Protein AF-A0A182WH70-F1 (afdb_monomer)

Structure (mmCIF, N/CA/C/O backbone):
data_AF-A0A182WH70-F1
#
_entry.id   AF-A0A182WH70-F1
#
loop_
_atom_site.group_PDB
_atom_site.id
_atom_site.type_symbol
_atom_site.label_atom_id
_atom_site.label_alt_id
_atom_site.label_comp_id
_atom_site.label_asym_id
_atom_site.label_entity_id
_atom_site.label_seq_id
_atom_site.pdbx_PDB_ins_code
_atom_site.Cartn_x
_atom_site.Cartn_y
_atom_site.Cartn_z
_atom_site.occupancy
_atom_site.B_iso_or_equiv
_atom_site.auth_seq_id
_atom_site.auth_comp_id
_atom_site.auth_asym_id
_atom_site.auth_atom_id
_atom_site.pdbx_PDB_model_num
ATOM 1 N N . MET A 1 1 ? -44.759 21.518 -36.933 1.00 33.22 1 MET A N 1
ATOM 2 C CA . MET A 1 1 ? -45.029 21.413 -38.391 1.00 33.22 1 MET A CA 1
ATOM 3 C C . MET A 1 1 ? -44.234 20.241 -38.964 1.00 33.22 1 MET A C 1
ATOM 5 O O . MET A 1 1 ? -43.308 19.819 -38.294 1.00 33.22 1 MET A O 1
ATOM 9 N N . ASN A 1 2 ? -44.655 19.715 -40.123 1.00 32.91 2 ASN A N 1
ATOM 10 C CA . ASN A 1 2 ? -44.101 18.635 -40.975 1.00 32.91 2 ASN A CA 1
ATOM 11 C C . ASN A 1 2 ? -42.978 17.724 -40.403 1.00 32.91 2 ASN A C 1
ATOM 13 O O . ASN A 1 2 ? -41.895 18.223 -40.134 1.00 32.91 2 ASN A O 1
ATOM 17 N N . ASN A 1 3 ? -43.118 16.406 -40.169 1.00 32.28 3 ASN A N 1
ATOM 18 C CA . ASN A 1 3 ? -43.862 15.283 -40.804 1.00 32.28 3 ASN A CA 1
ATOM 19 C C . ASN A 1 3 ? -43.109 14.562 -41.952 1.00 32.28 3 ASN A C 1
ATOM 21 O O . ASN A 1 3 ? -42.707 15.210 -42.912 1.00 32.28 3 ASN A O 1
ATOM 25 N N . GLN A 1 4 ? -43.140 13.215 -41.880 1.00 33.66 4 GLN A N 1
ATOM 26 C CA . GLN A 1 4 ? -42.779 12.144 -42.844 1.00 33.66 4 GLN A CA 1
ATOM 27 C C . GLN A 1 4 ? -41.410 11.471 -42.615 1.00 33.66 4 GLN A C 1
ATOM 29 O O . GLN A 1 4 ? -40.426 12.164 -42.413 1.00 33.66 4 GLN A O 1
ATOM 34 N N . LYS A 1 5 ? -41.253 10.130 -42.637 1.00 37.94 5 LYS A N 1
ATOM 35 C CA . LYS A 1 5 ? -42.143 8.936 -42.803 1.00 37.94 5 LYS A CA 1
ATOM 36 C C . LYS A 1 5 ? -41.507 7.785 -41.956 1.00 37.94 5 LYS A C 1
ATOM 38 O O . LYS A 1 5 ? -40.303 7.817 -41.754 1.00 37.94 5 LYS A O 1
ATOM 43 N N . ARG A 1 6 ? -42.207 6.852 -41.278 1.00 36.47 6 ARG A N 1
ATOM 44 C CA . ARG A 1 6 ? -43.022 5.697 -41.765 1.00 36.47 6 ARG A CA 1
ATOM 45 C C . ARG A 1 6 ? -42.261 4.769 -42.747 1.00 36.47 6 ARG A C 1
ATOM 47 O O . ARG A 1 6 ? -41.652 5.284 -43.666 1.00 36.47 6 ARG A O 1
ATOM 54 N N . LYS A 1 7 ? -42.344 3.427 -42.716 1.00 32.22 7 LYS A N 1
ATOM 55 C CA . LYS A 1 7 ? -42.903 2.421 -41.770 1.00 32.22 7 LYS A CA 1
ATOM 56 C C . LYS A 1 7 ? -42.602 1.014 -42.352 1.00 32.22 7 LYS A C 1
ATOM 58 O O . LYS A 1 7 ? -42.871 0.851 -43.536 1.00 32.22 7 LYS A O 1
ATOM 63 N N . SER A 1 8 ? -42.243 0.004 -41.553 1.00 29.39 8 SER A N 1
ATOM 64 C CA . SER A 1 8 ? -42.617 -1.418 -41.780 1.00 29.39 8 SER A CA 1
ATOM 65 C C . SER A 1 8 ? -42.122 -2.325 -40.643 1.00 29.39 8 SER A C 1
ATOM 67 O O . SER A 1 8 ? -41.097 -2.045 -40.032 1.00 29.39 8 SER A O 1
ATOM 69 N N . ALA A 1 9 ? -42.866 -3.397 -40.345 1.00 31.05 9 ALA A N 1
ATOM 70 C CA . ALA A 1 9 ? -42.467 -4.458 -39.418 1.00 31.05 9 ALA A CA 1
ATOM 71 C C . ALA A 1 9 ? -43.184 -5.777 -39.768 1.00 31.05 9 ALA A C 1
ATOM 73 O O . ALA A 1 9 ? -44.393 -5.761 -39.990 1.00 31.05 9 ALA A O 1
ATOM 74 N N . ALA A 1 10 ? -42.438 -6.884 -39.785 1.00 28.27 10 ALA A N 1
ATOM 75 C CA . ALA A 1 10 ? -42.859 -8.287 -39.626 1.00 28.27 10 ALA A CA 1
ATOM 76 C C . ALA A 1 10 ? -41.554 -9.116 -39.437 1.00 28.27 10 ALA A C 1
ATOM 78 O O . ALA A 1 10 ? -40.569 -8.749 -40.071 1.00 28.27 10 ALA A O 1
ATOM 79 N N . ASN A 1 11 ? -41.346 -10.119 -38.571 1.00 27.52 11 ASN A N 1
ATOM 80 C CA . ASN A 1 11 ? -42.148 -11.094 -37.799 1.00 27.52 11 ASN A CA 1
ATOM 81 C C . ASN A 1 11 ? -42.050 -12.536 -38.374 1.00 27.52 11 ASN A C 1
ATOM 83 O O . ASN A 1 11 ? -41.972 -12.693 -39.585 1.00 27.52 11 ASN A O 1
ATOM 87 N N . ALA A 1 12 ? -42.103 -13.549 -37.490 1.00 28.28 12 ALA A N 1
ATOM 88 C CA . ALA A 1 12 ? -42.228 -15.006 -37.749 1.00 28.28 12 ALA A CA 1
ATOM 89 C C . ALA A 1 12 ? -41.009 -15.852 -38.247 1.00 28.28 12 ALA A C 1
ATOM 91 O O . ALA A 1 12 ? -40.795 -16.065 -39.432 1.00 28.28 12 ALA A O 1
ATOM 92 N N . SER A 1 13 ? -40.288 -16.437 -37.276 1.00 26.77 13 SER A N 1
ATOM 93 C CA . SER A 1 13 ? -40.087 -17.899 -37.059 1.00 26.77 13 SER A CA 1
ATOM 94 C C . SER A 1 13 ? -39.700 -18.910 -38.181 1.00 26.77 13 SER A C 1
ATOM 96 O O . SER A 1 13 ? -40.557 -19.357 -38.934 1.00 26.77 13 SER A O 1
ATOM 98 N N . ALA A 1 14 ? -38.492 -19.481 -38.016 1.00 28.75 14 ALA A N 1
ATOM 99 C CA . ALA A 1 14 ? -38.216 -20.905 -37.683 1.00 28.75 14 ALA A CA 1
ATOM 100 C C . ALA A 1 14 ? -38.208 -22.071 -38.722 1.00 28.75 14 ALA A C 1
ATOM 102 O O . ALA A 1 14 ? -38.954 -22.118 -39.691 1.00 28.75 14 ALA A O 1
ATOM 103 N N . THR A 1 15 ? -37.419 -23.094 -38.331 1.00 27.38 15 THR A N 1
ATOM 104 C CA . THR A 1 15 ? -37.366 -24.534 -38.714 1.00 27.38 15 THR A CA 1
ATOM 105 C C . THR A 1 15 ? -36.736 -25.013 -40.040 1.00 27.38 15 THR A C 1
ATOM 107 O O . THR A 1 15 ? -37.188 -24.662 -41.119 1.00 27.38 15 THR A O 1
ATOM 110 N N . ASN A 1 16 ? -35.806 -25.976 -39.869 1.00 26.95 16 ASN A N 1
ATOM 111 C CA . ASN A 1 16 ? -35.295 -27.019 -40.786 1.00 26.95 16 ASN A CA 1
ATOM 112 C C . ASN A 1 16 ? -34.461 -26.571 -42.017 1.00 26.95 16 ASN A C 1
ATOM 114 O O . ASN A 1 16 ? -34.778 -25.577 -42.653 1.00 26.95 16 ASN A O 1
ATOM 118 N N . GLY A 1 17 ? -33.404 -27.283 -42.440 1.00 26.36 17 GLY A N 1
ATOM 119 C CA . GLY A 1 17 ? -32.699 -28.432 -41.833 1.00 26.36 17 GLY A CA 1
ATOM 120 C C . GLY A 1 17 ? -31.989 -29.311 -42.884 1.00 26.36 17 GLY A C 1
ATOM 121 O O . GLY A 1 17 ? -32.614 -29.607 -43.896 1.00 26.36 17 GLY A O 1
ATOM 122 N N . ASN A 1 18 ? -30.751 -29.762 -42.599 1.00 27.55 18 ASN A N 1
ATOM 123 C CA . ASN A 1 18 ? -29.910 -30.677 -43.414 1.00 27.55 18 ASN A CA 1
ATOM 124 C C . ASN A 1 18 ? -29.461 -30.134 -44.805 1.00 27.55 18 ASN A C 1
ATOM 126 O O . ASN A 1 18 ? -30.053 -29.187 -45.312 1.00 27.55 18 ASN A O 1
ATOM 130 N N . ASP A 1 19 ? -28.374 -30.588 -45.455 1.00 29.20 19 ASP A N 1
ATOM 131 C CA . ASP A 1 19 ? -27.393 -31.680 -45.220 1.00 29.20 19 ASP A CA 1
ATOM 132 C C . ASP A 1 19 ? -25.930 -31.216 -45.501 1.00 29.20 19 ASP A C 1
ATOM 134 O O . ASP A 1 19 ? -25.741 -30.112 -45.999 1.00 29.20 19 ASP A O 1
ATOM 138 N N . SER A 1 20 ? -24.937 -32.075 -45.182 1.00 30.12 20 SER A N 1
ATOM 139 C CA . SER A 1 20 ? -23.543 -32.217 -45.716 1.00 30.12 20 SER A CA 1
ATOM 140 C C . SER A 1 20 ? -22.815 -31.008 -46.362 1.00 30.12 20 SER A C 1
ATOM 142 O O . SER A 1 20 ? -23.335 -30.358 -47.261 1.00 30.12 20 SER A O 1
ATOM 144 N N . ASP A 1 21 ? -21.530 -30.752 -46.096 1.00 30.05 21 ASP A N 1
ATOM 145 C CA . ASP A 1 21 ? -20.423 -31.730 -46.169 1.00 30.05 21 ASP A CA 1
ATOM 146 C C . ASP A 1 21 ? -19.205 -31.319 -45.300 1.00 30.05 21 ASP A C 1
ATOM 148 O O . ASP A 1 21 ? -19.135 -30.184 -44.822 1.00 30.05 21 ASP A O 1
ATOM 152 N N . GLY A 1 22 ? -18.251 -32.231 -45.072 1.00 26.59 22 GLY A N 1
ATOM 153 C CA . GLY A 1 22 ? -17.131 -32.055 -44.135 1.00 26.59 22 GLY A CA 1
ATOM 154 C C . GLY A 1 22 ? -15.735 -32.010 -44.771 1.00 26.59 22 GLY A C 1
ATOM 155 O O . GLY A 1 22 ? -15.451 -32.687 -45.754 1.00 26.59 22 GLY A O 1
ATOM 156 N N . SER A 1 23 ? -14.822 -31.243 -44.166 1.00 28.58 23 SER A N 1
ATOM 157 C CA . SER A 1 23 ? -13.370 -31.443 -44.314 1.00 28.58 23 SER A CA 1
ATOM 158 C C . SER A 1 23 ? -12.623 -30.948 -43.070 1.00 28.58 23 SER A C 1
ATOM 160 O O . SER A 1 23 ? -12.752 -29.791 -42.671 1.00 28.58 23 SER A O 1
ATOM 162 N N . ASP A 1 24 ? -11.874 -31.850 -42.437 1.00 28.33 24 ASP A N 1
ATOM 163 C CA . ASP A 1 24 ? -11.264 -31.639 -41.122 1.00 28.33 24 ASP A CA 1
ATOM 164 C C . ASP A 1 24 ? -9.898 -30.945 -41.180 1.00 28.33 24 ASP A C 1
ATOM 166 O O . ASP A 1 24 ? -9.083 -31.223 -42.060 1.00 28.33 24 ASP A O 1
ATOM 170 N N . TYR A 1 25 ? -9.605 -30.135 -40.157 1.00 26.94 25 TYR A N 1
ATOM 171 C CA . TYR A 1 25 ? -8.245 -29.711 -39.799 1.00 26.94 25 TYR A CA 1
ATOM 172 C C . TYR A 1 25 ? -8.078 -29.582 -38.273 1.00 26.94 25 TYR A C 1
ATOM 174 O O . TYR A 1 25 ? -7.725 -28.522 -37.753 1.00 26.94 25 TYR A O 1
ATOM 182 N N . GLU A 1 26 ? -8.308 -30.672 -37.535 1.00 24.67 26 GLU A N 1
ATOM 183 C CA . GLU A 1 26 ? -7.751 -30.796 -36.181 1.00 24.67 26 GLU A CA 1
ATOM 184 C C . GLU A 1 26 ? -6.232 -31.036 -36.251 1.00 24.67 26 GLU A C 1
ATOM 186 O O . GLU A 1 26 ? -5.747 -31.813 -37.074 1.00 24.67 26 GLU A O 1
ATOM 191 N N . VAL A 1 27 ? -5.465 -30.378 -35.375 1.00 27.48 27 VAL A N 1
ATOM 192 C CA . VAL A 1 27 ? -4.009 -30.574 -35.247 1.00 27.48 27 VAL A CA 1
ATOM 193 C C . VAL A 1 27 ? -3.701 -31.086 -33.842 1.00 27.48 27 VAL A C 1
ATOM 195 O O . VAL A 1 27 ? -3.475 -30.317 -32.906 1.00 27.48 27 VAL A O 1
ATOM 198 N N . GLU A 1 28 ? -3.716 -32.410 -33.697 1.00 23.47 28 GLU A N 1
ATOM 199 C CA . GLU A 1 28 ? -3.457 -33.104 -32.436 1.00 23.47 28 GLU A CA 1
ATOM 200 C C . GLU A 1 28 ? -1.950 -33.123 -32.100 1.00 23.47 28 GLU A C 1
ATOM 202 O O . GLU A 1 28 ? -1.146 -33.768 -32.774 1.00 23.47 28 GLU A O 1
ATOM 207 N N . TRP A 1 29 ? -1.544 -32.446 -31.020 1.00 24.45 29 TRP A N 1
ATOM 208 C CA . TRP A 1 29 ? -0.151 -32.440 -30.548 1.00 24.45 29 TRP A CA 1
ATOM 209 C C . TRP A 1 29 ? 0.132 -33.578 -29.552 1.00 24.45 29 TRP A C 1
ATOM 211 O O . TRP A 1 29 ? 0.229 -33.360 -28.343 1.00 24.45 29 TRP A O 1
ATOM 221 N N . GLN A 1 30 ? 0.319 -34.805 -30.052 1.00 23.97 30 GLN A N 1
ATOM 222 C CA . GLN A 1 30 ? 0.794 -35.919 -29.218 1.00 23.97 30 GLN A CA 1
ATOM 223 C C . GLN A 1 30 ? 2.302 -35.820 -28.929 1.00 23.97 30 GLN A C 1
ATOM 225 O O . GLN A 1 30 ? 3.137 -36.008 -29.814 1.00 23.97 30 GLN A O 1
ATOM 230 N N . VAL A 1 31 ? 2.671 -35.619 -27.660 1.00 29.28 31 VAL A N 1
ATOM 231 C CA . VAL A 1 31 ? 4.070 -35.667 -27.200 1.00 29.28 31 VAL A CA 1
ATOM 232 C C . VAL A 1 31 ? 4.394 -37.044 -26.612 1.00 29.28 31 VAL A C 1
ATOM 234 O O . VAL A 1 31 ? 3.845 -37.433 -25.582 1.00 29.28 31 VAL A O 1
ATOM 237 N N . LYS A 1 32 ? 5.345 -37.766 -27.221 1.00 25.48 32 LYS A N 1
ATOM 238 C CA . LYS A 1 32 ? 5.976 -38.971 -26.647 1.00 25.48 32 LYS A CA 1
ATOM 239 C C . LYS A 1 32 ? 7.498 -38.782 -26.563 1.00 25.48 32 LYS A C 1
ATOM 241 O O . LYS A 1 32 ? 8.122 -38.569 -27.602 1.00 25.48 32 LYS A O 1
ATOM 246 N N . PRO A 1 33 ? 8.118 -38.870 -25.372 1.00 31.95 33 PRO A N 1
ATOM 247 C CA . PRO A 1 33 ? 9.561 -38.712 -25.228 1.00 31.95 33 PRO A CA 1
ATOM 248 C C . PRO A 1 33 ? 10.307 -40.039 -25.441 1.00 31.95 33 PRO A C 1
ATOM 250 O O . PRO A 1 33 ? 10.156 -40.972 -24.655 1.00 31.95 33 PRO A O 1
ATOM 253 N N . THR A 1 34 ? 11.196 -40.085 -26.437 1.00 25.47 34 THR A N 1
ATOM 254 C CA . THR A 1 34 ? 12.200 -41.155 -26.579 1.00 25.47 34 THR A CA 1
ATOM 255 C C . THR A 1 34 ? 13.554 -40.531 -26.943 1.00 25.47 34 THR A C 1
ATOM 257 O O . THR A 1 34 ? 13.669 -39.959 -28.027 1.00 25.47 34 THR A O 1
ATOM 260 N N . PRO A 1 35 ? 14.586 -40.598 -26.081 1.00 31.22 35 PRO A N 1
ATOM 261 C CA . PRO A 1 35 ? 15.870 -39.958 -26.359 1.00 31.22 35 PRO A CA 1
ATOM 262 C C . PRO A 1 35 ? 16.739 -40.799 -27.318 1.00 31.22 35 PRO A C 1
ATOM 264 O O . PRO A 1 35 ? 16.917 -41.999 -27.081 1.00 31.22 35 PRO A O 1
ATOM 267 N N . PRO A 1 36 ? 17.346 -40.203 -28.363 1.00 31.12 36 PRO A N 1
ATOM 268 C CA . PRO A 1 36 ? 18.370 -40.876 -29.156 1.00 31.12 36 PRO A CA 1
ATOM 269 C C . PRO A 1 36 ? 19.668 -41.032 -28.347 1.00 31.12 36 PRO A C 1
ATOM 271 O O . PRO A 1 36 ? 20.074 -40.138 -27.604 1.00 31.12 36 PRO A O 1
ATOM 274 N N . LYS A 1 37 ? 20.351 -42.172 -28.502 1.00 28.50 37 LYS A N 1
ATOM 275 C CA . LYS A 1 37 ? 21.663 -42.419 -27.882 1.00 28.50 37 LYS A CA 1
ATOM 276 C C . LYS A 1 37 ? 22.774 -41.832 -28.754 1.00 28.50 37 LYS A C 1
ATOM 278 O O . LYS A 1 37 ? 22.937 -42.267 -29.890 1.00 28.50 37 LYS A O 1
ATOM 283 N N . VAL A 1 38 ? 23.581 -40.925 -28.206 1.00 29.25 38 VAL A N 1
ATOM 284 C CA . VAL A 1 38 ? 24.823 -40.450 -28.844 1.00 29.25 38 VAL A CA 1
ATOM 285 C C . VAL A 1 38 ? 25.989 -41.354 -28.431 1.00 29.25 38 VAL A C 1
ATOM 287 O O . VAL A 1 38 ? 26.151 -41.667 -27.251 1.00 29.25 38 VAL A O 1
ATOM 290 N N . THR A 1 39 ? 26.806 -41.790 -29.393 1.00 27.42 39 THR A N 1
ATOM 291 C CA . THR A 1 39 ? 27.887 -42.764 -29.169 1.00 27.42 39 THR A CA 1
ATOM 292 C C . THR A 1 39 ? 29.274 -42.206 -29.481 1.00 27.42 39 THR A C 1
ATOM 294 O O . THR A 1 39 ? 29.739 -42.302 -30.610 1.00 27.42 39 THR A O 1
ATOM 297 N N . LYS A 1 40 ? 29.968 -41.738 -28.435 1.00 28.98 40 LYS A N 1
ATOM 298 C CA . LYS A 1 40 ? 31.420 -41.908 -28.192 1.00 28.98 40 LYS A CA 1
ATOM 299 C C . LYS A 1 40 ? 32.427 -41.587 -29.327 1.00 28.98 40 LYS A C 1
ATOM 301 O O . LYS A 1 40 ? 33.548 -42.089 -29.268 1.00 28.98 40 LYS A O 1
ATOM 306 N N . ALA A 1 41 ? 32.059 -40.773 -30.317 1.00 29.52 41 ALA A N 1
ATOM 307 C CA . ALA A 1 41 ? 32.924 -40.376 -31.434 1.00 29.52 41 ALA A CA 1
ATOM 308 C C . ALA A 1 41 ? 33.600 -39.005 -31.224 1.00 29.52 41 ALA A C 1
ATOM 310 O O . ALA A 1 41 ? 34.706 -38.789 -31.715 1.00 29.52 41 ALA A O 1
ATOM 311 N N . ASP A 1 42 ? 32.976 -38.111 -30.453 1.00 31.36 42 ASP A N 1
ATOM 312 C CA . ASP A 1 42 ? 33.474 -36.755 -30.200 1.00 31.36 42 ASP A CA 1
ATOM 313 C C . ASP A 1 42 ? 34.582 -36.760 -29.131 1.00 31.36 42 ASP A C 1
ATOM 315 O O . ASP A 1 42 ? 34.337 -36.610 -27.932 1.00 31.36 42 ASP A O 1
ATOM 319 N N . LEU A 1 43 ? 35.823 -36.985 -29.571 1.00 26.47 43 LEU A N 1
ATOM 320 C CA . LEU A 1 43 ? 37.025 -37.001 -28.733 1.00 26.47 43 LEU A CA 1
ATOM 321 C C . LEU A 1 43 ? 37.988 -35.856 -29.086 1.00 26.47 43 LEU A C 1
ATOM 323 O O . LEU A 1 43 ? 38.198 -35.522 -30.249 1.00 26.47 43 LEU A O 1
ATOM 327 N N . PHE A 1 44 ? 38.583 -35.271 -28.042 1.00 30.22 44 PHE A N 1
ATOM 328 C CA . PHE A 1 44 ? 39.521 -34.141 -28.089 1.00 30.22 44 PHE A CA 1
ATOM 329 C C . PHE A 1 44 ? 40.751 -34.387 -28.987 1.00 30.22 44 PHE A C 1
ATOM 331 O O . PHE A 1 44 ? 41.203 -35.525 -29.135 1.00 30.22 44 PHE A O 1
ATOM 338 N N . PRO A 1 45 ? 41.407 -33.303 -29.444 1.00 31.75 45 PRO A N 1
ATOM 339 C CA . PRO A 1 45 ? 42.642 -32.939 -28.733 1.00 31.75 45 PRO A CA 1
ATOM 340 C C . PRO A 1 45 ? 42.817 -31.435 -28.437 1.00 31.75 45 PRO A C 1
ATOM 342 O O . PRO A 1 45 ? 42.524 -30.571 -29.258 1.00 31.75 45 PRO A O 1
ATOM 345 N N . LEU A 1 46 ? 43.405 -31.137 -27.272 1.00 27.59 46 LEU A N 1
ATOM 346 C CA . LEU A 1 46 ? 43.975 -29.829 -26.921 1.00 27.59 46 LEU A CA 1
ATOM 347 C C . LEU A 1 46 ? 45.480 -29.784 -27.241 1.00 27.59 46 LEU A C 1
ATOM 349 O O . LEU A 1 46 ? 46.206 -30.696 -26.840 1.00 27.59 46 LEU A O 1
ATOM 353 N N . PRO A 1 47 ? 45.974 -28.685 -27.833 1.00 26.94 47 PRO A N 1
ATOM 354 C CA . PRO A 1 47 ? 47.379 -28.286 -27.747 1.00 26.94 47 PRO A CA 1
ATOM 355 C C . PRO A 1 47 ? 47.550 -26.846 -27.206 1.00 26.94 47 PRO A C 1
ATOM 357 O O . PRO A 1 47 ? 46.674 -26.009 -27.381 1.00 26.94 47 PRO A O 1
ATOM 360 N N . ALA A 1 48 ? 48.674 -26.434 -26.615 1.00 24.22 48 ALA A N 1
ATOM 361 C CA . ALA A 1 48 ? 49.736 -27.145 -25.897 1.00 24.22 48 ALA A CA 1
ATOM 362 C C . ALA A 1 48 ? 50.607 -26.090 -25.170 1.00 24.22 48 ALA A C 1
ATOM 364 O O . ALA A 1 48 ? 50.724 -24.969 -25.656 1.00 24.22 48 ALA A O 1
ATOM 365 N N . GLN A 1 49 ? 51.316 -26.483 -24.099 1.00 23.47 49 GLN A N 1
ATOM 366 C CA . GLN A 1 49 ? 52.232 -25.628 -23.306 1.00 23.47 49 GLN A CA 1
ATOM 367 C C . GLN A 1 49 ? 51.517 -24.521 -22.478 1.00 23.47 49 GLN A C 1
ATOM 369 O O . GLN A 1 49 ? 50.442 -24.066 -22.833 1.00 23.47 49 GLN A O 1
ATOM 374 N N . VAL A 1 50 ? 52.020 -24.058 -21.326 1.00 24.25 50 VAL A N 1
ATOM 375 C CA . VAL A 1 50 ? 53.266 -24.386 -20.607 1.00 24.25 50 VAL A CA 1
ATOM 376 C C . VAL A 1 50 ? 52.944 -24.920 -19.207 1.00 24.25 50 VAL A C 1
ATOM 378 O O . VAL A 1 50 ? 52.324 -24.237 -18.400 1.00 24.25 50 VAL A O 1
ATOM 381 N N . ALA A 1 51 ? 53.489 -26.090 -18.875 1.00 23.02 51 ALA A N 1
ATOM 382 C CA . ALA A 1 51 ? 53.717 -26.500 -17.493 1.00 23.02 51 ALA A CA 1
ATOM 383 C C . ALA A 1 51 ? 55.227 -26.652 -17.271 1.00 23.02 51 ALA A C 1
ATOM 385 O O . ALA A 1 51 ? 55.880 -27.323 -18.074 1.00 23.02 51 ALA A O 1
ATOM 386 N N . LYS A 1 52 ? 55.774 -26.069 -16.191 1.00 24.36 52 LYS A N 1
ATOM 387 C CA . LYS A 1 52 ? 57.020 -26.536 -15.551 1.00 24.36 52 LYS A CA 1
ATOM 388 C C . LYS A 1 52 ? 57.299 -25.885 -14.187 1.00 24.36 52 LYS A C 1
ATOM 390 O O . LYS A 1 52 ? 57.310 -24.670 -14.051 1.00 24.36 52 LYS A O 1
ATOM 395 N N . ASN A 1 53 ? 57.653 -26.756 -13.242 1.00 23.89 53 ASN A N 1
ATOM 396 C CA . ASN A 1 53 ? 58.556 -26.535 -12.107 1.00 23.89 53 ASN A CA 1
ATOM 397 C C . ASN A 1 53 ? 58.096 -25.640 -10.942 1.00 23.89 53 ASN A C 1
ATOM 399 O O . ASN A 1 53 ? 58.630 -24.566 -10.675 1.00 23.89 53 ASN A O 1
ATOM 403 N N . ILE A 1 54 ? 57.232 -26.237 -10.121 1.00 23.95 54 ILE A N 1
ATOM 404 C CA . ILE A 1 54 ? 57.340 -26.159 -8.656 1.00 23.95 54 ILE A CA 1
ATOM 405 C C . ILE A 1 54 ? 58.672 -26.808 -8.183 1.00 23.95 54 ILE A C 1
ATOM 407 O O . ILE A 1 54 ? 59.189 -27.707 -8.844 1.00 23.95 54 ILE A O 1
ATOM 411 N N . GLN A 1 55 ? 59.119 -26.432 -6.973 1.00 23.86 55 GLN A N 1
ATOM 412 C CA . GLN A 1 55 ? 60.048 -27.136 -6.057 1.00 23.86 55 GLN A CA 1
ATOM 413 C C . GLN A 1 55 ? 61.582 -26.939 -6.144 1.00 23.86 55 GLN A C 1
ATOM 415 O O . GLN A 1 55 ? 62.208 -27.095 -7.184 1.00 23.86 55 GLN A O 1
ATOM 420 N N . LYS A 1 56 ? 62.150 -26.835 -4.922 1.00 22.70 56 LYS A N 1
ATOM 421 C CA . LYS A 1 56 ? 63.543 -27.085 -4.473 1.00 22.70 56 LYS A CA 1
ATOM 422 C C . LYS A 1 56 ? 64.615 -26.063 -4.920 1.00 22.70 56 LYS A C 1
ATOM 424 O O . LYS A 1 56 ? 64.549 -25.514 -6.005 1.00 22.70 56 LYS A O 1
ATOM 429 N N . SER A 1 57 ? 65.635 -25.748 -4.109 1.00 22.12 57 SER A N 1
ATOM 430 C CA . SER A 1 57 ? 65.993 -26.241 -2.761 1.00 22.12 57 SER A CA 1
ATOM 431 C C . SER A 1 57 ? 66.452 -25.108 -1.836 1.00 22.12 57 SER A C 1
ATOM 433 O O . SER A 1 57 ? 67.059 -24.138 -2.278 1.00 22.12 57 SER A O 1
ATOM 435 N N . ALA A 1 58 ? 66.246 -25.288 -0.530 1.00 23.83 58 ALA A N 1
ATOM 436 C CA . ALA A 1 58 ? 66.908 -24.498 0.501 1.00 23.83 58 ALA A CA 1
ATOM 437 C C . ALA A 1 58 ? 68.427 -24.762 0.555 1.00 23.83 58 ALA A C 1
ATOM 439 O O . ALA A 1 58 ? 68.881 -25.863 0.228 1.00 23.83 58 ALA A O 1
ATOM 440 N N . ARG A 1 59 ? 69.175 -23.785 1.086 1.00 25.02 59 ARG A N 1
ATOM 441 C CA . ARG A 1 59 ? 70.406 -23.968 1.879 1.00 25.02 59 ARG A CA 1
ATOM 442 C C . ARG A 1 59 ? 70.580 -22.760 2.813 1.00 25.02 59 ARG A C 1
ATOM 444 O O . ARG A 1 59 ? 70.515 -21.626 2.355 1.00 25.02 59 ARG A O 1
ATOM 451 N N . GLY A 1 60 ? 70.734 -23.019 4.114 1.00 22.84 60 GLY A N 1
ATOM 452 C CA . GLY A 1 60 ? 70.989 -22.011 5.158 1.00 22.84 60 GLY A CA 1
ATOM 453 C C . GLY A 1 60 ? 72.439 -22.055 5.661 1.00 22.84 60 GLY A C 1
ATOM 454 O O . GLY A 1 60 ? 73.325 -22.372 4.872 1.00 22.84 60 GLY A O 1
ATOM 455 N N . ALA A 1 61 ? 72.634 -21.847 6.979 1.00 23.77 61 ALA A N 1
ATOM 456 C CA . ALA A 1 61 ? 73.913 -21.634 7.704 1.00 23.77 61 ALA A CA 1
ATOM 457 C C . ALA A 1 61 ? 74.411 -20.167 7.654 1.00 23.77 61 ALA A C 1
ATOM 459 O O . ALA A 1 61 ? 74.157 -19.489 6.666 1.00 23.77 61 ALA A O 1
ATOM 460 N N . ARG A 1 62 ? 75.120 -19.595 8.651 1.00 25.66 62 ARG A N 1
ATOM 461 C CA . ARG A 1 62 ? 75.597 -19.975 10.025 1.00 25.66 62 ARG A CA 1
ATOM 462 C C . ARG A 1 62 ? 76.094 -18.656 10.705 1.00 25.66 62 ARG A C 1
ATOM 464 O O . ARG A 1 62 ? 76.285 -17.699 9.968 1.00 25.66 62 ARG A O 1
ATOM 471 N N . ARG A 1 63 ? 76.402 -18.467 12.006 1.00 25.14 63 ARG A N 1
ATOM 472 C CA . ARG A 1 63 ? 76.334 -19.164 13.329 1.00 25.14 63 ARG A CA 1
ATOM 473 C C . ARG A 1 63 ? 76.584 -18.054 14.414 1.00 25.14 63 ARG A C 1
ATOM 475 O O . ARG A 1 63 ? 76.777 -16.912 14.021 1.00 25.14 63 ARG A O 1
ATOM 482 N N . VAL A 1 64 ? 76.752 -18.423 15.698 1.00 24.09 64 VAL A N 1
ATOM 483 C CA . VAL A 1 64 ? 77.438 -17.675 16.803 1.00 24.09 64 VAL A CA 1
ATOM 484 C C . VAL A 1 64 ? 76.577 -16.631 17.557 1.00 24.09 64 VAL A C 1
ATOM 486 O O . VAL A 1 64 ? 75.975 -15.796 16.896 1.00 24.09 64 VAL A O 1
ATOM 489 N N . SER A 1 65 ? 76.501 -16.587 18.905 1.00 22.45 65 SER A N 1
ATOM 490 C CA . SER A 1 65 ? 76.761 -17.583 19.991 1.00 22.45 65 SER A CA 1
ATOM 491 C C . SER A 1 65 ? 76.217 -17.099 21.366 1.00 22.45 65 SER A C 1
ATOM 493 O O . SER A 1 65 ? 75.825 -15.944 21.454 1.00 22.45 65 SER A O 1
ATOM 495 N N . SER A 1 66 ? 76.292 -17.968 22.402 1.00 21.88 66 SER A N 1
ATOM 496 C CA . SER A 1 66 ? 76.530 -17.681 23.856 1.00 21.88 66 SER A CA 1
ATOM 497 C C . SER A 1 66 ? 75.617 -16.664 24.576 1.00 21.88 66 SER A C 1
ATOM 499 O O . SER A 1 66 ? 75.686 -15.483 24.263 1.00 21.88 66 SER A O 1
ATOM 501 N N . SER A 1 67 ? 74.693 -17.124 25.438 1.00 22.23 67 SER A N 1
ATOM 502 C CA . SER A 1 67 ? 74.799 -17.207 26.929 1.00 22.23 67 SER A CA 1
ATOM 503 C C . SER A 1 67 ? 74.464 -15.869 27.633 1.00 22.23 67 SER A C 1
ATOM 505 O O . SER A 1 67 ? 74.531 -14.829 26.988 1.00 22.23 67 SER A O 1
ATOM 507 N N . GLU A 1 68 ? 73.969 -15.788 28.875 1.00 24.72 68 GLU A N 1
ATOM 508 C CA . GLU A 1 68 ? 73.831 -16.749 29.995 1.00 24.72 68 GLU A CA 1
ATOM 509 C C . GLU A 1 68 ? 72.422 -16.637 30.663 1.00 24.72 68 GLU A C 1
ATOM 511 O O . GLU A 1 68 ? 71.486 -16.167 30.014 1.00 24.72 68 GLU A O 1
ATOM 516 N N . ASP A 1 69 ? 72.254 -17.125 31.899 1.00 22.72 69 ASP A N 1
ATOM 517 C CA . ASP A 1 69 ? 70.987 -17.246 32.653 1.00 22.72 69 ASP A CA 1
ATOM 518 C C . ASP A 1 69 ? 70.333 -15.915 33.108 1.00 22.72 69 ASP A C 1
ATOM 520 O O . ASP A 1 69 ? 71.026 -14.919 33.296 1.00 22.72 69 ASP A O 1
ATOM 524 N N . ASP A 1 70 ? 69.002 -15.911 33.314 1.00 22.72 70 ASP A N 1
ATOM 525 C CA . ASP A 1 70 ? 68.347 -15.681 34.630 1.00 22.72 70 ASP A CA 1
ATOM 526 C C . ASP A 1 70 ? 66.798 -15.721 34.534 1.00 22.72 70 ASP A C 1
ATOM 528 O O . ASP A 1 70 ? 66.228 -15.763 33.437 1.00 22.72 70 ASP A O 1
ATOM 532 N N . SER A 1 71 ? 66.101 -15.752 35.679 1.00 29.70 71 SER A N 1
ATOM 533 C CA . SER A 1 71 ? 64.629 -15.746 35.786 1.00 29.70 71 SER A CA 1
ATOM 534 C C . SER A 1 71 ? 64.046 -14.382 36.187 1.00 29.70 71 SER A C 1
ATOM 536 O O . SER A 1 71 ? 64.725 -13.581 36.819 1.00 29.70 71 SER A O 1
ATOM 538 N N . ASP A 1 72 ? 62.781 -14.118 35.827 1.00 23.06 72 ASP A N 1
ATOM 539 C CA . ASP A 1 72 ? 61.674 -13.900 36.788 1.00 23.06 72 ASP A CA 1
ATOM 540 C C . ASP A 1 72 ? 60.374 -13.413 36.102 1.00 23.06 72 ASP A C 1
ATOM 542 O O . ASP A 1 72 ? 60.363 -13.007 34.938 1.00 23.06 72 ASP A O 1
ATOM 546 N N . ASP A 1 73 ? 59.258 -13.536 36.828 1.00 37.16 73 ASP A N 1
ATOM 547 C CA . ASP A 1 73 ? 57.901 -13.097 36.465 1.00 37.16 73 ASP A CA 1
ATOM 548 C C . ASP A 1 73 ? 57.531 -11.853 37.287 1.00 37.16 73 ASP A C 1
ATOM 550 O O . ASP A 1 73 ? 57.777 -11.831 38.492 1.00 37.16 73 ASP A O 1
ATOM 554 N N . ASP A 1 74 ? 56.945 -10.827 36.661 1.00 27.42 74 ASP A N 1
ATOM 555 C CA . ASP A 1 74 ? 56.560 -9.589 37.353 1.00 27.42 74 ASP A CA 1
ATOM 556 C C . ASP A 1 74 ? 55.390 -8.875 36.639 1.00 27.42 74 ASP A C 1
ATOM 558 O O . ASP A 1 74 ? 55.447 -8.559 35.444 1.00 27.42 74 ASP A O 1
ATOM 562 N N . GLY A 1 75 ? 54.294 -8.629 37.365 1.00 30.20 75 GLY A N 1
ATOM 563 C CA . GLY A 1 75 ? 53.023 -8.138 36.813 1.00 30.20 75 GLY A CA 1
ATOM 564 C C . GLY A 1 75 ? 52.749 -6.645 37.051 1.00 30.20 75 GLY A C 1
ATOM 565 O O . GLY A 1 75 ? 52.971 -6.120 38.139 1.00 30.20 75 GLY A O 1
ATOM 566 N N . GLU A 1 76 ? 52.182 -5.944 36.059 1.00 33.34 76 GLU A N 1
ATOM 567 C CA . GLU A 1 76 ? 51.750 -4.542 36.222 1.00 33.34 76 GLU A CA 1
ATOM 568 C C . GLU A 1 76 ? 50.417 -4.411 36.987 1.00 33.34 76 GLU A C 1
ATOM 570 O O . GLU A 1 76 ? 49.334 -4.579 36.416 1.00 33.34 76 GLU A O 1
ATOM 575 N N . ASP A 1 77 ? 50.494 -4.006 38.254 1.00 33.12 77 ASP A N 1
ATOM 576 C CA . ASP A 1 77 ? 49.330 -3.687 39.091 1.00 33.12 77 ASP A CA 1
ATOM 577 C C . ASP A 1 77 ? 48.700 -2.304 38.766 1.00 33.12 77 ASP A C 1
ATOM 579 O O . ASP A 1 77 ? 49.337 -1.422 38.173 1.00 33.12 77 ASP A O 1
ATOM 583 N N . LEU A 1 78 ? 47.424 -2.081 39.123 1.00 32.34 78 LEU A N 1
ATOM 584 C CA . LEU A 1 78 ? 46.617 -0.947 38.621 1.00 32.34 78 LEU A CA 1
ATOM 585 C C . LEU A 1 78 ? 46.129 0.062 39.691 1.00 32.34 78 LEU A C 1
ATOM 587 O O . LEU A 1 78 ? 45.638 -0.317 40.751 1.00 32.34 78 LEU A O 1
ATOM 591 N N . PRO A 1 79 ? 46.188 1.388 39.414 1.00 37.56 79 PRO A N 1
ATOM 592 C CA . PRO A 1 79 ? 45.915 2.424 40.412 1.00 37.56 79 PRO A CA 1
ATOM 593 C C . PRO A 1 79 ? 44.416 2.626 40.685 1.00 37.56 79 PRO A C 1
ATOM 595 O O . PRO A 1 79 ? 43.658 3.077 39.821 1.00 37.56 79 PRO A O 1
ATOM 598 N N . THR A 1 80 ? 44.010 2.383 41.929 1.00 43.12 80 THR A N 1
ATOM 599 C CA . THR A 1 80 ? 42.615 2.426 42.387 1.00 43.12 80 THR A CA 1
ATOM 600 C C . THR A 1 80 ? 42.126 3.826 42.807 1.00 43.12 80 THR A C 1
ATOM 602 O O . THR A 1 80 ? 42.892 4.758 43.072 1.00 43.12 80 THR A O 1
ATOM 605 N N . LEU A 1 81 ? 40.798 3.996 42.846 1.00 50.56 81 LEU A N 1
ATOM 606 C CA . LEU A 1 81 ? 40.125 5.102 43.545 1.00 50.56 81 LEU A CA 1
ATOM 607 C C . LEU A 1 81 ? 39.927 4.712 45.016 1.00 50.56 81 LEU A C 1
ATOM 609 O O . LEU A 1 81 ? 39.773 3.529 45.313 1.00 50.56 81 LEU A O 1
ATOM 613 N N . THR A 1 82 ? 39.892 5.674 45.945 1.00 48.84 82 THR A N 1
ATOM 614 C CA . THR A 1 82 ? 39.720 5.318 47.365 1.00 48.84 82 THR A CA 1
ATOM 615 C C . THR A 1 82 ? 38.306 4.802 47.638 1.00 48.84 82 THR A C 1
ATOM 617 O O . THR A 1 82 ? 37.330 5.276 47.051 1.00 48.84 82 THR A O 1
ATOM 620 N N . SER A 1 83 ? 38.168 3.857 48.568 1.00 46.91 83 SER A N 1
ATOM 621 C CA . SER A 1 83 ? 36.877 3.260 48.949 1.00 46.91 83 SER A CA 1
ATOM 622 C C . SER A 1 83 ? 35.836 4.305 49.382 1.00 46.91 83 SER A C 1
ATOM 624 O O . SER A 1 83 ? 34.664 4.190 49.030 1.00 46.91 83 SER A O 1
ATOM 626 N N . ALA A 1 84 ? 36.259 5.395 50.033 1.00 46.31 84 ALA A N 1
ATOM 627 C CA . ALA A 1 84 ? 35.392 6.534 50.349 1.00 46.31 84 ALA A CA 1
ATOM 628 C C . ALA A 1 84 ? 34.872 7.276 49.095 1.00 46.31 84 ALA A C 1
ATOM 630 O O . ALA A 1 84 ? 33.694 7.628 49.029 1.00 46.31 84 ALA A O 1
ATOM 631 N N . GLN A 1 85 ? 35.719 7.483 48.076 1.00 51.53 85 GLN A N 1
ATOM 632 C CA . GLN A 1 85 ? 35.309 8.088 46.798 1.00 51.53 85 GLN A CA 1
ATOM 633 C C . GLN A 1 85 ? 34.333 7.180 46.036 1.00 51.53 85 GLN A C 1
ATOM 635 O O . GLN A 1 85 ? 33.371 7.666 45.443 1.00 51.53 85 GLN A O 1
ATOM 640 N N . ILE A 1 86 ? 34.552 5.865 46.088 1.00 52.41 86 ILE A N 1
ATOM 641 C CA . ILE A 1 86 ? 33.686 4.858 45.465 1.00 52.41 86 ILE A CA 1
ATOM 642 C C . ILE A 1 86 ? 32.305 4.838 46.138 1.00 52.41 86 ILE A C 1
ATOM 644 O O . ILE A 1 86 ? 31.293 4.932 45.442 1.00 52.41 86 ILE A O 1
ATOM 648 N N . SER A 1 87 ? 32.242 4.827 47.474 1.00 49.34 87 SER A N 1
ATOM 649 C CA . SER A 1 87 ? 30.973 4.900 48.214 1.00 49.34 87 SER A CA 1
ATOM 650 C C . SER A 1 87 ? 30.182 6.176 47.916 1.00 49.34 87 SER A C 1
ATOM 652 O O . SER A 1 87 ? 28.985 6.089 47.654 1.00 49.34 87 SER A O 1
ATOM 654 N N . ALA A 1 88 ? 30.824 7.350 47.856 1.00 54.44 88 ALA A N 1
ATOM 655 C CA . ALA A 1 88 ? 30.141 8.605 47.514 1.00 54.44 88 ALA A CA 1
ATOM 656 C C . ALA A 1 88 ? 29.560 8.603 46.081 1.00 54.44 88 ALA A C 1
ATOM 658 O O . ALA A 1 88 ? 28.463 9.111 45.833 1.00 54.44 88 ALA A O 1
ATOM 659 N N . ILE A 1 89 ? 30.268 7.985 45.129 1.00 54.28 89 ILE A N 1
ATOM 660 C CA . ILE A 1 89 ? 29.785 7.800 43.753 1.00 54.28 89 ILE A CA 1
ATOM 661 C C . ILE A 1 89 ? 28.577 6.844 43.718 1.00 54.28 89 ILE A C 1
ATOM 663 O O . ILE A 1 89 ? 27.627 7.094 42.971 1.00 54.28 89 ILE A O 1
ATOM 667 N N . LEU A 1 90 ? 28.565 5.802 44.556 1.00 53.00 90 LEU A N 1
ATOM 668 C CA . LEU A 1 90 ? 27.508 4.783 44.599 1.00 53.00 90 LEU A CA 1
ATOM 669 C C . LEU A 1 90 ? 26.280 5.166 45.433 1.00 53.00 90 LEU A C 1
ATOM 671 O O . LEU A 1 90 ? 25.173 4.747 45.099 1.00 53.00 90 LEU A O 1
ATOM 675 N N . GLU A 1 91 ? 26.423 6.026 46.441 1.00 53.06 91 GLU A N 1
ATOM 676 C CA . GLU A 1 91 ? 25.292 6.662 47.129 1.00 53.06 91 GLU A CA 1
ATOM 677 C C . GLU A 1 91 ? 24.381 7.386 46.125 1.00 53.06 91 GLU A C 1
ATOM 679 O O . GLU A 1 91 ? 23.166 7.184 46.135 1.00 53.06 91 GLU A O 1
ATOM 684 N N . THR A 1 92 ? 24.956 8.112 45.153 1.00 48.91 92 THR A N 1
ATOM 685 C CA . THR A 1 92 ? 24.171 8.729 44.059 1.00 48.91 92 THR A CA 1
ATOM 686 C C . THR A 1 92 ? 23.608 7.742 43.023 1.00 48.91 92 THR A C 1
ATOM 688 O O . THR A 1 92 ? 22.999 8.176 42.044 1.00 48.91 92 THR A O 1
ATOM 691 N N . ILE A 1 93 ? 23.778 6.429 43.222 1.00 54.31 93 ILE A N 1
ATOM 692 C CA . ILE A 1 93 ? 23.287 5.346 42.351 1.00 54.31 93 ILE A CA 1
ATOM 693 C C . ILE A 1 93 ? 22.266 4.437 43.074 1.00 54.31 93 ILE A C 1
ATOM 695 O O . ILE A 1 93 ? 21.588 3.659 42.402 1.00 54.31 93 ILE A O 1
ATOM 699 N N . LYS A 1 94 ? 22.027 4.605 44.390 1.00 45.75 94 LYS A N 1
ATOM 700 C CA . LYS A 1 94 ? 21.067 3.816 45.208 1.00 45.75 94 LYS A CA 1
ATOM 701 C C . LYS A 1 94 ? 19.642 3.668 44.632 1.00 45.75 94 LYS A C 1
ATOM 703 O O . LYS A 1 94 ? 18.941 2.734 45.003 1.00 45.75 94 LYS A O 1
ATOM 708 N N . ASN A 1 95 ? 19.222 4.535 43.706 1.00 50.09 95 ASN A N 1
ATOM 709 C CA . ASN A 1 95 ? 17.904 4.487 43.054 1.00 50.09 95 ASN A CA 1
ATOM 710 C C . ASN A 1 95 ? 17.858 3.699 41.719 1.00 50.09 95 ASN A C 1
ATOM 712 O O . ASN A 1 95 ? 16.788 3.598 41.116 1.00 50.09 95 ASN A O 1
ATOM 716 N N . ASN A 1 96 ? 18.973 3.145 41.223 1.00 53.47 96 ASN A N 1
ATOM 717 C CA . ASN A 1 96 ? 19.008 2.384 39.964 1.00 53.47 96 ASN A CA 1
ATOM 718 C C . ASN A 1 96 ? 18.853 0.869 40.188 1.00 53.47 96 ASN A C 1
ATOM 720 O O . ASN A 1 96 ? 19.673 0.232 40.839 1.00 53.47 96 ASN A O 1
ATOM 724 N N . LYS A 1 97 ? 17.835 0.260 39.561 1.00 58.81 97 LYS A N 1
ATOM 725 C CA . LYS A 1 97 ? 17.490 -1.172 39.715 1.00 58.81 97 LYS A CA 1
ATOM 726 C C . LYS A 1 97 ? 18.440 -2.172 39.020 1.00 58.81 97 LYS A C 1
ATOM 728 O O . LYS A 1 97 ? 18.171 -3.370 39.066 1.00 58.81 97 LYS A O 1
ATOM 733 N N . ARG A 1 98 ? 19.498 -1.724 38.327 1.00 67.50 98 ARG A N 1
ATOM 734 C CA . ARG A 1 98 ? 20.485 -2.588 37.639 1.00 67.50 98 ARG A CA 1
ATOM 735 C C . ARG A 1 98 ? 21.876 -1.956 37.684 1.00 67.50 98 ARG A C 1
ATOM 737 O O . ARG A 1 98 ? 22.017 -0.755 37.459 1.00 67.50 98 ARG A O 1
ATOM 744 N N . LEU A 1 99 ? 22.890 -2.781 37.928 1.00 81.88 99 LEU A N 1
ATOM 745 C CA . LEU A 1 99 ? 24.276 -2.379 38.167 1.00 81.88 99 LEU A CA 1
ATOM 746 C C . LEU A 1 99 ? 25.108 -2.562 36.888 1.00 81.88 99 LEU A C 1
ATOM 748 O O . LEU A 1 99 ? 25.756 -3.590 36.710 1.00 81.88 99 LEU A O 1
ATOM 752 N N . VAL A 1 100 ? 25.035 -1.594 35.965 1.00 86.06 100 VAL A N 1
ATOM 753 C CA . VAL A 1 100 ? 25.602 -1.713 34.604 1.00 86.06 100 VAL A CA 1
ATOM 754 C C . VAL A 1 100 ? 26.804 -0.789 34.381 1.00 86.06 100 VAL A C 1
ATOM 756 O O . VAL A 1 100 ? 26.694 0.432 34.482 1.00 86.06 100 VAL A O 1
ATOM 759 N N . LEU A 1 101 ? 27.940 -1.374 34.013 1.00 86.81 101 LEU A N 1
ATOM 760 C CA . LEU A 1 101 ? 29.149 -0.695 33.546 1.00 86.81 101 LEU A CA 1
ATOM 761 C C . LEU A 1 101 ? 29.162 -0.598 32.015 1.00 86.81 101 LEU A C 1
ATOM 763 O O . LEU A 1 101 ? 28.498 -1.376 31.326 1.00 86.81 101 LEU A O 1
ATOM 767 N N . ILE A 1 102 ? 29.939 0.343 31.473 1.00 90.44 102 ILE A N 1
ATOM 768 C CA . ILE A 1 102 ? 30.314 0.356 30.053 1.00 90.44 102 ILE A CA 1
ATOM 769 C C . ILE A 1 102 ? 31.839 0.275 29.932 1.00 90.44 102 ILE A C 1
ATOM 771 O O . ILE A 1 102 ? 32.566 1.132 30.433 1.00 90.44 102 ILE A O 1
ATOM 775 N N . VAL A 1 103 ? 32.299 -0.779 29.263 1.00 89.25 103 VAL A N 1
ATOM 776 C CA . VAL A 1 103 ? 33.704 -1.143 29.064 1.00 89.25 103 VAL A CA 1
ATOM 777 C C . VAL A 1 103 ? 34.086 -0.787 27.632 1.00 89.25 103 VAL A C 1
ATOM 779 O O . VAL A 1 103 ? 33.393 -1.190 26.707 1.00 89.25 103 VAL A O 1
ATOM 782 N N . LYS A 1 104 ? 35.150 -0.014 27.427 1.00 86.69 104 LYS A N 1
ATOM 783 C CA . LYS A 1 104 ? 35.569 0.570 26.141 1.00 86.69 104 LYS A CA 1
ATOM 784 C C . LYS A 1 104 ? 37.015 0.203 25.814 1.00 86.69 104 LYS A C 1
ATOM 786 O O . LYS A 1 104 ? 37.747 -0.236 26.694 1.00 86.69 104 LYS A O 1
ATOM 791 N N . ASN A 1 105 ? 37.423 0.431 24.565 1.00 83.94 105 ASN A N 1
ATOM 792 C CA . ASN A 1 105 ? 38.720 0.008 24.018 1.00 83.94 105 ASN A CA 1
ATOM 793 C C . ASN A 1 105 ? 38.923 -1.523 24.034 1.00 83.94 105 ASN A C 1
ATOM 795 O O . ASN A 1 105 ? 40.050 -2.014 24.016 1.00 83.94 105 ASN A O 1
ATOM 799 N N . VAL A 1 106 ? 37.817 -2.272 24.041 1.00 82.25 106 VAL A N 1
ATOM 800 C CA . VAL A 1 106 ? 37.809 -3.726 23.838 1.00 82.25 106 VAL A CA 1
ATOM 801 C C . VAL A 1 106 ? 38.178 -4.004 22.376 1.00 82.25 106 VAL A C 1
ATOM 803 O O . VAL A 1 106 ? 37.894 -3.180 21.497 1.00 82.25 106 VAL A O 1
ATOM 806 N N . ASN A 1 107 ? 38.839 -5.125 22.089 1.00 77.44 107 ASN A N 1
ATOM 807 C CA . ASN A 1 107 ? 39.129 -5.495 20.709 1.00 77.44 107 ASN A CA 1
ATOM 808 C C . ASN A 1 107 ? 37.843 -5.934 19.979 1.00 77.44 107 ASN A C 1
ATOM 810 O O . ASN A 1 107 ? 36.847 -6.318 20.586 1.00 77.44 107 ASN A O 1
ATOM 814 N N . PHE A 1 108 ? 37.852 -5.846 18.652 1.00 72.62 108 PHE A N 1
ATOM 815 C CA . PHE A 1 108 ? 36.694 -6.158 17.807 1.00 72.62 108 PHE A CA 1
ATOM 816 C C . PHE A 1 108 ? 36.438 -7.669 17.668 1.00 72.62 108 PHE A C 1
ATOM 818 O O . PHE A 1 108 ? 35.340 -8.080 17.290 1.00 72.62 108 PHE A O 1
ATOM 825 N N . SER A 1 109 ? 37.458 -8.475 17.974 1.00 72.19 109 SER A N 1
ATOM 826 C CA . SER A 1 109 ? 37.436 -9.937 18.045 1.00 72.19 109 SER A CA 1
ATOM 827 C C . SER A 1 109 ? 36.989 -10.487 19.397 1.00 72.19 109 SER A C 1
ATOM 829 O O . SER A 1 109 ? 36.479 -11.603 19.415 1.00 72.19 109 SER A O 1
ATOM 831 N N . THR A 1 110 ? 37.168 -9.739 20.496 1.00 76.81 110 THR A N 1
ATOM 832 C CA . THR A 1 110 ? 36.970 -10.253 21.862 1.00 76.81 110 THR A CA 1
ATOM 833 C C . THR A 1 110 ? 35.552 -10.788 22.043 1.00 76.81 110 THR A C 1
ATOM 835 O O . THR A 1 110 ? 34.567 -10.065 21.843 1.00 76.81 110 THR A O 1
ATOM 838 N N . ALA A 1 111 ? 35.441 -12.055 22.428 1.00 82.00 111 ALA A N 1
ATOM 839 C CA . ALA A 1 111 ? 34.167 -12.715 22.639 1.00 82.00 111 ALA A CA 1
ATOM 840 C C . ALA A 1 111 ? 33.430 -12.118 23.848 1.00 82.00 111 ALA A C 1
ATOM 842 O O . ALA A 1 111 ? 34.020 -11.606 24.803 1.00 82.00 111 ALA A O 1
ATOM 843 N N . LYS A 1 112 ? 32.100 -12.227 23.847 1.00 83.88 112 LYS A N 1
ATOM 844 C CA . LYS A 1 112 ? 31.269 -11.806 24.986 1.00 83.88 112 LYS A CA 1
ATOM 845 C C . LYS A 1 112 ? 31.629 -12.608 26.248 1.00 83.88 112 LYS A C 1
ATOM 847 O O . LYS A 1 112 ? 31.543 -12.090 27.359 1.00 83.88 112 LYS A O 1
ATOM 852 N N . GLU A 1 113 ? 32.035 -13.852 26.049 1.00 82.88 113 GLU A N 1
ATOM 853 C CA . GLU A 1 113 ? 32.395 -14.843 27.052 1.00 82.88 113 GLU A CA 1
ATOM 854 C C . GLU A 1 113 ? 33.760 -14.514 27.687 1.00 82.88 113 GLU A C 1
ATOM 856 O O . GLU A 1 113 ? 33.882 -14.543 28.907 1.00 82.88 113 GLU A O 1
ATOM 861 N N . GLU A 1 114 ? 34.736 -14.057 26.895 1.00 83.19 114 GLU A N 1
ATOM 862 C CA . GLU A 1 114 ? 36.026 -13.532 27.380 1.00 83.19 114 GLU A CA 1
ATOM 863 C C . GLU A 1 114 ? 35.834 -12.265 28.229 1.00 83.19 114 GLU A C 1
ATOM 865 O O . GLU A 1 114 ? 36.407 -12.143 29.311 1.00 83.19 114 GLU A O 1
ATOM 870 N N . ILE A 1 115 ? 34.963 -11.345 27.791 1.00 87.31 115 ILE A N 1
ATOM 871 C CA . ILE A 1 115 ? 34.586 -10.160 28.581 1.00 87.31 115 ILE A CA 1
ATOM 872 C C . ILE A 1 115 ? 33.878 -10.574 29.881 1.00 87.31 115 ILE A C 1
ATOM 874 O O . ILE A 1 115 ? 34.066 -9.922 30.903 1.00 87.31 115 ILE A O 1
ATOM 878 N N . ALA A 1 116 ? 33.073 -11.641 29.877 1.00 87.38 116 ALA A N 1
ATOM 879 C CA . ALA A 1 116 ? 32.455 -12.144 31.102 1.00 87.38 116 ALA A CA 1
ATOM 880 C C . ALA A 1 116 ? 33.518 -12.693 32.068 1.00 87.38 116 ALA A C 1
ATOM 882 O O . ALA A 1 116 ? 33.569 -12.250 33.211 1.00 87.38 116 ALA A O 1
ATOM 883 N N . MET A 1 117 ? 34.417 -13.565 31.598 1.00 85.31 117 MET A N 1
ATOM 884 C CA . MET A 1 117 ? 35.510 -14.131 32.403 1.00 85.31 117 MET A CA 1
ATOM 885 C C . MET A 1 117 ? 36.424 -13.048 32.997 1.00 85.31 117 MET A C 1
ATOM 887 O O . MET A 1 117 ? 36.729 -13.089 34.187 1.00 85.31 117 MET A O 1
ATOM 891 N N . HIS A 1 118 ? 36.795 -12.031 32.209 1.00 87.19 118 HIS A N 1
ATOM 892 C CA . HIS A 1 118 ? 37.642 -10.918 32.667 1.00 87.19 118 HIS A CA 1
ATOM 893 C C . HIS A 1 118 ? 37.002 -10.062 33.768 1.00 87.19 118 HIS A C 1
ATOM 895 O O . HIS A 1 118 ? 37.707 -9.375 34.504 1.00 87.19 118 HIS A O 1
ATOM 901 N N . PHE A 1 119 ? 35.674 -10.082 33.895 1.00 89.50 119 PHE A N 1
ATOM 902 C CA . PHE A 1 119 ? 34.952 -9.350 34.936 1.00 89.50 119 PHE A CA 1
ATOM 903 C C . PHE A 1 119 ? 34.461 -10.246 36.083 1.00 89.50 119 PHE A C 1
ATOM 905 O O . PHE A 1 119 ? 34.209 -9.725 37.167 1.00 89.50 119 PHE A O 1
ATOM 912 N N . ASP A 1 120 ? 34.407 -11.571 35.913 1.00 83.56 120 ASP A N 1
ATOM 913 C CA . ASP A 1 120 ? 33.972 -12.505 36.964 1.00 83.56 120 ASP A CA 1
ATOM 914 C C . ASP A 1 120 ? 34.962 -12.571 38.143 1.00 83.56 120 ASP A C 1
ATOM 916 O O . ASP A 1 120 ? 34.548 -12.726 39.290 1.00 83.56 120 ASP A O 1
ATOM 920 N N . GLN A 1 121 ? 36.255 -12.298 37.899 1.00 79.12 121 GLN A N 1
ATOM 921 C CA . GLN A 1 121 ? 37.275 -12.103 38.949 1.00 79.12 121 GLN A CA 1
ATOM 922 C C . GLN A 1 121 ? 36.940 -10.974 39.943 1.00 79.12 121 GLN A C 1
ATOM 924 O O . GLN A 1 121 ? 37.419 -10.975 41.075 1.00 79.12 121 GLN A O 1
ATOM 929 N N . ALA A 1 122 ? 36.107 -10.007 39.541 1.00 75.06 122 ALA A N 1
ATOM 930 C CA . ALA A 1 122 ? 35.610 -8.962 40.429 1.00 75.06 122 ALA A CA 1
ATOM 931 C C . ALA A 1 122 ? 34.348 -9.385 41.203 1.00 75.06 122 ALA A C 1
ATOM 933 O O . ALA A 1 122 ? 34.012 -8.764 42.210 1.00 75.06 122 ALA A O 1
ATOM 934 N N . GLY A 1 123 ? 33.641 -10.416 40.742 1.00 80.12 123 GLY A N 1
ATOM 935 C CA . GLY A 1 123 ? 32.360 -10.883 41.259 1.00 80.12 123 GLY A CA 1
ATOM 936 C C . GLY A 1 123 ? 31.410 -11.275 40.125 1.00 80.12 123 GLY A C 1
ATOM 937 O O . GLY A 1 123 ? 31.575 -10.850 38.986 1.00 80.12 123 GLY A O 1
ATOM 938 N N . ARG A 1 124 ? 30.382 -12.066 40.447 1.00 84.62 124 ARG A N 1
ATOM 939 C CA . ARG A 1 124 ? 29.552 -12.761 39.453 1.00 84.62 124 ARG A CA 1
ATOM 940 C C . ARG A 1 124 ? 28.905 -11.831 38.415 1.00 84.62 124 ARG A C 1
ATOM 942 O O . ARG A 1 124 ? 28.131 -10.923 38.754 1.00 84.62 124 ARG A O 1
ATOM 949 N N . VAL A 1 125 ? 29.191 -12.087 37.138 1.00 89.12 125 VAL A N 1
ATOM 950 C CA . VAL A 1 125 ? 28.640 -11.326 36.005 1.00 89.12 125 VAL A CA 1
ATOM 951 C C . VAL A 1 125 ? 27.240 -11.831 35.642 1.00 89.12 125 VAL A C 1
ATOM 953 O O . VAL A 1 125 ? 27.032 -12.993 35.304 1.00 89.12 125 VAL A O 1
ATOM 956 N N . LYS A 1 126 ? 26.253 -10.929 35.665 1.00 85.31 126 LYS A N 1
ATOM 957 C CA . LYS A 1 126 ? 24.836 -11.232 35.409 1.00 85.31 126 LYS A CA 1
ATOM 958 C C . LYS A 1 126 ? 24.461 -11.142 33.929 1.00 85.31 126 LYS A C 1
ATOM 960 O O . LYS A 1 126 ? 23.615 -11.902 33.465 1.00 85.31 126 LYS A O 1
ATOM 965 N N . SER A 1 127 ? 25.048 -10.209 33.174 1.00 85.19 127 SER A N 1
ATOM 966 C CA . SER A 1 127 ? 24.997 -10.239 31.704 1.00 85.19 127 SER A CA 1
ATOM 967 C C . SER A 1 127 ? 26.082 -9.377 31.058 1.00 85.19 127 SER A C 1
ATOM 969 O O . SER A 1 127 ? 26.404 -8.301 31.555 1.00 85.19 127 SER A O 1
ATOM 971 N N . VAL A 1 128 ? 26.587 -9.813 29.902 1.00 87.75 128 VAL A N 1
ATOM 972 C CA . VAL A 1 128 ? 27.407 -8.989 29.000 1.00 87.75 128 VAL A CA 1
ATOM 973 C C . VAL A 1 128 ? 26.631 -8.733 27.710 1.00 87.75 128 VAL A C 1
ATOM 975 O O . VAL A 1 128 ? 26.023 -9.647 27.147 1.00 87.75 128 VAL A O 1
ATOM 978 N N . ARG A 1 129 ? 26.654 -7.486 27.229 1.00 86.06 129 ARG A N 1
ATOM 979 C CA . ARG A 1 129 ? 26.011 -7.050 25.982 1.00 86.06 129 ARG A CA 1
ATOM 980 C C . ARG A 1 129 ? 26.964 -6.189 25.157 1.00 86.06 129 ARG A C 1
ATOM 982 O O . ARG A 1 129 ? 27.141 -5.005 25.450 1.00 86.06 129 ARG A O 1
ATOM 989 N N . ILE A 1 130 ? 27.497 -6.759 24.083 1.00 82.44 130 ILE A N 1
ATOM 990 C CA . ILE A 1 130 ? 28.171 -6.018 23.010 1.00 82.44 130 ILE A CA 1
ATOM 991 C C . ILE A 1 130 ? 27.085 -5.491 22.042 1.00 82.44 130 ILE A C 1
ATOM 993 O O . ILE A 1 130 ? 26.158 -6.242 21.725 1.00 82.44 130 ILE A O 1
ATOM 997 N N . PRO A 1 131 ? 27.111 -4.221 21.593 1.00 75.75 131 PRO A N 1
ATOM 998 C CA . PRO A 1 131 ? 26.242 -3.747 20.511 1.00 75.75 131 PRO A CA 1
ATOM 999 C C . PRO A 1 131 ? 26.516 -4.512 19.206 1.00 75.75 131 PRO A C 1
ATOM 1001 O O . PRO A 1 131 ? 27.665 -4.827 18.916 1.00 75.75 131 PRO A O 1
ATOM 1004 N N . LYS A 1 132 ? 25.489 -4.766 18.381 1.00 51.00 132 LYS A N 1
ATOM 1005 C CA . LYS A 1 132 ? 25.569 -5.633 17.181 1.00 51.00 132 LYS A CA 1
ATOM 1006 C C . LYS A 1 132 ? 26.452 -5.121 16.013 1.00 51.00 132 LYS A C 1
ATOM 1008 O O . LYS A 1 132 ? 26.379 -5.663 14.919 1.00 51.00 132 LYS A O 1
ATOM 1013 N N . HIS A 1 133 ? 27.326 -4.137 16.228 1.00 49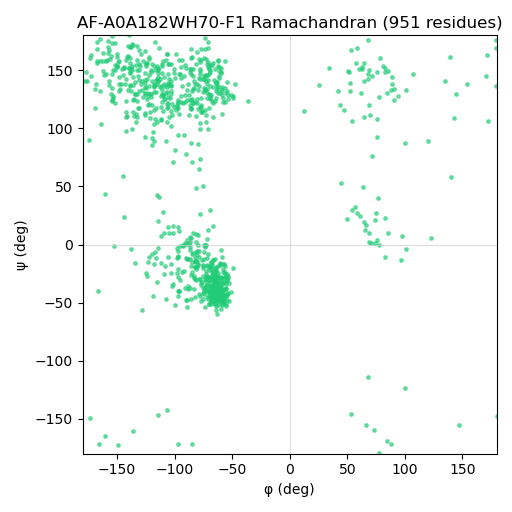.84 133 HIS A N 1
ATOM 1014 C CA . HIS A 1 133 ? 28.363 -3.758 15.264 1.00 49.84 133 HIS A CA 1
ATOM 1015 C C . HIS A 1 133 ? 29.754 -4.108 15.806 1.00 49.84 133 HIS A C 1
ATOM 1017 O O . HIS A 1 133 ? 30.211 -3.525 16.797 1.00 49.84 133 HIS A O 1
ATOM 1023 N N . ARG A 1 134 ? 30.460 -5.000 15.091 1.00 46.81 134 ARG A N 1
ATOM 1024 C CA . ARG A 1 134 ? 31.864 -5.390 15.344 1.00 46.81 134 ARG A CA 1
ATOM 1025 C C . ARG A 1 134 ? 32.867 -4.225 15.260 1.00 46.81 134 ARG A C 1
ATOM 1027 O O . ARG A 1 134 ? 34.026 -4.420 15.577 1.00 46.81 134 ARG A O 1
ATOM 1034 N N . SER A 1 135 ? 32.445 -3.016 14.892 1.00 46.00 135 SER A N 1
ATOM 1035 C CA . SER A 1 135 ? 33.263 -1.792 14.867 1.00 46.00 135 SER A CA 1
ATOM 1036 C C . SER A 1 135 ? 33.153 -0.918 16.128 1.00 46.00 135 SER A C 1
ATOM 1038 O O . SER A 1 135 ? 33.802 0.123 16.206 1.00 46.00 135 SER A O 1
ATOM 1040 N N . SER A 1 136 ? 32.336 -1.295 17.120 1.00 52.91 136 SER A N 1
ATOM 1041 C CA . SER A 1 136 ? 32.040 -0.429 18.276 1.00 52.91 136 SER A CA 1
ATOM 1042 C C . SER A 1 136 ? 33.151 -0.362 19.335 1.00 52.91 136 SER A C 1
ATOM 1044 O O . SER A 1 136 ? 33.353 0.695 19.928 1.00 52.91 136 SER A O 1
ATOM 1046 N N . GLY A 1 137 ? 33.883 -1.455 19.585 1.00 73.25 137 GLY A N 1
ATOM 1047 C CA . GLY A 1 137 ? 35.004 -1.480 20.544 1.00 73.25 137 GLY A CA 1
ATOM 1048 C C . GLY A 1 137 ? 34.598 -1.232 22.005 1.00 73.25 137 GLY A C 1
ATOM 1049 O O . GLY A 1 137 ? 35.429 -0.833 22.830 1.00 73.25 137 GLY A O 1
ATOM 1050 N N . PHE A 1 138 ? 33.315 -1.419 22.334 1.00 86.25 138 PHE A N 1
ATOM 1051 C CA . PHE A 1 138 ? 32.801 -1.310 23.694 1.00 86.25 138 PHE A CA 1
ATOM 1052 C C . PHE A 1 138 ? 31.668 -2.302 23.979 1.00 86.25 138 PHE A C 1
ATOM 1054 O O . PHE A 1 138 ? 30.882 -2.655 23.103 1.00 86.25 138 PHE A O 1
ATOM 1061 N N . ALA A 1 139 ? 31.557 -2.706 25.239 1.00 88.69 139 ALA A N 1
ATOM 1062 C CA . ALA A 1 139 ? 30.546 -3.612 25.763 1.00 88.69 139 ALA A CA 1
ATOM 1063 C C . ALA A 1 139 ? 29.876 -3.018 27.008 1.00 88.69 139 ALA A C 1
ATOM 1065 O O . ALA A 1 139 ? 30.384 -2.087 27.634 1.00 88.69 139 ALA A O 1
ATOM 1066 N N . PHE A 1 140 ? 28.730 -3.571 27.391 1.00 91.12 140 PHE A N 1
ATOM 1067 C CA . PHE A 1 140 ? 28.094 -3.307 28.679 1.00 91.12 140 PHE A CA 1
ATOM 1068 C C . PHE A 1 140 ? 28.153 -4.564 29.540 1.00 91.12 140 PHE A C 1
ATOM 1070 O O . PHE A 1 140 ? 27.852 -5.647 29.039 1.00 91.12 140 PHE A O 1
ATOM 1077 N N . VAL A 1 141 ? 28.487 -4.409 30.820 1.00 90.38 141 VAL A N 1
ATOM 1078 C CA . VAL A 1 141 ? 28.583 -5.507 31.792 1.00 90.38 141 VAL A CA 1
ATOM 1079 C C . VAL A 1 141 ? 27.649 -5.193 32.958 1.00 90.38 141 VAL A C 1
ATOM 1081 O O . VAL A 1 141 ? 27.776 -4.145 33.585 1.00 90.38 141 VAL A O 1
ATOM 1084 N N . GLU A 1 142 ? 26.674 -6.059 33.222 1.00 90.81 142 GLU A N 1
ATOM 1085 C CA . GLU A 1 142 ? 25.810 -5.994 34.403 1.00 90.81 142 GLU A CA 1
ATOM 1086 C C . GLU A 1 142 ? 26.339 -6.958 35.465 1.00 90.81 142 GLU A C 1
ATOM 1088 O O . GLU A 1 142 ? 26.399 -8.163 35.219 1.00 90.81 142 GLU A O 1
ATOM 1093 N N . MET A 1 143 ? 26.686 -6.435 36.641 1.00 86.81 143 MET A N 1
ATOM 1094 C CA . MET A 1 143 ? 27.120 -7.242 37.787 1.00 86.81 143 MET A CA 1
ATOM 1095 C C . MET A 1 143 ? 25.908 -7.699 38.604 1.00 86.81 143 MET A C 1
ATOM 1097 O O . MET A 1 143 ? 24.877 -7.020 38.632 1.00 86.81 143 MET A O 1
ATOM 1101 N N . GLU A 1 144 ? 26.010 -8.845 39.279 1.00 81.62 144 GLU A N 1
ATOM 1102 C CA . GLU A 1 144 ? 24.903 -9.372 40.085 1.00 81.62 144 GLU A CA 1
ATOM 1103 C C . GLU A 1 144 ? 24.671 -8.580 41.385 1.00 81.62 144 GLU A C 1
ATOM 1105 O O . GLU A 1 144 ? 23.522 -8.386 41.786 1.00 81.62 144 GLU A O 1
ATOM 1110 N N . ASN A 1 145 ? 25.735 -8.071 42.017 1.00 78.12 145 ASN A N 1
ATOM 1111 C CA . ASN A 1 145 ? 25.672 -7.361 43.297 1.00 78.12 145 ASN A CA 1
ATOM 1112 C C . ASN A 1 145 ? 26.579 -6.108 43.345 1.00 78.12 145 ASN A C 1
ATOM 1114 O O . ASN A 1 145 ? 27.378 -5.848 42.443 1.00 78.12 145 ASN A O 1
ATOM 1118 N N . ALA A 1 146 ? 26.418 -5.295 44.397 1.00 72.75 146 ALA A N 1
ATOM 1119 C CA . ALA A 1 146 ? 27.086 -3.995 44.526 1.00 72.75 146 ALA A CA 1
ATOM 1120 C C . ALA A 1 146 ? 28.594 -4.087 44.826 1.00 72.75 146 ALA A C 1
ATOM 1122 O O . ALA A 1 146 ? 29.342 -3.212 44.402 1.00 72.75 146 ALA A O 1
ATOM 1123 N N . ASP A 1 147 ? 29.039 -5.139 45.515 1.00 70.12 147 ASP A N 1
ATOM 1124 C CA . ASP A 1 147 ? 30.457 -5.415 45.788 1.00 70.12 147 ASP A CA 1
ATOM 1125 C C . ASP A 1 147 ? 31.203 -5.790 44.494 1.00 70.12 147 ASP A C 1
ATOM 1127 O O . ASP A 1 147 ? 32.214 -5.177 44.149 1.00 70.12 147 ASP A O 1
ATOM 1131 N N . GLY A 1 148 ? 30.620 -6.685 43.691 1.00 76.38 148 GLY A N 1
ATOM 1132 C CA . GLY A 1 148 ? 31.112 -7.008 42.354 1.00 76.38 148 GLY A CA 1
ATOM 1133 C C . GLY A 1 148 ? 31.129 -5.796 41.423 1.00 76.38 148 GLY A C 1
ATOM 1134 O O . GLY A 1 148 ? 32.076 -5.616 40.666 1.00 76.38 148 GLY A O 1
ATOM 1135 N N . PHE A 1 149 ? 30.140 -4.899 41.521 1.00 80.75 149 PHE A N 1
ATOM 1136 C CA . PHE A 1 149 ? 30.145 -3.627 40.787 1.00 80.75 149 PHE A CA 1
ATOM 1137 C C . PHE A 1 149 ? 31.273 -2.677 41.226 1.00 80.75 149 PHE A C 1
ATOM 1139 O O . PHE A 1 149 ? 31.876 -2.026 40.373 1.00 80.75 149 PHE A O 1
ATOM 1146 N N . GLN A 1 150 ? 31.594 -2.613 42.524 1.00 71.56 150 GLN A N 1
ATOM 1147 C CA . GLN A 1 150 ? 32.731 -1.833 43.032 1.00 71.56 150 GLN A CA 1
ATOM 1148 C C . GLN A 1 150 ? 34.057 -2.354 42.478 1.00 71.56 150 GLN A C 1
ATOM 1150 O O . GLN A 1 150 ? 34.823 -1.589 41.893 1.00 71.56 150 GLN A O 1
ATOM 1155 N N . LYS A 1 151 ? 34.295 -3.662 42.607 1.00 76.31 151 LYS A N 1
ATOM 1156 C CA . LYS A 1 151 ? 35.516 -4.328 42.138 1.00 76.31 151 LYS A CA 1
ATOM 1157 C C . LYS A 1 151 ? 35.652 -4.244 40.613 1.00 76.31 151 LYS A C 1
ATOM 1159 O O . LYS A 1 151 ? 36.707 -3.872 40.111 1.00 76.31 151 LYS A O 1
ATOM 1164 N N . ALA A 1 152 ? 34.566 -4.450 39.868 1.00 82.75 152 ALA A N 1
ATOM 1165 C CA . ALA A 1 152 ? 34.558 -4.355 38.408 1.00 82.75 152 ALA A CA 1
ATOM 1166 C C . ALA A 1 152 ? 34.863 -2.934 37.901 1.00 82.75 152 ALA A C 1
ATOM 1168 O O . ALA A 1 152 ? 35.497 -2.764 36.860 1.00 82.75 152 ALA A O 1
ATOM 1169 N N . PHE A 1 153 ? 34.461 -1.897 38.642 1.00 82.44 153 PHE A N 1
ATOM 1170 C CA . PHE A 1 153 ? 34.778 -0.503 38.315 1.00 82.44 153 PHE A CA 1
ATOM 1171 C C . PHE A 1 153 ? 36.258 -0.134 38.546 1.00 82.44 153 PHE A C 1
ATOM 1173 O O . PHE A 1 153 ? 36.731 0.868 37.996 1.00 82.44 153 PHE A O 1
ATOM 1180 N N . LEU A 1 154 ? 36.994 -0.937 39.325 1.00 76.69 154 LEU A N 1
ATOM 1181 C CA . LEU A 1 154 ? 38.436 -0.789 39.539 1.00 76.69 154 LEU A CA 1
ATOM 1182 C C . LEU A 1 154 ? 39.288 -1.412 38.421 1.00 76.69 154 LEU A C 1
ATOM 1184 O O . LEU A 1 154 ? 40.444 -1.028 38.281 1.00 76.69 154 LEU A O 1
ATOM 1188 N N . LEU A 1 155 ? 38.719 -2.258 37.552 1.00 80.88 155 LEU A N 1
ATOM 1189 C CA . LEU A 1 155 ? 39.412 -2.849 36.393 1.00 80.88 155 LEU A CA 1
ATOM 1190 C C . LEU A 1 155 ? 39.705 -1.842 35.245 1.00 80.88 155 LEU A C 1
ATOM 1192 O O . LEU A 1 155 ? 40.066 -2.247 34.136 1.00 80.88 155 LEU A O 1
ATOM 1196 N N . ASP A 1 156 ? 39.567 -0.527 35.472 1.00 81.69 156 ASP A N 1
ATOM 1197 C CA . ASP A 1 156 ? 39.864 0.528 34.488 1.00 81.69 156 ASP A CA 1
ATOM 1198 C C . ASP A 1 156 ? 41.363 0.608 34.161 1.00 81.69 156 ASP A C 1
ATOM 1200 O O . ASP A 1 156 ? 42.177 1.081 34.953 1.00 81.69 156 ASP A O 1
ATOM 1204 N N . GLY A 1 157 ? 41.720 0.202 32.945 1.00 72.50 157 GLY A N 1
ATOM 1205 C CA . GLY A 1 157 ? 43.096 0.117 32.462 1.00 72.50 157 GLY A CA 1
ATOM 1206 C C . GLY A 1 157 ? 43.683 -1.294 32.461 1.00 72.50 157 GLY A C 1
ATOM 1207 O O . GLY A 1 157 ? 44.804 -1.442 31.975 1.00 72.50 157 GLY A O 1
ATOM 1208 N N . SER A 1 158 ? 42.960 -2.304 32.962 1.00 79.56 158 SER A N 1
ATOM 1209 C CA . SER A 1 158 ? 43.373 -3.715 32.878 1.00 79.56 158 SER A CA 1
ATOM 1210 C C . SER A 1 158 ? 43.495 -4.189 31.424 1.00 79.56 158 SER A C 1
ATOM 1212 O O . SER A 1 158 ? 42.854 -3.635 30.527 1.00 79.56 158 SER A O 1
ATOM 1214 N N . VAL A 1 159 ? 44.352 -5.182 31.170 1.00 78.25 159 VAL A N 1
ATOM 1215 C CA . VAL A 1 159 ? 44.588 -5.715 29.819 1.00 78.25 159 VAL A CA 1
ATOM 1216 C C . VAL A 1 159 ? 43.570 -6.811 29.502 1.00 78.25 159 VAL A C 1
ATOM 1218 O O . VAL A 1 159 ? 43.494 -7.795 30.227 1.00 78.25 159 VAL A O 1
ATOM 1221 N N . LEU A 1 160 ? 42.838 -6.664 28.398 1.00 83.00 160 LEU A N 1
ATOM 1222 C CA . LEU A 1 160 ? 41.967 -7.687 27.813 1.00 83.00 160 LEU A CA 1
ATOM 1223 C C . LEU A 1 160 ? 42.224 -7.736 26.301 1.00 83.00 160 LEU A C 1
ATOM 1225 O O . LEU A 1 160 ? 42.243 -6.688 25.655 1.00 83.00 160 LEU A O 1
ATOM 1229 N N . ASP A 1 161 ? 42.466 -8.932 25.753 1.00 79.81 161 ASP A N 1
ATOM 1230 C CA . ASP A 1 161 ? 42.846 -9.156 24.342 1.00 79.81 161 ASP A CA 1
ATOM 1231 C C . ASP A 1 161 ? 43.932 -8.164 23.857 1.00 79.81 161 ASP A C 1
ATOM 1233 O O . ASP A 1 161 ? 43.760 -7.379 22.920 1.00 79.81 161 ASP A O 1
ATOM 1237 N N . GLY A 1 162 ? 45.035 -8.103 24.617 1.00 72.06 162 GLY A N 1
ATOM 1238 C CA . GLY A 1 162 ? 46.190 -7.236 24.351 1.00 72.06 162 GLY A CA 1
ATOM 1239 C C . GLY A 1 162 ? 45.960 -5.725 24.521 1.00 72.06 162 GLY A C 1
ATOM 1240 O O . GLY A 1 162 ? 46.884 -4.946 24.283 1.00 72.06 162 GLY A O 1
ATOM 1241 N N . ARG A 1 163 ? 44.767 -5.268 24.932 1.00 75.25 163 ARG A N 1
ATOM 1242 C CA . ARG A 1 163 ? 44.424 -3.838 25.048 1.00 75.25 163 ARG A CA 1
ATOM 1243 C C . ARG A 1 163 ? 44.092 -3.437 26.479 1.00 75.25 163 ARG A C 1
ATOM 1245 O O . ARG A 1 163 ? 43.308 -4.097 27.149 1.00 75.25 163 ARG A O 1
ATOM 1252 N N . LYS A 1 164 ? 44.621 -2.293 26.929 1.00 79.19 164 LYS A N 1
ATOM 1253 C CA . LYS A 1 164 ? 44.199 -1.669 28.195 1.00 79.19 164 LYS A CA 1
ATOM 1254 C C . LYS A 1 164 ? 42.800 -1.059 28.026 1.00 79.19 164 LYS A C 1
ATOM 1256 O O . LYS A 1 164 ? 42.635 -0.098 27.269 1.00 79.19 164 LYS A O 1
ATOM 1261 N N . ILE A 1 165 ? 41.801 -1.645 28.685 1.00 88.06 165 ILE A N 1
ATOM 1262 C CA . ILE A 1 165 ? 40.378 -1.277 28.560 1.00 88.06 165 ILE A CA 1
ATOM 1263 C C . ILE A 1 165 ? 40.024 -0.049 29.405 1.00 88.06 165 ILE A C 1
ATOM 1265 O O . ILE A 1 165 ? 40.769 0.332 30.305 1.00 88.06 165 ILE A O 1
ATOM 1269 N N . ASN A 1 166 ? 38.862 0.560 29.159 1.00 84.88 166 ASN A N 1
ATOM 1270 C CA . ASN A 1 166 ? 38.340 1.654 29.977 1.00 84.88 166 ASN A CA 1
ATOM 1271 C C . ASN A 1 166 ? 36.952 1.366 30.547 1.00 84.88 166 ASN A C 1
ATOM 1273 O O . ASN A 1 166 ? 36.030 1.079 29.792 1.00 84.88 166 ASN A O 1
ATOM 1277 N N . VAL A 1 167 ? 36.781 1.515 31.860 1.00 86.19 167 VAL A N 1
ATOM 1278 C CA . VAL A 1 167 ? 35.532 1.214 32.576 1.00 86.19 167 VAL A CA 1
ATOM 1279 C C . VAL A 1 167 ? 34.895 2.508 33.093 1.00 86.19 167 VAL A C 1
ATOM 1281 O O . VAL A 1 167 ? 35.393 3.138 34.031 1.00 86.19 167 VAL A O 1
ATOM 1284 N N . ASP A 1 168 ? 33.784 2.912 32.471 1.00 84.06 168 ASP A N 1
ATOM 1285 C CA . ASP A 1 168 ? 32.933 4.040 32.881 1.00 84.06 168 ASP A CA 1
ATOM 1286 C C . ASP A 1 168 ? 31.608 3.537 33.502 1.00 84.06 168 ASP A C 1
ATOM 1288 O O . ASP A 1 168 ? 31.174 2.401 33.283 1.00 84.06 168 ASP A O 1
ATOM 1292 N N . LEU A 1 169 ? 30.900 4.422 34.214 1.00 81.06 169 LEU A N 1
ATOM 1293 C CA . LEU A 1 169 ? 29.553 4.150 34.729 1.00 81.06 169 LEU A CA 1
ATOM 1294 C C . LEU A 1 169 ? 28.499 4.183 33.610 1.00 81.06 169 LEU A C 1
ATOM 1296 O O . LEU A 1 169 ? 28.571 5.021 32.703 1.00 81.06 169 LEU A O 1
ATOM 1300 N N . SER A 1 170 ? 27.472 3.334 33.716 1.00 78.38 170 SER A N 1
ATOM 1301 C CA . SER A 1 170 ? 26.319 3.317 32.809 1.00 78.38 170 SER A CA 1
ATOM 1302 C C . SER A 1 170 ? 24.976 3.302 33.549 1.00 78.38 170 SER A C 1
ATOM 1304 O O . SER A 1 170 ? 24.898 3.052 34.747 1.00 78.38 170 SER A O 1
ATOM 1306 N N . GLU A 1 171 ? 23.894 3.556 32.809 1.00 66.25 171 GLU A N 1
ATOM 1307 C CA . GLU A 1 171 ? 22.515 3.414 33.295 1.00 66.25 171 GLU A CA 1
ATOM 1308 C C . GLU A 1 171 ? 21.675 2.572 32.333 1.00 66.25 171 GLU A C 1
ATOM 1310 O O . GLU A 1 171 ? 21.726 2.762 31.107 1.00 66.25 171 GLU A O 1
ATOM 1315 N N . SER A 1 172 ? 20.854 1.685 32.899 1.00 54.72 172 SER A N 1
ATOM 1316 C CA . SER A 1 172 ? 19.922 0.821 32.174 1.00 54.72 172 SER A CA 1
ATOM 1317 C C . SER A 1 172 ? 18.589 1.516 31.874 1.00 54.72 172 SER A C 1
ATOM 1319 O O . SER A 1 172 ? 17.892 1.938 32.793 1.00 54.72 172 SER A O 1
ATOM 1321 N N . GLY A 1 173 ? 18.185 1.552 30.605 1.00 51.47 173 GLY A N 1
ATOM 1322 C CA . GLY A 1 173 ? 16.860 2.016 30.183 1.00 51.47 173 GLY A CA 1
ATOM 1323 C C . GLY A 1 173 ? 16.773 2.163 28.663 1.00 51.47 173 GLY A C 1
ATOM 1324 O O . GLY A 1 173 ? 17.769 2.513 28.032 1.00 51.47 173 GLY A O 1
ATOM 1325 N N . SER A 1 174 ? 15.603 1.876 28.082 1.00 42.94 174 SER A N 1
ATOM 1326 C CA . SER A 1 174 ? 15.350 1.922 26.629 1.00 42.94 174 SER A CA 1
ATOM 1327 C C . SER A 1 174 ? 14.883 3.288 26.110 1.00 42.94 174 SER A C 1
ATOM 1329 O O . SER A 1 174 ? 14.914 3.521 24.907 1.00 42.94 174 SER A O 1
ATOM 1331 N N . LYS A 1 175 ? 14.498 4.212 26.998 1.00 45.84 175 LYS A N 1
ATOM 1332 C CA . LYS A 1 175 ? 14.302 5.636 26.693 1.00 45.84 175 LYS A CA 1
ATOM 1333 C C . LYS A 1 175 ? 15.139 6.465 27.668 1.00 45.84 175 LYS A C 1
ATOM 1335 O O . LYS A 1 175 ? 15.072 6.243 28.876 1.00 45.84 175 LYS A O 1
ATOM 1340 N N . LYS A 1 176 ? 15.933 7.405 27.150 1.00 51.41 176 LYS A N 1
ATOM 1341 C CA . LYS A 1 176 ? 16.739 8.358 27.931 1.00 51.41 176 LYS A CA 1
ATOM 1342 C C . LYS A 1 176 ? 16.387 9.772 27.478 1.00 51.41 176 LYS A C 1
ATOM 1344 O O . LYS A 1 176 ? 16.389 10.033 26.281 1.00 51.41 176 LYS A O 1
ATOM 1349 N N . SER A 1 177 ? 16.092 10.677 28.410 1.00 52.06 177 SER A N 1
ATOM 1350 C CA . SER A 1 177 ? 15.960 12.100 28.082 1.00 52.06 177 SER A CA 1
ATOM 1351 C C . SER A 1 177 ? 17.341 12.702 27.807 1.00 52.06 177 SER A C 1
ATOM 1353 O O . SER A 1 177 ? 18.321 12.330 28.459 1.00 52.06 177 SER A O 1
ATOM 1355 N N . ALA A 1 178 ? 17.425 13.650 26.868 1.00 56.31 178 ALA A N 1
ATOM 1356 C CA . ALA A 1 178 ? 18.689 14.288 26.483 1.00 56.31 178 ALA A CA 1
ATOM 1357 C C . ALA A 1 178 ? 19.437 14.881 27.696 1.00 56.31 178 ALA A C 1
ATOM 1359 O O . ALA A 1 178 ? 20.635 14.658 27.865 1.00 56.31 178 ALA A O 1
ATOM 1360 N N . THR A 1 179 ? 18.703 15.519 28.612 1.00 54.38 179 THR A N 1
ATOM 1361 C CA . THR A 1 179 ? 19.207 16.070 29.881 1.00 54.38 179 THR A CA 1
ATOM 1362 C C . THR A 1 179 ? 19.928 15.027 30.746 1.00 54.38 179 THR A C 1
ATOM 1364 O O . THR A 1 179 ? 20.935 15.331 31.384 1.00 54.38 179 THR A O 1
ATOM 1367 N N . ARG A 1 180 ? 19.437 13.778 30.772 1.00 60.44 180 ARG A N 1
ATOM 1368 C CA . ARG A 1 180 ? 20.018 12.696 31.586 1.00 60.44 180 ARG A CA 1
ATOM 1369 C C . ARG A 1 180 ? 21.263 12.089 30.936 1.00 60.44 180 ARG A C 1
ATOM 1371 O O . ARG A 1 180 ? 22.171 11.680 31.654 1.00 60.44 180 ARG A O 1
ATOM 1378 N N . ILE A 1 181 ? 21.347 12.095 29.602 1.00 63.59 181 ILE A N 1
ATOM 1379 C CA . ILE A 1 181 ? 22.568 11.727 28.864 1.00 63.59 181 ILE A CA 1
ATOM 1380 C C . ILE A 1 181 ? 23.684 12.731 29.188 1.00 63.59 181 ILE A C 1
ATOM 1382 O O . ILE A 1 181 ? 24.732 12.332 29.695 1.00 63.59 181 ILE A O 1
ATOM 1386 N N . GLN A 1 182 ? 23.413 14.031 29.029 1.00 65.69 182 GLN A N 1
ATOM 1387 C CA . GLN A 1 182 ? 24.368 15.109 29.322 1.00 65.69 182 GLN A CA 1
ATOM 1388 C C . GLN A 1 182 ? 24.886 15.069 30.773 1.00 65.69 182 GLN A C 1
ATOM 1390 O O . GLN A 1 182 ? 26.073 15.292 31.024 1.00 65.69 182 GLN A O 1
ATOM 1395 N N . LEU A 1 183 ? 24.023 14.737 31.744 1.00 68.06 183 LEU A N 1
ATOM 1396 C CA . LEU A 1 183 ? 24.417 14.593 33.150 1.00 68.06 183 LEU A CA 1
ATOM 1397 C C . LEU A 1 183 ? 25.408 13.433 33.372 1.00 68.06 183 LEU A C 1
ATOM 1399 O O . LEU A 1 183 ? 26.388 13.592 34.104 1.00 68.06 183 LEU A O 1
ATOM 1403 N N . LEU A 1 184 ? 25.178 12.279 32.736 1.00 68.81 184 LEU A N 1
ATOM 1404 C CA . LEU A 1 184 ? 26.065 11.111 32.824 1.00 68.81 184 LEU A CA 1
ATOM 1405 C C . LEU A 1 184 ? 27.408 11.350 32.126 1.00 68.81 184 LEU A C 1
ATOM 1407 O O . LEU A 1 184 ? 28.451 10.936 32.633 1.00 68.81 184 LEU A O 1
ATOM 1411 N N . GLU A 1 185 ? 27.402 12.039 30.987 1.00 72.94 185 GLU A N 1
ATOM 1412 C CA . GLU A 1 185 ? 28.621 12.417 30.270 1.00 72.94 185 GLU A CA 1
ATOM 1413 C C . GLU A 1 185 ? 29.469 13.393 31.090 1.00 72.94 185 GLU A C 1
ATOM 1415 O O . GLU A 1 185 ? 30.678 13.185 31.226 1.00 72.94 185 GLU A O 1
ATOM 1420 N N . LYS A 1 186 ? 28.834 14.387 31.730 1.00 70.88 186 LYS A N 1
ATOM 1421 C CA . LYS A 1 186 ? 29.492 15.317 32.658 1.00 70.88 186 LYS A CA 1
ATOM 1422 C C . LYS A 1 186 ? 30.131 14.582 33.846 1.00 70.88 186 LYS A C 1
ATOM 1424 O O . LYS A 1 186 ? 31.313 14.802 34.111 1.00 70.88 186 LYS A O 1
ATOM 1429 N N . LYS A 1 187 ? 29.404 13.659 34.500 1.00 68.81 187 LYS A N 1
ATOM 1430 C CA . LYS A 1 187 ? 29.938 12.825 35.600 1.00 68.81 187 LYS A CA 1
ATOM 1431 C C . LYS A 1 187 ? 31.118 11.950 35.153 1.00 68.81 187 LYS A C 1
ATOM 1433 O O . LYS A 1 187 ? 32.167 11.960 35.791 1.00 68.81 187 LYS A O 1
ATOM 1438 N N . ASN A 1 188 ? 30.996 11.226 34.039 1.00 76.31 188 ASN A N 1
ATOM 1439 C CA . ASN A 1 188 ? 32.085 10.376 33.543 1.00 76.31 188 ASN A CA 1
ATOM 1440 C C . ASN A 1 188 ? 33.314 11.201 33.090 1.00 76.31 188 ASN A C 1
ATOM 1442 O O . ASN A 1 188 ? 34.452 10.764 33.264 1.00 76.31 188 ASN A O 1
ATOM 1446 N N . ALA A 1 189 ? 33.131 12.421 32.571 1.00 71.31 189 ALA A N 1
ATOM 1447 C CA . ALA A 1 189 ? 34.243 13.331 32.280 1.00 71.31 189 ALA A CA 1
ATOM 1448 C C . ALA A 1 189 ? 34.977 13.804 33.552 1.00 71.31 189 ALA A C 1
ATOM 1450 O O . ALA A 1 189 ? 36.198 13.966 33.535 1.00 71.31 189 ALA A O 1
ATOM 1451 N N . GLU A 1 190 ? 34.259 13.997 34.659 1.00 69.25 190 GLU A N 1
ATOM 1452 C CA . GLU A 1 190 ? 34.826 14.349 35.965 1.00 69.25 190 GLU A CA 1
ATOM 1453 C C . GLU A 1 190 ? 35.606 13.183 36.593 1.00 69.25 190 GLU A C 1
ATOM 1455 O O . GLU A 1 190 ? 36.757 13.365 36.994 1.00 69.25 190 GLU A O 1
ATOM 1460 N N . ILE A 1 191 ? 35.064 11.961 36.542 1.00 70.69 191 ILE A N 1
ATOM 1461 C CA . ILE A 1 191 ? 35.765 10.730 36.951 1.00 70.69 191 ILE A CA 1
ATOM 1462 C C . ILE A 1 191 ? 37.095 10.578 36.198 1.00 70.69 191 ILE A C 1
ATOM 1464 O O . ILE A 1 191 ? 38.132 10.323 36.812 1.00 70.69 191 ILE A O 1
ATOM 1468 N N . ARG A 1 192 ? 37.119 10.813 34.878 1.00 73.50 192 ARG A N 1
ATOM 1469 C CA . ARG A 1 192 ? 38.363 10.746 34.088 1.00 73.50 192 ARG A CA 1
ATOM 1470 C C . ARG A 1 192 ? 39.358 11.859 34.437 1.00 73.50 192 ARG A C 1
ATOM 1472 O O . ARG A 1 192 ? 40.564 11.617 34.384 1.00 73.50 192 ARG A O 1
ATOM 1479 N N . LYS A 1 193 ? 38.901 13.051 34.850 1.00 73.31 193 LYS A N 1
ATOM 1480 C CA . LYS A 1 193 ? 39.784 14.097 35.407 1.00 73.31 193 LYS A CA 1
ATOM 1481 C C . LYS A 1 193 ? 40.401 13.652 36.736 1.00 73.31 193 LYS A C 1
ATOM 1483 O O . LYS A 1 193 ? 41.604 13.830 36.912 1.00 73.31 193 LYS A O 1
ATOM 1488 N N . LEU A 1 194 ? 39.621 13.031 37.626 1.00 65.62 194 LEU A N 1
ATOM 1489 C CA . LEU A 1 194 ? 40.111 12.482 38.897 1.00 65.62 194 LEU A CA 1
ATOM 1490 C C . LEU A 1 194 ? 41.120 11.347 38.671 1.00 65.62 194 LEU A C 1
ATOM 1492 O O . LEU A 1 194 ? 42.244 11.445 39.154 1.00 65.62 194 LEU A O 1
ATOM 1496 N N . ARG A 1 195 ? 40.803 10.341 37.844 1.00 66.31 195 ARG A N 1
ATOM 1497 C CA . ARG A 1 195 ? 41.747 9.261 37.489 1.00 66.31 195 ARG A CA 1
ATOM 1498 C C . ARG A 1 195 ? 43.042 9.800 36.853 1.00 66.31 195 ARG A C 1
ATOM 1500 O O . ARG A 1 195 ? 44.133 9.355 37.206 1.00 66.31 195 ARG A O 1
ATOM 1507 N N . LYS A 1 196 ? 42.961 10.816 35.978 1.00 66.56 196 LYS A N 1
ATOM 1508 C CA . LYS A 1 196 ? 44.142 11.473 35.374 1.00 66.56 196 LYS A CA 1
ATOM 1509 C C . LYS A 1 196 ? 44.940 12.331 36.370 1.00 66.56 196 LYS A C 1
ATOM 1511 O O . LYS A 1 196 ? 46.149 12.474 36.193 1.00 66.56 196 LYS A O 1
ATOM 1516 N N . LYS A 1 197 ? 44.300 12.875 37.413 1.00 60.41 197 LYS A N 1
ATOM 1517 C CA . LYS A 1 197 ? 44.975 13.527 38.548 1.00 60.41 197 LYS A CA 1
ATOM 1518 C C . LYS A 1 197 ? 45.703 12.479 39.394 1.00 60.41 197 LYS A C 1
ATOM 1520 O O . LYS A 1 197 ? 46.910 12.596 39.564 1.00 60.41 197 LYS A O 1
ATOM 1525 N N . ASN A 1 198 ? 45.017 11.409 39.797 1.00 53.62 198 ASN A N 1
ATOM 1526 C CA . ASN A 1 198 ? 45.588 10.334 40.611 1.00 53.62 198 ASN A CA 1
ATOM 1527 C C . ASN A 1 198 ? 46.766 9.634 39.910 1.00 53.62 198 ASN A C 1
ATOM 1529 O O . ASN A 1 198 ? 47.790 9.441 40.552 1.00 53.62 198 ASN A O 1
ATOM 1533 N N . ARG A 1 199 ? 46.718 9.367 38.590 1.00 53.19 199 ARG A N 1
ATOM 1534 C CA . ARG A 1 199 ? 47.894 8.851 37.845 1.00 53.19 199 ARG A CA 1
ATOM 1535 C C . ARG A 1 199 ? 49.116 9.782 37.891 1.00 53.19 199 ARG A C 1
ATOM 1537 O O . ARG A 1 199 ? 50.236 9.291 37.832 1.00 53.19 199 ARG A O 1
ATOM 1544 N N . LYS A 1 200 ? 48.933 11.103 38.020 1.00 45.84 200 LYS A N 1
ATOM 1545 C CA . LYS A 1 200 ? 50.044 12.055 38.231 1.00 45.84 200 LYS A CA 1
ATOM 1546 C C . LYS A 1 200 ? 50.525 12.122 39.685 1.00 45.84 200 LYS A C 1
ATOM 1548 O O . LYS A 1 200 ? 51.632 12.592 39.917 1.00 45.84 200 LYS A O 1
ATOM 1553 N N . THR A 1 201 ? 49.714 11.680 40.644 1.00 44.69 201 THR A N 1
ATOM 1554 C CA . THR A 1 201 ? 50.077 11.605 42.070 1.00 44.69 201 THR A CA 1
ATOM 1555 C C . THR A 1 201 ? 50.750 10.272 42.414 1.00 44.69 201 THR A C 1
ATOM 1557 O O . THR A 1 201 ? 51.724 10.268 43.157 1.00 44.69 201 THR A O 1
ATOM 1560 N N . ALA A 1 202 ? 50.286 9.163 41.827 1.00 42.75 202 ALA A N 1
ATOM 1561 C CA . ALA A 1 202 ? 50.832 7.819 42.028 1.00 42.75 202 ALA A CA 1
ATOM 1562 C C . ALA A 1 202 ? 52.279 7.680 41.523 1.00 42.75 202 ALA A C 1
ATOM 1564 O O . ALA A 1 202 ? 53.089 7.023 42.163 1.00 42.75 202 ALA A O 1
ATOM 1565 N N . GLY A 1 203 ? 52.653 8.385 40.448 1.00 36.78 203 GLY A N 1
ATOM 1566 C CA . GLY A 1 203 ? 54.039 8.463 39.961 1.00 36.78 203 GLY A CA 1
ATOM 1567 C C . GLY A 1 203 ? 55.008 9.241 40.869 1.00 36.78 203 GLY A C 1
ATOM 1568 O O . GLY A 1 203 ? 55.917 9.889 40.353 1.00 36.78 203 GLY A O 1
ATOM 1569 N N . LYS A 1 204 ? 54.780 9.265 42.192 1.00 34.94 204 LYS A N 1
ATOM 1570 C CA . LYS A 1 204 ? 55.632 9.954 43.175 1.00 34.94 204 LYS A CA 1
ATOM 1571 C C . LYS A 1 204 ? 55.636 9.392 44.606 1.00 34.94 204 LYS A C 1
ATOM 1573 O O . LYS A 1 204 ? 56.369 9.934 45.426 1.00 34.94 204 LYS A O 1
ATOM 1578 N N . PHE A 1 205 ? 54.864 8.348 44.912 1.00 27.02 205 PHE A N 1
ATOM 1579 C CA . PHE A 1 205 ? 54.900 7.626 46.193 1.00 27.02 205 PHE A CA 1
ATOM 1580 C C . PHE A 1 205 ? 54.558 6.154 45.939 1.00 27.02 205 PHE A C 1
ATOM 1582 O O . PHE A 1 205 ? 53.587 5.876 45.238 1.00 27.02 205 PHE A O 1
ATOM 1589 N N . GLY A 1 206 ? 55.350 5.231 46.485 1.00 29.20 206 GLY A N 1
ATOM 1590 C CA . GLY A 1 206 ? 55.179 3.790 46.281 1.00 29.20 206 GLY A CA 1
ATOM 1591 C C . GLY A 1 206 ? 54.869 3.019 47.565 1.00 29.20 206 GLY A C 1
ATOM 1592 O O . GLY A 1 206 ? 54.951 3.571 48.658 1.00 29.20 206 GLY A O 1
ATOM 1593 N N . GLN A 1 207 ? 54.598 1.723 47.378 1.00 26.25 207 GLN A N 1
ATOM 1594 C CA . GLN A 1 207 ? 54.606 0.652 48.384 1.00 26.25 207 GLN A CA 1
ATOM 1595 C C . GLN A 1 207 ? 53.569 0.741 49.528 1.00 26.25 207 GLN A C 1
ATOM 1597 O O . GLN A 1 207 ? 53.739 1.492 50.488 1.00 26.25 207 GLN A O 1
ATOM 1602 N N . ARG A 1 208 ? 52.575 -0.162 49.510 1.00 29.69 208 ARG A N 1
ATOM 1603 C CA . ARG A 1 208 ? 52.548 -1.311 50.442 1.00 29.69 208 ARG A CA 1
ATOM 1604 C C . ARG A 1 208 ? 51.431 -2.318 50.143 1.00 29.69 208 ARG A C 1
ATOM 1606 O O . ARG A 1 208 ? 50.503 -2.036 49.393 1.00 29.69 208 ARG A O 1
ATOM 1613 N N . ASP A 1 209 ? 51.611 -3.495 50.723 1.00 29.45 209 ASP A N 1
ATOM 1614 C CA . ASP A 1 209 ? 50.941 -4.767 50.452 1.00 29.45 209 ASP A CA 1
ATOM 1615 C C . ASP A 1 209 ? 49.480 -4.817 50.925 1.00 29.45 209 ASP A C 1
ATOM 1617 O O . ASP A 1 209 ? 49.135 -4.161 51.909 1.00 29.45 209 ASP A O 1
ATOM 1621 N N . LEU A 1 210 ? 48.663 -5.684 50.300 1.00 25.17 210 LEU A N 1
ATOM 1622 C CA . LEU A 1 210 ? 47.718 -6.575 51.005 1.00 25.17 210 LEU A CA 1
ATOM 1623 C C . LEU A 1 210 ? 47.008 -7.568 50.055 1.00 25.17 210 LEU A C 1
ATOM 1625 O O . LEU A 1 210 ? 45.895 -7.329 49.590 1.00 25.17 210 LEU A O 1
ATOM 1629 N N . LEU A 1 211 ? 47.608 -8.746 49.856 1.00 28.09 211 LEU A N 1
ATOM 1630 C CA . LEU A 1 211 ? 46.880 -9.971 49.506 1.00 28.09 211 LEU A CA 1
ATOM 1631 C C . LEU A 1 211 ? 47.335 -11.102 50.431 1.00 28.09 211 LEU A C 1
ATOM 1633 O O . LEU A 1 211 ? 48.501 -11.481 50.444 1.00 28.09 211 LEU A O 1
ATOM 1637 N N . GLY A 1 212 ? 46.403 -11.634 51.221 1.00 24.17 212 GLY A N 1
ATOM 1638 C CA . GLY A 1 212 ? 46.675 -12.702 52.177 1.00 24.17 212 GLY A CA 1
ATOM 1639 C C . GLY A 1 212 ? 45.385 -13.285 52.742 1.00 24.17 212 GLY A C 1
ATOM 1640 O O . GLY A 1 212 ? 44.651 -12.593 53.443 1.00 24.17 212 GLY A O 1
ATOM 1641 N N . ASN A 1 213 ? 45.164 -14.576 52.473 1.00 25.30 213 ASN A N 1
ATOM 1642 C CA . ASN A 1 213 ? 43.991 -15.377 52.854 1.00 25.30 213 ASN A CA 1
ATOM 1643 C C . ASN A 1 213 ? 42.680 -14.962 52.129 1.00 25.30 213 ASN A C 1
ATOM 1645 O O . ASN A 1 213 ? 42.477 -13.804 51.790 1.00 25.30 213 ASN A O 1
ATOM 1649 N N . PHE A 1 214 ? 41.741 -15.863 51.820 1.00 24.30 214 PHE A N 1
ATOM 1650 C CA . PHE A 1 214 ? 41.578 -17.255 52.260 1.00 24.30 214 PHE A CA 1
ATOM 1651 C C . PHE A 1 214 ? 41.495 -18.263 51.103 1.00 24.30 214 PHE A C 1
ATOM 1653 O O . PHE A 1 214 ? 41.064 -17.948 49.997 1.00 24.30 214 PHE A O 1
ATOM 1660 N N . ARG A 1 215 ? 41.846 -19.516 51.412 1.00 26.23 215 ARG A N 1
ATOM 1661 C CA . ARG A 1 215 ? 41.607 -20.710 50.587 1.00 26.23 215 ARG A CA 1
ATOM 1662 C C . ARG A 1 215 ? 40.561 -21.594 51.285 1.00 26.23 215 ARG A C 1
ATOM 1664 O O . ARG A 1 215 ? 40.493 -21.580 52.509 1.00 26.23 215 ARG A O 1
ATOM 1671 N N . ASN A 1 216 ? 39.859 -22.415 50.503 1.00 25.61 216 ASN A N 1
ATOM 1672 C CA . ASN A 1 216 ? 39.003 -23.542 50.918 1.00 25.61 216 ASN A CA 1
ATOM 1673 C C . ASN A 1 216 ? 37.692 -23.207 51.668 1.00 25.61 216 ASN A C 1
ATOM 1675 O O . ASN A 1 216 ? 37.708 -22.794 52.821 1.00 25.61 216 ASN A O 1
ATOM 1679 N N . LEU A 1 217 ? 36.556 -23.612 51.088 1.00 24.83 217 LEU A N 1
ATOM 1680 C CA . LEU A 1 217 ? 35.854 -24.821 51.554 1.00 24.83 217 LEU A CA 1
ATOM 1681 C C . LEU A 1 217 ? 34.979 -25.405 50.427 1.00 24.83 217 LEU A C 1
ATOM 1683 O O . LEU A 1 217 ? 34.665 -24.709 49.463 1.00 24.83 217 LEU A O 1
ATOM 1687 N N . SER A 1 218 ? 34.613 -26.684 50.537 1.00 24.25 218 SER A N 1
ATOM 1688 C CA . SER A 1 218 ? 33.962 -27.456 49.466 1.00 24.25 218 SER A CA 1
ATOM 1689 C C . SER A 1 218 ? 32.536 -27.890 49.820 1.00 24.25 218 SER A C 1
ATOM 1691 O O . SER A 1 218 ? 32.236 -28.130 50.983 1.00 24.25 218 SER A O 1
ATOM 1693 N N . THR A 1 219 ? 31.713 -28.079 48.780 1.00 26.78 219 THR A N 1
ATOM 1694 C CA . THR A 1 219 ? 30.617 -29.073 48.662 1.00 26.78 219 THR A CA 1
ATOM 1695 C C . THR A 1 219 ? 29.652 -29.311 49.835 1.00 26.78 219 THR A C 1
ATOM 1697 O O . THR A 1 219 ? 30.005 -29.936 50.831 1.00 26.78 219 THR A O 1
ATOM 1700 N N . ALA A 1 220 ? 28.361 -29.069 49.584 1.00 23.75 220 ALA A N 1
ATOM 1701 C CA . ALA A 1 220 ? 27.271 -29.864 50.155 1.00 23.75 220 ALA A CA 1
ATOM 1702 C C . ALA A 1 220 ? 26.175 -30.080 49.094 1.00 23.75 220 ALA A C 1
ATOM 1704 O O . ALA A 1 220 ? 25.779 -29.135 48.411 1.00 23.75 220 ALA A O 1
ATOM 1705 N N . THR A 1 221 ? 25.700 -31.318 48.946 1.00 25.28 221 THR A N 1
ATOM 1706 C CA . THR A 1 221 ? 24.686 -31.718 47.953 1.00 25.28 221 THR A CA 1
ATOM 1707 C C . THR A 1 221 ? 23.345 -31.959 48.637 1.00 25.28 221 THR A C 1
ATOM 1709 O O . THR A 1 221 ? 23.307 -32.623 49.669 1.00 25.28 221 THR A O 1
ATOM 1712 N N . VAL A 1 222 ? 22.240 -31.516 48.030 1.00 24.00 222 VAL A N 1
ATOM 1713 C CA . VAL A 1 222 ? 20.890 -32.006 48.358 1.00 24.00 222 VAL A CA 1
ATOM 1714 C C . VAL A 1 222 ? 20.155 -32.341 47.063 1.00 24.00 222 VAL A C 1
ATOM 1716 O O . VAL A 1 222 ? 20.023 -31.498 46.178 1.00 24.00 222 VAL A O 1
ATOM 1719 N N . THR A 1 223 ? 19.689 -33.582 46.955 1.00 24.84 223 THR A N 1
ATOM 1720 C CA . THR A 1 223 ? 18.928 -34.119 45.821 1.00 24.84 223 THR A CA 1
ATOM 1721 C C . THR A 1 223 ? 17.447 -34.259 46.161 1.00 24.84 223 THR A C 1
ATOM 1723 O O . THR A 1 223 ? 17.086 -34.785 47.210 1.00 24.84 223 THR A O 1
ATOM 1726 N N . SER A 1 224 ? 16.578 -33.890 45.221 1.00 24.53 224 SER A N 1
ATOM 1727 C CA . SER A 1 224 ? 15.206 -34.402 45.124 1.00 24.53 224 SER A CA 1
ATOM 1728 C C . SER A 1 224 ? 14.753 -34.400 43.656 1.00 24.53 224 SER A C 1
ATOM 1730 O O . SER A 1 224 ? 15.315 -33.690 42.821 1.00 24.53 224 SER A O 1
ATOM 1732 N N . ALA A 1 225 ? 13.828 -35.298 43.309 1.00 24.66 225 ALA A N 1
ATOM 1733 C CA . ALA A 1 225 ? 13.568 -35.702 41.924 1.00 24.66 225 ALA A CA 1
ATOM 1734 C C . ALA A 1 225 ? 12.485 -34.855 41.216 1.00 24.66 225 ALA A C 1
ATOM 1736 O O . ALA A 1 225 ? 11.585 -34.335 41.878 1.00 24.66 225 ALA A O 1
ATOM 1737 N N . PRO A 1 226 ? 12.513 -34.752 39.871 1.00 29.23 226 PRO A N 1
ATOM 1738 C CA . PRO A 1 226 ? 11.457 -34.088 39.110 1.00 29.23 226 PRO A CA 1
ATOM 1739 C C . PRO A 1 226 ? 10.179 -34.940 39.057 1.00 29.23 226 PRO A C 1
ATOM 1741 O O . PRO A 1 226 ? 10.230 -36.126 38.733 1.00 29.23 226 PRO A O 1
ATOM 1744 N N . GLN A 1 227 ? 9.020 -34.320 39.300 1.00 26.69 227 GLN A N 1
ATOM 1745 C CA . GLN A 1 227 ? 7.708 -34.906 38.998 1.00 26.69 227 GLN A CA 1
ATOM 1746 C C . GLN A 1 227 ? 7.061 -34.259 37.763 1.00 26.69 227 GLN A C 1
ATOM 1748 O O . GLN A 1 227 ? 7.374 -33.137 37.370 1.00 26.69 227 GLN A O 1
ATOM 1753 N N . SER A 1 228 ? 6.177 -35.025 37.128 1.00 34.38 228 SER A N 1
ATOM 1754 C CA . SER A 1 228 ? 5.590 -34.786 35.807 1.00 34.38 228 SER A CA 1
ATOM 1755 C C . SER A 1 228 ? 4.662 -33.568 35.710 1.00 34.38 228 SER A C 1
ATOM 1757 O O . SER A 1 228 ? 3.727 -33.437 36.497 1.00 34.38 228 SER A O 1
ATOM 1759 N N . SER A 1 229 ? 4.818 -32.769 34.649 1.00 30.42 229 SER A N 1
ATOM 1760 C CA . SER A 1 229 ? 3.875 -31.700 34.260 1.00 30.42 229 SER A CA 1
ATOM 1761 C C . SER A 1 229 ? 3.722 -31.522 32.733 1.00 30.42 229 SER A C 1
ATOM 1763 O O . SER A 1 229 ? 3.313 -30.462 32.254 1.00 30.42 229 SER A O 1
ATOM 1765 N N . SER A 1 230 ? 4.008 -32.574 31.953 1.00 37.91 230 SER A N 1
ATOM 1766 C CA . SER A 1 230 ? 4.018 -32.573 30.476 1.00 37.91 230 SER A CA 1
ATOM 1767 C C . SER A 1 230 ? 2.731 -32.045 29.821 1.00 37.91 230 SER A C 1
ATOM 1769 O O . SER A 1 230 ? 2.798 -31.381 28.785 1.00 37.91 230 SER A O 1
ATOM 1771 N N . THR A 1 231 ? 1.569 -32.264 30.441 1.00 33.12 231 THR A N 1
ATOM 1772 C CA . THR A 1 231 ? 0.263 -31.774 29.970 1.00 33.12 231 THR A CA 1
ATOM 1773 C C . THR A 1 231 ? 0.135 -30.250 29.999 1.00 33.12 231 THR A C 1
ATOM 1775 O O . THR A 1 231 ? -0.389 -29.671 29.046 1.00 33.12 231 THR A O 1
ATOM 1778 N N . GLN A 1 232 ? 0.638 -29.569 31.039 1.00 33.81 232 GLN A N 1
ATOM 1779 C CA . GLN A 1 232 ? 0.526 -28.105 31.121 1.00 33.81 232 GLN A CA 1
ATOM 1780 C C . GLN A 1 232 ? 1.406 -27.399 30.087 1.00 33.81 232 GLN A C 1
ATOM 1782 O O . GLN A 1 232 ? 1.022 -26.346 29.575 1.00 33.81 232 GLN A O 1
ATOM 1787 N N . GLU A 1 233 ? 2.570 -27.959 29.746 1.00 34.94 233 GLU A N 1
ATOM 1788 C CA . GLU A 1 233 ? 3.440 -27.327 28.755 1.00 34.94 233 GLU A CA 1
ATOM 1789 C C . GLU A 1 233 ? 2.950 -27.550 27.316 1.00 34.94 233 GLU A C 1
ATOM 1791 O O . GLU A 1 233 ? 3.032 -26.629 26.503 1.00 34.94 233 GLU A O 1
ATOM 1796 N N . GLN A 1 234 ? 2.335 -28.699 27.009 1.00 33.25 234 GLN A N 1
ATOM 1797 C CA . GLN A 1 234 ? 1.636 -28.888 25.730 1.00 33.25 234 GLN A CA 1
ATOM 1798 C C . GLN A 1 234 ? 0.446 -27.923 25.577 1.00 33.25 234 GLN A C 1
ATOM 1800 O O . GLN A 1 234 ? 0.336 -27.257 24.546 1.00 33.25 234 GLN A O 1
ATOM 1805 N N . GLN A 1 235 ? -0.382 -27.753 26.615 1.00 31.69 235 GLN A N 1
ATOM 1806 C CA . GLN A 1 235 ? -1.497 -26.795 26.588 1.00 31.69 235 GLN A CA 1
ATOM 1807 C C . GLN A 1 235 ? -1.018 -25.335 26.476 1.00 31.69 235 GLN A C 1
ATOM 1809 O O . GLN A 1 235 ? -1.569 -24.564 25.688 1.00 31.69 235 GLN A O 1
ATOM 1814 N N . ARG A 1 236 ? 0.058 -24.946 27.180 1.00 33.47 236 ARG A N 1
ATOM 1815 C CA . ARG A 1 236 ? 0.673 -23.613 27.018 1.00 33.47 236 ARG A CA 1
ATOM 1816 C C . ARG A 1 236 ? 1.230 -23.385 25.611 1.00 33.47 236 ARG A C 1
ATOM 1818 O O . ARG A 1 236 ? 1.099 -22.277 25.096 1.00 33.47 236 ARG A O 1
ATOM 1825 N N . ARG A 1 237 ? 1.816 -24.407 24.974 1.00 32.09 237 ARG A N 1
ATOM 1826 C CA . ARG A 1 237 ? 2.313 -24.317 23.589 1.00 32.09 237 ARG A CA 1
ATOM 1827 C C . ARG A 1 237 ? 1.168 -24.166 22.577 1.00 32.09 237 ARG A C 1
ATOM 1829 O O . ARG A 1 237 ? 1.301 -23.358 21.665 1.00 32.09 237 ARG A O 1
ATOM 1836 N N . GLN A 1 238 ? 0.027 -24.836 22.772 1.00 29.84 238 GLN A N 1
ATOM 1837 C CA . GLN A 1 238 ? -1.162 -24.644 21.924 1.00 29.84 238 GLN A CA 1
ATOM 1838 C C . GLN A 1 238 ? -1.777 -23.240 22.073 1.00 29.84 238 GLN A C 1
ATOM 1840 O O . GLN A 1 238 ? -2.014 -22.565 21.072 1.00 29.84 238 GLN A O 1
ATOM 1845 N N . HIS A 1 239 ? -1.961 -22.740 23.301 1.00 29.92 239 HIS A N 1
ATOM 1846 C CA . HIS A 1 239 ? -2.521 -21.396 23.518 1.00 29.92 239 HIS A CA 1
ATOM 1847 C C . HIS A 1 239 ? -1.609 -20.242 23.053 1.00 29.92 239 HIS A C 1
ATOM 1849 O O . HIS A 1 239 ? -2.100 -19.139 22.824 1.00 29.92 239 HIS A O 1
ATOM 1855 N N . ALA A 1 240 ? -0.304 -20.471 22.868 1.00 31.20 240 ALA A N 1
ATOM 1856 C CA . ALA A 1 240 ? 0.644 -19.454 22.404 1.00 31.20 240 ALA A CA 1
ATOM 1857 C C . ALA A 1 240 ? 0.616 -19.182 20.881 1.00 31.20 240 ALA A C 1
ATOM 1859 O O . ALA A 1 240 ? 1.316 -18.277 20.420 1.00 31.20 240 ALA A O 1
ATOM 1860 N N . SER A 1 241 ? -0.154 -19.954 20.102 1.00 35.25 241 SER A N 1
ATOM 1861 C CA . SER A 1 241 ? -0.163 -19.893 18.629 1.00 35.25 241 SER A CA 1
ATOM 1862 C C . SER A 1 241 ? -1.031 -18.762 18.047 1.00 35.25 241 SER A C 1
ATOM 1864 O O . SER A 1 241 ? -0.696 -18.205 17.001 1.00 35.25 241 SER A O 1
ATOM 1866 N N . TYR A 1 242 ? -2.113 -18.364 18.725 1.00 38.97 242 TYR A N 1
ATOM 1867 C CA . TYR A 1 242 ? -3.043 -17.349 18.215 1.00 38.97 242 TYR A CA 1
ATOM 1868 C C . TYR A 1 242 ? -2.422 -15.941 18.221 1.00 38.97 242 TYR A C 1
ATOM 1870 O O . TYR A 1 242 ? -2.401 -15.255 19.242 1.00 38.97 242 TYR A O 1
ATOM 1878 N N . GLY A 1 243 ? -1.942 -15.500 17.053 1.00 62.28 243 GLY A N 1
ATOM 1879 C CA . GLY A 1 243 ? -1.393 -14.156 16.830 1.00 62.28 243 GLY A CA 1
ATOM 1880 C C . GLY A 1 243 ? 0.046 -14.107 16.308 1.00 62.28 243 GLY A C 1
ATOM 1881 O O . GLY A 1 243 ? 0.593 -13.006 16.184 1.00 62.28 243 GLY A O 1
ATOM 1882 N N . LYS A 1 244 ? 0.656 -15.254 15.978 1.00 82.69 244 LYS A N 1
ATOM 1883 C CA . LYS A 1 244 ? 1.974 -15.327 15.325 1.00 82.69 244 LYS A CA 1
ATOM 1884 C C . LYS A 1 244 ? 1.937 -16.083 13.993 1.00 82.69 244 LYS A C 1
ATOM 1886 O O . LYS A 1 244 ? 1.001 -16.836 13.742 1.00 82.69 244 LYS A O 1
ATOM 1891 N N . MET A 1 245 ? 2.964 -15.877 13.174 1.00 92.38 245 MET A N 1
ATOM 1892 C CA . MET A 1 245 ? 3.211 -16.573 11.913 1.00 92.38 245 MET A CA 1
ATOM 1893 C C . MET A 1 245 ? 4.698 -16.863 11.708 1.00 92.38 245 MET A C 1
ATOM 1895 O O . MET A 1 245 ? 5.553 -16.193 12.294 1.00 92.38 245 MET A O 1
ATOM 1899 N N . SER A 1 246 ? 4.987 -17.803 10.812 1.00 94.25 246 SER A N 1
ATOM 1900 C CA . SER A 1 246 ? 6.336 -18.080 10.330 1.00 94.25 246 SER A CA 1
ATOM 1901 C C . SER A 1 246 ? 6.715 -17.141 9.188 1.00 94.25 246 SER A C 1
ATOM 1903 O O . SER A 1 246 ? 5.866 -16.715 8.401 1.00 94.25 246 SER A O 1
ATOM 1905 N N . GLY A 1 247 ? 8.006 -16.860 9.046 1.00 96.06 247 GLY A N 1
ATOM 1906 C CA . GLY A 1 247 ? 8.536 -16.171 7.877 1.00 96.06 247 GLY A CA 1
ATOM 1907 C C . GLY A 1 247 ? 10.034 -15.937 7.930 1.00 96.06 247 GLY A C 1
ATOM 1908 O O . GLY A 1 247 ? 10.697 -16.234 8.923 1.00 96.06 247 GLY A O 1
ATOM 1909 N N . TRP A 1 248 ? 10.554 -15.389 6.841 1.00 96.12 248 TRP A N 1
ATOM 1910 C CA . TRP A 1 248 ? 11.966 -15.081 6.671 1.00 96.12 248 TRP A CA 1
ATOM 1911 C C . TRP A 1 248 ? 12.184 -13.574 6.731 1.00 96.12 248 TRP A C 1
ATOM 1913 O O . TRP A 1 248 ? 11.534 -12.806 6.017 1.00 96.12 248 TRP A O 1
ATOM 1923 N N . GLN A 1 249 ? 13.080 -13.152 7.621 1.00 94.12 249 GLN A N 1
ATOM 1924 C CA . GLN A 1 249 ? 13.315 -11.753 7.952 1.00 94.12 249 GLN A CA 1
ATOM 1925 C C . GLN A 1 249 ? 14.797 -11.400 7.915 1.00 94.12 249 GLN A C 1
ATOM 1927 O O . GLN A 1 249 ? 15.620 -12.169 8.408 1.00 94.12 249 GLN A O 1
ATOM 1932 N N . ILE A 1 250 ? 15.115 -10.201 7.421 1.00 92.12 250 ILE A N 1
ATOM 1933 C CA . ILE A 1 250 ? 16.430 -9.579 7.624 1.00 92.12 250 ILE A CA 1
ATOM 1934 C C . ILE A 1 250 ? 16.419 -8.619 8.815 1.00 92.12 250 ILE A C 1
ATOM 1936 O O . ILE A 1 250 ? 15.400 -7.979 9.107 1.00 92.12 250 ILE A O 1
ATOM 1940 N N . HIS A 1 251 ? 17.556 -8.533 9.510 1.00 89.75 251 HIS A N 1
ATOM 1941 C CA . HIS A 1 251 ? 17.718 -7.760 10.747 1.00 89.75 251 HIS A CA 1
ATOM 1942 C C . HIS A 1 251 ? 18.755 -6.628 10.636 1.00 89.75 251 HIS A C 1
ATOM 1944 O O . HIS A 1 251 ? 18.733 -5.706 11.456 1.00 89.75 251 HIS A O 1
ATOM 1950 N N . ALA A 1 252 ? 19.616 -6.672 9.622 1.00 88.44 252 ALA A N 1
ATOM 1951 C CA . ALA A 1 252 ? 20.374 -5.561 9.069 1.00 88.44 252 ALA A CA 1
ATOM 1952 C C . ALA A 1 252 ? 20.408 -5.656 7.524 1.00 88.44 252 ALA A C 1
ATOM 1954 O O . ALA A 1 252 ? 19.831 -6.565 6.927 1.00 88.44 252 ALA A O 1
ATOM 1955 N N . TYR A 1 253 ? 21.073 -4.697 6.872 1.00 87.88 253 TYR A N 1
ATOM 1956 C CA . TYR A 1 253 ? 21.476 -4.823 5.467 1.00 87.88 253 TYR A CA 1
ATOM 1957 C C . TYR A 1 253 ? 22.854 -5.495 5.402 1.00 87.88 253 TYR A C 1
ATOM 1959 O O . TYR A 1 253 ? 23.735 -5.156 6.196 1.00 87.88 253 TYR A O 1
ATOM 1967 N N . GLY A 1 254 ? 23.054 -6.419 4.463 1.00 84.19 254 GLY A N 1
ATOM 1968 C CA . GLY A 1 254 ? 24.242 -7.275 4.415 1.00 84.19 254 GLY A CA 1
ATOM 1969 C C . GLY A 1 254 ? 24.225 -8.258 3.245 1.00 84.19 254 GLY A C 1
ATOM 1970 O O . GLY A 1 254 ? 23.696 -7.951 2.176 1.00 84.19 254 GLY A O 1
ATOM 1971 N N . VAL A 1 255 ? 24.806 -9.446 3.437 1.00 76.44 255 VAL A N 1
ATOM 1972 C CA . VAL A 1 255 ? 24.736 -10.546 2.460 1.00 76.44 255 VAL A CA 1
ATOM 1973 C C . VAL A 1 255 ? 23.571 -11.496 2.787 1.00 76.44 255 VAL A C 1
ATOM 1975 O O . VAL A 1 255 ? 23.322 -11.751 3.968 1.00 76.44 255 VAL A O 1
ATOM 1978 N N . PRO A 1 256 ? 22.861 -12.053 1.782 1.00 71.81 256 PRO A N 1
ATOM 1979 C CA . PRO A 1 256 ? 21.706 -12.930 2.006 1.00 71.81 256 PRO A CA 1
ATOM 1980 C C . PRO A 1 256 ? 21.957 -14.085 2.984 1.00 71.81 256 PRO A C 1
ATOM 1982 O O . PRO A 1 256 ? 21.112 -14.352 3.830 1.00 71.81 256 PRO A O 1
ATOM 1985 N N . GLN A 1 257 ? 23.131 -14.718 2.909 1.00 70.75 257 GLN A N 1
ATOM 1986 C CA . GLN A 1 257 ? 23.515 -15.874 3.723 1.00 70.75 257 GLN A CA 1
ATOM 1987 C C . GLN A 1 257 ? 23.665 -15.567 5.227 1.00 70.75 257 GLN A C 1
ATOM 1989 O O . GLN A 1 257 ? 23.582 -16.483 6.040 1.00 70.75 257 GLN A O 1
ATOM 1994 N N . GLU A 1 258 ? 23.896 -14.306 5.607 1.00 78.62 258 GLU A N 1
ATOM 1995 C CA . GLU A 1 258 ? 24.070 -13.891 7.011 1.00 78.62 258 GLU A CA 1
ATOM 1996 C C . GLU A 1 258 ? 22.795 -13.244 7.581 1.00 78.62 258 GLU A C 1
ATOM 1998 O O . GLU A 1 258 ? 22.469 -13.413 8.760 1.00 78.62 258 GLU A O 1
ATOM 2003 N N . GLU A 1 259 ? 22.050 -12.519 6.741 1.00 86.50 259 GLU A N 1
ATOM 2004 C CA . GLU A 1 259 ? 20.905 -11.714 7.174 1.00 86.50 259 GLU A CA 1
ATOM 2005 C C . GLU A 1 259 ? 19.545 -12.411 7.046 1.00 86.50 259 GLU A C 1
ATOM 2007 O O . GLU A 1 259 ? 18.668 -12.133 7.862 1.00 86.50 259 GLU A O 1
ATOM 2012 N N . ILE A 1 260 ? 19.334 -13.315 6.077 1.00 90.06 260 ILE A N 1
ATOM 2013 C CA . ILE A 1 260 ? 18.043 -14.007 5.907 1.00 90.06 260 ILE A CA 1
ATOM 2014 C C . ILE A 1 260 ? 17.860 -15.040 7.026 1.00 90.06 260 ILE A C 1
ATOM 2016 O O . ILE A 1 260 ? 18.465 -16.110 7.014 1.00 90.06 260 ILE A O 1
ATOM 2020 N N . GLN A 1 261 ? 16.996 -14.729 7.994 1.00 92.69 261 GLN A N 1
ATOM 2021 C CA . GLN A 1 261 ? 16.791 -15.540 9.196 1.00 92.69 261 GLN A CA 1
ATOM 2022 C C . GLN A 1 261 ? 15.322 -15.958 9.334 1.00 92.69 261 GLN A C 1
ATOM 2024 O O . GLN A 1 261 ? 14.412 -15.132 9.229 1.00 92.69 261 GLN A O 1
ATOM 2029 N N . PHE A 1 262 ? 15.085 -17.250 9.569 1.00 94.69 262 PHE A N 1
ATOM 2030 C CA . PHE A 1 262 ? 13.750 -17.787 9.828 1.00 94.69 262 PHE A CA 1
ATOM 2031 C C . PHE A 1 262 ? 13.263 -17.388 11.225 1.00 94.69 262 PHE A C 1
ATOM 2033 O O . PHE A 1 262 ? 14.026 -17.397 12.193 1.00 94.69 262 PHE A O 1
ATOM 2040 N N . ASN A 1 263 ? 11.979 -17.063 11.332 1.00 92.69 263 ASN A N 1
ATOM 2041 C CA . ASN A 1 263 ? 11.325 -16.658 12.566 1.00 92.69 263 ASN A CA 1
ATOM 2042 C C . ASN A 1 263 ? 9.902 -17.244 12.591 1.00 92.69 263 ASN A C 1
ATOM 2044 O O . ASN A 1 263 ? 9.065 -16.858 11.781 1.00 92.69 263 ASN A O 1
ATOM 2048 N N . ASP A 1 264 ? 9.623 -18.158 13.524 1.00 89.88 264 ASP A N 1
ATOM 2049 C CA . ASP A 1 264 ? 8.285 -18.714 13.811 1.00 89.88 264 ASP A CA 1
ATOM 2050 C C . ASP A 1 264 ? 7.435 -17.785 14.707 1.00 89.88 264 ASP A C 1
ATOM 2052 O O . ASP A 1 264 ? 6.258 -18.029 14.986 1.00 89.88 264 ASP A O 1
ATOM 2056 N N . GLY A 1 265 ? 8.056 -16.709 15.195 1.00 86.62 265 GLY A N 1
ATOM 2057 C CA . GLY A 1 265 ? 7.521 -15.790 16.182 1.00 86.62 265 GLY A CA 1
ATOM 2058 C C . GLY A 1 265 ? 7.048 -14.444 15.631 1.00 86.62 265 GLY A C 1
ATOM 2059 O O . GLY A 1 265 ? 6.786 -13.545 16.437 1.00 86.62 265 GLY A O 1
ATOM 2060 N N . ILE A 1 266 ? 6.953 -14.266 14.307 1.00 88.81 266 ILE A N 1
ATOM 2061 C CA . ILE A 1 266 ? 6.551 -12.991 13.692 1.00 88.81 266 ILE A CA 1
ATOM 2062 C C . ILE A 1 266 ? 5.116 -12.665 14.111 1.00 88.81 266 ILE A C 1
ATOM 2064 O O . ILE A 1 266 ? 4.235 -13.518 14.049 1.00 88.81 266 ILE A O 1
ATOM 2068 N N . LYS A 1 267 ? 4.844 -11.425 14.533 1.00 84.75 267 LYS A N 1
ATOM 2069 C CA . LYS A 1 267 ? 3.474 -10.992 14.846 1.00 84.75 267 LYS A CA 1
ATOM 2070 C C . LYS A 1 267 ? 2.607 -11.065 13.582 1.00 84.75 267 LYS A C 1
ATOM 2072 O O . LYS A 1 267 ? 2.986 -10.483 12.568 1.00 84.75 267 LYS A O 1
ATOM 2077 N N . MET A 1 268 ? 1.429 -11.688 13.677 1.00 82.75 268 MET A N 1
ATOM 2078 C CA . MET A 1 268 ? 0.435 -11.681 12.596 1.00 82.75 268 MET A CA 1
ATOM 2079 C C . MET A 1 268 ? 0.166 -10.244 12.110 1.00 82.75 268 MET A C 1
ATOM 2081 O O . MET A 1 268 ? -0.117 -9.367 12.941 1.00 82.75 268 MET A O 1
ATOM 2085 N N . PRO A 1 269 ? 0.247 -9.977 10.794 1.00 84.25 269 PRO A N 1
ATOM 2086 C CA . PRO A 1 269 ? -0.120 -8.686 10.244 1.00 84.25 269 PRO A CA 1
ATOM 2087 C C . PRO A 1 269 ? -1.642 -8.502 10.336 1.00 84.25 269 PRO A C 1
ATOM 2089 O O . PRO A 1 269 ? -2.410 -9.461 10.355 1.00 84.25 269 PRO A O 1
ATOM 2092 N N . ILE A 1 270 ? -2.066 -7.247 10.456 1.00 79.69 270 ILE A N 1
ATOM 2093 C CA . ILE A 1 270 ? -3.442 -6.851 10.779 1.00 79.69 270 ILE A CA 1
ATOM 2094 C C . ILE A 1 270 ? -3.880 -5.718 9.851 1.00 79.69 270 ILE A C 1
ATOM 2096 O O . ILE A 1 270 ? -3.081 -4.829 9.550 1.00 79.69 270 ILE A O 1
ATOM 2100 N N . LEU A 1 271 ? -5.136 -5.770 9.402 1.00 78.12 271 LEU A N 1
ATOM 2101 C CA . LEU A 1 271 ? -5.699 -4.856 8.404 1.00 78.12 271 LEU A CA 1
ATOM 2102 C C . LEU A 1 271 ? -5.798 -3.426 8.951 1.00 78.12 271 LEU A C 1
ATOM 2104 O O . LEU A 1 271 ? -6.452 -3.195 9.967 1.00 78.12 271 LEU A O 1
ATOM 2108 N N . ARG A 1 272 ? -5.148 -2.479 8.265 1.00 76.50 272 ARG A N 1
ATOM 2109 C CA . ARG A 1 272 ? -5.079 -1.040 8.597 1.00 76.50 272 ARG A CA 1
ATOM 2110 C C . ARG A 1 272 ? -6.067 -0.171 7.823 1.00 76.50 272 ARG A C 1
ATOM 2112 O O . ARG A 1 272 ? -6.228 0.990 8.171 1.00 76.50 272 ARG A O 1
ATOM 2119 N N . SER A 1 273 ? -6.700 -0.717 6.790 1.00 75.25 273 SER A N 1
ATOM 2120 C CA . SER A 1 273 ? -7.667 -0.020 5.940 1.00 75.25 273 SER A CA 1
ATOM 2121 C C . SER A 1 273 ? -8.850 -0.942 5.616 1.00 75.25 273 SER A C 1
ATOM 2123 O O . SER A 1 273 ? -8.633 -2.151 5.464 1.00 75.25 273 SER A O 1
ATOM 2125 N N . PRO A 1 274 ? -10.081 -0.418 5.441 1.00 75.81 274 PRO A N 1
ATOM 2126 C CA . PRO A 1 274 ? -11.202 -1.183 4.890 1.00 75.81 274 PRO A CA 1
ATOM 2127 C C . PRO A 1 274 ? -10.923 -1.766 3.491 1.00 75.81 274 PRO A C 1
ATOM 2129 O O . PRO A 1 274 ? -11.617 -2.698 3.096 1.00 75.81 274 PRO A O 1
ATOM 2132 N N . THR A 1 275 ? -9.905 -1.279 2.771 1.00 87.06 275 THR A N 1
ATOM 2133 C CA . THR A 1 275 ? -9.477 -1.763 1.443 1.00 87.06 275 THR A CA 1
ATOM 2134 C C . THR A 1 275 ? -8.412 -2.868 1.464 1.00 87.06 275 THR A C 1
ATOM 2136 O O . THR A 1 275 ? -7.983 -3.307 0.396 1.00 87.06 275 THR A O 1
ATOM 2139 N N . GLN A 1 276 ? -7.972 -3.339 2.638 1.00 90.31 276 GLN A N 1
ATOM 2140 C CA . GLN A 1 276 ? -6.913 -4.353 2.752 1.00 90.31 276 GLN A CA 1
ATOM 2141 C C . GLN A 1 276 ? -7.433 -5.789 2.875 1.00 90.31 276 GLN A C 1
ATOM 2143 O O . GLN A 1 276 ? -8.505 -6.046 3.423 1.00 90.31 276 GLN A O 1
ATOM 2148 N N . LEU A 1 277 ? -6.613 -6.740 2.424 1.00 94.00 277 LEU A N 1
ATOM 2149 C CA . LEU A 1 277 ? -6.817 -8.180 2.562 1.00 94.00 277 LEU A CA 1
ATOM 2150 C C . LEU A 1 277 ? -5.623 -8.828 3.256 1.00 94.00 277 LEU A C 1
ATOM 2152 O O . LEU A 1 277 ? -4.477 -8.463 2.996 1.00 94.00 277 LEU A O 1
ATOM 2156 N N . LEU A 1 278 ? -5.904 -9.816 4.103 1.00 96.06 278 LEU A N 1
ATOM 2157 C CA . LEU A 1 278 ? -4.934 -10.735 4.687 1.00 96.06 278 LEU A CA 1
ATOM 2158 C C . LEU A 1 278 ? -4.984 -12.019 3.864 1.00 96.06 278 LEU A C 1
ATOM 2160 O O . LEU A 1 278 ? -6.004 -12.714 3.839 1.00 96.06 278 LEU A O 1
ATOM 2164 N N . VAL A 1 279 ? -3.880 -12.328 3.198 1.00 97.94 279 VAL A N 1
ATOM 2165 C CA . VAL A 1 279 ? -3.756 -13.498 2.331 1.00 97.94 279 VAL A CA 1
ATOM 2166 C C . VAL A 1 279 ? -2.817 -14.500 2.982 1.00 97.94 279 VAL A C 1
ATOM 2168 O O . VAL A 1 279 ? -1.695 -14.151 3.347 1.00 97.94 279 VAL A O 1
ATOM 2171 N N . LYS A 1 280 ? -3.256 -15.756 3.092 1.00 97.44 280 LYS A N 1
ATOM 2172 C CA . LYS A 1 280 ? -2.399 -16.892 3.432 1.00 97.44 280 LYS A CA 1
ATOM 2173 C C . LYS A 1 280 ? -1.589 -17.289 2.206 1.00 97.44 280 LYS A C 1
ATOM 2175 O O . LYS A 1 280 ? -2.161 -17.736 1.209 1.00 97.44 280 LYS A O 1
ATOM 2180 N N . VAL A 1 281 ? -0.274 -17.120 2.267 1.00 98.12 281 VAL A N 1
ATOM 2181 C CA . VAL A 1 281 ? 0.630 -17.388 1.145 1.00 98.12 281 VAL A CA 1
ATOM 2182 C C . VAL A 1 281 ? 0.747 -18.900 0.930 1.00 98.12 281 VAL A C 1
ATOM 2184 O O . VAL A 1 281 ? 0.893 -19.675 1.875 1.00 98.12 281 VAL A O 1
ATOM 2187 N N . LYS A 1 282 ? 0.651 -19.330 -0.331 1.00 97.31 282 LYS A N 1
ATOM 2188 C CA . LYS A 1 282 ? 0.784 -20.737 -0.759 1.00 97.31 282 LYS A CA 1
ATOM 2189 C C . LYS A 1 282 ? 2.013 -20.931 -1.653 1.00 97.31 282 LYS A C 1
ATOM 2191 O O . LYS A 1 282 ? 2.623 -21.998 -1.613 1.00 97.31 282 LYS A O 1
ATOM 2196 N N . ALA A 1 283 ? 2.353 -19.899 -2.428 1.00 96.38 283 ALA A N 1
ATOM 2197 C CA . ALA A 1 283 ? 3.587 -19.755 -3.194 1.00 96.38 283 ALA A CA 1
ATOM 2198 C C . ALA A 1 283 ? 3.942 -18.262 -3.359 1.00 96.38 283 ALA A C 1
ATOM 2200 O O . ALA A 1 283 ? 3.058 -17.404 -3.318 1.00 96.38 283 ALA A O 1
ATOM 2201 N N . SER A 1 284 ? 5.222 -17.952 -3.542 1.00 96.75 284 SER A N 1
ATOM 2202 C CA . SER A 1 284 ? 5.772 -16.606 -3.785 1.00 96.75 284 SER A CA 1
ATOM 2203 C C . SER A 1 284 ? 7.101 -16.712 -4.535 1.00 96.75 284 SER A C 1
ATOM 2205 O O . SER A 1 284 ? 7.680 -17.805 -4.556 1.00 96.75 284 SER A O 1
ATOM 2207 N N . SER A 1 285 ? 7.568 -15.616 -5.155 1.00 94.00 285 SER A N 1
ATOM 2208 C CA . SER A 1 285 ? 8.836 -15.596 -5.901 1.00 94.00 285 SER A CA 1
ATOM 2209 C C . SER A 1 285 ? 9.926 -14.692 -5.313 1.00 94.00 285 SER A C 1
ATOM 2211 O O . SER A 1 285 ? 9.676 -13.589 -4.814 1.00 94.00 285 SER A O 1
ATOM 2213 N N . VAL A 1 286 ? 11.174 -15.156 -5.432 1.00 92.31 286 VAL A N 1
ATOM 2214 C CA . VAL A 1 286 ? 12.381 -14.343 -5.241 1.00 92.31 286 VAL A CA 1
ATOM 2215 C C . VAL A 1 286 ? 12.646 -13.542 -6.511 1.00 92.31 286 VAL A C 1
ATOM 2217 O O . VAL A 1 286 ? 12.856 -14.124 -7.575 1.00 92.31 286 VAL A O 1
ATOM 2220 N N . ASN A 1 287 ? 12.695 -12.213 -6.395 1.00 90.81 287 ASN A N 1
ATOM 2221 C CA . ASN A 1 287 ? 13.046 -11.319 -7.496 1.00 90.81 287 ASN A CA 1
ATOM 2222 C C . ASN A 1 287 ? 14.431 -10.673 -7.272 1.00 90.81 287 ASN A C 1
ATOM 2224 O O . ASN A 1 287 ? 14.854 -10.500 -6.125 1.00 90.81 287 ASN A O 1
ATOM 2228 N N . PRO A 1 288 ? 15.126 -10.196 -8.328 1.00 88.81 288 PRO A N 1
ATOM 2229 C CA . PRO A 1 288 ? 16.397 -9.475 -8.181 1.00 88.81 288 PRO A CA 1
ATOM 2230 C C . PRO A 1 288 ? 16.316 -8.236 -7.271 1.00 88.81 288 PRO A C 1
ATOM 2232 O O . PRO A 1 288 ? 17.301 -7.873 -6.628 1.00 88.81 288 PRO A O 1
ATOM 2235 N N . ILE A 1 289 ? 15.136 -7.607 -7.171 1.00 89.94 289 ILE A N 1
ATOM 2236 C CA . ILE A 1 289 ? 14.894 -6.491 -6.245 1.00 89.94 289 ILE A CA 1
ATOM 2237 C C . ILE A 1 289 ? 14.985 -6.924 -4.777 1.00 89.94 289 ILE A C 1
ATOM 2239 O O . ILE A 1 289 ? 15.489 -6.157 -3.965 1.00 89.94 289 ILE A O 1
ATOM 2243 N N . ASP A 1 290 ? 14.574 -8.147 -4.428 1.00 91.94 290 ASP A N 1
ATOM 2244 C CA . ASP A 1 290 ? 14.670 -8.636 -3.053 1.00 91.94 290 ASP A CA 1
ATOM 2245 C C . ASP A 1 290 ? 16.138 -8.822 -2.649 1.00 91.94 290 ASP A C 1
ATOM 2247 O O . ASP A 1 290 ? 16.538 -8.409 -1.562 1.00 91.94 290 ASP A O 1
ATOM 2251 N N . VAL A 1 291 ? 16.966 -9.367 -3.549 1.00 89.62 291 VAL A N 1
ATOM 2252 C CA . VAL A 1 291 ? 18.422 -9.468 -3.351 1.00 89.62 291 VAL A CA 1
ATOM 2253 C C . VAL A 1 291 ? 19.048 -8.073 -3.230 1.00 89.62 291 VAL A C 1
ATOM 2255 O O . VAL A 1 291 ? 19.866 -7.839 -2.338 1.00 89.62 291 VAL A O 1
ATOM 2258 N N . ALA A 1 292 ? 18.645 -7.116 -4.072 1.00 88.56 292 ALA A N 1
ATOM 2259 C CA . ALA A 1 292 ? 19.128 -5.736 -4.000 1.00 88.56 292 ALA A CA 1
ATOM 2260 C C . ALA A 1 292 ? 18.742 -5.044 -2.676 1.00 88.56 292 ALA A C 1
ATOM 2262 O O . ALA A 1 292 ? 19.583 -4.385 -2.063 1.00 88.56 292 ALA A O 1
ATOM 2263 N N . MET A 1 293 ? 17.509 -5.237 -2.195 1.00 90.75 293 MET A N 1
ATOM 2264 C CA . MET A 1 293 ? 17.017 -4.671 -0.933 1.00 90.75 293 MET A CA 1
ATOM 2265 C C . MET A 1 293 ? 17.783 -5.199 0.291 1.00 90.75 293 MET A C 1
ATOM 2267 O O . MET A 1 293 ? 18.047 -4.419 1.201 1.00 90.75 293 MET A O 1
ATOM 2271 N N . ILE A 1 294 ? 18.226 -6.466 0.307 1.00 89.38 294 ILE A N 1
ATOM 2272 C CA . ILE A 1 294 ? 19.106 -6.987 1.381 1.00 89.38 294 ILE A CA 1
ATOM 2273 C C . ILE A 1 294 ? 20.437 -6.229 1.426 1.00 89.38 294 ILE A C 1
ATOM 2275 O O . ILE A 1 294 ? 20.945 -5.932 2.505 1.00 89.38 294 ILE A O 1
ATOM 2279 N N . ASN A 1 295 ? 20.975 -5.856 0.264 1.00 86.38 295 ASN A N 1
ATOM 2280 C CA . ASN A 1 295 ? 22.205 -5.069 0.151 1.00 86.38 295 ASN A CA 1
ATOM 2281 C C . ASN A 1 295 ? 21.969 -3.555 0.392 1.00 86.38 295 ASN A C 1
ATOM 2283 O O . ASN A 1 295 ? 22.874 -2.753 0.175 1.00 86.38 295 ASN A O 1
ATOM 2287 N N . GLY A 1 296 ? 20.770 -3.147 0.835 1.00 87.19 296 GLY A N 1
ATOM 2288 C CA . GLY A 1 296 ? 20.428 -1.761 1.173 1.00 87.19 296 GLY A CA 1
ATOM 2289 C C . GLY A 1 296 ? 19.976 -0.880 0.002 1.00 87.19 296 GLY A C 1
ATOM 2290 O O . GLY A 1 296 ? 19.839 0.328 0.182 1.00 87.19 296 GLY A O 1
ATOM 2291 N N . TYR A 1 297 ? 19.726 -1.439 -1.187 1.00 89.06 297 TYR A N 1
ATOM 2292 C CA . TYR A 1 297 ? 19.271 -0.658 -2.345 1.00 89.06 297 TYR A CA 1
ATOM 2293 C C . TYR A 1 297 ? 17.894 -0.018 -2.110 1.00 89.06 297 TYR A C 1
ATOM 2295 O O . TYR A 1 297 ? 16.919 -0.699 -1.787 1.00 89.06 297 TYR A O 1
ATOM 2303 N N . GLY A 1 298 ? 17.811 1.298 -2.306 1.00 88.19 298 GLY A N 1
ATOM 2304 C CA . GLY A 1 298 ? 16.623 2.113 -2.069 1.00 88.19 298 GLY A CA 1
ATOM 2305 C C . GLY A 1 298 ? 16.341 2.410 -0.599 1.00 88.19 298 GLY A C 1
ATOM 2306 O O . GLY A 1 298 ? 15.312 3.026 -0.308 1.00 88.19 298 GLY A O 1
ATOM 2307 N N . ALA A 1 299 ? 17.208 1.993 0.331 1.00 88.50 299 ALA A N 1
ATOM 2308 C CA . ALA A 1 299 ? 16.964 2.096 1.766 1.00 88.50 299 ALA A CA 1
ATOM 2309 C C . ALA A 1 299 ? 16.651 3.529 2.220 1.00 88.50 299 ALA A C 1
ATOM 2311 O O . ALA A 1 299 ? 15.771 3.707 3.062 1.00 88.50 299 ALA A O 1
ATOM 2312 N N . SER A 1 300 ? 17.302 4.557 1.665 1.00 86.00 300 SER A N 1
ATOM 2313 C CA . SER A 1 300 ? 17.063 5.952 2.057 1.00 86.00 300 SER A CA 1
ATOM 2314 C C . SER A 1 300 ? 15.652 6.433 1.707 1.00 86.00 300 SER A C 1
ATOM 2316 O O . SER A 1 300 ? 15.002 7.080 2.527 1.00 86.00 300 SER A O 1
ATOM 2318 N N . VAL A 1 301 ? 15.153 6.093 0.514 1.00 85.50 301 VAL A N 1
ATOM 2319 C CA . VAL A 1 301 ? 13.796 6.464 0.071 1.00 85.50 301 VAL A CA 1
ATOM 2320 C C . VAL A 1 301 ? 12.748 5.600 0.764 1.00 85.50 301 VAL A C 1
ATOM 2322 O O . VAL A 1 301 ? 11.757 6.110 1.285 1.00 85.50 301 VAL A O 1
ATOM 2325 N N . LEU A 1 302 ? 12.968 4.286 0.791 1.00 86.50 302 LEU A N 1
ATOM 2326 C CA . LEU A 1 302 ? 11.983 3.342 1.294 1.00 86.50 302 LEU A CA 1
ATOM 2327 C C . LEU A 1 302 ? 11.822 3.467 2.818 1.00 86.50 302 LEU A C 1
ATOM 2329 O O . LEU A 1 302 ? 10.687 3.514 3.289 1.00 86.50 302 LEU A O 1
ATOM 2333 N N . ASN A 1 303 ? 12.902 3.636 3.598 1.00 84.38 303 ASN A N 1
ATOM 2334 C CA . ASN A 1 303 ? 12.794 3.915 5.041 1.00 84.38 303 ASN A CA 1
ATOM 2335 C C . ASN A 1 303 ? 11.984 5.191 5.320 1.00 84.38 303 ASN A C 1
ATOM 2337 O O . ASN A 1 303 ? 11.163 5.188 6.233 1.00 84.38 303 ASN A O 1
ATOM 2341 N N . ALA A 1 304 ? 12.139 6.250 4.517 1.00 81.81 304 ALA A N 1
ATOM 2342 C CA . ALA A 1 304 ? 11.353 7.477 4.672 1.00 81.81 304 ALA A CA 1
ATOM 2343 C C . ALA A 1 304 ? 9.848 7.267 4.396 1.00 81.81 304 ALA A C 1
ATOM 2345 O O . ALA A 1 304 ? 9.014 7.893 5.047 1.00 81.81 304 ALA A O 1
ATOM 2346 N N . MET A 1 305 ? 9.485 6.349 3.490 1.00 81.31 305 MET A N 1
ATOM 2347 C CA . MET A 1 305 ? 8.086 5.950 3.254 1.00 81.31 305 MET A CA 1
ATOM 2348 C C . MET A 1 305 ? 7.501 5.086 4.388 1.00 81.31 305 MET A C 1
ATOM 2350 O O . MET A 1 305 ? 6.287 5.062 4.579 1.00 81.31 305 MET A O 1
ATOM 2354 N N . ARG A 1 306 ? 8.350 4.375 5.140 1.00 77.06 306 ARG A N 1
ATOM 2355 C CA . ARG A 1 306 ? 7.955 3.401 6.178 1.00 77.06 306 ARG A CA 1
ATOM 2356 C C . ARG A 1 306 ? 7.935 3.982 7.590 1.00 77.06 306 ARG A C 1
ATOM 2358 O O . ARG A 1 306 ? 7.066 3.648 8.394 1.00 77.06 306 ARG A O 1
ATOM 2365 N N . CYS A 1 307 ? 8.913 4.824 7.911 1.00 67.88 307 CYS A N 1
ATOM 2366 C CA . CYS A 1 307 ? 9.240 5.238 9.269 1.00 67.88 307 CYS A CA 1
ATOM 2367 C C . CYS A 1 307 ? 9.086 6.756 9.422 1.00 67.88 307 CYS A C 1
ATOM 2369 O O . CYS A 1 307 ? 10.044 7.504 9.231 1.00 67.88 307 CYS A O 1
ATOM 2371 N N . LYS A 1 308 ? 7.892 7.205 9.842 1.00 52.97 308 LYS A N 1
ATOM 2372 C CA . LYS A 1 308 ? 7.573 8.633 10.071 1.00 52.97 308 LYS A CA 1
ATOM 2373 C C . LYS A 1 308 ? 8.560 9.349 11.014 1.00 52.97 308 LYS A C 1
ATOM 2375 O O . LYS A 1 308 ? 8.773 10.545 10.862 1.00 52.97 308 LYS A O 1
ATOM 2380 N N . ASP A 1 309 ? 9.200 8.606 11.921 1.00 47.00 309 ASP A N 1
ATOM 2381 C CA . ASP A 1 309 ? 10.151 9.120 12.919 1.00 47.00 309 ASP A CA 1
ATOM 2382 C C . ASP A 1 309 ? 11.638 8.996 12.501 1.00 47.00 309 ASP A C 1
ATOM 2384 O O . ASP A 1 309 ? 12.528 9.133 13.339 1.00 47.00 309 ASP A O 1
ATOM 2388 N N . GLY A 1 310 ? 11.940 8.683 11.232 1.00 50.19 310 GLY A N 1
ATOM 2389 C CA . GLY A 1 310 ? 13.324 8.534 10.742 1.00 50.19 310 GLY A CA 1
ATOM 2390 C C . GLY A 1 310 ? 14.041 7.252 11.195 1.00 50.19 310 GLY A C 1
ATOM 2391 O O . GLY A 1 310 ? 15.270 7.199 11.221 1.00 50.19 310 GLY A O 1
ATOM 2392 N N . GLY A 1 311 ? 13.278 6.227 11.585 1.00 55.22 311 GLY A N 1
ATOM 2393 C CA . GLY A 1 311 ? 13.790 4.904 11.956 1.00 55.22 311 GLY A CA 1
ATOM 2394 C C . GLY A 1 311 ? 14.277 4.050 10.775 1.00 55.22 311 GLY A C 1
ATOM 2395 O O . GLY A 1 311 ? 14.169 4.428 9.610 1.00 55.22 311 GLY A O 1
ATOM 2396 N N . ILE A 1 312 ? 14.795 2.864 11.104 1.00 61.25 312 ILE A N 1
ATOM 2397 C CA . ILE A 1 312 ? 15.223 1.826 10.153 1.00 61.25 312 ILE A CA 1
ATOM 2398 C C . ILE A 1 312 ? 14.216 0.667 10.233 1.00 61.25 312 ILE A C 1
ATOM 2400 O O . ILE A 1 312 ? 13.708 0.379 11.314 1.00 61.25 312 ILE A O 1
ATOM 2404 N N . GLU A 1 313 ? 13.923 0.013 9.109 1.00 70.50 313 GLU A N 1
ATOM 2405 C CA . GLU A 1 313 ? 12.780 -0.904 8.946 1.00 70.50 313 GLU A CA 1
ATOM 2406 C C . GLU A 1 313 ? 12.788 -2.191 9.802 1.00 70.50 313 GLU A C 1
ATOM 2408 O O . GLU A 1 313 ? 11.742 -2.816 9.970 1.00 70.50 313 GLU A O 1
ATOM 2413 N N . PHE A 1 314 ? 13.935 -2.621 10.331 1.00 85.06 314 PHE A N 1
ATOM 2414 C CA . PHE A 1 314 ? 14.103 -4.001 10.798 1.00 85.06 314 PHE A CA 1
ATOM 2415 C C . PHE A 1 314 ? 13.195 -4.411 11.982 1.00 85.06 314 PHE A C 1
ATOM 2417 O O . PHE A 1 314 ? 13.070 -3.659 12.954 1.00 85.06 314 PHE A O 1
ATOM 2424 N N . PRO A 1 315 ? 12.632 -5.640 11.969 1.00 90.69 315 PRO A N 1
ATOM 2425 C CA . PRO A 1 315 ? 12.852 -6.704 10.980 1.00 90.69 315 PRO A CA 1
ATOM 2426 C C . PRO A 1 315 ? 11.989 -6.574 9.708 1.00 90.69 315 PRO A C 1
ATOM 2428 O O . PRO A 1 315 ? 10.798 -6.263 9.776 1.00 90.69 315 PRO A O 1
ATOM 2431 N N . LEU A 1 316 ? 12.586 -6.880 8.550 1.00 92.00 316 LEU A N 1
ATOM 2432 C CA . LEU A 1 316 ? 11.947 -6.813 7.226 1.00 92.00 316 LEU A CA 1
ATOM 2433 C C . LEU A 1 316 ? 11.695 -8.212 6.647 1.00 92.00 316 LEU A C 1
ATOM 2435 O O . LEU A 1 316 ? 12.640 -8.974 6.471 1.00 92.00 316 LEU A O 1
ATOM 2439 N N . VAL A 1 317 ? 10.448 -8.502 6.270 1.00 94.88 317 VAL A N 1
ATOM 2440 C CA . VAL A 1 317 ? 10.029 -9.624 5.413 1.00 94.88 317 VAL A CA 1
ATOM 2441 C C . VAL A 1 317 ? 10.105 -9.206 3.940 1.00 94.88 317 VAL A C 1
ATOM 2443 O O . VAL A 1 317 ? 9.534 -8.192 3.535 1.00 94.88 317 VAL A O 1
ATOM 2446 N N . LEU A 1 318 ? 10.776 -9.999 3.111 1.00 95.25 318 LEU A N 1
ATOM 2447 C CA . LEU A 1 318 ? 10.922 -9.746 1.670 1.00 95.25 318 LEU A CA 1
ATOM 2448 C C . LEU A 1 318 ? 9.889 -10.538 0.840 1.00 95.25 318 LEU A C 1
ATOM 2450 O O . LEU A 1 318 ? 8.962 -11.116 1.400 1.00 95.25 318 LEU A O 1
ATOM 2454 N N . GLY A 1 319 ? 10.015 -10.533 -0.487 1.00 95.50 319 GLY A N 1
ATOM 2455 C CA . GLY A 1 319 ? 9.084 -11.163 -1.428 1.00 95.50 319 GLY A CA 1
ATOM 2456 C C . GLY A 1 319 ? 8.043 -10.167 -1.923 1.00 95.50 319 GLY A C 1
ATOM 2457 O O . GLY A 1 319 ? 7.422 -9.467 -1.115 1.00 95.50 319 GLY A O 1
ATOM 2458 N N . ARG A 1 320 ? 7.901 -10.066 -3.250 1.00 96.50 320 ARG A N 1
ATOM 2459 C CA . ARG A 1 320 ? 7.149 -8.993 -3.926 1.00 96.50 320 ARG A CA 1
ATOM 2460 C C . ARG A 1 320 ? 5.925 -9.462 -4.714 1.00 96.50 320 ARG A C 1
ATOM 2462 O O . ARG A 1 320 ? 5.115 -8.613 -5.082 1.00 96.50 320 ARG A O 1
ATOM 2469 N N . ASP A 1 321 ? 5.755 -10.759 -4.937 1.00 96.06 321 ASP A N 1
ATOM 2470 C CA . ASP A 1 321 ? 4.548 -11.363 -5.503 1.00 96.06 321 ASP A CA 1
ATOM 2471 C C . ASP A 1 321 ? 4.233 -12.738 -4.898 1.00 96.06 321 ASP A C 1
ATOM 2473 O O . ASP A 1 321 ? 5.094 -13.438 -4.358 1.00 96.06 321 ASP A O 1
ATOM 2477 N N . PHE A 1 322 ? 2.946 -13.085 -4.917 1.00 98.06 322 PHE A N 1
ATOM 2478 C CA . PHE A 1 322 ? 2.411 -14.271 -4.260 1.00 98.06 322 PHE A CA 1
ATOM 2479 C C . PHE A 1 322 ? 1.204 -14.855 -4.995 1.00 98.06 322 PHE A C 1
ATOM 2481 O O . PHE A 1 322 ? 0.445 -14.161 -5.673 1.00 98.06 322 PHE A O 1
ATOM 2488 N N . CYS A 1 323 ? 0.970 -16.139 -4.738 1.00 98.25 323 CYS A N 1
ATOM 2489 C CA . CYS A 1 323 ? -0.323 -16.787 -4.874 1.00 98.25 323 CYS A CA 1
ATOM 2490 C C . CYS A 1 323 ? -0.767 -17.293 -3.495 1.00 98.25 323 CYS A C 1
ATOM 2492 O O . CYS A 1 323 ? 0.023 -17.874 -2.743 1.00 98.25 323 CYS A O 1
ATOM 2494 N N . GLY A 1 324 ? -2.034 -17.081 -3.152 1.00 97.69 324 GLY A N 1
ATOM 2495 C CA . GLY A 1 324 ? -2.554 -17.378 -1.826 1.00 97.69 324 GLY A CA 1
ATOM 2496 C C . GLY A 1 324 ? -4.069 -17.525 -1.757 1.00 97.69 324 GLY A C 1
ATOM 2497 O O . GLY A 1 324 ? -4.740 -17.703 -2.768 1.00 97.69 324 GLY A O 1
ATOM 2498 N N . GLU A 1 325 ? -4.585 -17.473 -0.536 1.00 97.75 325 GLU A N 1
ATOM 2499 C CA . GLU A 1 325 ? -5.996 -17.644 -0.174 1.00 97.75 325 GLU A CA 1
ATOM 2500 C C . GLU A 1 325 ? -6.399 -16.510 0.779 1.00 97.75 325 GLU A C 1
ATOM 2502 O O . GLU A 1 325 ? -5.677 -16.250 1.747 1.00 97.75 325 GLU A O 1
ATOM 2507 N N . ILE A 1 326 ? -7.504 -15.803 0.520 1.00 97.06 326 ILE A N 1
ATOM 2508 C CA . ILE A 1 326 ? -7.973 -14.736 1.423 1.00 97.06 326 ILE A CA 1
ATOM 2509 C C . ILE A 1 326 ? -8.442 -15.368 2.739 1.00 97.06 326 ILE A C 1
ATOM 2511 O O . ILE A 1 326 ? -9.356 -16.184 2.739 1.00 97.06 326 ILE A O 1
ATOM 2515 N N . VAL A 1 327 ? -7.867 -14.948 3.869 1.00 87.75 327 VAL A N 1
ATOM 2516 C CA . VAL A 1 327 ? -8.285 -15.393 5.217 1.00 87.75 327 VAL A CA 1
ATOM 2517 C C . VAL A 1 327 ? -8.939 -14.285 6.049 1.00 87.75 327 VAL A C 1
ATOM 2519 O O . VAL A 1 327 ? -9.605 -14.571 7.040 1.00 87.75 327 VAL A O 1
ATOM 2522 N N . GLN A 1 328 ? -8.779 -13.020 5.652 1.00 84.00 328 GLN A N 1
ATOM 2523 C CA . GLN A 1 328 ? -9.516 -11.878 6.199 1.00 84.00 328 GLN A CA 1
ATOM 2524 C C . GLN A 1 328 ? -9.575 -10.766 5.142 1.00 84.00 328 GLN A C 1
ATOM 2526 O O . GLN A 1 328 ? -8.611 -10.567 4.402 1.00 84.00 328 GLN A O 1
ATOM 2531 N N . LYS A 1 329 ? -10.664 -9.998 5.103 1.00 88.00 329 LYS A N 1
ATOM 2532 C CA . LYS A 1 329 ? -10.796 -8.786 4.280 1.00 88.00 329 LYS A CA 1
ATOM 2533 C C . LYS A 1 329 ? -11.324 -7.613 5.106 1.00 88.00 329 LYS A C 1
ATOM 2535 O O . LYS A 1 329 ? -11.966 -7.819 6.137 1.00 88.00 329 LYS A O 1
ATOM 2540 N N . GLY A 1 330 ? -11.025 -6.395 4.670 1.00 72.69 330 GLY A N 1
ATOM 2541 C CA . GLY A 1 330 ? -11.592 -5.169 5.218 1.00 72.69 330 GLY A CA 1
ATOM 2542 C C . GLY A 1 330 ? -13.048 -4.964 4.785 1.00 72.69 330 GLY A C 1
ATOM 2543 O O . GLY A 1 330 ? -13.515 -5.557 3.812 1.00 72.69 330 GLY A O 1
ATOM 2544 N N . LEU A 1 331 ? -13.775 -4.123 5.524 1.00 68.00 331 LEU A N 1
ATOM 2545 C CA . LEU A 1 331 ? -15.222 -3.927 5.344 1.00 68.00 331 LEU A CA 1
ATOM 2546 C C . LEU A 1 331 ? -15.599 -3.212 4.031 1.00 68.00 331 LEU A C 1
ATOM 2548 O O . LEU A 1 331 ? -16.729 -3.349 3.572 1.00 68.00 331 LEU A O 1
ATOM 2552 N N . GLY A 1 332 ? -14.654 -2.514 3.394 1.00 70.88 332 GLY A N 1
ATOM 2553 C CA . GLY A 1 332 ? -14.842 -1.849 2.099 1.00 70.88 332 GLY A CA 1
ATOM 2554 C C . GLY A 1 332 ? -14.708 -2.785 0.891 1.00 70.88 332 GLY A C 1
ATOM 2555 O O . GLY A 1 332 ? -14.634 -2.315 -0.242 1.00 70.88 332 GLY A O 1
ATOM 2556 N N . ILE A 1 333 ? -14.628 -4.106 1.102 1.00 76.75 333 ILE A N 1
ATOM 2557 C CA . ILE A 1 333 ? -14.438 -5.100 0.038 1.00 76.75 333 ILE A CA 1
ATOM 2558 C C . ILE A 1 333 ? -15.700 -5.950 -0.119 1.00 76.75 333 ILE A C 1
ATOM 2560 O O . ILE A 1 333 ? -16.010 -6.829 0.692 1.00 76.75 333 ILE A O 1
ATOM 2564 N N . SER A 1 334 ? -16.414 -5.700 -1.215 1.00 76.12 334 SER A N 1
ATOM 2565 C CA . SER A 1 334 ? -17.659 -6.389 -1.550 1.00 76.12 334 SER A CA 1
ATOM 2566 C C . SER A 1 334 ? -17.464 -7.898 -1.705 1.00 76.12 334 SER A C 1
ATOM 2568 O O . SER A 1 334 ? -16.629 -8.356 -2.486 1.00 76.12 334 SER A O 1
ATOM 2570 N N . SER A 1 335 ? -18.319 -8.677 -1.037 1.00 75.44 335 SER A N 1
ATOM 2571 C CA . SER A 1 335 ? -18.454 -10.134 -1.211 1.00 75.44 335 SER A CA 1
ATOM 2572 C C . SER A 1 335 ? -18.760 -10.573 -2.644 1.00 75.44 335 SER A C 1
ATOM 2574 O O . SER A 1 335 ? -18.543 -11.730 -2.985 1.00 75.44 335 SER A O 1
ATOM 2576 N N . ARG A 1 336 ? -19.241 -9.661 -3.501 1.00 72.88 336 ARG A N 1
ATOM 2577 C CA . ARG A 1 336 ? -19.462 -9.937 -4.931 1.00 72.88 336 ARG A CA 1
ATOM 2578 C C . ARG A 1 336 ? -18.172 -9.856 -5.761 1.00 72.88 336 ARG A C 1
ATOM 2580 O O . ARG A 1 336 ? -18.149 -10.366 -6.874 1.00 72.88 336 ARG A O 1
ATOM 2587 N N . GLU A 1 337 ? -17.116 -9.230 -5.236 1.00 80.81 337 GLU A N 1
ATOM 2588 C CA . GLU A 1 337 ? -15.798 -9.149 -5.881 1.00 80.81 337 GLU A CA 1
ATOM 2589 C C . GLU A 1 337 ? -14.813 -10.174 -5.305 1.00 80.81 337 GLU A C 1
ATOM 2591 O O . GLU A 1 337 ? -14.182 -10.912 -6.061 1.00 80.81 337 GLU A O 1
ATOM 2596 N N . LEU A 1 338 ? -14.658 -10.196 -3.975 1.00 88.31 338 LEU A N 1
ATOM 2597 C CA . LEU A 1 338 ? -13.657 -10.985 -3.252 1.00 88.31 338 LEU A CA 1
ATOM 2598 C C . LEU A 1 338 ? -14.211 -11.432 -1.893 1.00 88.31 338 LEU A C 1
ATOM 2600 O O . LEU A 1 338 ? -14.750 -10.622 -1.130 1.00 88.31 338 LEU A O 1
ATOM 2604 N N . GLU A 1 339 ? -14.026 -12.704 -1.558 1.00 88.75 339 GLU A N 1
ATOM 2605 C CA . GLU A 1 339 ? -14.488 -13.302 -0.306 1.00 88.75 339 GLU A CA 1
ATOM 2606 C C . GLU A 1 339 ? -13.403 -14.135 0.392 1.00 88.75 339 GLU A C 1
ATOM 2608 O O . GLU A 1 339 ? -12.418 -14.558 -0.213 1.00 88.75 339 GLU A O 1
ATOM 2613 N N . VAL A 1 340 ? -13.560 -14.354 1.697 1.00 86.69 340 VAL A N 1
ATOM 2614 C CA . VAL A 1 340 ? -12.720 -15.282 2.463 1.00 86.69 340 VAL A CA 1
ATOM 2615 C C . VAL A 1 340 ? -12.826 -16.688 1.858 1.00 86.69 340 VAL A C 1
ATOM 2617 O O . VAL A 1 340 ? -13.921 -17.197 1.635 1.00 86.69 340 VAL A O 1
ATOM 2620 N N . GLY A 1 341 ? -11.677 -17.307 1.585 1.00 90.56 341 GLY A N 1
ATOM 2621 C CA . GLY A 1 341 ? -11.552 -18.578 0.868 1.00 90.56 341 GLY A CA 1
ATOM 2622 C C . GLY A 1 341 ? -11.253 -18.454 -0.632 1.00 90.56 341 GLY A C 1
ATOM 2623 O O . GLY A 1 341 ? -10.846 -19.448 -1.229 1.00 90.56 341 GLY A O 1
ATOM 2624 N N . ASP A 1 342 ? -11.381 -17.271 -1.251 1.00 96.25 342 ASP A N 1
ATOM 2625 C CA . ASP A 1 342 ? -10.982 -17.081 -2.655 1.00 96.25 342 ASP A CA 1
ATOM 2626 C C . ASP A 1 342 ? -9.475 -17.309 -2.852 1.00 96.25 342 ASP A C 1
ATOM 2628 O O . ASP A 1 342 ? -8.638 -16.762 -2.121 1.00 96.25 342 ASP A O 1
ATOM 2632 N N . GLU A 1 343 ? -9.122 -18.048 -3.908 1.00 98.06 343 GLU A N 1
ATOM 2633 C CA . GLU A 1 343 ? -7.742 -18.132 -4.384 1.00 98.06 343 GLU A CA 1
ATOM 2634 C C . GLU A 1 343 ? -7.364 -16.869 -5.158 1.00 98.06 343 GLU A C 1
ATOM 2636 O O . GLU A 1 343 ? -8.017 -16.479 -6.130 1.00 98.06 343 GLU A O 1
ATOM 2641 N N . VAL A 1 344 ? -6.267 -16.241 -4.746 1.00 98.38 344 VAL A N 1
ATOM 2642 C CA . VAL A 1 344 ? -5.818 -14.941 -5.249 1.00 98.38 344 VAL A CA 1
ATOM 2643 C C . VAL A 1 344 ? -4.354 -14.962 -5.661 1.00 98.38 344 VAL A C 1
ATOM 2645 O O . VAL A 1 344 ? -3.540 -15.717 -5.126 1.00 98.38 344 VAL A O 1
ATOM 2648 N N . TRP A 1 345 ? -4.017 -14.076 -6.589 1.00 98.12 345 TRP A N 1
ATOM 2649 C CA . TRP A 1 345 ? -2.646 -13.731 -6.954 1.00 98.12 345 TRP A CA 1
ATOM 2650 C C . TRP A 1 345 ? -2.460 -12.217 -6.831 1.00 98.12 345 TRP A C 1
ATOM 2652 O O . TRP A 1 345 ? -3.387 -11.451 -7.111 1.00 98.12 345 TRP A O 1
ATOM 2662 N N . GLY A 1 346 ? -1.298 -11.772 -6.356 1.00 97.81 346 GLY A N 1
ATOM 2663 C CA . GLY A 1 346 ? -1.058 -10.351 -6.114 1.00 97.81 346 GLY A CA 1
ATOM 2664 C C . GLY A 1 346 ? 0.403 -9.970 -5.920 1.00 97.81 346 GLY A C 1
ATOM 2665 O O . GLY A 1 346 ? 1.297 -10.817 -5.909 1.00 97.81 346 GLY A O 1
ATOM 2666 N N . VAL A 1 347 ? 0.626 -8.664 -5.765 1.00 97.88 347 VAL A N 1
ATOM 2667 C CA . VAL A 1 347 ? 1.943 -8.038 -5.578 1.00 97.88 347 VAL A CA 1
ATOM 2668 C C . VAL A 1 347 ? 2.025 -7.230 -4.287 1.00 97.88 347 VAL A C 1
ATOM 2670 O O . VAL A 1 347 ? 1.013 -6.800 -3.739 1.00 97.88 347 VAL A O 1
ATOM 2673 N N . VAL A 1 348 ? 3.246 -6.983 -3.811 1.00 96.94 348 VAL A N 1
ATOM 2674 C CA . VAL A 1 348 ? 3.521 -6.231 -2.583 1.00 96.94 348 VAL A CA 1
ATOM 2675 C C . VAL A 1 348 ? 4.391 -5.003 -2.895 1.00 96.94 348 VAL A C 1
ATOM 2677 O O . VAL A 1 348 ? 5.588 -5.157 -3.168 1.00 96.94 348 VAL A O 1
ATOM 2680 N N . PRO A 1 349 ? 3.844 -3.770 -2.827 1.00 93.19 349 PRO A N 1
ATOM 2681 C CA . PRO A 1 349 ? 4.608 -2.531 -2.989 1.00 93.19 349 PRO A CA 1
ATOM 2682 C C . PRO A 1 349 ? 5.900 -2.508 -2.156 1.00 93.19 349 PRO A C 1
ATOM 2684 O O . PRO A 1 349 ? 5.893 -2.905 -0.993 1.00 93.19 349 PRO A O 1
ATOM 2687 N N . LEU A 1 350 ? 7.012 -2.023 -2.729 1.00 90.00 350 LEU A N 1
ATOM 2688 C CA . LEU A 1 350 ? 8.364 -2.134 -2.137 1.00 90.00 350 LEU A CA 1
ATOM 2689 C C . LEU A 1 350 ? 8.485 -1.563 -0.710 1.00 90.00 350 LEU A C 1
ATOM 2691 O O . LEU A 1 350 ? 9.317 -2.013 0.076 1.00 90.00 350 LEU A O 1
ATOM 2695 N N . HIS A 1 351 ? 7.655 -0.577 -0.363 1.00 87.31 351 HIS A N 1
ATOM 2696 C CA . HIS A 1 351 ? 7.638 0.045 0.961 1.00 87.31 351 HIS A CA 1
ATOM 2697 C C . HIS A 1 351 ? 6.850 -0.759 2.021 1.00 87.31 351 HIS A C 1
ATOM 2699 O O . HIS A 1 351 ? 6.744 -0.299 3.153 1.00 87.31 351 HIS A O 1
ATOM 2705 N N . LEU A 1 352 ? 6.303 -1.934 1.687 1.00 90.81 352 LEU A N 1
ATOM 2706 C CA . LEU A 1 352 ? 5.541 -2.798 2.598 1.00 90.81 352 LEU A CA 1
ATOM 2707 C C . LEU A 1 352 ? 6.247 -4.136 2.877 1.00 90.81 352 LEU A C 1
ATOM 2709 O O . LEU A 1 352 ? 6.949 -4.689 2.021 1.00 90.81 352 LEU A O 1
ATOM 2713 N N . GLN A 1 353 ? 5.987 -4.667 4.078 1.00 93.19 353 GLN A N 1
ATOM 2714 C CA . GLN A 1 353 ? 6.372 -6.014 4.517 1.00 93.19 353 GLN A CA 1
ATOM 2715 C C . GLN A 1 353 ? 5.875 -7.065 3.512 1.00 93.19 353 GLN A C 1
ATOM 2717 O O . GLN A 1 353 ? 4.709 -7.045 3.124 1.00 93.19 353 GLN A O 1
ATOM 2722 N N . GLY A 1 354 ? 6.781 -7.935 3.068 1.00 95.50 354 GLY A N 1
ATOM 2723 C CA . GLY A 1 354 ? 6.599 -8.850 1.941 1.00 95.50 354 GLY A CA 1
ATOM 2724 C C . GLY A 1 354 ? 5.901 -10.175 2.246 1.00 95.50 354 GLY A C 1
ATOM 2725 O O . GLY A 1 354 ? 5.385 -10.407 3.338 1.00 95.50 354 GLY A O 1
ATOM 2726 N N . CYS A 1 355 ? 5.906 -11.051 1.241 1.00 96.88 355 CYS A N 1
ATOM 2727 C CA . CYS A 1 355 ? 5.208 -12.339 1.216 1.00 96.88 355 CYS A CA 1
ATOM 2728 C C . CYS A 1 355 ? 6.107 -13.584 1.382 1.00 96.88 355 CYS A C 1
ATOM 2730 O O . CYS A 1 355 ? 5.650 -14.702 1.148 1.00 96.88 355 CYS A O 1
ATOM 2732 N N . HIS A 1 356 ? 7.357 -13.446 1.835 1.00 97.50 356 HIS A N 1
ATOM 2733 C CA . HIS A 1 356 ? 8.170 -14.567 2.344 1.00 97.50 356 HIS A CA 1
ATOM 2734 C C . HIS A 1 356 ? 7.824 -14.912 3.811 1.00 97.50 356 HIS A C 1
ATOM 2736 O O . HIS A 1 356 ? 8.691 -15.056 4.673 1.00 97.50 356 HIS A O 1
ATOM 2742 N N . ALA A 1 357 ? 6.524 -15.038 4.087 1.00 97.12 357 ALA A N 1
ATOM 2743 C CA . ALA A 1 357 ? 5.913 -15.391 5.368 1.00 97.12 357 ALA A CA 1
ATOM 2744 C C . ALA A 1 357 ? 4.589 -16.142 5.129 1.00 97.12 357 ALA A C 1
ATOM 2746 O O . ALA A 1 357 ? 4.042 -16.066 4.030 1.00 97.12 357 ALA A O 1
ATOM 2747 N N . ASP A 1 358 ? 4.047 -16.830 6.141 1.00 95.81 358 ASP A N 1
ATOM 2748 C CA . ASP A 1 358 ? 2.780 -17.578 6.004 1.00 95.81 358 ASP A CA 1
ATOM 2749 C C . ASP A 1 358 ? 1.592 -16.679 5.606 1.00 95.81 358 ASP A C 1
ATOM 2751 O O . ASP A 1 358 ? 0.641 -17.154 4.981 1.00 95.81 358 ASP A O 1
ATOM 2755 N N . TYR A 1 359 ? 1.632 -15.388 5.963 1.00 97.38 359 TYR A N 1
ATOM 2756 C CA . TYR A 1 359 ? 0.594 -14.410 5.636 1.00 97.38 359 TYR A CA 1
ATOM 2757 C C . TYR A 1 359 ? 1.180 -13.059 5.214 1.00 97.38 359 TYR A C 1
ATOM 2759 O O . TYR A 1 359 ? 2.192 -12.607 5.749 1.00 97.38 359 TYR A O 1
ATOM 2767 N N . VAL A 1 360 ? 0.483 -12.375 4.306 1.00 97.75 360 VAL A N 1
ATOM 2768 C CA . VAL A 1 360 ? 0.791 -11.008 3.860 1.00 97.75 360 VAL A CA 1
ATOM 2769 C C . VAL A 1 360 ? -0.471 -10.142 3.893 1.00 97.75 360 VAL A C 1
ATOM 2771 O O . VAL A 1 360 ? -1.578 -10.651 3.710 1.00 97.75 360 VAL A O 1
ATOM 2774 N N . VAL A 1 361 ? -0.317 -8.835 4.130 1.00 96.12 361 VAL A N 1
ATOM 2775 C CA . VAL A 1 361 ? -1.405 -7.849 4.008 1.00 96.12 361 VAL A CA 1
ATOM 2776 C C . VAL A 1 361 ? -1.133 -6.925 2.830 1.00 96.12 361 VAL A C 1
ATOM 2778 O O . VAL A 1 361 ? -0.057 -6.335 2.747 1.00 96.12 361 VAL A O 1
ATOM 2781 N N . VAL A 1 362 ? -2.117 -6.784 1.941 1.00 95.12 362 VAL A N 1
ATOM 2782 C CA . VAL A 1 362 ? -2.051 -5.926 0.747 1.00 95.12 362 VAL A CA 1
ATOM 2783 C C . VAL A 1 362 ? -3.377 -5.213 0.487 1.00 95.12 362 VAL A C 1
ATOM 2785 O O . VAL A 1 362 ? -4.424 -5.612 0.991 1.00 95.12 362 VAL A O 1
ATOM 2788 N N . GLU A 1 363 ? -3.332 -4.153 -0.315 1.00 94.81 363 GLU A N 1
ATOM 2789 C CA . GLU A 1 363 ? -4.509 -3.401 -0.765 1.00 94.81 363 GLU A CA 1
ATOM 2790 C C . GLU A 1 363 ? -5.260 -4.120 -1.896 1.00 94.81 363 GLU A C 1
ATOM 2792 O O . GLU A 1 363 ? -4.644 -4.776 -2.738 1.00 94.81 363 GLU A O 1
ATOM 2797 N N . LYS A 1 364 ? -6.581 -3.917 -1.998 1.00 94.44 364 LYS A N 1
ATOM 2798 C CA . LYS A 1 364 ? -7.444 -4.505 -3.044 1.00 94.44 364 LYS A CA 1
ATOM 2799 C C . LYS A 1 364 ? -7.005 -4.187 -4.481 1.00 94.44 364 LYS A C 1
ATOM 2801 O O . LYS A 1 364 ? -7.310 -4.954 -5.384 1.00 94.44 364 LYS A O 1
ATOM 2806 N N . TYR A 1 365 ? -6.267 -3.099 -4.723 1.00 94.38 365 TYR A N 1
ATOM 2807 C CA . TYR A 1 365 ? -5.729 -2.795 -6.061 1.00 94.38 365 TYR A CA 1
ATOM 2808 C C . TYR A 1 365 ? -4.473 -3.612 -6.434 1.00 94.38 365 TYR A C 1
ATOM 2810 O O . TYR A 1 365 ? -4.052 -3.581 -7.588 1.00 94.38 365 TYR A O 1
ATOM 2818 N N . CYS A 1 366 ? -3.870 -4.326 -5.474 1.00 96.69 366 CYS A N 1
ATOM 2819 C CA . CYS A 1 366 ? -2.649 -5.117 -5.651 1.00 96.69 366 CYS A CA 1
ATOM 2820 C C . CYS A 1 366 ? -2.898 -6.615 -5.908 1.00 96.69 366 CYS A C 1
ATOM 2822 O O . CYS A 1 366 ? -1.929 -7.335 -6.148 1.00 96.69 366 CYS A O 1
ATOM 2824 N N . LEU A 1 367 ? -4.144 -7.105 -5.835 1.00 97.44 367 LEU A N 1
ATOM 2825 C CA . LEU A 1 367 ? -4.476 -8.516 -6.071 1.00 97.44 367 LEU A CA 1
ATOM 2826 C C . LEU A 1 367 ? -5.761 -8.696 -6.883 1.00 97.44 367 LEU A C 1
ATOM 2828 O O . LEU A 1 367 ? -6.629 -7.827 -6.894 1.00 97.44 367 LEU A O 1
ATOM 2832 N N . PHE A 1 368 ? -5.867 -9.842 -7.548 1.00 97.56 368 PHE A N 1
ATOM 2833 C CA . PHE A 1 368 ? -7.047 -10.311 -8.283 1.00 97.56 368 PHE A CA 1
ATOM 2834 C C . PHE A 1 368 ? -7.326 -11.782 -7.908 1.00 97.56 368 PHE A C 1
ATOM 2836 O O . PHE A 1 368 ? -6.498 -12.429 -7.256 1.00 97.56 368 PHE A O 1
ATOM 2843 N N . LYS A 1 369 ? -8.466 -12.348 -8.333 1.00 97.62 369 LYS A N 1
ATOM 2844 C CA . LYS A 1 369 ? -8.673 -13.808 -8.268 1.00 97.62 369 LYS A CA 1
ATOM 2845 C C . LYS A 1 369 ? -7.673 -14.519 -9.185 1.00 97.62 369 LYS A C 1
ATOM 2847 O O . LYS A 1 369 ? -7.392 -14.037 -10.281 1.00 97.62 369 LYS A O 1
ATOM 2852 N N . LYS A 1 370 ? -7.131 -15.650 -8.732 1.00 97.00 370 LYS A N 1
ATOM 2853 C CA . LYS A 1 370 ? -6.125 -16.439 -9.457 1.00 97.00 370 LYS A CA 1
ATOM 2854 C C . LYS A 1 370 ? -6.715 -16.992 -10.772 1.00 97.00 370 LYS A C 1
ATOM 2856 O O . LYS A 1 370 ? -7.774 -17.618 -10.704 1.00 97.00 370 LYS A O 1
ATOM 2861 N N . PRO A 1 371 ? -6.036 -16.875 -11.934 1.00 95.69 371 PRO A N 1
ATOM 2862 C CA . PRO A 1 371 ? -6.454 -17.532 -13.176 1.00 95.69 371 PRO A CA 1
ATOM 2863 C C . PRO A 1 371 ? -6.644 -19.034 -12.951 1.00 95.69 371 PRO A C 1
ATOM 2865 O O . PRO A 1 371 ? -5.747 -19.704 -12.430 1.00 95.69 371 PRO A O 1
ATOM 2868 N N . SER A 1 372 ? -7.815 -19.579 -13.283 1.00 93.19 372 SER A N 1
ATOM 2869 C CA . SER A 1 372 ? -8.179 -20.964 -12.938 1.00 93.19 372 SER A CA 1
ATOM 2870 C C . SER A 1 372 ? -7.303 -22.009 -13.639 1.00 93.19 372 SER A C 1
ATOM 2872 O O . SER A 1 372 ? -7.050 -23.066 -13.068 1.00 93.19 372 SER A O 1
ATOM 2874 N N . ASN A 1 373 ? -6.786 -21.680 -14.824 1.00 95.06 373 ASN A N 1
ATOM 2875 C CA . ASN A 1 373 ? -5.961 -22.535 -15.676 1.00 95.06 373 ASN A CA 1
ATOM 2876 C C . ASN A 1 373 ? -4.469 -22.616 -15.285 1.00 95.06 373 ASN A C 1
ATOM 2878 O O . ASN A 1 373 ? -3.754 -23.441 -15.846 1.00 95.06 373 ASN A O 1
ATOM 2882 N N . LEU A 1 374 ? -3.989 -21.788 -14.351 1.00 94.94 374 LEU A N 1
ATOM 2883 C CA . LEU A 1 374 ? -2.603 -21.817 -13.859 1.00 94.94 374 LEU A CA 1
ATOM 2884 C C . LEU A 1 374 ? -2.486 -22.542 -12.512 1.00 94.94 374 LEU A C 1
ATOM 2886 O O . LEU A 1 374 ? -3.389 -22.452 -11.673 1.00 94.94 374 LEU A O 1
ATOM 2890 N N . SER A 1 375 ? -1.341 -23.169 -12.220 1.00 95.50 375 SER A N 1
ATOM 2891 C CA . SER A 1 375 ? -1.067 -23.610 -10.847 1.00 95.50 375 SER A CA 1
ATOM 2892 C C . SER A 1 375 ? -0.778 -22.415 -9.921 1.00 95.50 375 SER A C 1
ATOM 2894 O O . SER A 1 375 ? -0.586 -21.275 -10.355 1.00 95.50 375 SER A O 1
ATOM 2896 N N . LYS A 1 376 ? -0.741 -22.665 -8.608 1.00 94.44 376 LYS A N 1
ATOM 2897 C CA . LYS A 1 376 ? -0.373 -21.649 -7.602 1.00 94.44 376 LYS A CA 1
ATOM 2898 C C . LYS A 1 376 ? 1.081 -21.198 -7.749 1.00 94.44 376 LYS A C 1
ATOM 2900 O O . LYS A 1 376 ? 1.380 -20.025 -7.557 1.00 94.44 376 LYS A O 1
ATOM 2905 N N . ILE A 1 377 ? 1.950 -22.134 -8.127 1.00 94.50 377 ILE A N 1
ATOM 2906 C CA . ILE A 1 377 ? 3.370 -21.911 -8.404 1.00 94.50 377 ILE A CA 1
ATOM 2907 C C . ILE A 1 377 ? 3.482 -20.970 -9.612 1.00 94.50 377 ILE A C 1
ATOM 2909 O O . ILE A 1 377 ? 3.974 -19.854 -9.465 1.00 94.50 377 ILE A O 1
ATOM 2913 N N . ASP A 1 378 ? 2.883 -21.342 -10.744 1.00 93.12 378 ASP A N 1
ATOM 2914 C CA . ASP A 1 378 ? 2.866 -20.541 -11.980 1.00 93.12 378 ASP A CA 1
ATOM 2915 C C . ASP A 1 378 ? 2.326 -19.123 -11.751 1.00 93.12 378 ASP A C 1
ATOM 2917 O O . ASP A 1 378 ? 2.951 -18.134 -12.133 1.00 93.12 378 ASP A O 1
ATOM 2921 N N . SER A 1 379 ? 1.193 -19.013 -11.051 1.00 95.06 379 SER A N 1
ATOM 2922 C CA . SER A 1 379 ? 0.568 -17.724 -10.727 1.00 95.06 379 SER A CA 1
ATOM 2923 C C . SER A 1 379 ? 1.508 -16.817 -9.920 1.00 95.06 379 SER A C 1
ATOM 2925 O O . SER A 1 379 ? 1.569 -15.613 -10.160 1.00 95.06 379 SER A O 1
ATOM 2927 N N . SER A 1 380 ? 2.283 -17.386 -8.991 1.00 93.50 380 SER A N 1
ATOM 2928 C CA . SER A 1 380 ? 3.238 -16.629 -8.171 1.00 93.50 380 SER A CA 1
ATOM 2929 C C . SER A 1 380 ? 4.515 -16.186 -8.899 1.00 93.50 380 SER A C 1
ATOM 2931 O O . SER A 1 380 ? 5.287 -15.438 -8.313 1.00 93.50 380 SER A O 1
ATOM 2933 N N . ALA A 1 381 ? 4.736 -16.606 -10.152 1.00 92.75 381 ALA A N 1
ATOM 2934 C CA . ALA A 1 381 ? 5.914 -16.248 -10.955 1.00 92.75 381 ALA A CA 1
ATOM 2935 C C . ALA A 1 381 ? 5.693 -15.070 -11.928 1.00 92.75 381 ALA A C 1
ATOM 2937 O O . ALA A 1 381 ? 6.642 -14.616 -12.569 1.00 92.75 381 ALA A O 1
ATOM 2938 N N . ILE A 1 382 ? 4.446 -14.619 -12.109 1.00 95.81 382 ILE A N 1
ATOM 2939 C CA . ILE A 1 382 ? 4.073 -13.724 -13.218 1.00 95.81 382 ILE A CA 1
ATOM 2940 C C . ILE A 1 382 ? 4.045 -12.252 -12.809 1.00 95.81 382 ILE A C 1
ATOM 2942 O O . ILE A 1 382 ? 4.469 -11.400 -13.587 1.00 95.81 382 ILE A O 1
ATOM 2946 N N . LEU A 1 383 ? 3.480 -11.906 -11.650 1.00 96.75 383 LEU A N 1
ATOM 2947 C CA . LEU A 1 383 ? 2.958 -10.549 -11.472 1.00 96.75 383 LEU A CA 1
ATOM 2948 C C . LEU A 1 383 ? 4.024 -9.470 -11.257 1.00 96.75 383 LEU A C 1
ATOM 2950 O O . LEU A 1 383 ? 3.890 -8.403 -11.854 1.00 96.75 383 LEU A O 1
ATOM 2954 N N . TYR A 1 384 ? 5.078 -9.690 -10.465 1.00 96.81 384 TYR A N 1
ATOM 2955 C CA . TYR A 1 384 ? 6.084 -8.643 -10.252 1.00 96.81 384 TYR A CA 1
ATOM 2956 C C . TYR A 1 384 ? 6.886 -8.373 -11.534 1.00 96.81 384 TYR A C 1
ATOM 2958 O O . TYR A 1 384 ? 7.021 -7.227 -11.980 1.00 96.81 384 TYR A O 1
ATOM 2966 N N . ALA A 1 385 ? 7.367 -9.440 -12.173 1.00 95.44 385 ALA A N 1
ATOM 2967 C CA . ALA A 1 385 ? 8.116 -9.357 -13.421 1.00 95.44 385 ALA A CA 1
ATOM 2968 C C . ALA A 1 385 ? 7.239 -8.883 -14.599 1.00 95.44 385 ALA A C 1
ATOM 2970 O O . ALA A 1 385 ? 7.657 -8.024 -15.377 1.00 95.44 385 ALA A O 1
ATOM 2971 N N . GLY A 1 386 ? 5.996 -9.363 -14.686 1.00 96.50 386 GLY A N 1
ATOM 2972 C CA . GLY A 1 386 ? 5.027 -9.000 -15.720 1.00 96.50 386 GLY A CA 1
ATOM 2973 C C . GLY A 1 386 ? 4.542 -7.557 -15.610 1.00 96.50 386 GLY A C 1
ATOM 2974 O O . GLY A 1 386 ? 4.473 -6.868 -16.624 1.00 96.50 386 GLY A O 1
ATOM 2975 N N . LEU A 1 387 ? 4.282 -7.043 -14.401 1.00 96.62 387 LEU A N 1
ATOM 2976 C CA . LEU A 1 387 ? 3.966 -5.620 -14.201 1.00 96.62 387 LEU A CA 1
ATOM 2977 C C . LEU A 1 387 ? 5.172 -4.716 -14.478 1.00 96.62 387 LEU A C 1
ATOM 2979 O O . LEU A 1 387 ? 4.998 -3.586 -14.933 1.00 96.62 387 LEU A O 1
ATOM 2983 N N . THR A 1 388 ? 6.391 -5.212 -14.252 1.00 95.88 388 THR A N 1
ATOM 2984 C CA . THR A 1 388 ? 7.622 -4.513 -14.646 1.00 95.88 388 THR A CA 1
ATOM 2985 C C . THR A 1 388 ? 7.713 -4.409 -16.174 1.00 95.88 388 THR A C 1
ATOM 2987 O O . THR A 1 388 ? 7.828 -3.300 -16.696 1.00 95.88 388 THR A O 1
ATOM 2990 N N . ALA A 1 389 ? 7.545 -5.520 -16.902 1.00 96.44 389 ALA A N 1
ATOM 2991 C CA . ALA A 1 389 ? 7.492 -5.533 -18.368 1.00 96.44 389 ALA A CA 1
ATOM 2992 C C . ALA A 1 389 ? 6.368 -4.633 -18.921 1.00 96.44 389 ALA A C 1
ATOM 2994 O O . ALA A 1 389 ? 6.617 -3.774 -19.767 1.00 96.44 389 ALA A O 1
ATOM 2995 N N . TRP A 1 390 ? 5.149 -4.772 -18.392 1.00 95.56 390 TRP A N 1
ATOM 2996 C CA . TRP A 1 390 ? 3.969 -3.989 -18.769 1.00 95.56 390 TRP A CA 1
ATOM 2997 C C . TRP A 1 390 ? 4.166 -2.483 -18.554 1.00 95.56 390 TRP A C 1
ATOM 2999 O O . TRP A 1 390 ? 3.891 -1.693 -19.452 1.00 95.56 390 TRP A O 1
ATOM 3009 N N . SER A 1 391 ? 4.714 -2.070 -17.410 1.00 94.38 391 SER A N 1
ATOM 3010 C CA . SER A 1 391 ? 5.035 -0.663 -17.139 1.00 94.38 391 SER A CA 1
ATOM 3011 C C . SER A 1 391 ? 6.122 -0.119 -18.078 1.00 94.38 391 SER A C 1
ATOM 3013 O O . SER A 1 391 ? 6.019 1.009 -18.570 1.00 94.38 391 SER A O 1
ATOM 3015 N N . GLY A 1 392 ? 7.142 -0.925 -18.392 1.00 94.38 392 GLY A N 1
ATOM 3016 C CA . GLY A 1 392 ? 8.168 -0.566 -19.374 1.00 94.38 392 GLY A CA 1
ATOM 3017 C C . GLY A 1 392 ? 7.586 -0.337 -20.772 1.00 94.38 392 GLY A C 1
ATOM 3018 O O . GLY A 1 392 ? 7.842 0.701 -21.377 1.00 94.38 392 GLY A O 1
ATOM 3019 N N . LEU A 1 393 ? 6.758 -1.259 -21.262 1.00 94.19 393 LEU A N 1
ATOM 3020 C CA . LEU A 1 393 ? 6.166 -1.192 -22.601 1.00 94.19 393 LEU A CA 1
ATOM 3021 C C . LEU A 1 393 ? 5.061 -0.132 -22.721 1.00 94.19 393 LEU A C 1
ATOM 3023 O O . LEU A 1 393 ? 5.128 0.737 -23.590 1.00 94.19 393 LEU A O 1
ATOM 3027 N N . TYR A 1 394 ? 4.061 -0.176 -21.841 1.00 90.81 394 TYR A N 1
ATOM 3028 C CA . TYR A 1 394 ? 2.832 0.607 -21.982 1.00 90.81 394 TYR A CA 1
ATOM 3029 C C . TYR A 1 394 ? 2.911 1.981 -21.312 1.00 90.81 394 TYR A C 1
ATOM 3031 O O . TYR A 1 394 ? 2.596 2.980 -21.949 1.00 90.81 394 TYR A O 1
ATOM 3039 N N . ILE A 1 395 ? 3.378 2.069 -20.060 1.00 89.00 395 ILE A N 1
ATOM 3040 C CA . ILE A 1 395 ? 3.457 3.358 -19.340 1.00 89.00 395 ILE A CA 1
ATOM 3041 C C . ILE A 1 395 ? 4.673 4.171 -19.804 1.00 89.00 395 ILE A C 1
ATOM 3043 O O . ILE A 1 395 ? 4.580 5.374 -20.037 1.00 89.00 395 ILE A O 1
ATOM 3047 N N . THR A 1 396 ? 5.832 3.526 -19.941 1.00 91.12 396 THR A N 1
ATOM 3048 C CA . THR A 1 396 ? 7.087 4.217 -20.271 1.00 91.12 396 THR A CA 1
ATOM 3049 C C . THR A 1 396 ? 7.282 4.322 -21.784 1.00 91.12 396 THR A C 1
ATOM 3051 O O . THR A 1 396 ? 7.548 5.414 -22.299 1.00 91.12 396 THR A O 1
ATOM 3054 N N . GLY A 1 397 ? 7.090 3.216 -22.508 1.00 91.00 397 GLY A N 1
ATOM 3055 C CA . GLY A 1 397 ? 7.251 3.113 -23.961 1.00 91.00 397 GLY A CA 1
ATOM 3056 C C . GLY A 1 397 ? 6.064 3.586 -24.798 1.00 91.00 397 GLY A C 1
ATOM 3057 O O . GLY A 1 397 ? 6.246 3.818 -25.989 1.00 91.00 397 GLY A O 1
ATOM 3058 N N . HIS A 1 398 ? 4.888 3.787 -24.191 1.00 88.19 398 HIS A N 1
ATOM 3059 C CA . HIS A 1 398 ? 3.666 4.232 -24.880 1.00 88.19 398 HIS A CA 1
ATOM 3060 C C . HIS A 1 398 ? 3.255 3.298 -26.040 1.00 88.19 398 HIS A C 1
ATOM 3062 O O . HIS A 1 398 ? 2.704 3.742 -27.046 1.00 88.19 398 HIS A O 1
ATOM 3068 N N . LEU A 1 399 ? 3.532 1.993 -25.914 1.00 86.31 399 LEU A N 1
ATOM 3069 C CA . LEU A 1 399 ? 3.136 0.983 -26.898 1.00 86.31 399 LEU A CA 1
ATOM 3070 C C . LEU A 1 399 ? 1.603 0.988 -27.054 1.00 86.31 399 LEU A C 1
ATOM 3072 O O . LEU A 1 399 ? 0.890 0.634 -26.121 1.00 86.31 399 LEU A O 1
ATOM 3076 N N . GLY A 1 400 ? 1.093 1.402 -28.216 1.00 71.44 400 GLY A N 1
ATOM 3077 C CA . GLY A 1 400 ? -0.347 1.556 -28.464 1.00 71.44 400 GLY A CA 1
ATOM 3078 C C . GLY A 1 400 ? -0.984 2.867 -27.993 1.00 71.44 400 GLY A C 1
ATOM 3079 O O . GLY A 1 400 ? -2.199 2.911 -27.790 1.00 71.44 400 GLY A O 1
ATOM 3080 N N . ASP A 1 401 ? -0.192 3.928 -27.829 1.00 66.44 401 ASP A N 1
ATOM 3081 C CA . ASP A 1 401 ? -0.666 5.287 -27.545 1.00 66.44 401 ASP A CA 1
ATOM 3082 C C . ASP A 1 401 ? -1.609 5.359 -26.319 1.00 66.44 401 ASP A C 1
ATOM 3084 O O . ASP A 1 401 ? -1.442 4.636 -25.335 1.00 66.44 401 ASP A O 1
ATOM 3088 N N . LEU A 1 402 ? -2.603 6.256 -26.347 1.00 54.81 402 LEU A N 1
ATOM 3089 C CA . LEU A 1 402 ? -3.471 6.595 -25.211 1.00 54.81 402 LEU A CA 1
ATOM 3090 C C . LEU A 1 402 ? -4.297 5.411 -24.664 1.00 54.81 402 LEU A C 1
ATOM 3092 O O . LEU A 1 402 ? -4.830 5.501 -23.558 1.00 54.81 402 LEU A O 1
ATOM 3096 N N . LEU A 1 403 ? -4.441 4.328 -25.436 1.00 60.22 403 LEU A N 1
ATOM 3097 C CA . LEU A 1 403 ? -5.295 3.181 -25.109 1.00 60.22 403 LEU A CA 1
ATOM 3098 C C . LEU A 1 403 ? -4.537 1.851 -24.990 1.00 60.22 403 LEU A C 1
ATOM 3100 O O . LEU A 1 403 ? -5.138 0.880 -24.539 1.00 60.22 403 LEU A O 1
ATOM 3104 N N . GLY A 1 404 ? -3.248 1.770 -25.334 1.00 60.62 404 GLY A N 1
ATOM 3105 C CA . GLY A 1 404 ? -2.517 0.495 -25.420 1.00 60.62 404 GLY A CA 1
ATOM 3106 C C . GLY A 1 404 ? -2.505 -0.324 -24.123 1.00 60.62 404 GLY A C 1
ATOM 3107 O O . GLY A 1 404 ? -2.598 -1.545 -24.149 1.00 60.62 404 GLY A O 1
ATOM 3108 N N . ALA A 1 405 ? -2.512 0.346 -22.968 1.00 59.31 405 ALA A N 1
ATOM 3109 C CA . ALA A 1 405 ? -2.597 -0.297 -21.654 1.00 59.31 405 ALA A CA 1
ATOM 3110 C C . ALA A 1 405 ? -3.959 -0.969 -21.347 1.00 59.31 405 ALA A C 1
ATOM 3112 O O . ALA A 1 405 ? -4.058 -1.734 -20.383 1.00 59.31 405 ALA A O 1
ATOM 3113 N N . ILE A 1 406 ? -5.018 -0.646 -22.104 1.00 55.25 406 ILE A N 1
ATOM 3114 C CA . ILE A 1 406 ? -6.419 -0.997 -21.800 1.00 55.25 406 ILE A CA 1
ATOM 3115 C C . ILE A 1 406 ? -7.226 -1.546 -22.991 1.00 55.25 406 ILE A C 1
ATOM 3117 O O . ILE A 1 406 ? -8.270 -2.160 -22.767 1.00 55.25 406 ILE A O 1
ATOM 3121 N N . SER A 1 407 ? -6.767 -1.371 -24.233 1.00 52.16 407 SER A N 1
ATOM 3122 C CA . SER A 1 407 ? -7.434 -1.900 -25.428 1.00 52.16 407 SER A CA 1
ATOM 3123 C C . SER A 1 407 ? -7.230 -3.417 -25.571 1.00 52.16 407 SER A C 1
ATOM 3125 O O . SER A 1 407 ? -6.138 -3.912 -25.301 1.00 52.16 407 SER A O 1
ATOM 3127 N N . PRO A 1 408 ? -8.240 -4.182 -26.026 1.00 41.53 408 PRO A N 1
ATOM 3128 C CA . PRO A 1 408 ? -8.067 -5.558 -26.490 1.00 41.53 408 PRO A CA 1
ATOM 3129 C C . PRO A 1 408 ? -7.694 -5.657 -27.984 1.00 41.53 408 PRO A C 1
ATOM 3131 O O . PRO A 1 408 ? -7.603 -6.770 -28.501 1.00 41.53 408 PRO A O 1
ATOM 3134 N N . VAL A 1 409 ? -7.555 -4.526 -28.691 1.00 43.53 409 VAL A N 1
ATOM 3135 C CA . VAL A 1 409 ? -7.253 -4.456 -30.130 1.00 43.53 409 VAL A CA 1
ATOM 3136 C C . VAL A 1 409 ? -6.301 -3.295 -30.424 1.00 43.53 409 VAL A C 1
ATOM 3138 O O . VAL A 1 409 ? -6.648 -2.142 -30.172 1.00 43.53 409 VAL A O 1
ATOM 3141 N N . GLY A 1 410 ? -5.163 -3.601 -31.053 1.00 54.00 410 GLY A N 1
ATOM 3142 C CA . GLY A 1 410 ? -4.343 -2.647 -31.804 1.00 54.00 410 GLY A CA 1
ATOM 3143 C C . GLY A 1 410 ? -3.506 -1.688 -30.955 1.00 54.00 410 GLY A C 1
ATOM 3144 O O . GLY A 1 410 ? -4.014 -0.713 -30.411 1.00 54.00 410 GLY A O 1
ATOM 3145 N N . GLY A 1 411 ? -2.190 -1.911 -30.936 1.00 64.06 411 GLY A N 1
ATOM 3146 C CA . GLY A 1 411 ? -1.245 -0.946 -30.369 1.00 64.06 411 GLY A CA 1
ATOM 3147 C C . GLY A 1 411 ? 0.225 -1.203 -30.706 1.00 64.06 411 GLY A C 1
ATOM 3148 O O . GLY A 1 411 ? 0.961 -0.266 -31.006 1.00 64.06 411 GLY A O 1
ATOM 3149 N N . GLY A 1 412 ? 0.648 -2.471 -30.705 1.00 70.62 412 GLY A N 1
ATOM 3150 C CA . GLY A 1 412 ? 2.010 -2.872 -31.081 1.00 70.62 412 GLY A CA 1
ATOM 3151 C C . GLY A 1 412 ? 2.187 -3.348 -32.530 1.00 70.62 412 GLY A C 1
ATOM 3152 O O . GLY A 1 412 ? 3.318 -3.509 -32.983 1.00 70.62 412 GLY A O 1
ATOM 3153 N N . ALA A 1 413 ? 1.100 -3.582 -33.267 1.00 79.44 413 ALA A N 1
ATOM 3154 C CA . ALA A 1 413 ? 1.156 -4.207 -34.588 1.00 79.44 413 ALA A CA 1
ATOM 3155 C C . ALA A 1 413 ? 2.040 -3.419 -35.578 1.00 79.44 413 ALA A C 1
ATOM 3157 O O . ALA A 1 413 ? 1.850 -2.221 -35.783 1.00 79.44 413 ALA A O 1
ATOM 3158 N N . GLY A 1 414 ? 3.011 -4.102 -36.193 1.00 80.31 414 GLY A N 1
ATOM 3159 C CA . GLY A 1 414 ? 3.961 -3.498 -37.138 1.00 80.31 414 GLY A CA 1
ATOM 3160 C C . GLY A 1 414 ? 5.106 -2.690 -36.506 1.00 80.31 414 GLY A C 1
ATOM 3161 O O . GLY A 1 414 ? 5.952 -2.186 -37.241 1.00 80.31 414 GLY A O 1
ATOM 3162 N N . LYS A 1 415 ? 5.170 -2.582 -35.172 1.00 90.12 415 LYS A N 1
ATOM 3163 C CA . LYS A 1 415 ? 6.324 -2.025 -34.448 1.00 90.12 415 LYS A CA 1
ATOM 3164 C C . LYS A 1 415 ? 7.461 -3.045 -34.372 1.00 90.12 415 LYS A C 1
ATOM 3166 O O . LYS A 1 415 ? 7.200 -4.245 -34.278 1.00 90.12 415 LYS A O 1
ATOM 3171 N N . LYS A 1 416 ? 8.710 -2.573 -34.346 1.00 93.94 416 LYS A N 1
ATOM 3172 C CA . LYS A 1 416 ? 9.904 -3.393 -34.083 1.00 93.94 416 LYS A CA 1
ATOM 3173 C C . LYS A 1 416 ? 10.384 -3.180 -32.655 1.00 93.94 416 LYS A C 1
ATOM 3175 O O . LYS A 1 416 ? 10.736 -2.058 -32.284 1.00 93.94 416 LYS A O 1
ATOM 3180 N N . VAL A 1 417 ? 10.448 -4.250 -31.862 1.00 96.12 417 VAL A N 1
ATOM 3181 C CA . VAL A 1 417 ? 10.888 -4.175 -30.458 1.00 96.12 417 VAL A CA 1
ATOM 3182 C C . VAL A 1 417 ? 12.000 -5.177 -30.177 1.00 96.12 417 VAL A C 1
ATOM 3184 O O . VAL A 1 417 ? 11.852 -6.370 -30.433 1.00 96.12 417 VAL A O 1
ATOM 3187 N N . LEU A 1 418 ? 13.105 -4.680 -29.619 1.00 96.31 418 LEU A N 1
ATOM 3188 C CA . LEU A 1 418 ? 14.260 -5.478 -29.211 1.00 96.31 418 LEU A CA 1
ATOM 3189 C C . LEU A 1 418 ? 14.265 -5.664 -27.689 1.00 96.31 418 LEU A C 1
ATOM 3191 O O . LEU A 1 418 ? 14.446 -4.699 -26.948 1.00 96.31 418 LEU A O 1
ATOM 3195 N N . VAL A 1 419 ? 14.106 -6.900 -27.218 1.00 97.56 419 VAL A N 1
ATOM 3196 C CA . VAL A 1 419 ? 14.181 -7.257 -25.793 1.00 97.56 419 VAL A CA 1
ATOM 3197 C C . VAL A 1 419 ? 15.583 -7.771 -25.468 1.00 97.56 419 VAL A C 1
ATOM 3199 O O . VAL A 1 419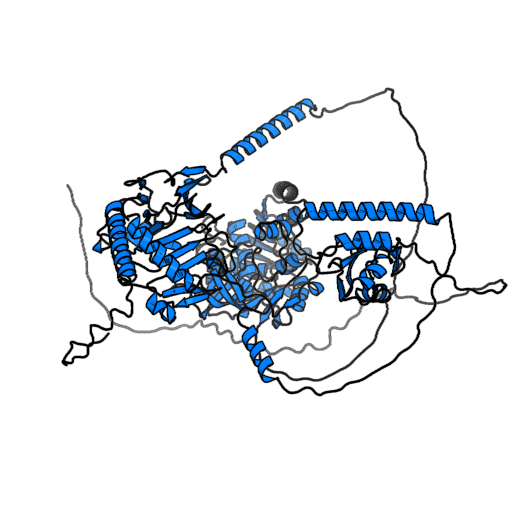 ? 15.986 -8.846 -25.914 1.00 97.56 419 VAL A O 1
ATOM 3202 N N . LEU A 1 420 ? 16.335 -7.010 -24.672 1.00 95.19 420 LEU A N 1
ATOM 3203 C CA . LEU A 1 420 ? 17.661 -7.409 -24.204 1.00 95.19 420 LEU A CA 1
ATOM 3204 C C . LEU A 1 420 ? 17.525 -8.267 -22.946 1.00 95.19 420 LEU A C 1
ATOM 3206 O O . LEU A 1 420 ? 16.938 -7.817 -21.964 1.00 95.19 420 LEU A O 1
ATOM 3210 N N . GLY A 1 421 ? 18.086 -9.478 -22.945 1.00 93.31 421 GLY A N 1
ATOM 3211 C CA . GLY A 1 421 ? 17.932 -10.416 -21.824 1.00 93.31 421 GLY A CA 1
ATOM 3212 C C . GLY A 1 421 ? 16.564 -11.102 -21.802 1.00 93.31 421 GLY A C 1
ATOM 3213 O O . GLY A 1 421 ? 15.976 -11.289 -20.738 1.00 93.31 421 GLY A O 1
ATOM 3214 N N . ALA A 1 422 ? 1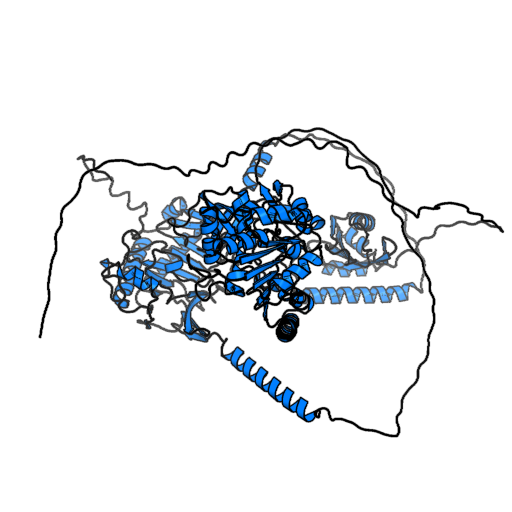6.055 -11.485 -22.975 1.00 94.75 422 ALA A N 1
ATOM 3215 C CA . ALA A 1 422 ? 14.734 -12.088 -23.166 1.00 94.75 422 ALA A CA 1
ATOM 3216 C C . ALA A 1 422 ? 14.515 -13.417 -22.417 1.00 94.75 422 ALA A C 1
ATOM 3218 O O . ALA A 1 422 ? 13.375 -13.823 -22.230 1.00 94.75 422 ALA A O 1
ATOM 3219 N N . ALA A 1 423 ? 15.585 -14.076 -21.964 1.00 92.12 423 ALA A N 1
ATOM 3220 C CA . ALA A 1 423 ? 15.511 -15.279 -21.134 1.00 92.12 423 ALA A CA 1
ATOM 3221 C C . ALA A 1 423 ? 15.227 -14.999 -19.642 1.00 92.12 423 ALA A C 1
ATOM 3223 O O . ALA A 1 423 ? 14.849 -15.912 -18.913 1.00 92.12 423 ALA A O 1
ATOM 3224 N N . GLY A 1 424 ? 15.408 -13.758 -19.170 1.00 89.38 424 GLY A N 1
ATOM 3225 C CA . GLY A 1 424 ? 15.134 -13.369 -17.781 1.00 89.38 424 GLY A CA 1
ATOM 3226 C C . GLY A 1 424 ? 13.636 -13.296 -17.473 1.00 89.38 424 GLY A C 1
ATOM 3227 O O . GLY A 1 424 ? 12.836 -13.092 -18.377 1.00 89.38 424 GLY A O 1
ATOM 3228 N N . GLY A 1 425 ? 13.243 -13.372 -16.195 1.00 89.75 425 GLY A N 1
ATOM 3229 C CA . GLY A 1 425 ? 11.822 -13.393 -15.794 1.00 89.75 425 GLY A CA 1
ATOM 3230 C C . GLY A 1 425 ? 10.984 -12.198 -16.281 1.00 89.75 425 GLY A C 1
ATOM 3231 O O . GLY A 1 425 ? 9.812 -12.358 -16.604 1.00 89.75 425 GLY A O 1
ATOM 3232 N N . VAL A 1 426 ? 11.577 -11.003 -16.408 1.00 95.31 426 VAL A N 1
ATOM 3233 C CA . VAL A 1 426 ? 10.910 -9.848 -17.049 1.00 95.31 426 VAL A CA 1
ATOM 3234 C C . VAL A 1 426 ? 10.860 -10.023 -18.571 1.00 95.31 426 VAL A C 1
ATOM 3236 O O . VAL A 1 426 ? 9.845 -9.719 -19.188 1.00 95.31 426 VAL A O 1
ATOM 3239 N N . GLY A 1 427 ? 11.938 -10.533 -19.174 1.00 95.81 427 GLY A N 1
ATOM 3240 C CA . GLY A 1 427 ? 12.094 -10.698 -20.619 1.00 95.81 427 GLY A CA 1
ATOM 3241 C C . GLY A 1 427 ? 11.165 -11.752 -21.225 1.00 95.81 427 GLY A C 1
ATOM 3242 O O . GLY A 1 427 ? 10.539 -11.475 -22.246 1.00 95.81 427 GLY A O 1
ATOM 3243 N N . THR A 1 428 ? 11.010 -12.912 -20.579 1.00 96.06 428 THR A N 1
ATOM 3244 C CA . THR A 1 428 ? 10.158 -14.017 -21.060 1.00 96.06 428 THR A CA 1
ATOM 3245 C C . THR A 1 428 ? 8.682 -13.633 -21.068 1.00 96.06 428 THR A C 1
ATOM 3247 O O . THR A 1 428 ? 7.941 -14.029 -21.968 1.00 96.06 428 THR A O 1
ATOM 3250 N N . LEU A 1 429 ? 8.252 -12.812 -20.106 1.00 97.06 429 LEU A N 1
ATOM 3251 C CA . LEU A 1 429 ? 6.913 -12.227 -20.081 1.00 97.06 429 LEU A CA 1
ATOM 3252 C C . LEU A 1 429 ? 6.790 -11.101 -21.122 1.00 97.06 429 LEU A C 1
ATOM 3254 O O . LEU A 1 429 ? 5.813 -11.081 -21.869 1.00 97.06 429 LEU A O 1
ATOM 3258 N N . ALA A 1 430 ? 7.794 -10.221 -21.256 1.00 97.19 430 ALA A N 1
ATOM 3259 C CA . ALA A 1 430 ? 7.782 -9.151 -22.260 1.00 97.19 430 ALA A CA 1
ATOM 3260 C C . ALA A 1 430 ? 7.643 -9.686 -23.695 1.00 97.19 430 ALA A C 1
ATOM 3262 O O . ALA A 1 430 ? 6.799 -9.189 -24.437 1.00 97.19 430 ALA A O 1
ATOM 3263 N N . VAL A 1 431 ? 8.417 -10.706 -24.096 1.00 97.25 431 VAL A N 1
ATOM 3264 C CA . VAL A 1 431 ? 8.329 -11.245 -25.467 1.00 97.25 431 VAL A CA 1
ATOM 3265 C C . VAL A 1 431 ? 6.958 -11.856 -25.757 1.00 97.25 431 VAL A C 1
ATOM 3267 O O . VAL A 1 431 ? 6.397 -11.583 -26.814 1.00 97.25 431 VAL A O 1
ATOM 3270 N N . GLN A 1 432 ? 6.363 -12.588 -24.809 1.00 96.19 432 GLN A N 1
ATOM 3271 C CA . GLN A 1 432 ? 5.013 -13.145 -24.962 1.00 96.19 432 GLN A CA 1
ATOM 3272 C C . GLN A 1 432 ? 3.948 -12.048 -25.086 1.00 96.19 432 GLN A C 1
ATOM 3274 O O . GLN A 1 432 ? 3.075 -12.126 -25.949 1.00 96.19 432 GLN A O 1
ATOM 3279 N N . MET A 1 433 ? 4.046 -10.984 -24.282 1.00 94.00 433 MET A N 1
ATOM 3280 C CA . MET A 1 433 ? 3.144 -9.832 -24.372 1.00 94.00 433 MET A CA 1
ATOM 3281 C C . MET A 1 433 ? 3.257 -9.113 -25.723 1.00 94.00 433 MET A C 1
ATOM 3283 O O . MET A 1 433 ? 2.238 -8.764 -26.308 1.00 94.00 433 MET A O 1
ATOM 3287 N N . LEU A 1 434 ? 4.473 -8.920 -26.238 1.00 94.38 434 LEU A N 1
ATOM 3288 C CA . LEU A 1 434 ? 4.714 -8.280 -27.535 1.00 94.38 434 LEU A CA 1
ATOM 3289 C C . LEU A 1 434 ? 4.202 -9.141 -28.706 1.00 94.38 434 LEU A C 1
ATOM 3291 O O . LEU A 1 434 ? 3.538 -8.631 -29.609 1.00 94.38 434 LEU A O 1
ATOM 3295 N N . LEU A 1 435 ? 4.447 -10.455 -28.667 1.00 93.12 435 LEU A N 1
ATOM 3296 C CA . LEU A 1 435 ? 3.924 -11.406 -29.654 1.00 93.12 435 LEU A CA 1
ATOM 3297 C C . LEU A 1 435 ? 2.388 -11.478 -29.620 1.00 93.12 435 LEU A C 1
ATOM 3299 O O . LEU A 1 435 ? 1.755 -11.583 -30.671 1.00 93.12 435 LEU A O 1
ATOM 3303 N N . ALA A 1 436 ? 1.770 -11.362 -28.439 1.00 89.94 436 ALA A N 1
ATOM 3304 C CA . ALA A 1 436 ? 0.315 -11.346 -28.290 1.00 89.94 436 ALA A CA 1
ATOM 3305 C C . ALA A 1 436 ? -0.365 -10.157 -29.000 1.00 89.94 436 ALA A C 1
ATOM 3307 O O . ALA A 1 436 ? -1.505 -10.330 -29.446 1.00 89.94 436 ALA A O 1
ATOM 3308 N N . GLU A 1 437 ? 0.342 -9.025 -29.134 1.00 85.88 437 GLU A N 1
ATOM 3309 C CA . GLU A 1 437 ? -0.066 -7.783 -29.819 1.00 85.88 437 GLU A CA 1
ATOM 3310 C C . GLU A 1 437 ? 0.370 -7.698 -31.301 1.00 85.88 437 GLU A C 1
ATOM 3312 O O . GLU A 1 437 ? 0.092 -6.703 -31.974 1.00 85.88 437 GLU A O 1
ATOM 3317 N N . GLY A 1 438 ? 1.065 -8.712 -31.831 1.00 87.56 438 GLY A N 1
ATOM 3318 C CA . GLY A 1 438 ? 1.533 -8.725 -33.226 1.00 87.56 438 GLY A CA 1
ATOM 3319 C C . GLY A 1 438 ? 2.736 -7.813 -33.518 1.00 87.56 438 GLY A C 1
ATOM 3320 O O . GLY A 1 438 ? 2.890 -7.340 -34.646 1.00 87.56 438 GLY A O 1
ATOM 3321 N N . VAL A 1 439 ? 3.577 -7.550 -32.516 1.00 91.81 439 VAL A N 1
ATOM 3322 C CA . VAL A 1 439 ? 4.854 -6.825 -32.657 1.00 91.81 439 VAL A CA 1
ATOM 3323 C C . VAL A 1 439 ? 5.891 -7.693 -33.388 1.00 91.81 439 VAL A C 1
ATOM 3325 O O . VAL A 1 439 ? 5.945 -8.906 -33.179 1.00 91.81 439 VAL A O 1
ATOM 3328 N N . GLU A 1 440 ? 6.777 -7.092 -34.193 1.00 93.50 440 GLU A N 1
ATOM 3329 C CA . GLU A 1 440 ? 7.978 -7.781 -34.683 1.00 93.50 440 GLU A CA 1
ATOM 3330 C C . GLU A 1 440 ? 9.039 -7.814 -33.565 1.00 93.50 440 GLU A C 1
ATOM 3332 O O . GLU A 1 440 ? 9.717 -6.820 -33.284 1.00 93.50 440 GLU A O 1
ATOM 3337 N N . VAL A 1 441 ? 9.132 -8.957 -32.876 1.00 95.88 441 VAL A N 1
ATOM 3338 C CA . VAL A 1 441 ? 10.002 -9.141 -31.704 1.00 95.88 441 VAL A CA 1
ATOM 3339 C C . VAL A 1 441 ? 11.379 -9.664 -32.098 1.00 95.88 441 VAL A C 1
ATOM 3341 O O . VAL A 1 441 ? 11.508 -10.706 -32.744 1.00 95.88 441 VAL A O 1
ATOM 3344 N N . PHE A 1 442 ? 12.400 -8.969 -31.609 1.00 95.56 442 PHE A N 1
ATOM 3345 C CA . PHE A 1 442 ? 13.802 -9.367 -31.630 1.00 95.56 442 PHE A CA 1
ATOM 3346 C C . PHE A 1 442 ? 14.265 -9.572 -30.183 1.00 95.56 442 PHE A C 1
ATOM 3348 O O . PHE A 1 442 ? 13.854 -8.832 -29.287 1.00 95.56 442 PHE A O 1
ATOM 3355 N N . ALA A 1 443 ? 15.106 -10.569 -29.926 1.00 95.12 443 ALA A N 1
ATOM 3356 C CA . ALA A 1 443 ? 15.485 -10.958 -28.570 1.00 95.12 443 ALA A CA 1
ATOM 3357 C C . ALA A 1 443 ? 16.973 -11.286 -28.451 1.00 95.12 443 ALA A C 1
ATOM 3359 O O . ALA A 1 443 ? 17.497 -12.037 -29.269 1.00 95.12 443 ALA A O 1
ATOM 3360 N N . THR A 1 444 ? 17.630 -10.804 -27.391 1.00 93.00 444 THR A N 1
ATOM 3361 C CA . THR A 1 444 ? 18.983 -11.261 -27.029 1.00 93.00 444 THR A CA 1
ATOM 3362 C C . THR A 1 444 ? 18.973 -12.115 -25.764 1.00 93.00 444 THR A C 1
ATOM 3364 O O . THR A 1 444 ? 18.284 -11.809 -24.786 1.00 93.00 444 THR A O 1
ATOM 3367 N N . CYS A 1 445 ? 19.749 -13.194 -25.773 1.00 91.50 445 CYS A N 1
ATOM 3368 C CA . CYS A 1 445 ? 19.938 -14.114 -24.650 1.00 91.50 445 CYS A CA 1
ATOM 3369 C C . CYS A 1 445 ? 21.301 -14.818 -24.763 1.00 91.50 445 CYS A C 1
ATOM 3371 O O . CYS A 1 445 ? 22.055 -14.547 -25.692 1.00 91.50 445 CYS A O 1
ATOM 3373 N N . SER A 1 446 ? 21.636 -15.683 -23.807 1.00 90.12 446 SER A N 1
ATOM 3374 C CA . SER A 1 446 ? 22.805 -16.564 -23.887 1.00 90.12 446 SER A CA 1
ATOM 3375 C C . SER A 1 446 ? 22.524 -17.782 -24.793 1.00 90.12 446 SER A C 1
ATOM 3377 O O . SER A 1 446 ? 21.348 -18.106 -25.007 1.00 90.12 446 SER A O 1
ATOM 3379 N N . PRO A 1 447 ? 23.554 -18.479 -25.319 1.00 90.38 447 PRO A N 1
ATOM 3380 C CA . PRO A 1 447 ? 23.378 -19.570 -26.288 1.00 90.38 447 PRO A CA 1
ATOM 3381 C C . PRO A 1 447 ? 22.491 -20.720 -25.790 1.00 90.38 447 PRO A C 1
ATOM 3383 O O . PRO A 1 447 ? 21.664 -21.246 -26.530 1.00 90.38 447 PRO A O 1
ATOM 3386 N N . ASP A 1 448 ? 22.627 -21.078 -24.513 1.00 89.38 448 ASP A N 1
ATOM 3387 C CA . ASP A 1 448 ? 21.858 -22.123 -23.830 1.00 89.38 448 ASP A CA 1
ATOM 3388 C C . ASP A 1 448 ? 20.362 -21.791 -23.702 1.00 89.38 448 ASP A C 1
ATOM 3390 O O . ASP A 1 448 ? 19.519 -22.689 -23.707 1.00 89.38 448 ASP A O 1
ATOM 3394 N N . ALA A 1 449 ? 20.016 -20.504 -23.652 1.00 89.81 449 ALA A N 1
ATOM 3395 C CA . ALA A 1 449 ? 18.640 -20.034 -23.568 1.00 89.81 449 ALA A CA 1
ATOM 3396 C C . ALA A 1 449 ? 17.976 -19.791 -24.938 1.00 89.81 449 ALA A C 1
ATOM 3398 O O . ALA A 1 449 ? 16.753 -19.628 -24.989 1.00 89.81 449 ALA A O 1
ATOM 3399 N N . MET A 1 450 ? 18.730 -19.791 -26.049 1.00 91.12 450 MET A N 1
ATOM 3400 C CA . MET A 1 450 ? 18.200 -19.439 -27.378 1.00 91.12 450 MET A CA 1
ATOM 3401 C C . MET A 1 450 ? 17.013 -20.312 -27.796 1.00 91.12 450 MET A C 1
ATOM 3403 O O . MET A 1 450 ? 15.997 -19.788 -28.253 1.00 91.12 450 MET A O 1
ATOM 3407 N N . GLN A 1 451 ? 17.096 -21.630 -27.586 1.00 92.44 451 GLN A N 1
ATOM 3408 C CA . GLN A 1 451 ? 16.008 -22.547 -27.941 1.00 92.44 451 GLN A CA 1
ATOM 3409 C C . GLN A 1 451 ? 14.740 -22.289 -27.113 1.00 92.44 451 GLN A C 1
ATOM 3411 O O . GLN A 1 451 ? 13.635 -22.405 -27.638 1.00 92.44 451 GLN A O 1
ATOM 3416 N N . MET A 1 452 ? 14.877 -21.903 -25.839 1.00 93.56 452 MET A N 1
ATOM 3417 C CA . MET A 1 452 ? 13.736 -21.565 -24.983 1.00 93.56 452 MET A CA 1
ATOM 3418 C C . MET A 1 452 ? 13.051 -20.283 -25.468 1.00 93.56 452 MET A C 1
ATOM 3420 O O . MET A 1 452 ? 11.840 -20.285 -25.672 1.00 93.56 452 MET A O 1
ATOM 3424 N N . VAL A 1 453 ? 13.818 -19.225 -25.750 1.00 93.69 453 VAL A N 1
ATOM 3425 C CA . VAL A 1 453 ? 13.273 -17.950 -26.249 1.00 93.69 453 VAL A CA 1
ATOM 3426 C C . VAL A 1 453 ? 12.652 -18.107 -27.645 1.00 93.69 453 VAL A C 1
ATOM 3428 O O . VAL A 1 453 ? 11.605 -17.520 -27.917 1.00 93.69 453 VAL A O 1
ATOM 3431 N N . HIS A 1 454 ? 13.224 -18.951 -28.508 1.00 94.56 454 HIS A N 1
ATOM 3432 C CA . HIS A 1 454 ? 12.632 -19.298 -29.804 1.00 94.56 454 HIS A CA 1
ATOM 3433 C C . HIS A 1 454 ? 11.299 -20.046 -29.632 1.00 94.56 454 HIS A C 1
ATOM 3435 O O . HIS A 1 454 ? 10.315 -19.731 -30.300 1.00 94.56 454 HIS A O 1
ATOM 3441 N N . ASN A 1 455 ? 11.225 -20.985 -28.683 1.00 93.75 455 ASN A N 1
ATOM 3442 C CA . ASN A 1 455 ? 10.003 -21.738 -28.385 1.00 93.75 455 ASN A CA 1
ATOM 3443 C C . ASN A 1 455 ? 8.878 -20.874 -27.775 1.00 93.75 455 ASN A C 1
ATOM 3445 O O . ASN A 1 455 ? 7.721 -21.281 -27.837 1.00 93.75 455 ASN A O 1
ATOM 3449 N N . LEU A 1 456 ? 9.174 -19.672 -27.259 1.00 92.69 456 LEU A N 1
ATOM 3450 C CA . LEU A 1 456 ? 8.156 -18.664 -26.910 1.00 92.69 456 LEU A CA 1
ATOM 3451 C C . LEU A 1 456 ? 7.529 -17.977 -28.145 1.00 92.69 456 LEU A C 1
ATOM 3453 O O . LEU A 1 456 ? 6.643 -17.141 -27.988 1.00 92.69 456 LEU A O 1
ATOM 3457 N N . GLY A 1 457 ? 7.976 -18.306 -29.364 1.00 92.25 457 GLY A N 1
ATOM 3458 C CA . GLY A 1 457 ? 7.473 -17.764 -30.632 1.00 92.25 457 GLY A CA 1
ATOM 3459 C C . GLY A 1 457 ? 8.298 -16.609 -31.214 1.00 92.25 457 GLY A C 1
ATOM 3460 O O . GLY A 1 457 ? 7.883 -15.998 -32.201 1.00 92.25 457 GLY A O 1
ATOM 3461 N N . VAL A 1 458 ? 9.459 -16.287 -30.632 1.00 94.12 458 VAL A N 1
ATOM 3462 C CA . VAL A 1 458 ? 10.329 -15.217 -31.140 1.00 94.12 458 VAL A CA 1
ATOM 3463 C C . VAL A 1 458 ? 11.105 -15.703 -32.366 1.00 94.12 458 VAL A C 1
ATOM 3465 O O . VAL A 1 458 ? 11.924 -16.613 -32.274 1.00 94.12 458 VAL A O 1
ATOM 3468 N N . LYS A 1 459 ? 10.883 -15.055 -33.516 1.00 89.62 459 LYS A N 1
ATOM 3469 C CA . LYS A 1 459 ? 11.530 -15.409 -34.795 1.00 89.62 459 LYS A CA 1
ATOM 3470 C C . LYS A 1 459 ? 13.013 -15.037 -34.861 1.00 89.62 459 LYS A C 1
ATOM 3472 O O . LYS A 1 459 ? 13.776 -15.709 -35.544 1.00 89.62 459 LYS A O 1
ATOM 3477 N N . TYR A 1 460 ? 13.413 -13.966 -34.176 1.00 91.44 460 TYR A N 1
ATOM 3478 C CA . TYR A 1 460 ? 14.769 -13.419 -34.235 1.00 91.44 460 TYR A CA 1
ATOM 3479 C C . TYR A 1 460 ? 15.416 -13.454 -32.849 1.00 91.44 460 TYR A C 1
ATOM 3481 O O . TYR A 1 460 ? 15.355 -12.488 -32.084 1.00 91.44 460 TYR A O 1
ATOM 3489 N N . VAL A 1 461 ? 16.007 -14.603 -32.523 1.00 93.06 461 VAL A N 1
ATOM 3490 C CA . VAL A 1 461 ? 16.731 -14.837 -31.269 1.00 93.06 461 VAL A CA 1
ATOM 3491 C C . VAL A 1 461 ? 18.227 -14.789 -31.537 1.00 93.06 461 VAL A C 1
ATOM 3493 O O . VAL A 1 461 ? 18.708 -15.390 -32.495 1.00 93.06 461 VAL A O 1
ATOM 3496 N N . LEU A 1 462 ? 18.952 -14.047 -30.707 1.00 90.06 462 LEU A N 1
ATOM 3497 C CA . LEU A 1 462 ? 20.336 -13.656 -30.943 1.00 90.06 462 LEU A CA 1
ATOM 3498 C C . LEU A 1 462 ? 21.176 -13.953 -29.701 1.00 90.06 462 LEU A C 1
ATOM 3500 O O . LEU A 1 462 ? 20.807 -13.560 -28.590 1.00 90.06 462 LEU A O 1
ATOM 3504 N N . ASP A 1 463 ? 22.326 -14.593 -29.891 1.00 90.94 463 ASP A N 1
ATOM 3505 C CA . ASP A 1 463 ? 23.338 -14.646 -28.842 1.00 90.94 463 ASP A CA 1
ATOM 3506 C C . ASP A 1 463 ? 23.992 -13.264 -28.676 1.00 90.94 463 ASP A C 1
ATOM 3508 O O . ASP A 1 463 ? 24.417 -12.651 -29.654 1.00 90.94 463 ASP A O 1
ATOM 3512 N N . TYR A 1 464 ? 24.084 -12.767 -27.440 1.00 86.44 464 TYR A N 1
ATOM 3513 C CA . TYR A 1 464 ? 24.810 -11.525 -27.153 1.00 86.44 464 TYR A CA 1
ATOM 3514 C C . TYR A 1 464 ? 26.330 -11.720 -27.014 1.00 86.44 464 TYR A C 1
ATOM 3516 O O . TYR A 1 464 ? 27.042 -10.718 -26.911 1.00 86.44 464 TYR A O 1
ATOM 3524 N N . THR A 1 465 ? 26.834 -12.960 -26.942 1.00 87.19 465 THR A N 1
ATOM 3525 C CA . THR A 1 465 ? 28.279 -13.238 -26.836 1.00 87.19 465 THR A CA 1
ATOM 3526 C C . THR A 1 465 ? 28.991 -13.267 -28.190 1.00 87.19 465 THR A C 1
ATOM 3528 O O . THR A 1 465 ? 30.182 -12.963 -28.242 1.00 87.19 465 THR A O 1
ATOM 3531 N N . ASP A 1 466 ? 28.266 -13.531 -29.279 1.00 88.00 466 ASP A N 1
ATOM 3532 C CA . ASP A 1 466 ? 28.757 -13.466 -30.656 1.00 88.00 466 ASP A CA 1
ATOM 3533 C C . ASP A 1 466 ? 28.662 -12.040 -31.259 1.00 88.00 466 ASP A C 1
ATOM 3535 O O . ASP A 1 466 ? 27.559 -11.521 -31.485 1.00 88.00 466 ASP A O 1
ATOM 3539 N N . PRO A 1 467 ? 29.799 -11.399 -31.607 1.00 82.50 467 PRO A N 1
ATOM 3540 C CA . PRO A 1 467 ? 29.812 -10.111 -32.296 1.00 82.50 467 PRO A CA 1
ATOM 3541 C C . PRO A 1 467 ? 29.091 -10.113 -33.653 1.00 82.50 467 PRO A C 1
ATOM 3543 O O . PRO A 1 467 ? 28.567 -9.072 -34.051 1.00 82.50 467 PRO A O 1
ATOM 3546 N N . ALA A 1 468 ? 29.034 -11.247 -34.362 1.00 81.50 468 ALA A N 1
ATOM 3547 C CA . ALA A 1 468 ? 28.355 -11.342 -35.653 1.00 81.50 468 ALA A CA 1
ATOM 3548 C C . ALA A 1 468 ? 26.832 -11.221 -35.495 1.00 81.50 468 ALA A C 1
ATOM 3550 O O . ALA A 1 468 ? 26.204 -10.453 -36.224 1.00 81.50 468 ALA A O 1
ATOM 3551 N N . HIS A 1 469 ? 26.236 -11.881 -34.495 1.00 80.75 469 HIS A N 1
ATOM 3552 C CA . HIS A 1 469 ? 24.830 -11.665 -34.139 1.00 80.75 469 HIS A CA 1
ATOM 3553 C C . HIS A 1 469 ? 24.562 -10.206 -33.748 1.00 80.75 469 HIS A C 1
ATOM 3555 O O . HIS A 1 469 ? 23.634 -9.597 -34.278 1.00 80.75 469 HIS A O 1
ATOM 3561 N N . VAL A 1 470 ? 25.407 -9.608 -32.900 1.00 76.06 470 VAL A N 1
ATOM 3562 C CA . VAL A 1 470 ? 25.298 -8.191 -32.497 1.00 76.06 470 VAL A CA 1
ATOM 3563 C C . VAL A 1 470 ? 25.350 -7.239 -33.703 1.00 76.06 470 VAL A C 1
ATOM 3565 O O . VAL A 1 470 ? 24.601 -6.260 -33.746 1.00 76.06 470 VAL A O 1
ATOM 3568 N N . GLN A 1 471 ? 26.177 -7.532 -34.711 1.00 76.94 471 GLN A N 1
ATOM 3569 C CA . GLN A 1 471 ? 26.258 -6.745 -35.943 1.00 76.94 471 GLN A CA 1
ATOM 3570 C C . GLN A 1 471 ? 25.079 -7.009 -36.900 1.00 76.94 471 GLN A C 1
ATOM 3572 O O . GLN A 1 471 ? 24.604 -6.073 -37.544 1.00 76.94 471 GLN A O 1
ATOM 3577 N N . ASN A 1 472 ? 24.535 -8.229 -36.931 1.00 76.06 472 ASN A N 1
ATOM 3578 C CA . ASN A 1 472 ? 23.312 -8.554 -37.671 1.00 76.06 472 ASN A CA 1
ATOM 3579 C C . ASN A 1 472 ? 22.079 -7.816 -37.114 1.00 76.06 472 ASN A C 1
ATOM 3581 O O . ASN A 1 472 ? 21.219 -7.415 -37.891 1.00 76.06 472 ASN A O 1
ATOM 3585 N N . VAL A 1 473 ? 22.000 -7.533 -35.804 1.00 77.31 473 VAL A N 1
ATOM 3586 C CA . VAL A 1 473 ? 20.932 -6.662 -35.257 1.00 77.31 473 VAL A CA 1
ATOM 3587 C C . VAL A 1 473 ? 20.988 -5.256 -35.860 1.00 77.31 473 VAL A C 1
ATOM 3589 O O . VAL A 1 473 ? 19.949 -4.663 -36.140 1.00 77.31 473 VAL A O 1
ATOM 3592 N N . ALA A 1 474 ? 22.184 -4.718 -36.112 1.00 73.50 474 ALA A N 1
ATOM 3593 C CA . ALA A 1 474 ? 22.332 -3.378 -36.677 1.00 73.50 474 ALA A CA 1
ATOM 3594 C C . ALA A 1 474 ? 21.845 -3.271 -38.139 1.00 73.50 474 ALA A C 1
ATOM 3596 O O . ALA A 1 474 ? 21.495 -2.174 -38.571 1.00 73.50 474 ALA A O 1
ATOM 3597 N N . SER A 1 475 ? 21.755 -4.380 -38.891 1.00 76.75 475 SER A N 1
ATOM 3598 C CA . SER A 1 475 ? 21.202 -4.376 -40.258 1.00 76.75 475 SER A CA 1
ATOM 3599 C C . SER A 1 475 ? 19.666 -4.434 -40.310 1.00 76.75 475 SER A C 1
ATOM 3601 O O . SER A 1 475 ? 19.083 -4.080 -41.333 1.00 76.75 475 SER A O 1
ATOM 3603 N N . VAL A 1 476 ? 18.993 -4.777 -39.200 1.00 80.31 476 VAL A N 1
ATOM 3604 C CA . VAL A 1 476 ? 17.518 -4.725 -39.054 1.00 80.31 476 VAL A CA 1
ATOM 3605 C C . VAL A 1 476 ? 16.979 -3.286 -39.148 1.00 80.31 476 VAL A C 1
ATOM 3607 O O . VAL A 1 476 ? 15.806 -3.075 -39.486 1.00 80.31 476 VAL A O 1
ATOM 3610 N N . GLY A 1 477 ? 17.841 -2.302 -38.868 1.00 80.50 477 GLY A N 1
ATOM 3611 C CA . GLY A 1 477 ? 17.560 -0.874 -38.946 1.00 80.50 477 GLY A CA 1
ATOM 3612 C C . GLY A 1 477 ? 17.253 -0.251 -37.584 1.00 80.50 477 GLY A C 1
ATOM 3613 O O . GLY A 1 477 ? 18.080 -0.270 -36.672 1.00 80.50 477 GLY A O 1
ATOM 3614 N N . ARG A 1 478 ? 16.077 0.372 -37.481 1.00 91.56 478 ARG A N 1
ATOM 3615 C CA . ARG A 1 478 ? 15.626 1.149 -36.322 1.00 91.56 478 ARG A CA 1
ATOM 3616 C C . ARG A 1 478 ? 14.573 0.374 -35.531 1.00 91.56 478 ARG A C 1
ATOM 3618 O O . ARG A 1 478 ? 13.665 -0.195 -36.133 1.00 91.56 478 ARG A O 1
ATOM 3625 N N . PHE A 1 479 ? 14.673 0.402 -34.204 1.00 94.62 479 PHE A N 1
ATOM 3626 C CA . PHE A 1 479 ? 13.668 -0.155 -33.292 1.00 94.62 479 PHE A CA 1
ATOM 3627 C C . PHE A 1 479 ? 12.804 0.951 -32.675 1.00 94.62 479 PHE A C 1
ATOM 3629 O O . PHE A 1 479 ? 13.327 1.966 -32.217 1.00 94.62 479 PHE A O 1
ATOM 3636 N N . ASP A 1 480 ? 11.492 0.748 -32.590 1.00 94.12 480 ASP A N 1
ATOM 3637 C CA . ASP A 1 480 ? 10.596 1.681 -31.895 1.00 94.12 480 ASP A CA 1
ATOM 3638 C C . ASP A 1 480 ? 10.860 1.679 -30.379 1.00 94.12 480 ASP A C 1
ATOM 3640 O O . ASP A 1 480 ? 10.811 2.723 -29.722 1.00 94.12 480 ASP A O 1
ATOM 3644 N N . ILE A 1 481 ? 11.160 0.495 -29.826 1.00 95.94 481 ILE A N 1
ATOM 3645 C CA . ILE A 1 481 ? 11.541 0.289 -28.423 1.00 95.94 481 ILE A CA 1
ATOM 3646 C C . ILE A 1 481 ? 12.703 -0.714 -28.335 1.00 95.94 481 ILE A C 1
ATOM 3648 O O . ILE A 1 481 ? 12.636 -1.817 -28.875 1.00 95.94 481 ILE A O 1
ATOM 3652 N N . VAL A 1 482 ? 13.736 -0.364 -27.570 1.00 96.75 482 VAL A N 1
ATOM 3653 C CA . VAL A 1 482 ? 14.718 -1.300 -27.006 1.00 96.75 482 VAL A CA 1
ATOM 3654 C C . VAL A 1 482 ? 14.424 -1.429 -25.511 1.00 96.75 482 VAL A C 1
ATOM 3656 O O . VAL A 1 482 ? 14.499 -0.442 -24.780 1.00 96.75 482 VAL A O 1
ATOM 3659 N N . LEU A 1 483 ? 14.067 -2.630 -25.055 1.00 97.81 483 LEU A N 1
ATOM 3660 C CA . LEU A 1 483 ? 13.717 -2.921 -23.665 1.00 97.81 483 LEU A CA 1
ATOM 3661 C C . LEU A 1 483 ? 14.869 -3.666 -22.975 1.00 97.81 483 LEU A C 1
ATOM 3663 O O . LEU A 1 483 ? 15.134 -4.831 -23.267 1.00 97.81 483 LEU A O 1
ATOM 3667 N N . ASP A 1 484 ? 15.550 -2.999 -22.047 1.00 96.00 484 ASP A N 1
ATOM 3668 C CA . ASP A 1 484 ? 16.657 -3.559 -21.269 1.00 96.00 484 ASP A CA 1
ATOM 3669 C C . ASP A 1 484 ? 16.153 -4.307 -20.023 1.00 96.00 484 ASP A C 1
ATOM 3671 O O . ASP A 1 484 ? 16.071 -3.759 -18.919 1.00 96.00 484 ASP A O 1
ATOM 3675 N N . CYS A 1 485 ? 15.841 -5.593 -20.216 1.00 93.94 485 CYS A N 1
ATOM 3676 C CA . CYS A 1 485 ? 15.629 -6.573 -19.146 1.00 93.94 485 CYS A CA 1
ATOM 3677 C C . CYS A 1 485 ? 16.949 -7.207 -18.653 1.00 93.94 485 CYS A C 1
ATOM 3679 O O . CYS A 1 485 ? 16.947 -7.898 -17.637 1.00 93.94 485 CYS A O 1
ATOM 3681 N N . ALA A 1 486 ? 18.072 -6.951 -19.334 1.00 88.75 486 ALA A N 1
ATOM 3682 C CA . ALA A 1 486 ? 19.412 -7.444 -19.004 1.00 88.75 486 ALA A CA 1
ATOM 3683 C C . ALA A 1 486 ? 20.162 -6.565 -17.979 1.00 88.75 486 ALA A C 1
ATOM 3685 O O . ALA A 1 486 ? 21.340 -6.804 -17.709 1.00 88.75 486 ALA A O 1
ATOM 3686 N N . ALA A 1 487 ? 19.492 -5.546 -17.427 1.00 86.25 487 ALA A N 1
ATOM 3687 C CA . ALA A 1 487 ? 20.023 -4.584 -16.464 1.00 86.25 487 ALA A CA 1
ATOM 3688 C C . ALA A 1 487 ? 21.314 -3.870 -16.922 1.00 86.25 487 ALA A C 1
ATOM 3690 O O . ALA A 1 487 ? 22.127 -3.457 -16.091 1.00 86.25 487 ALA A O 1
ATOM 3691 N N . LYS A 1 488 ? 21.498 -3.675 -18.233 1.00 89.12 488 LYS A N 1
ATOM 3692 C CA . LYS A 1 488 ? 22.648 -2.961 -18.816 1.00 89.12 488 LYS A CA 1
ATOM 3693 C C . LYS A 1 488 ? 22.700 -1.485 -18.405 1.00 89.12 488 LYS A C 1
ATOM 3695 O O . LYS A 1 488 ? 23.777 -0.901 -18.338 1.00 89.12 488 LYS A O 1
ATOM 3700 N N . GLY A 1 489 ? 21.552 -0.897 -18.076 1.00 89.00 489 GLY A N 1
ATOM 3701 C CA . GLY A 1 489 ? 21.453 0.450 -17.522 1.00 89.00 489 GLY A CA 1
ATOM 3702 C C . GLY A 1 489 ? 21.438 1.554 -18.574 1.00 89.00 489 GLY A C 1
ATOM 3703 O O . GLY A 1 489 ? 21.232 1.321 -19.765 1.00 89.00 489 GLY A O 1
ATOM 3704 N N . THR A 1 490 ? 21.587 2.793 -18.100 1.00 89.56 490 THR A N 1
ATOM 3705 C CA . THR A 1 490 ? 21.320 4.014 -18.889 1.00 89.56 490 THR A CA 1
ATOM 3706 C C . THR A 1 490 ? 22.484 4.404 -19.809 1.00 89.56 490 THR A C 1
ATOM 3708 O O . THR A 1 490 ? 22.281 5.150 -20.764 1.00 89.56 490 THR A O 1
ATOM 3711 N N . ASP A 1 491 ? 23.703 3.941 -19.527 1.00 88.88 491 ASP A N 1
ATOM 3712 C CA . ASP A 1 491 ? 24.903 4.319 -20.287 1.00 88.88 491 ASP A CA 1
ATOM 3713 C C . ASP A 1 491 ? 25.064 3.465 -21.557 1.00 88.88 491 ASP A C 1
ATOM 3715 O O . ASP A 1 491 ? 25.336 4.017 -22.625 1.00 88.88 491 ASP A O 1
ATOM 3719 N N . TYR A 1 492 ? 24.745 2.164 -21.474 1.00 89.44 492 TYR A N 1
ATOM 3720 C CA . TYR A 1 492 ? 24.779 1.188 -22.579 1.00 89.44 492 TYR A CA 1
ATOM 3721 C C . TYR A 1 492 ? 23.921 1.587 -23.793 1.00 89.44 492 TYR A C 1
ATOM 3723 O O . TYR A 1 492 ? 24.239 1.228 -24.926 1.00 89.44 492 TYR A O 1
ATOM 3731 N N . ALA A 1 493 ? 22.887 2.412 -23.586 1.00 90.19 493 ALA A N 1
ATOM 3732 C CA . ALA A 1 493 ? 22.102 3.033 -24.656 1.00 90.19 493 ALA A CA 1
ATOM 3733 C C . ALA A 1 493 ? 22.969 3.801 -25.676 1.00 90.19 493 ALA A C 1
ATOM 3735 O O . ALA A 1 493 ? 22.610 3.900 -26.844 1.00 90.19 493 ALA A O 1
ATOM 3736 N N . ASN A 1 494 ? 24.125 4.322 -25.253 1.00 86.25 494 ASN A N 1
ATOM 3737 C CA . ASN A 1 494 ? 25.065 5.039 -26.116 1.00 86.25 494 ASN A CA 1
ATOM 3738 C C . ASN A 1 494 ? 26.084 4.104 -26.794 1.00 86.25 494 ASN A C 1
ATOM 3740 O O . ASN A 1 494 ? 26.757 4.525 -27.731 1.00 86.25 494 ASN A O 1
ATOM 3744 N N . GLU A 1 495 ? 26.192 2.846 -26.362 1.00 86.25 495 GLU A N 1
ATOM 3745 C CA . GLU A 1 495 ? 27.202 1.876 -26.812 1.00 86.25 495 GLU A CA 1
ATOM 3746 C C . GLU A 1 495 ? 26.668 0.941 -27.913 1.00 86.25 495 GLU A C 1
ATOM 3748 O O . GLU A 1 495 ? 27.369 0.677 -28.891 1.00 86.25 495 GLU A O 1
ATOM 3753 N N . ILE A 1 496 ? 25.415 0.489 -27.791 1.00 85.75 496 ILE A N 1
ATOM 3754 C CA . ILE A 1 496 ? 24.751 -0.457 -28.710 1.00 85.75 496 ILE A CA 1
ATOM 3755 C C . ILE A 1 496 ? 24.741 0.003 -30.180 1.00 85.75 496 ILE A C 1
ATOM 3757 O O . ILE A 1 496 ? 24.413 1.154 -30.442 1.00 85.75 496 ILE A O 1
ATOM 3761 N N . PRO A 1 497 ? 25.057 -0.857 -31.171 1.00 82.19 497 PRO A N 1
ATOM 3762 C CA . PRO A 1 497 ? 25.299 -0.413 -32.549 1.00 82.19 497 PRO A CA 1
ATOM 3763 C C . PRO A 1 497 ? 24.045 -0.032 -33.359 1.00 82.19 497 PRO A C 1
ATOM 3765 O O . PRO A 1 497 ? 24.181 0.654 -34.369 1.00 82.19 497 PRO A O 1
ATOM 3768 N N . TRP A 1 498 ? 22.845 -0.446 -32.946 1.00 85.50 498 TRP A N 1
ATOM 3769 C CA . TRP A 1 498 ? 21.582 -0.172 -33.648 1.00 85.50 498 TRP A CA 1
ATOM 3770 C C . TRP A 1 498 ? 20.960 1.190 -33.289 1.00 85.50 498 TRP A C 1
ATOM 3772 O O . TRP A 1 498 ? 21.271 1.794 -32.260 1.00 85.50 498 TRP A O 1
ATOM 3782 N N . LEU A 1 499 ? 20.050 1.670 -34.144 1.00 90.69 499 LEU A N 1
ATOM 3783 C CA . LEU A 1 499 ? 19.251 2.876 -33.899 1.00 90.69 499 LEU A CA 1
ATOM 3784 C C . LEU A 1 499 ? 17.945 2.530 -33.178 1.00 90.69 499 LEU A C 1
ATOM 3786 O O . LEU A 1 499 ? 17.384 1.447 -33.358 1.00 90.69 499 LEU A O 1
ATOM 3790 N N . PHE A 1 500 ? 17.424 3.475 -32.402 1.00 93.88 500 PHE A N 1
ATOM 3791 C CA . PHE A 1 500 ? 16.149 3.327 -31.708 1.00 93.88 500 PHE A CA 1
ATOM 3792 C C . PHE A 1 500 ? 15.441 4.671 -31.552 1.00 93.88 500 PHE A C 1
ATOM 3794 O O . PHE A 1 500 ? 16.097 5.707 -31.522 1.00 93.88 500 PHE A O 1
ATOM 3801 N N . ASP A 1 501 ? 14.120 4.653 -31.389 1.00 93.88 501 ASP A N 1
ATOM 3802 C CA . ASP A 1 501 ? 13.369 5.835 -30.947 1.00 93.88 501 ASP A CA 1
ATOM 3803 C C . ASP A 1 501 ? 13.321 5.923 -29.417 1.00 93.88 501 ASP A C 1
ATOM 3805 O O . ASP A 1 501 ? 13.459 7.009 -28.848 1.00 93.88 501 ASP A O 1
ATOM 3809 N N . GLN A 1 502 ? 13.191 4.781 -28.732 1.00 94.88 502 GLN A N 1
ATOM 3810 C CA . GLN A 1 502 ? 13.154 4.700 -27.271 1.00 94.88 502 GLN A CA 1
ATOM 3811 C C . GLN A 1 502 ? 14.030 3.558 -26.744 1.00 94.88 502 GLN A C 1
ATOM 3813 O O . GLN A 1 502 ? 13.811 2.401 -27.090 1.00 94.88 502 GLN A O 1
ATOM 3818 N N . TYR A 1 503 ? 14.962 3.855 -25.840 1.00 96.50 503 TYR A N 1
ATOM 3819 C CA . TYR A 1 503 ? 15.637 2.851 -25.013 1.00 96.50 503 TYR A CA 1
ATOM 3820 C C . TYR A 1 503 ? 15.090 2.928 -23.587 1.00 96.50 503 TYR A C 1
ATOM 3822 O O . TYR A 1 503 ? 15.072 4.002 -22.983 1.00 96.50 503 TYR A O 1
ATOM 3830 N N . ILE A 1 504 ? 14.636 1.800 -23.042 1.00 97.00 504 ILE A N 1
ATOM 3831 C CA . ILE A 1 504 ? 13.934 1.720 -21.757 1.00 97.00 504 ILE A CA 1
ATOM 3832 C C . ILE A 1 504 ? 14.651 0.711 -20.866 1.00 97.00 504 ILE A C 1
ATOM 3834 O O . ILE A 1 504 ? 14.630 -0.483 -21.149 1.00 97.00 504 ILE A O 1
ATOM 3838 N N . THR A 1 505 ? 15.258 1.178 -19.774 1.00 95.38 505 THR A N 1
ATOM 3839 C CA . THR A 1 505 ? 15.954 0.311 -18.805 1.00 95.38 505 THR A CA 1
ATOM 3840 C C . THR A 1 505 ? 15.280 0.304 -17.444 1.00 95.38 505 THR A C 1
ATOM 3842 O O . THR A 1 505 ? 14.842 1.344 -16.948 1.00 95.38 505 THR A O 1
ATOM 3845 N N . PHE A 1 506 ? 15.240 -0.876 -16.823 1.00 91.94 506 PHE A N 1
ATOM 3846 C CA . PHE A 1 506 ? 14.830 -1.055 -15.430 1.00 91.94 506 PHE A CA 1
ATOM 3847 C C . PHE A 1 506 ? 15.986 -0.836 -14.435 1.00 91.94 506 PHE A C 1
ATOM 3849 O O . PHE A 1 506 ? 15.744 -0.630 -13.246 1.00 91.94 506 PHE A O 1
ATOM 3856 N N . ASN A 1 507 ? 17.243 -0.816 -14.902 1.00 90.06 507 ASN A N 1
ATOM 3857 C CA . ASN A 1 507 ? 18.407 -0.453 -14.088 1.00 90.06 507 ASN A CA 1
ATOM 3858 C C . ASN A 1 507 ? 18.582 1.078 -14.072 1.00 90.06 507 ASN A C 1
ATOM 3860 O O . ASN A 1 507 ? 19.469 1.656 -14.709 1.00 90.06 507 ASN A O 1
ATOM 3864 N N . SER A 1 508 ? 17.657 1.736 -13.369 1.00 88.75 508 SER A N 1
ATOM 3865 C CA . SER A 1 508 ? 17.655 3.181 -13.145 1.00 88.75 508 SER A CA 1
ATOM 3866 C C . SER A 1 508 ? 18.646 3.577 -12.038 1.00 88.75 508 SER A C 1
ATOM 3868 O O . SER A 1 508 ? 18.643 2.965 -10.968 1.00 88.75 508 SER A O 1
ATOM 3870 N N . PRO A 1 509 ? 19.442 4.651 -12.212 1.00 89.81 509 PRO A N 1
ATOM 3871 C CA . PRO A 1 509 ? 20.339 5.145 -11.170 1.00 89.81 509 PRO A CA 1
ATOM 3872 C C . PRO A 1 509 ? 19.602 5.815 -9.996 1.00 89.81 509 PRO A C 1
ATOM 3874 O O . PRO A 1 509 ? 20.247 6.144 -9.003 1.00 89.81 509 PRO A O 1
ATOM 3877 N N . VAL A 1 510 ? 18.279 6.032 -10.087 1.00 89.94 510 VAL A N 1
ATOM 3878 C CA . VAL A 1 510 ? 17.542 6.955 -9.204 1.00 89.94 510 VAL A CA 1
ATOM 3879 C C . VAL A 1 510 ? 17.711 6.664 -7.717 1.00 89.94 510 VAL A C 1
ATOM 3881 O O . VAL A 1 510 ? 18.063 7.575 -6.966 1.00 89.94 510 VAL A O 1
ATOM 3884 N N . LEU A 1 511 ? 17.487 5.417 -7.297 1.00 90.38 511 LEU A N 1
ATOM 3885 C CA . LEU A 1 511 ? 17.606 5.021 -5.892 1.00 90.38 511 LEU A CA 1
ATOM 3886 C C . LEU A 1 511 ? 19.073 4.999 -5.447 1.00 90.38 511 LEU A C 1
ATOM 3888 O O . LEU A 1 511 ? 19.413 5.636 -4.456 1.00 90.38 511 LEU A O 1
ATOM 3892 N N . LYS A 1 512 ? 19.957 4.394 -6.253 1.00 90.44 512 LYS A N 1
ATOM 3893 C CA . LYS A 1 512 ? 21.406 4.314 -5.997 1.00 90.44 512 LYS A CA 1
ATOM 3894 C C . LYS A 1 512 ? 22.046 5.688 -5.757 1.00 90.44 512 LYS A C 1
ATOM 3896 O O . LYS A 1 512 ? 22.859 5.837 -4.850 1.00 90.44 512 LYS A O 1
ATOM 3901 N N . ASN A 1 513 ? 21.672 6.692 -6.550 1.00 92.12 513 ASN A N 1
ATOM 3902 C CA . ASN A 1 513 ? 22.150 8.064 -6.387 1.00 92.12 513 ASN A CA 1
ATOM 3903 C C . ASN A 1 513 ? 21.617 8.713 -5.096 1.00 92.12 513 ASN A C 1
ATOM 3905 O O . ASN A 1 513 ? 22.339 9.477 -4.464 1.00 92.12 513 ASN A O 1
ATOM 3909 N N . ILE A 1 514 ? 20.379 8.415 -4.687 1.00 91.44 514 ILE A N 1
ATOM 3910 C CA . ILE A 1 514 ? 19.790 8.934 -3.440 1.00 91.44 514 ILE A CA 1
ATOM 3911 C C . ILE A 1 514 ? 20.395 8.258 -2.201 1.00 91.44 514 ILE A C 1
ATOM 3913 O O . ILE A 1 514 ? 20.614 8.939 -1.201 1.00 91.44 514 ILE A O 1
ATOM 3917 N N . ASP A 1 515 ? 20.714 6.964 -2.266 1.00 90.19 515 ASP A N 1
ATOM 3918 C CA . ASP A 1 515 ? 21.399 6.258 -1.176 1.00 90.19 515 ASP A CA 1
ATOM 3919 C C . ASP A 1 515 ? 22.864 6.727 -1.016 1.00 90.19 515 ASP A C 1
ATOM 3921 O O . ASP A 1 515 ? 23.389 6.746 0.096 1.00 90.19 515 ASP A O 1
ATOM 3925 N N . ALA A 1 516 ? 23.523 7.143 -2.109 1.00 91.69 516 ALA A N 1
ATOM 3926 C CA . ALA A 1 516 ? 24.906 7.633 -2.096 1.00 91.69 516 ALA A CA 1
ATOM 3927 C C . ALA A 1 516 ? 25.046 9.116 -1.688 1.00 91.69 516 ALA A C 1
ATOM 3929 O O . ALA A 1 516 ? 25.913 9.455 -0.886 1.00 91.69 516 ALA A O 1
ATOM 3930 N N . GLU A 1 517 ? 24.203 9.999 -2.233 1.00 90.75 517 GLU A N 1
ATOM 3931 C CA . GLU A 1 517 ? 24.334 11.468 -2.129 1.00 90.75 517 GLU A CA 1
ATOM 3932 C C . GLU A 1 517 ? 23.215 12.114 -1.278 1.00 90.75 517 GLU A C 1
ATOM 3934 O O . GLU A 1 517 ? 23.059 13.339 -1.230 1.00 90.75 517 GLU A O 1
ATOM 3939 N N . GLY A 1 518 ? 22.377 11.294 -0.635 1.00 89.12 518 GLY A N 1
ATOM 3940 C CA . GLY A 1 518 ? 21.148 11.729 0.028 1.00 89.12 518 GLY A CA 1
ATOM 3941 C C . GLY A 1 518 ? 20.073 12.208 -0.959 1.00 89.12 518 GLY A C 1
ATOM 3942 O O . GLY A 1 518 ? 20.288 12.307 -2.165 1.00 89.12 518 GLY A O 1
ATOM 3943 N N . PHE A 1 519 ? 18.883 12.549 -0.455 1.00 85.19 519 PHE A N 1
ATOM 3944 C CA . PHE A 1 519 ? 17.736 12.887 -1.314 1.00 85.19 519 PHE A CA 1
ATOM 3945 C C . PHE A 1 519 ? 18.008 14.061 -2.272 1.00 85.19 519 PHE A C 1
ATOM 3947 O O . PHE A 1 519 ? 17.770 13.947 -3.472 1.00 85.19 519 PHE A O 1
ATOM 3954 N N . ALA A 1 520 ? 18.536 15.181 -1.767 1.00 88.19 520 ALA A N 1
ATOM 3955 C CA . ALA A 1 520 ? 18.770 16.372 -2.586 1.00 88.19 520 ALA A CA 1
ATOM 3956 C C . ALA A 1 520 ? 19.938 16.197 -3.576 1.00 88.19 520 ALA A C 1
ATOM 3958 O O . ALA A 1 520 ? 19.797 16.540 -4.751 1.00 88.19 520 ALA A O 1
ATOM 3959 N N . GLY A 1 521 ? 21.067 15.635 -3.124 1.00 89.88 521 GLY A N 1
ATOM 3960 C CA . GLY A 1 521 ? 22.227 15.370 -3.981 1.00 89.88 521 GLY A CA 1
ATOM 3961 C C . GLY A 1 521 ? 21.917 14.312 -5.038 1.00 89.88 521 GLY A C 1
ATOM 3962 O O . GLY A 1 521 ? 22.164 14.527 -6.224 1.00 89.88 521 GLY A O 1
ATOM 3963 N N . GLY A 1 522 ? 21.264 13.221 -4.637 1.00 91.62 522 GLY A N 1
ATOM 3964 C CA . GLY A 1 522 ? 20.856 12.146 -5.533 1.00 91.62 522 GLY A CA 1
ATOM 3965 C C . GLY A 1 522 ? 19.874 12.611 -6.601 1.00 91.62 522 GLY A C 1
ATOM 3966 O O . GLY A 1 522 ? 20.075 12.323 -7.778 1.00 91.62 522 GLY A O 1
ATOM 3967 N N . MET A 1 523 ? 18.861 13.408 -6.238 1.00 90.69 523 MET A N 1
ATOM 3968 C CA . MET A 1 523 ? 17.930 13.988 -7.215 1.00 90.69 523 MET A CA 1
ATOM 3969 C C . MET A 1 523 ? 18.610 14.956 -8.195 1.00 90.69 523 MET A C 1
ATOM 3971 O O . MET A 1 523 ? 18.249 14.967 -9.373 1.00 90.69 523 MET A O 1
ATOM 3975 N N . TYR A 1 524 ? 19.630 15.705 -7.762 1.00 91.12 524 TYR A N 1
ATOM 3976 C CA . TYR A 1 524 ? 20.458 16.502 -8.671 1.00 91.12 524 TYR A CA 1
ATOM 3977 C C . TYR A 1 524 ? 21.260 15.615 -9.640 1.00 91.12 524 TYR A C 1
ATOM 3979 O O . TYR A 1 524 ? 21.187 15.822 -10.852 1.00 91.12 524 TYR A O 1
ATOM 3987 N N . GLN A 1 525 ? 21.949 14.578 -9.146 1.00 92.31 525 GLN A N 1
ATOM 3988 C CA . GLN A 1 525 ? 22.677 13.631 -10.006 1.00 92.31 525 GLN A CA 1
ATOM 3989 C C . GLN A 1 525 ? 21.741 12.886 -10.971 1.00 92.31 525 GLN A C 1
ATOM 3991 O O . GLN A 1 525 ? 22.111 12.627 -12.114 1.00 92.31 525 GLN A O 1
ATOM 3996 N N . ASN A 1 526 ? 20.503 12.597 -10.562 1.00 91.88 526 ASN A N 1
ATOM 3997 C CA . ASN A 1 526 ? 19.480 12.008 -11.426 1.00 91.88 526 ASN A CA 1
ATOM 3998 C C . ASN A 1 526 ? 19.110 12.945 -12.582 1.00 91.88 526 ASN A C 1
ATOM 4000 O O . ASN A 1 526 ? 19.117 12.514 -13.734 1.00 91.88 526 ASN A O 1
ATOM 4004 N N . ALA A 1 527 ? 18.861 14.229 -12.311 1.00 90.75 527 ALA A N 1
ATOM 4005 C CA . ALA A 1 527 ? 18.603 15.211 -13.364 1.00 90.75 527 ALA A CA 1
ATOM 4006 C C . ALA A 1 527 ? 19.798 15.343 -14.331 1.00 90.75 527 ALA A C 1
ATOM 4008 O O . ALA A 1 527 ? 19.614 15.332 -15.548 1.00 90.75 527 ALA A O 1
ATOM 4009 N N . VAL A 1 528 ? 21.027 15.389 -13.802 1.00 91.19 528 VAL A N 1
ATOM 4010 C CA . VAL A 1 528 ? 22.260 15.451 -14.606 1.00 91.19 528 VAL A CA 1
ATOM 4011 C C . VAL A 1 528 ? 22.438 14.199 -15.473 1.00 91.19 528 VAL A C 1
ATOM 4013 O O . VAL A 1 528 ? 22.735 14.326 -16.661 1.00 91.19 528 VAL A O 1
ATOM 4016 N N . ASN A 1 529 ? 22.226 12.999 -14.925 1.00 89.50 529 ASN A N 1
ATOM 4017 C CA . ASN A 1 529 ? 22.339 11.740 -15.667 1.00 89.50 529 ASN A CA 1
ATOM 4018 C C . ASN A 1 529 ? 21.270 11.626 -16.763 1.00 89.50 529 ASN A C 1
ATOM 4020 O O . ASN A 1 529 ? 21.592 11.253 -17.889 1.00 89.50 529 ASN A O 1
ATOM 4024 N N . LEU A 1 530 ? 20.018 12.001 -16.474 1.00 90.31 530 LEU A N 1
ATOM 4025 C CA . LEU A 1 530 ? 18.935 11.971 -17.458 1.00 90.31 530 LEU A CA 1
ATOM 4026 C C . LEU A 1 530 ? 19.223 12.907 -18.644 1.00 90.31 530 LEU A C 1
ATOM 4028 O O . LEU A 1 530 ? 19.062 12.500 -19.795 1.00 90.31 530 LEU A O 1
ATOM 4032 N N . VAL A 1 531 ? 19.688 14.132 -18.368 1.00 90.44 531 VAL A N 1
ATOM 4033 C CA . VAL A 1 531 ? 20.050 15.119 -19.400 1.00 90.44 531 VAL A CA 1
ATOM 4034 C C . VAL A 1 531 ? 21.276 14.672 -20.195 1.00 90.44 531 VAL A C 1
ATOM 4036 O O . VAL A 1 531 ? 21.229 14.698 -21.424 1.00 90.44 531 VAL A O 1
ATOM 4039 N N . ARG A 1 532 ? 22.353 14.221 -19.530 1.00 90.81 532 ARG A N 1
ATOM 4040 C CA . ARG A 1 532 ? 23.579 13.752 -20.203 1.00 90.81 532 ARG A CA 1
ATOM 4041 C C . ARG A 1 532 ? 23.266 12.623 -21.181 1.00 90.81 532 ARG A C 1
ATOM 4043 O O . ARG A 1 532 ? 23.662 12.692 -22.343 1.00 90.81 532 ARG A O 1
ATOM 4050 N N . ASN A 1 533 ? 22.539 11.609 -20.722 1.00 87.94 533 ASN A N 1
ATOM 4051 C CA . ASN A 1 533 ? 22.351 10.386 -21.490 1.00 87.94 533 ASN A CA 1
ATOM 4052 C C . ASN A 1 533 ? 21.315 10.570 -22.609 1.00 87.94 533 ASN A C 1
ATOM 4054 O O . ASN A 1 533 ? 21.475 9.980 -23.672 1.00 87.94 533 ASN A O 1
ATOM 4058 N N . ASN A 1 534 ? 20.320 11.453 -22.444 1.00 91.19 534 ASN A N 1
ATOM 4059 C CA . ASN A 1 534 ? 19.456 11.849 -23.560 1.00 91.19 534 ASN A CA 1
ATOM 4060 C C . ASN A 1 534 ? 20.180 12.744 -24.578 1.00 91.19 534 ASN A C 1
ATOM 4062 O O . ASN A 1 534 ? 19.974 12.565 -25.771 1.00 91.19 534 ASN A O 1
ATOM 4066 N N . ALA A 1 535 ? 21.067 13.655 -24.161 1.00 88.88 535 ALA A N 1
ATOM 4067 C CA . ALA A 1 535 ? 21.852 14.464 -25.100 1.00 88.88 535 ALA A CA 1
ATOM 4068 C C . ALA A 1 535 ? 22.826 13.609 -25.936 1.00 88.88 535 ALA A C 1
ATOM 4070 O O . ALA A 1 535 ? 22.940 13.800 -27.149 1.00 88.88 535 ALA A O 1
ATOM 4071 N N . ALA A 1 536 ? 23.484 12.629 -25.308 1.00 87.69 536 ALA A N 1
ATOM 4072 C CA . ALA A 1 536 ? 24.332 11.658 -25.997 1.00 87.69 536 ALA A CA 1
ATOM 4073 C C . ALA A 1 536 ? 23.514 10.739 -26.930 1.00 87.69 536 ALA A C 1
ATOM 4075 O O . ALA A 1 536 ? 23.859 10.585 -28.102 1.00 87.69 536 ALA A O 1
ATOM 4076 N N . SER A 1 537 ? 22.378 10.211 -26.468 1.00 88.25 537 SER A N 1
ATOM 4077 C CA . SER A 1 537 ? 21.507 9.343 -27.273 1.00 88.25 537 SER A CA 1
ATOM 4078 C C . SER A 1 537 ? 20.850 10.071 -28.452 1.00 88.25 537 SER A C 1
ATOM 4080 O O . SER A 1 537 ? 20.837 9.551 -29.564 1.00 88.25 537 SER A O 1
ATOM 4082 N N . LEU A 1 538 ? 20.370 11.305 -28.279 1.00 88.69 538 LEU A N 1
ATOM 4083 C CA . LEU A 1 538 ? 19.783 12.079 -29.381 1.00 88.69 538 LEU A CA 1
ATOM 4084 C C . LEU A 1 538 ? 20.817 12.414 -30.467 1.00 88.69 538 LEU A C 1
ATOM 4086 O O . LEU A 1 538 ? 20.473 12.423 -31.646 1.00 88.69 538 LEU A O 1
ATOM 4090 N N . SER A 1 539 ? 22.080 12.639 -30.090 1.00 82.56 539 SER A N 1
ATOM 4091 C CA . SER A 1 539 ? 23.158 12.951 -31.039 1.00 82.56 539 SER A CA 1
ATOM 4092 C C . SER A 1 539 ? 23.796 11.722 -31.701 1.00 82.56 539 SER A C 1
ATOM 4094 O O . SER A 1 539 ? 24.253 11.834 -32.835 1.00 82.56 539 SER A O 1
ATOM 4096 N N . THR A 1 540 ? 23.810 10.554 -31.044 1.00 80.62 540 THR A N 1
ATOM 4097 C CA . THR A 1 540 ? 24.476 9.332 -31.559 1.00 80.62 540 THR A CA 1
ATOM 4098 C C . THR A 1 540 ? 23.525 8.219 -32.009 1.00 80.62 540 THR A C 1
ATOM 4100 O O . THR A 1 540 ? 23.893 7.416 -32.863 1.00 80.62 540 THR A O 1
ATOM 4103 N N . ARG A 1 541 ? 22.301 8.167 -31.468 1.00 83.31 541 ARG A N 1
ATOM 4104 C CA . ARG A 1 541 ? 21.287 7.117 -31.709 1.00 83.31 541 ARG A CA 1
ATOM 4105 C C . ARG A 1 541 ? 19.964 7.642 -32.264 1.00 83.31 541 ARG A C 1
ATOM 4107 O O . ARG A 1 541 ? 19.149 6.842 -32.710 1.00 83.31 541 ARG A O 1
ATOM 4114 N N . GLN A 1 542 ? 19.772 8.965 -32.274 1.00 82.06 542 GLN A N 1
ATOM 4115 C CA . GLN A 1 542 ? 18.542 9.646 -32.703 1.00 82.06 542 GLN A CA 1
ATOM 4116 C C . GLN A 1 542 ? 17.285 9.236 -31.907 1.00 82.06 542 GLN A C 1
ATOM 4118 O O . GLN A 1 542 ? 16.176 9.327 -32.430 1.00 82.06 542 GLN A O 1
ATOM 4123 N N . GLY A 1 543 ? 17.455 8.815 -30.650 1.00 90.56 543 GLY A N 1
ATOM 4124 C CA . GLY A 1 543 ? 16.375 8.349 -29.775 1.00 90.56 543 GLY A CA 1
ATOM 4125 C C . GLY A 1 543 ? 16.512 8.840 -28.338 1.00 90.56 543 GLY A C 1
ATOM 4126 O O . GLY A 1 543 ? 17.551 9.385 -27.950 1.00 90.56 543 GLY A O 1
ATOM 4127 N N . VAL A 1 544 ? 15.470 8.631 -27.533 1.00 93.75 544 VAL A N 1
ATOM 4128 C CA . VAL A 1 544 ? 15.427 9.020 -26.112 1.00 93.75 544 VAL A CA 1
ATOM 4129 C C . VAL A 1 544 ? 15.692 7.842 -25.177 1.00 93.75 544 VAL A C 1
ATOM 4131 O O . VAL A 1 544 ? 15.308 6.705 -25.451 1.00 93.75 544 VAL A O 1
ATOM 4134 N N . VAL A 1 545 ? 16.313 8.126 -24.033 1.00 94.88 545 VAL A N 1
ATOM 4135 C CA . VAL A 1 545 ? 16.606 7.148 -22.977 1.00 94.88 545 VAL A CA 1
ATOM 4136 C C . VAL A 1 545 ? 15.668 7.387 -21.799 1.00 94.88 545 VAL A C 1
ATOM 4138 O O . VAL A 1 545 ? 15.655 8.470 -21.206 1.00 94.88 545 VAL A O 1
ATOM 4141 N N . LYS A 1 546 ? 14.885 6.363 -21.457 1.00 94.88 546 LYS A N 1
ATOM 4142 C CA . LYS A 1 546 ? 13.869 6.376 -20.402 1.00 94.88 546 LYS A CA 1
ATOM 4143 C C . LYS A 1 546 ? 14.180 5.338 -19.320 1.00 94.88 546 LYS A C 1
ATOM 4145 O O . LYS A 1 546 ? 14.821 4.315 -19.562 1.00 94.88 546 LYS A O 1
ATOM 4150 N N . TRP A 1 547 ? 13.663 5.591 -18.121 1.00 94.25 547 TRP A N 1
ATOM 4151 C CA . TRP A 1 547 ? 13.734 4.675 -16.984 1.00 94.25 547 TRP A CA 1
ATOM 4152 C C . TRP A 1 547 ? 12.370 4.029 -16.752 1.00 94.25 547 TRP A C 1
ATOM 4154 O O . TRP A 1 547 ? 11.398 4.734 -16.485 1.00 94.25 547 TRP A O 1
ATOM 4164 N N . GLY A 1 548 ? 12.306 2.704 -16.869 1.00 90.94 548 GLY A N 1
ATOM 4165 C CA . GLY A 1 548 ? 11.132 1.910 -16.519 1.00 90.94 548 GLY A CA 1
ATOM 4166 C C . GLY A 1 548 ? 11.147 1.533 -15.037 1.00 90.94 548 GLY A C 1
ATOM 4167 O O . GLY A 1 548 ? 12.208 1.323 -14.451 1.00 90.94 548 GLY A O 1
ATOM 4168 N N . TYR A 1 549 ? 9.966 1.407 -14.434 1.00 92.62 549 TYR A N 1
ATOM 4169 C CA . TYR A 1 549 ? 9.800 1.039 -13.024 1.00 92.62 549 TYR A CA 1
ATOM 4170 C C . TYR A 1 549 ? 8.671 0.024 -12.859 1.00 92.62 549 TYR A C 1
ATOM 4172 O O . TYR A 1 549 ? 7.693 0.065 -13.603 1.00 92.62 549 TYR A O 1
ATOM 4180 N N . PHE A 1 550 ? 8.764 -0.842 -11.850 1.00 93.44 550 PHE A N 1
ATOM 4181 C CA . PHE A 1 550 ? 7.619 -1.624 -11.380 1.00 93.44 550 PHE A CA 1
ATOM 4182 C C . PHE A 1 550 ? 6.486 -0.688 -10.923 1.00 93.44 550 PHE A C 1
ATOM 4184 O O . PHE A 1 550 ? 6.726 0.242 -10.150 1.00 93.44 550 PHE A O 1
ATOM 4191 N N . VAL A 1 551 ? 5.253 -0.954 -11.368 1.00 91.31 551 VAL A N 1
ATOM 4192 C CA . VAL A 1 551 ? 4.050 -0.213 -10.958 1.00 91.31 551 VAL A CA 1
ATOM 4193 C C . VAL A 1 551 ? 2.953 -1.213 -10.561 1.00 91.31 551 VAL A C 1
ATOM 4195 O O . VAL A 1 551 ? 2.503 -1.974 -11.419 1.00 91.31 551 VAL A O 1
ATOM 4198 N N . PRO A 1 552 ? 2.480 -1.217 -9.298 1.00 90.81 552 PRO A N 1
ATOM 4199 C CA . PRO A 1 552 ? 1.387 -2.079 -8.843 1.00 90.81 552 PRO A CA 1
ATOM 4200 C C . PRO A 1 552 ? 0.027 -1.521 -9.304 1.00 90.81 552 PRO A C 1
ATOM 4202 O O . PRO A 1 552 ? -0.716 -0.937 -8.518 1.00 90.81 552 PRO A O 1
ATOM 4205 N N . ALA A 1 553 ? -0.278 -1.648 -10.599 1.00 87.56 553 ALA A N 1
ATOM 4206 C CA . ALA A 1 553 ? -1.503 -1.129 -11.210 1.00 87.56 553 ALA A CA 1
ATOM 4207 C C . ALA A 1 553 ? -2.535 -2.244 -11.479 1.00 87.56 553 ALA A C 1
ATOM 4209 O O . ALA A 1 553 ? -2.204 -3.216 -12.167 1.00 87.56 553 ALA A O 1
ATOM 4210 N N . PRO A 1 554 ? -3.807 -2.097 -11.054 1.00 90.88 554 PRO A N 1
ATOM 4211 C CA . PRO A 1 554 ? -4.839 -3.108 -11.291 1.00 90.88 554 PRO A CA 1
ATOM 4212 C C . PRO A 1 554 ? -5.153 -3.302 -12.782 1.00 90.88 554 PRO A C 1
ATOM 4214 O O . PRO A 1 554 ? -5.521 -4.399 -13.191 1.00 90.88 554 PRO A O 1
ATOM 4217 N N . GLN A 1 555 ? -4.948 -2.280 -13.622 1.00 89.25 555 GLN A N 1
ATOM 4218 C CA . GLN A 1 555 ? -5.077 -2.388 -15.081 1.00 89.25 555 GLN A CA 1
ATOM 4219 C C . GLN A 1 555 ? -4.047 -3.364 -15.669 1.00 89.25 555 GLN A C 1
ATOM 4221 O O . GLN A 1 555 ? -4.382 -4.150 -16.555 1.00 89.25 555 GLN A O 1
ATOM 4226 N N . GLY A 1 556 ? -2.817 -3.348 -15.145 1.00 92.06 556 GLY A N 1
ATOM 4227 C CA . GLY A 1 556 ? -1.752 -4.262 -15.548 1.00 92.06 556 GLY A CA 1
ATOM 4228 C C . GLY A 1 556 ? -2.005 -5.691 -15.076 1.00 92.06 556 GLY A C 1
ATOM 4229 O O . GLY A 1 556 ? -1.838 -6.620 -15.861 1.00 92.06 556 GLY A O 1
ATOM 4230 N N . ILE A 1 557 ? -2.503 -5.876 -13.846 1.00 95.12 557 ILE A N 1
ATOM 4231 C CA . ILE A 1 557 ? -2.904 -7.205 -13.352 1.00 95.12 557 ILE A CA 1
ATOM 4232 C C . ILE A 1 557 ? -4.029 -7.762 -14.235 1.00 95.12 557 ILE A C 1
ATOM 4234 O O . ILE A 1 557 ? -3.916 -8.877 -14.733 1.00 95.12 557 ILE A O 1
ATOM 4238 N N . ALA A 1 558 ? -5.056 -6.959 -14.536 1.00 93.38 558 ALA A N 1
ATOM 4239 C CA . ALA A 1 558 ? -6.142 -7.350 -15.432 1.00 93.38 558 ALA A CA 1
ATOM 4240 C C . ALA A 1 558 ? -5.677 -7.635 -16.876 1.00 93.38 558 ALA A C 1
ATOM 4242 O O . ALA A 1 558 ? -6.272 -8.473 -17.550 1.00 93.38 558 ALA A O 1
ATOM 4243 N N . TYR A 1 559 ? -4.640 -6.956 -17.380 1.00 92.19 559 TYR A N 1
ATOM 4244 C CA . TYR A 1 559 ? -4.042 -7.256 -18.687 1.00 92.19 559 TYR A CA 1
ATOM 4245 C C . TYR A 1 559 ? -3.324 -8.614 -18.671 1.00 92.19 559 TYR A C 1
ATOM 4247 O O . TYR A 1 559 ? -3.608 -9.468 -19.512 1.00 92.19 559 TYR A O 1
ATOM 4255 N N . LEU A 1 560 ? -2.446 -8.842 -17.686 1.00 94.75 560 LEU A N 1
ATOM 4256 C CA . LEU A 1 560 ? -1.706 -10.100 -17.522 1.00 94.75 560 LEU A CA 1
ATOM 4257 C C . LEU A 1 560 ? -2.663 -11.281 -17.298 1.00 94.75 560 LEU A C 1
ATOM 4259 O O . LEU A 1 560 ? -2.476 -12.336 -17.900 1.00 94.75 560 LEU A O 1
ATOM 4263 N N . GLN A 1 561 ? -3.731 -11.075 -16.519 1.00 94.81 561 GLN A N 1
ATOM 4264 C CA . GLN A 1 561 ? -4.810 -12.041 -16.308 1.00 94.81 561 GLN A CA 1
ATOM 4265 C C . GLN A 1 561 ? -5.444 -12.485 -17.630 1.00 94.81 561 GLN A C 1
ATOM 4267 O O . GLN A 1 561 ? -5.454 -13.676 -17.927 1.00 94.81 561 GLN A O 1
ATOM 4272 N N . ARG A 1 562 ? -5.882 -11.537 -18.472 1.00 92.94 562 ARG A N 1
ATOM 4273 C CA . ARG A 1 562 ? -6.509 -11.851 -19.768 1.00 92.94 562 ARG A CA 1
ATOM 4274 C C . ARG A 1 562 ? -5.585 -12.593 -20.734 1.00 92.94 562 ARG A C 1
ATOM 4276 O O . ARG A 1 562 ? -6.091 -13.295 -21.606 1.00 92.94 562 ARG A O 1
ATOM 4283 N N . LEU A 1 563 ? -4.263 -12.419 -20.643 1.00 93.44 563 LEU A N 1
ATOM 4284 C CA . LEU A 1 563 ? -3.322 -13.206 -21.448 1.00 93.44 563 LEU A CA 1
ATOM 4285 C C . LEU A 1 563 ? -3.106 -14.606 -20.860 1.00 93.44 563 LEU A C 1
ATOM 4287 O O . LEU A 1 563 ? -3.122 -15.575 -21.618 1.00 93.44 563 LEU A O 1
ATOM 4291 N N . ALA A 1 564 ? -2.965 -14.722 -19.537 1.00 95.00 564 ALA A N 1
ATOM 4292 C CA . ALA A 1 564 ? -2.824 -15.998 -18.839 1.00 95.00 564 ALA A CA 1
ATOM 4293 C C . ALA A 1 564 ? -4.050 -16.905 -19.046 1.00 95.00 564 ALA A C 1
ATOM 4295 O O . ALA A 1 564 ? -3.907 -18.051 -19.464 1.00 95.00 564 ALA A O 1
ATOM 4296 N N . GLU A 1 565 ? -5.261 -16.374 -18.857 1.00 94.38 565 GLU A N 1
ATOM 4297 C CA . GLU A 1 565 ? -6.535 -17.084 -19.065 1.00 94.38 565 GLU A CA 1
ATOM 4298 C C . GLU A 1 565 ? -6.729 -17.539 -20.523 1.00 94.38 565 GLU A C 1
ATOM 4300 O O . GLU A 1 565 ? -7.364 -18.558 -20.777 1.00 94.38 565 GLU A O 1
ATOM 4305 N N . LYS A 1 566 ? -6.140 -16.818 -21.488 1.00 92.94 566 LYS A N 1
ATOM 4306 C CA . LYS A 1 566 ? -6.137 -17.171 -22.920 1.00 92.94 566 LYS A CA 1
ATOM 4307 C C . LYS A 1 566 ? -4.963 -18.065 -23.342 1.00 92.94 566 LYS A C 1
ATOM 4309 O O . LYS A 1 566 ? -4.791 -18.288 -24.537 1.00 92.94 566 LYS A O 1
ATOM 4314 N N . GLY A 1 567 ? -4.115 -18.512 -22.412 1.00 92.75 567 GLY A N 1
ATOM 4315 C CA . GLY A 1 567 ? -2.907 -19.290 -22.721 1.00 92.75 567 GLY A CA 1
ATOM 4316 C C . GLY A 1 567 ? -1.839 -18.528 -23.523 1.00 92.75 567 GLY A C 1
ATOM 4317 O O . GLY A 1 567 ? -0.903 -19.140 -24.023 1.00 92.75 567 GLY A O 1
ATOM 4318 N N . LYS A 1 568 ? -1.960 -17.197 -23.649 1.00 92.44 568 LYS A N 1
ATOM 4319 C CA . LYS A 1 568 ? -1.008 -16.314 -24.351 1.00 92.44 568 LYS A CA 1
ATOM 4320 C C . LYS A 1 568 ? 0.151 -15.827 -23.469 1.00 92.44 568 LYS A C 1
ATOM 4322 O O . LYS A 1 568 ? 1.020 -15.110 -23.956 1.00 92.44 568 LYS A O 1
ATOM 4327 N N . LEU A 1 569 ? 0.134 -16.150 -22.177 1.00 93.44 569 LEU A N 1
ATOM 4328 C CA . LEU A 1 569 ? 1.182 -15.796 -21.223 1.00 93.44 569 LEU A CA 1
ATOM 4329 C C . LEU A 1 569 ? 1.383 -16.952 -20.240 1.00 93.44 569 LEU A C 1
ATOM 4331 O O . LEU A 1 569 ? 0.526 -17.205 -19.394 1.00 93.44 569 LEU A O 1
ATOM 4335 N N . LEU A 1 570 ? 2.521 -17.629 -20.356 1.00 89.50 570 LEU A N 1
ATOM 4336 C CA . LEU A 1 570 ? 2.958 -18.708 -19.477 1.00 89.50 570 LEU A CA 1
ATOM 4337 C C . LEU A 1 570 ? 4.242 -18.288 -18.736 1.00 89.50 570 LEU A C 1
ATOM 4339 O O . LEU A 1 570 ? 5.104 -17.628 -19.326 1.00 89.50 570 LEU A O 1
ATOM 4343 N N . PRO A 1 571 ? 4.406 -18.644 -17.451 1.00 88.19 571 PRO A N 1
ATOM 4344 C CA . PRO A 1 571 ? 5.629 -18.355 -16.718 1.00 88.19 571 PRO A CA 1
ATOM 4345 C C . PRO A 1 571 ? 6.740 -19.340 -17.084 1.00 88.19 571 PRO A C 1
ATOM 4347 O O . PRO A 1 571 ? 6.511 -20.539 -17.228 1.00 88.19 571 PRO A O 1
ATOM 4350 N N . VAL A 1 572 ? 7.974 -18.840 -17.154 1.00 86.62 572 VAL A N 1
ATOM 4351 C CA . VAL A 1 572 ? 9.174 -19.676 -17.287 1.00 86.62 572 VAL A CA 1
ATOM 4352 C C . VAL A 1 572 ? 9.780 -19.866 -15.897 1.00 86.62 572 VAL A C 1
ATOM 4354 O O . VAL A 1 572 ? 10.520 -19.015 -15.405 1.00 86.62 572 VAL A O 1
ATOM 4357 N N . VAL A 1 573 ? 9.418 -20.970 -15.243 1.00 88.94 573 VAL A N 1
ATOM 4358 C CA . VAL A 1 573 ? 9.896 -21.328 -13.900 1.00 88.94 573 VAL A CA 1
ATOM 4359 C C . VAL A 1 573 ? 11.202 -22.114 -14.016 1.00 88.94 573 VAL A C 1
ATOM 4361 O O . VAL A 1 573 ? 11.186 -23.258 -14.459 1.00 88.94 573 VAL A O 1
ATOM 4364 N N . GLU A 1 574 ? 12.333 -21.538 -13.588 1.00 85.38 574 GLU A N 1
ATOM 4365 C CA . GLU A 1 574 ? 13.608 -22.280 -13.552 1.00 85.38 574 GLU A CA 1
ATOM 4366 C C . GLU A 1 574 ? 13.569 -23.382 -12.484 1.00 85.38 574 GLU A C 1
ATOM 4368 O O . GLU A 1 574 ? 13.958 -24.523 -12.739 1.00 85.38 574 GLU A O 1
ATOM 4373 N N . LYS A 1 575 ? 13.130 -23.042 -11.262 1.00 88.56 575 LYS A N 1
ATOM 4374 C CA . LYS A 1 575 ? 13.190 -23.955 -10.116 1.00 88.56 575 LYS A CA 1
ATOM 4375 C C . LYS A 1 575 ? 12.222 -23.579 -8.992 1.00 88.56 575 LYS A C 1
ATOM 4377 O O . LYS A 1 575 ? 11.992 -22.404 -8.705 1.00 88.56 575 LYS A O 1
ATOM 4382 N N . VAL A 1 576 ? 11.718 -24.606 -8.307 1.00 93.00 576 VAL A N 1
ATOM 4383 C CA . VAL A 1 576 ? 10.894 -24.505 -7.092 1.00 93.00 576 VAL A CA 1
ATOM 4384 C C . VAL A 1 576 ? 11.677 -25.073 -5.902 1.00 93.00 576 VAL A C 1
ATOM 4386 O O . VAL A 1 576 ? 12.407 -26.055 -6.045 1.00 93.00 576 VAL A O 1
ATOM 4389 N N . TYR A 1 577 ? 11.537 -24.448 -4.737 1.00 92.00 577 TYR A N 1
ATOM 4390 C CA . TYR A 1 577 ? 12.191 -24.790 -3.474 1.00 92.00 577 TYR A CA 1
ATOM 4391 C C . TYR A 1 577 ? 11.130 -24.991 -2.366 1.00 92.00 577 TYR A C 1
ATOM 4393 O O . TYR A 1 577 ? 10.046 -24.403 -2.424 1.00 92.00 577 TYR A O 1
ATOM 4401 N N . PRO A 1 578 ? 11.399 -25.784 -1.316 1.00 92.38 578 PRO A N 1
ATOM 4402 C CA . PRO A 1 578 ? 10.587 -25.763 -0.099 1.00 92.38 578 PRO A CA 1
ATOM 4403 C C . PRO A 1 578 ? 10.696 -24.406 0.613 1.00 92.38 578 PRO A C 1
ATOM 4405 O O . PRO A 1 578 ? 11.751 -23.777 0.580 1.00 92.38 578 PRO A O 1
ATOM 4408 N N . PHE A 1 579 ? 9.660 -23.984 1.344 1.00 91.69 579 PHE A N 1
ATOM 4409 C CA . PHE A 1 579 ? 9.701 -22.751 2.154 1.00 91.69 579 PHE A CA 1
ATOM 4410 C C . PHE A 1 579 ? 10.785 -22.745 3.259 1.00 91.69 579 PHE A C 1
ATOM 4412 O O . PHE A 1 579 ? 11.137 -21.691 3.783 1.00 91.69 579 PHE A O 1
ATOM 4419 N N . ALA A 1 580 ? 11.353 -23.906 3.602 1.00 90.50 580 ALA A N 1
ATOM 4420 C CA . ALA A 1 580 ? 12.509 -24.019 4.495 1.00 90.50 580 ALA A CA 1
ATOM 4421 C C . ALA A 1 580 ? 13.853 -23.632 3.834 1.00 90.50 580 ALA A C 1
ATOM 4423 O O . ALA A 1 580 ? 14.826 -23.419 4.550 1.00 90.50 580 ALA A O 1
ATOM 4424 N N . SER A 1 581 ? 13.898 -23.513 2.502 1.00 91.94 581 SER A N 1
ATOM 4425 C CA . SER A 1 581 ? 15.109 -23.268 1.702 1.00 91.94 581 SER A CA 1
ATOM 4426 C C . SER A 1 581 ? 15.080 -21.911 0.982 1.00 91.94 581 SER A C 1
ATOM 4428 O O . SER A 1 581 ? 15.406 -21.798 -0.204 1.00 91.94 581 SER A O 1
ATOM 4430 N N . ILE A 1 582 ? 14.630 -20.862 1.683 1.00 89.94 582 ILE A N 1
ATOM 4431 C CA . ILE A 1 582 ? 14.670 -19.487 1.160 1.00 89.94 582 ILE A CA 1
ATOM 4432 C C . ILE A 1 582 ? 16.111 -18.980 0.940 1.00 89.94 582 ILE A C 1
ATOM 4434 O O . ILE A 1 582 ? 16.354 -18.412 -0.129 1.00 89.94 582 ILE A O 1
ATOM 4438 N N . PRO A 1 583 ? 17.088 -19.182 1.849 1.00 90.38 583 PRO A N 1
ATOM 4439 C CA . PRO A 1 583 ? 18.465 -18.727 1.632 1.00 90.38 583 PRO A CA 1
ATOM 4440 C C . PRO A 1 583 ? 19.092 -19.239 0.324 1.00 90.38 583 PRO A C 1
ATOM 4442 O O . PRO A 1 583 ? 19.677 -18.458 -0.425 1.00 90.38 583 PRO A O 1
ATOM 4445 N N . GLU A 1 584 ? 18.907 -20.519 -0.007 1.00 88.50 584 GLU A N 1
ATOM 4446 C CA . GLU A 1 584 ? 19.461 -21.167 -1.205 1.00 88.50 584 GLU A CA 1
ATOM 4447 C C . GLU A 1 584 ? 18.810 -20.665 -2.508 1.00 88.50 584 GLU A C 1
ATOM 4449 O O . GLU A 1 584 ? 19.431 -20.661 -3.575 1.00 88.50 584 GLU A O 1
ATOM 4454 N N . ALA A 1 585 ? 17.552 -20.228 -2.433 1.00 87.75 585 ALA A N 1
ATOM 4455 C CA . ALA A 1 585 ? 16.856 -19.565 -3.528 1.00 87.75 585 ALA A CA 1
ATOM 4456 C C . ALA A 1 585 ? 17.337 -18.115 -3.717 1.00 87.75 585 ALA A C 1
ATOM 4458 O O . ALA A 1 585 ? 17.516 -17.678 -4.849 1.00 87.75 585 ALA A O 1
ATOM 4459 N N . TYR A 1 586 ? 17.630 -17.384 -2.638 1.00 87.81 586 TYR A N 1
ATOM 4460 C CA . TYR A 1 586 ? 18.243 -16.050 -2.720 1.00 87.81 586 TYR A CA 1
ATOM 4461 C C . TYR A 1 586 ? 19.696 -16.089 -3.211 1.00 87.81 586 TYR A C 1
ATOM 4463 O O . TYR A 1 586 ? 20.123 -15.200 -3.950 1.00 87.81 586 TYR A O 1
ATOM 4471 N N . GLU A 1 587 ? 20.452 -17.128 -2.854 1.00 80.75 587 GLU A N 1
ATOM 4472 C CA . GLU A 1 587 ? 21.788 -17.374 -3.398 1.00 80.75 587 GLU A CA 1
ATOM 4473 C C . GLU A 1 587 ? 21.738 -17.688 -4.900 1.00 80.75 587 GLU A C 1
ATOM 4475 O O . GLU A 1 587 ? 22.500 -17.110 -5.675 1.00 80.75 587 GLU A O 1
ATOM 4480 N N . ARG A 1 588 ? 20.795 -18.527 -5.348 1.00 71.75 588 ARG A N 1
ATOM 4481 C CA . ARG A 1 588 ? 20.593 -18.798 -6.781 1.00 71.75 588 ARG A CA 1
ATOM 4482 C C . ARG A 1 588 ? 20.064 -17.567 -7.534 1.00 71.75 588 ARG A C 1
ATOM 4484 O O . ARG A 1 588 ? 20.564 -17.284 -8.619 1.00 71.75 588 ARG A O 1
ATOM 4491 N N . GLY A 1 589 ? 19.172 -16.776 -6.935 1.00 59.12 589 GLY A N 1
ATOM 4492 C CA . GLY A 1 589 ? 18.655 -15.511 -7.482 1.00 59.12 589 GLY A CA 1
ATOM 4493 C C . GLY A 1 589 ? 19.699 -14.386 -7.592 1.00 59.12 589 GLY A C 1
ATOM 4494 O O . GLY A 1 589 ? 19.483 -13.405 -8.301 1.00 59.12 589 GLY A O 1
ATOM 4495 N N . ARG A 1 590 ? 20.870 -14.540 -6.956 1.00 49.81 590 ARG A N 1
ATOM 4496 C CA . ARG A 1 590 ? 22.073 -13.717 -7.197 1.00 49.81 590 ARG A CA 1
ATOM 4497 C C . ARG A 1 590 ? 22.771 -14.066 -8.527 1.00 49.81 590 ARG A C 1
ATOM 4499 O O . ARG A 1 590 ? 23.664 -13.334 -8.947 1.00 49.81 590 ARG A O 1
ATOM 4506 N N . ILE A 1 591 ? 22.394 -15.179 -9.163 1.00 35.69 591 ILE A N 1
ATOM 4507 C CA . ILE A 1 591 ? 23.022 -15.751 -10.364 1.00 35.69 591 ILE A CA 1
ATOM 4508 C C . ILE A 1 591 ? 22.024 -15.815 -11.538 1.00 35.69 591 ILE A C 1
ATOM 4510 O O . ILE A 1 591 ? 22.392 -15.422 -12.645 1.00 35.69 591 ILE A O 1
ATOM 4514 N N . SER A 1 592 ? 20.773 -16.258 -11.331 1.00 29.70 592 SER A N 1
ATOM 4515 C CA . SER A 1 592 ? 19.673 -16.103 -12.306 1.00 29.70 592 SER A CA 1
ATOM 4516 C C . SER A 1 592 ? 18.265 -16.392 -11.763 1.00 29.70 592 SER A C 1
ATOM 4518 O O . SER A 1 592 ? 18.099 -17.130 -10.798 1.00 29.70 592 SER A O 1
ATOM 4520 N N . LEU A 1 593 ? 17.297 -15.801 -12.483 1.00 36.69 593 LEU A N 1
ATOM 4521 C CA . LEU A 1 593 ? 15.844 -16.045 -12.558 1.00 36.69 593 LEU A CA 1
ATOM 4522 C C . LEU A 1 593 ? 14.977 -16.060 -11.283 1.00 36.69 593 LEU A C 1
ATOM 4524 O O . LEU A 1 593 ? 15.436 -16.048 -10.145 1.00 36.69 593 LEU A O 1
ATOM 4528 N N . SER A 1 594 ? 13.664 -16.020 -11.539 1.00 33.72 594 SER A N 1
ATOM 4529 C CA . SER A 1 594 ? 12.588 -16.085 -10.551 1.00 33.72 594 SER A CA 1
ATOM 4530 C C . SER A 1 594 ? 12.474 -17.493 -9.970 1.00 33.72 594 SER A C 1
ATOM 4532 O O . SER A 1 594 ? 12.331 -18.471 -10.707 1.00 33.72 594 SER A O 1
ATOM 4534 N N . ILE A 1 595 ? 12.515 -17.592 -8.643 1.00 38.84 595 ILE A N 1
ATOM 4535 C CA . ILE A 1 595 ? 12.561 -18.866 -7.915 1.00 38.84 595 ILE A CA 1
ATOM 4536 C C . ILE A 1 595 ? 11.416 -18.920 -6.914 1.00 38.84 595 ILE A C 1
ATOM 4538 O O . ILE A 1 595 ? 11.162 -17.936 -6.223 1.00 38.84 595 ILE A O 1
ATOM 4542 N N . LEU A 1 596 ? 10.723 -20.059 -6.859 1.00 33.25 596 LEU A N 1
ATOM 4543 C CA . LEU A 1 596 ? 9.407 -20.174 -6.227 1.00 33.25 596 LEU A CA 1
ATOM 4544 C C . LEU A 1 596 ? 9.407 -21.062 -4.987 1.00 33.25 596 LEU A C 1
ATOM 4546 O O . LEU A 1 596 ? 10.163 -22.030 -4.924 1.00 33.25 596 LEU A O 1
ATOM 4550 N N . PHE A 1 597 ? 8.496 -20.793 -4.049 1.00 32.66 597 PHE A N 1
ATOM 4551 C CA . PHE A 1 597 ? 8.321 -21.609 -2.842 1.00 32.66 597 PHE A CA 1
ATOM 4552 C C . PHE A 1 597 ? 7.016 -22.399 -2.792 1.00 32.66 597 PHE A C 1
ATOM 4554 O O . PHE A 1 597 ? 5.992 -21.982 -3.329 1.00 32.66 597 PHE A O 1
ATOM 4561 N N . HIS A 1 598 ? 7.044 -23.515 -2.062 1.00 29.41 598 HIS A N 1
ATOM 4562 C CA . HIS A 1 598 ? 5.854 -24.268 -1.672 1.00 29.41 598 HIS A CA 1
ATOM 4563 C C . HIS A 1 598 ? 5.830 -24.534 -0.156 1.00 29.41 598 HIS A C 1
ATOM 4565 O O . HIS A 1 598 ? 6.865 -24.838 0.445 1.00 29.41 598 HIS A O 1
ATOM 4571 N N . ASN A 1 599 ? 4.644 -24.430 0.454 1.00 29.09 599 ASN A N 1
ATOM 4572 C CA . ASN A 1 599 ? 4.424 -24.573 1.896 1.00 29.09 599 ASN A CA 1
ATOM 4573 C C . ASN A 1 599 ? 3.483 -25.767 2.175 1.00 29.09 599 ASN A C 1
ATOM 4575 O O . ASN A 1 599 ? 2.278 -25.677 1.938 1.00 29.09 599 ASN A O 1
ATOM 4579 N N . SER A 1 600 ? 4.046 -26.892 2.636 1.00 29.64 600 SER A N 1
ATOM 4580 C CA . SER A 1 600 ? 3.340 -28.151 2.938 1.00 29.64 600 SER A CA 1
ATOM 4581 C C . SER A 1 600 ? 3.943 -28.840 4.168 1.00 29.64 600 SER A C 1
ATOM 4583 O O . SER A 1 600 ? 5.162 -28.904 4.307 1.00 29.64 600 SER A O 1
ATOM 4585 N N . ILE A 1 601 ? 3.091 -29.384 5.046 1.00 28.19 601 ILE A N 1
ATOM 4586 C CA . ILE A 1 601 ? 3.482 -30.018 6.318 1.00 28.19 601 ILE A CA 1
ATOM 4587 C C . ILE A 1 601 ? 3.097 -31.505 6.296 1.00 28.19 601 ILE A C 1
ATOM 4589 O O . ILE A 1 601 ? 1.915 -31.815 6.434 1.00 28.19 601 ILE A O 1
ATOM 4593 N N . ALA A 1 602 ? 4.071 -32.420 6.182 1.00 22.50 602 ALA A N 1
ATOM 4594 C CA . ALA A 1 602 ? 3.876 -33.853 6.458 1.00 22.50 602 ALA A CA 1
ATOM 4595 C C . ALA A 1 602 ? 5.196 -34.651 6.627 1.00 22.50 602 ALA A C 1
ATOM 4597 O O . ALA A 1 602 ? 6.057 -34.615 5.758 1.00 22.50 602 ALA A O 1
ATOM 4598 N N . TYR A 1 603 ? 5.256 -35.456 7.698 1.00 22.25 603 TYR A N 1
ATOM 4599 C CA . TYR A 1 603 ? 6.136 -36.618 7.962 1.00 22.25 603 TYR A CA 1
ATOM 4600 C C . TYR A 1 603 ? 7.677 -36.496 8.070 1.00 22.25 603 TYR A C 1
ATOM 4602 O O . TYR A 1 603 ? 8.343 -35.646 7.496 1.00 22.25 603 TYR A O 1
ATOM 4610 N N . TRP A 1 604 ? 8.230 -37.413 8.881 1.00 19.05 604 TRP A N 1
ATOM 4611 C CA . TRP A 1 604 ? 9.641 -37.579 9.268 1.00 19.05 604 TRP A CA 1
ATOM 4612 C C . TRP A 1 604 ? 10.201 -38.927 8.778 1.00 19.05 604 TRP A C 1
ATOM 4614 O O . TRP A 1 604 ? 9.490 -39.932 8.862 1.00 19.05 604 TRP A O 1
ATOM 4624 N N . LYS A 1 605 ? 11.511 -38.992 8.483 1.00 20.81 605 LYS A N 1
ATOM 4625 C CA . LYS A 1 605 ? 12.393 -40.099 8.926 1.00 20.81 605 LYS A CA 1
ATOM 4626 C C . LYS A 1 605 ? 13.889 -39.738 8.847 1.00 20.81 605 LYS A C 1
ATOM 4628 O O . LYS A 1 605 ? 14.273 -38.809 8.149 1.00 20.81 605 LYS A O 1
ATOM 4633 N N . THR A 1 606 ? 14.700 -40.460 9.620 1.00 20.94 606 THR A N 1
ATOM 4634 C CA . THR A 1 606 ? 16.106 -40.160 9.988 1.00 20.94 606 THR A CA 1
ATOM 4635 C C . THR A 1 606 ? 17.112 -41.068 9.255 1.00 20.94 606 THR A C 1
ATOM 4637 O O . THR A 1 606 ? 16.679 -42.131 8.817 1.00 20.94 606 THR A O 1
ATOM 4640 N N . VAL A 1 607 ? 18.418 -40.698 9.236 1.00 20.83 607 VAL A N 1
ATOM 4641 C CA . VAL A 1 607 ? 19.684 -41.519 9.179 1.00 20.83 607 VAL A CA 1
ATOM 4642 C C . VAL A 1 607 ? 20.707 -40.959 8.156 1.00 20.83 607 VAL A C 1
ATOM 4644 O O . VAL A 1 607 ? 20.274 -40.595 7.072 1.00 20.83 607 VAL A O 1
ATOM 4647 N N . LEU A 1 608 ? 22.049 -40.913 8.332 1.00 21.77 608 LEU A N 1
ATOM 4648 C CA . LEU A 1 608 ? 23.005 -40.762 9.469 1.00 21.77 608 LEU A CA 1
ATOM 4649 C C . LEU A 1 608 ? 24.406 -40.340 8.901 1.00 21.77 608 LEU A C 1
ATOM 4651 O O . LEU A 1 608 ? 24.741 -40.778 7.811 1.00 21.77 608 LEU A O 1
ATOM 4655 N N . PHE A 1 609 ? 25.198 -39.570 9.677 1.00 20.89 609 PHE A N 1
ATOM 4656 C CA . PHE A 1 609 ? 26.687 -39.387 9.754 1.00 20.89 609 PHE A CA 1
ATOM 4657 C C . PHE A 1 609 ? 27.677 -39.445 8.549 1.00 20.89 609 PHE A C 1
ATOM 4659 O O . PHE A 1 609 ? 27.527 -40.220 7.615 1.00 20.89 609 PHE A O 1
ATOM 4666 N N . GLY A 1 610 ? 28.802 -38.704 8.690 1.00 21.73 610 GLY A N 1
ATOM 4667 C CA . GLY A 1 610 ? 30.055 -38.855 7.909 1.00 21.73 610 GLY A CA 1
ATOM 4668 C C . GLY A 1 610 ? 30.744 -37.530 7.504 1.00 21.73 610 GLY A C 1
ATOM 4669 O O . GLY A 1 610 ? 30.712 -37.169 6.337 1.00 21.73 610 GLY A O 1
ATOM 4670 N N . GLU A 1 611 ? 31.128 -36.638 8.423 1.00 21.89 611 GLU A N 1
ATOM 4671 C CA . GLU A 1 611 ? 32.454 -36.538 9.090 1.00 21.89 611 GLU A CA 1
ATOM 4672 C C . GLU A 1 611 ? 33.687 -36.079 8.252 1.00 21.89 611 GLU A C 1
ATOM 4674 O O . GLU A 1 611 ? 34.283 -36.847 7.507 1.00 21.89 611 GLU A O 1
ATOM 4679 N N . ASN A 1 612 ? 34.160 -34.869 8.607 1.00 22.84 612 ASN A N 1
ATOM 4680 C CA . ASN A 1 612 ? 35.560 -34.461 8.861 1.00 22.84 612 ASN A CA 1
ATOM 4681 C C . ASN A 1 612 ? 36.559 -34.016 7.759 1.00 22.84 612 ASN A C 1
ATOM 4683 O O . ASN A 1 612 ? 36.626 -34.522 6.647 1.00 22.84 612 ASN A O 1
ATOM 4687 N N . ALA A 1 613 ? 37.436 -33.114 8.241 1.00 24.06 613 ALA A N 1
ATOM 4688 C CA . ALA A 1 613 ? 38.732 -32.631 7.737 1.00 24.06 613 ALA A CA 1
ATOM 4689 C C . ALA A 1 613 ? 38.782 -31.637 6.545 1.00 24.06 613 ALA A C 1
ATOM 4691 O O . ALA A 1 613 ? 38.025 -31.755 5.591 1.00 24.06 613 ALA A O 1
ATOM 4692 N N . ALA A 1 614 ? 39.763 -30.719 6.457 1.00 22.28 614 ALA A N 1
ATOM 4693 C CA . ALA A 1 614 ? 40.252 -29.689 7.410 1.00 22.28 614 ALA A CA 1
ATOM 4694 C C . ALA A 1 614 ? 41.434 -28.900 6.793 1.00 22.28 614 ALA A C 1
ATOM 4696 O O . ALA A 1 614 ? 42.377 -29.536 6.334 1.00 22.28 614 ALA A O 1
ATOM 4697 N N . MET A 1 615 ? 41.451 -27.558 6.937 1.00 21.67 615 MET A N 1
ATOM 4698 C CA . MET A 1 615 ? 42.621 -26.662 6.716 1.00 21.67 615 MET A CA 1
ATOM 4699 C C . MET A 1 615 ? 43.252 -26.701 5.298 1.00 21.67 615 MET A C 1
ATOM 4701 O O . MET A 1 615 ? 42.923 -27.548 4.479 1.00 21.67 615 MET A O 1
ATOM 4705 N N . SER A 1 616 ? 44.159 -25.814 4.874 1.00 22.81 616 SER A N 1
ATOM 4706 C CA . SER A 1 616 ? 44.469 -24.394 5.174 1.00 22.81 616 SER A CA 1
ATOM 4707 C C . SER A 1 616 ? 45.162 -23.871 3.899 1.00 22.81 616 SER A C 1
ATOM 4709 O O . SER A 1 616 ? 46.023 -24.566 3.366 1.00 22.81 616 SER A O 1
ATOM 4711 N N . ASP A 1 617 ? 44.705 -22.804 3.247 1.00 24.06 617 ASP A N 1
ATOM 4712 C CA . ASP A 1 617 ? 44.957 -21.387 3.578 1.00 24.06 617 ASP A CA 1
ATOM 4713 C C . ASP A 1 617 ? 46.438 -20.948 3.450 1.00 24.06 617 ASP A C 1
ATOM 4715 O O . ASP A 1 617 ? 47.358 -21.682 3.803 1.00 24.06 617 ASP A O 1
ATOM 4719 N N . GLY A 1 618 ? 46.652 -19.729 2.941 1.00 23.77 618 GLY A N 1
ATOM 4720 C CA . GLY A 1 618 ? 47.962 -19.114 2.691 1.00 23.77 618 GLY A CA 1
ATOM 4721 C C . GLY A 1 618 ? 48.554 -19.371 1.285 1.00 23.77 618 GLY A C 1
ATOM 4722 O O . GLY A 1 618 ? 48.760 -20.508 0.883 1.00 23.77 618 GLY A O 1
ATOM 4723 N N . GLY A 1 619 ? 48.922 -18.371 0.473 1.00 23.97 619 GLY A N 1
ATOM 4724 C CA . GLY A 1 619 ? 48.652 -16.931 0.576 1.00 23.97 619 GLY A CA 1
ATOM 4725 C C . GLY A 1 619 ? 49.812 -16.034 0.119 1.00 23.97 619 GLY A C 1
ATOM 4726 O O . GLY A 1 619 ? 50.783 -15.852 0.848 1.00 23.97 619 GLY A O 1
ATOM 4727 N N . GLY A 1 620 ? 49.650 -15.360 -1.027 1.00 24.48 620 GLY A N 1
ATOM 4728 C CA . GLY A 1 620 ? 50.451 -14.181 -1.395 1.00 24.48 620 GLY A CA 1
ATOM 4729 C C . GLY A 1 620 ? 51.882 -14.435 -1.912 1.00 24.48 620 GLY A C 1
ATOM 4730 O O . GLY A 1 620 ? 52.325 -15.570 -2.006 1.00 24.48 620 GLY A O 1
ATOM 4731 N N . SER A 1 621 ? 52.682 -13.414 -2.256 1.00 25.81 621 SER A N 1
ATOM 4732 C CA . SER A 1 621 ? 52.440 -11.967 -2.481 1.00 25.81 621 SER A CA 1
ATOM 4733 C C . SER A 1 621 ? 53.769 -11.353 -3.021 1.00 25.81 621 SER A C 1
ATOM 4735 O O . SER A 1 621 ? 54.608 -12.068 -3.558 1.00 25.81 621 SER A O 1
ATOM 4737 N N . VAL A 1 622 ? 54.028 -10.071 -2.725 1.00 25.06 622 VAL A N 1
ATOM 4738 C CA . VAL A 1 622 ? 55.353 -9.497 -2.391 1.00 25.06 622 VAL A CA 1
ATOM 4739 C C . VAL A 1 622 ? 56.135 -8.737 -3.493 1.00 25.06 622 VAL A C 1
ATOM 4741 O O . VAL A 1 622 ? 57.155 -9.205 -3.985 1.00 25.06 622 VAL A O 1
ATOM 4744 N N . ARG A 1 623 ? 55.831 -7.422 -3.573 1.00 25.33 623 ARG A N 1
ATOM 4745 C CA . ARG A 1 623 ? 56.797 -6.285 -3.702 1.00 25.33 623 ARG A CA 1
ATOM 4746 C C . ARG A 1 623 ? 57.392 -6.045 -5.119 1.00 25.33 623 ARG A C 1
ATOM 4748 O O . ARG A 1 623 ? 57.310 -6.902 -5.977 1.00 25.33 623 ARG A O 1
ATOM 4755 N N . GLN A 1 624 ? 57.951 -4.869 -5.456 1.00 26.20 624 GLN A N 1
ATOM 4756 C CA . GLN A 1 624 ? 58.615 -3.824 -4.640 1.00 26.20 624 GLN A CA 1
ATOM 4757 C C . GLN A 1 624 ? 57.961 -2.422 -4.748 1.00 26.20 624 GLN A C 1
ATOM 4759 O O . GLN A 1 624 ? 57.298 -2.147 -5.734 1.00 26.20 624 GLN A O 1
ATOM 4764 N N . ARG A 1 625 ? 57.919 -1.559 -3.705 1.00 23.50 625 ARG A N 1
ATOM 4765 C CA . ARG A 1 625 ? 59.001 -0.927 -2.880 1.00 23.50 625 ARG A CA 1
ATOM 4766 C C . ARG A 1 625 ? 59.914 -0.050 -3.765 1.00 23.50 625 ARG A C 1
ATOM 4768 O O . ARG A 1 625 ? 60.370 -0.540 -4.782 1.00 23.50 625 ARG A O 1
ATOM 4775 N N . LYS A 1 626 ? 60.243 1.213 -3.445 1.00 25.00 626 LYS A N 1
ATOM 4776 C CA . LYS A 1 626 ? 60.583 1.901 -2.162 1.00 25.00 626 LYS A CA 1
ATOM 4777 C C . LYS A 1 626 ? 60.161 3.404 -2.214 1.00 25.00 626 LYS A C 1
ATOM 4779 O O . LYS A 1 626 ? 59.913 3.887 -3.304 1.00 25.00 626 LYS A O 1
ATOM 4784 N N . LYS A 1 627 ? 59.863 4.078 -1.079 1.00 23.50 627 LYS A N 1
ATOM 4785 C CA . LYS A 1 627 ? 60.661 5.123 -0.341 1.00 23.50 627 LYS A CA 1
ATOM 4786 C C . LYS A 1 627 ? 61.169 6.325 -1.189 1.00 23.50 627 LYS A C 1
ATOM 4788 O O . LYS A 1 627 ? 61.525 6.113 -2.332 1.00 23.50 627 LYS A O 1
ATOM 4793 N N . SER A 1 628 ? 61.317 7.563 -0.679 1.00 24.64 628 SER A N 1
ATOM 4794 C CA . SER A 1 628 ? 61.444 8.061 0.718 1.00 24.64 628 SER A CA 1
ATOM 4795 C C . SER A 1 628 ? 61.160 9.579 0.846 1.00 24.64 628 SER A C 1
ATOM 4797 O O . SER A 1 628 ? 61.296 10.237 -0.170 1.00 24.64 628 SER A O 1
ATOM 4799 N N . ALA A 1 629 ? 60.933 10.083 2.083 1.00 26.22 629 ALA A N 1
ATOM 4800 C CA . ALA A 1 629 ? 61.115 11.474 2.611 1.00 26.22 629 ALA A CA 1
ATOM 4801 C C . ALA A 1 629 ? 60.503 12.678 1.822 1.00 26.22 629 ALA A C 1
ATOM 4803 O O . ALA A 1 629 ? 60.331 12.617 0.618 1.00 26.22 629 ALA A O 1
ATOM 4804 N N . GLY A 1 630 ? 60.075 13.805 2.412 1.00 25.58 630 GLY A N 1
ATOM 4805 C CA . GLY A 1 630 ? 60.548 14.524 3.613 1.00 25.58 630 GLY A CA 1
ATOM 4806 C C . GLY A 1 630 ? 61.620 15.552 3.198 1.00 25.58 630 GLY A C 1
ATOM 4807 O O . GLY A 1 630 ? 62.494 15.191 2.420 1.00 25.58 630 GLY A O 1
ATOM 4808 N N . ASP A 1 631 ? 61.644 16.818 3.621 1.00 25.36 631 ASP A N 1
ATOM 4809 C CA . ASP A 1 631 ? 60.865 17.617 4.594 1.00 25.36 631 ASP A CA 1
ATOM 4810 C C . ASP A 1 631 ? 61.030 19.122 4.206 1.00 25.36 631 ASP A C 1
ATOM 4812 O O . ASP A 1 631 ? 61.814 19.411 3.300 1.00 25.36 631 ASP A O 1
ATOM 4816 N N . GLY A 1 632 ? 60.361 20.092 4.851 1.00 27.19 632 GLY A N 1
ATOM 4817 C CA . GLY A 1 632 ? 60.747 21.516 4.728 1.00 27.19 632 GLY A CA 1
ATOM 4818 C C . GLY A 1 632 ? 59.636 22.580 4.734 1.00 27.19 632 GLY A C 1
ATOM 4819 O O . GLY A 1 632 ? 58.681 22.542 3.963 1.00 27.19 632 GLY A O 1
ATOM 4820 N N . SER A 1 633 ? 59.818 23.592 5.586 1.00 26.56 633 SER A N 1
ATOM 4821 C CA . SER A 1 633 ? 58.990 24.798 5.758 1.00 26.56 633 SER A CA 1
ATOM 4822 C C . SER A 1 633 ? 59.360 25.948 4.792 1.00 26.56 633 SER A C 1
ATOM 4824 O O . SER A 1 633 ? 60.419 25.921 4.173 1.00 26.56 633 SER A O 1
ATOM 4826 N N . GLY A 1 634 ? 58.539 27.012 4.685 1.00 27.38 634 GLY A N 1
ATOM 4827 C CA . GLY A 1 634 ? 58.952 28.232 3.954 1.00 27.38 634 GLY A CA 1
ATOM 4828 C C . GLY A 1 634 ? 57.881 29.317 3.739 1.00 27.38 634 GLY A C 1
ATOM 4829 O O . GLY A 1 634 ? 56.993 29.184 2.908 1.00 27.38 634 GLY A O 1
ATOM 4830 N N . ASN A 1 635 ? 57.975 30.425 4.473 1.00 26.41 635 ASN A N 1
ATOM 4831 C CA . ASN A 1 635 ? 57.015 31.542 4.513 1.00 26.41 635 ASN A CA 1
ATOM 4832 C C . ASN A 1 635 ? 57.036 32.484 3.272 1.00 26.41 635 ASN A C 1
ATOM 4834 O O . ASN A 1 635 ? 58.104 32.837 2.796 1.00 26.41 635 ASN A O 1
ATOM 4838 N N . ARG A 1 636 ? 55.854 33.003 2.883 1.00 27.81 636 ARG A N 1
ATOM 4839 C CA . ARG A 1 636 ? 55.540 34.371 2.361 1.00 27.81 636 ARG A CA 1
ATOM 4840 C C . ARG A 1 636 ? 56.449 35.117 1.332 1.00 27.81 636 ARG A C 1
ATOM 4842 O O . ARG A 1 636 ? 57.573 35.478 1.638 1.00 27.81 636 ARG A O 1
ATOM 4849 N N . ALA A 1 637 ? 55.773 35.658 0.292 1.00 26.42 637 ALA A N 1
ATOM 4850 C CA . ALA A 1 637 ? 55.805 37.074 -0.194 1.00 26.42 637 ALA A CA 1
ATOM 4851 C C . ALA A 1 637 ? 56.266 37.424 -1.646 1.00 26.42 637 ALA A C 1
ATOM 4853 O O . ALA A 1 637 ? 57.381 37.864 -1.873 1.00 26.42 637 ALA A O 1
ATOM 4854 N N . ARG A 1 638 ? 55.288 37.433 -2.574 1.00 25.83 638 ARG A N 1
ATOM 4855 C CA . ARG A 1 638 ? 54.837 38.566 -3.444 1.00 25.83 638 ARG A CA 1
ATOM 4856 C C . ARG A 1 638 ? 55.846 39.384 -4.311 1.00 25.83 638 ARG A C 1
ATOM 4858 O O . ARG A 1 638 ? 56.712 40.057 -3.774 1.00 25.83 638 ARG A O 1
ATOM 4865 N N . LYS A 1 639 ? 55.462 39.573 -5.598 1.00 26.44 639 LYS A N 1
ATOM 4866 C CA . LYS A 1 639 ? 56.020 40.439 -6.693 1.00 26.44 639 LYS A CA 1
ATOM 4867 C C . LYS A 1 639 ? 57.125 39.783 -7.559 1.00 26.44 639 LYS A C 1
ATOM 4869 O O . LYS A 1 639 ? 57.933 39.051 -7.018 1.00 26.44 639 LYS A O 1
ATOM 4874 N N . SER A 1 640 ? 57.229 40.025 -8.881 1.00 25.61 640 SER A N 1
ATOM 4875 C CA . SER A 1 640 ? 56.282 40.635 -9.857 1.00 25.61 640 SER A CA 1
ATOM 4876 C C . SER A 1 640 ? 56.766 40.549 -11.323 1.00 25.61 640 SER A C 1
ATOM 4878 O O . SER A 1 640 ? 57.928 40.872 -11.540 1.00 25.61 640 SER A O 1
ATOM 4880 N N . LYS A 1 641 ? 55.836 40.364 -12.293 1.00 28.44 641 LYS A N 1
ATOM 4881 C CA . LYS A 1 641 ? 55.977 40.603 -13.768 1.00 28.44 641 LYS A CA 1
ATOM 4882 C C . LYS A 1 641 ? 57.042 39.725 -14.486 1.00 28.44 641 LYS A C 1
ATOM 4884 O O . LYS A 1 641 ? 57.972 39.274 -13.841 1.00 28.44 641 LYS A O 1
ATOM 4889 N N . THR A 1 642 ? 56.993 39.388 -15.783 1.00 27.64 642 THR A N 1
ATOM 4890 C CA . THR A 1 642 ? 56.032 39.526 -16.923 1.00 27.64 642 THR A CA 1
ATOM 4891 C C . THR A 1 642 ? 56.255 38.286 -17.855 1.00 27.64 642 THR A C 1
ATOM 4893 O O . THR A 1 642 ? 56.955 37.381 -17.418 1.00 27.64 642 THR A O 1
ATOM 4896 N N . THR A 1 643 ? 55.726 38.052 -19.072 1.00 28.33 643 THR A N 1
ATOM 4897 C CA . THR A 1 643 ? 55.034 38.841 -20.126 1.00 28.33 643 THR A CA 1
ATOM 4898 C C . THR A 1 643 ? 54.245 37.886 -21.054 1.00 28.33 643 THR A C 1
ATOM 4900 O O . THR A 1 643 ? 54.695 36.756 -21.211 1.00 28.33 643 THR A O 1
ATOM 4903 N N . SER A 1 644 ? 53.214 38.375 -21.778 1.00 27.47 644 SER A N 1
ATOM 4904 C CA . SER A 1 644 ? 52.601 37.781 -23.011 1.00 27.47 644 SER A CA 1
ATOM 4905 C C . SER A 1 644 ? 51.967 36.366 -22.935 1.00 27.47 644 SER A C 1
ATOM 4907 O O . SER A 1 644 ? 52.396 35.533 -22.154 1.00 27.47 644 SER A O 1
ATOM 4909 N N . SER A 1 645 ? 50.948 36.010 -23.732 1.00 27.25 645 SER A N 1
ATOM 4910 C CA . SER A 1 645 ? 50.133 36.749 -24.725 1.00 27.25 645 SER A CA 1
ATOM 4911 C C . SER A 1 645 ? 48.777 36.046 -24.959 1.00 27.25 645 SER A C 1
ATOM 4913 O O . SER A 1 645 ? 48.592 34.918 -24.518 1.00 27.25 645 SER A O 1
ATOM 4915 N N . SER A 1 646 ? 47.881 36.743 -25.682 1.00 31.00 646 SER A N 1
ATOM 4916 C CA . SER A 1 646 ? 46.577 36.312 -26.233 1.00 31.00 646 SER A CA 1
ATOM 4917 C C . SER A 1 646 ? 45.520 35.773 -25.253 1.00 31.00 646 SER A C 1
ATOM 4919 O O . SER A 1 646 ? 45.788 35.344 -24.137 1.00 31.00 646 SER A O 1
ATOM 4921 N N . GLY A 1 647 ? 44.253 35.868 -25.660 1.00 29.22 647 GLY A N 1
ATOM 4922 C CA . GLY A 1 647 ? 43.135 35.363 -24.874 1.00 29.22 647 GLY A CA 1
ATOM 4923 C C . GLY A 1 647 ? 41.807 35.453 -25.614 1.00 29.22 647 GLY A C 1
ATOM 4924 O O . GLY A 1 647 ? 41.646 36.239 -26.546 1.00 29.22 647 GLY A O 1
ATOM 4925 N N . SER A 1 648 ? 40.846 34.666 -25.145 1.00 32.53 648 SER A N 1
ATOM 4926 C CA . SER A 1 648 ? 39.417 34.834 -25.394 1.00 32.53 648 SER A CA 1
ATOM 4927 C C . SER A 1 648 ? 38.714 34.890 -24.034 1.00 32.53 648 SER A C 1
ATOM 4929 O O . SER A 1 648 ? 39.074 34.177 -23.096 1.00 32.53 648 SER A O 1
ATOM 4931 N N . SER A 1 649 ? 37.790 35.834 -23.868 1.00 35.16 649 SER A N 1
ATOM 4932 C CA . SER A 1 649 ? 37.313 36.245 -22.545 1.00 35.16 649 SER A CA 1
ATOM 4933 C C . SER A 1 649 ? 36.171 35.373 -22.022 1.00 35.16 649 SER A C 1
ATOM 4935 O O . SER A 1 649 ? 35.067 35.405 -22.567 1.00 35.16 649 SER A O 1
ATOM 4937 N N . ALA A 1 650 ? 36.400 34.683 -20.904 1.00 42.94 650 ALA A N 1
ATOM 4938 C CA . ALA A 1 650 ? 35.320 34.157 -20.071 1.00 42.94 650 ALA A CA 1
ATOM 4939 C C . ALA A 1 650 ? 34.438 35.308 -19.520 1.00 42.94 650 ALA A C 1
ATOM 4941 O O . ALA A 1 650 ? 34.955 36.408 -19.289 1.00 42.94 650 ALA A O 1
ATOM 4942 N N . PRO A 1 651 ? 33.126 35.088 -19.290 1.00 38.00 651 PRO A N 1
ATOM 4943 C CA . PRO A 1 651 ? 32.237 36.105 -18.728 1.00 38.00 651 PRO A CA 1
ATOM 4944 C C . PRO A 1 651 ? 32.691 36.523 -17.324 1.00 38.00 651 PRO A C 1
ATOM 4946 O O . PRO A 1 651 ? 33.162 35.702 -16.534 1.00 38.00 651 PRO A O 1
ATOM 4949 N N . SER A 1 652 ? 32.548 37.809 -17.002 1.00 46.97 652 SER A N 1
ATOM 4950 C CA . SER A 1 652 ? 33.069 38.354 -15.746 1.00 46.97 652 SER A CA 1
ATOM 4951 C C . SER A 1 652 ? 32.272 37.868 -14.530 1.00 46.97 652 SER A C 1
ATOM 4953 O O . SER A 1 652 ? 31.069 37.602 -14.603 1.00 46.97 652 SER A O 1
ATOM 4955 N N . THR A 1 653 ? 32.925 37.810 -13.366 1.00 50.84 653 THR A N 1
ATOM 4956 C CA . THR A 1 653 ? 32.292 37.421 -12.091 1.00 50.84 653 THR A CA 1
ATOM 4957 C C . THR A 1 653 ? 31.051 38.256 -11.765 1.00 50.84 653 THR A C 1
ATOM 4959 O O . THR A 1 653 ? 30.103 37.732 -11.187 1.00 50.84 653 THR A O 1
ATOM 4962 N N . ALA A 1 654 ? 30.986 39.519 -12.199 1.00 44.38 654 ALA A N 1
ATOM 4963 C CA . ALA A 1 654 ? 29.796 40.359 -12.056 1.00 44.38 654 ALA A CA 1
ATOM 4964 C C . ALA A 1 654 ? 28.554 39.775 -12.765 1.00 44.38 654 ALA A C 1
ATOM 4966 O O . ALA A 1 654 ? 27.462 39.796 -12.196 1.00 44.38 654 ALA A O 1
ATOM 4967 N N . GLN A 1 655 ? 28.709 39.199 -13.964 1.00 46.03 655 GLN A N 1
ATOM 4968 C CA . GLN A 1 655 ? 27.610 38.541 -14.682 1.00 46.03 655 GLN A CA 1
ATOM 4969 C C . GLN A 1 655 ? 27.188 37.240 -13.987 1.00 46.03 655 GLN A C 1
ATOM 4971 O O . GLN A 1 655 ? 25.992 36.986 -13.838 1.00 46.03 655 GLN A O 1
ATOM 4976 N N . GLN A 1 656 ? 28.147 36.455 -13.478 1.00 47.75 656 GLN A N 1
ATOM 4977 C CA . GLN A 1 656 ? 27.837 35.273 -12.666 1.00 47.75 656 GLN A CA 1
ATOM 4978 C C . GLN A 1 656 ? 27.073 35.644 -11.388 1.00 47.75 656 GLN A C 1
ATOM 4980 O O . GLN A 1 656 ? 26.070 35.006 -11.082 1.00 47.75 656 GLN A O 1
ATOM 4985 N N . HIS A 1 657 ? 27.478 36.695 -10.667 1.00 51.53 657 HIS A N 1
ATOM 4986 C CA . HIS A 1 657 ? 26.767 37.151 -9.469 1.00 51.53 657 HIS A CA 1
ATOM 4987 C C . HIS A 1 657 ? 25.355 37.671 -9.778 1.00 51.53 657 HIS A C 1
ATOM 4989 O O . HIS A 1 657 ? 24.435 37.379 -9.017 1.00 51.53 657 HIS A O 1
ATOM 4995 N N . GLN A 1 658 ? 25.135 38.364 -10.903 1.00 49.84 658 GLN A N 1
ATOM 4996 C CA . GLN A 1 658 ? 23.783 38.744 -11.337 1.00 49.84 658 GLN A CA 1
ATOM 4997 C C . GLN A 1 658 ? 22.919 37.526 -11.701 1.00 49.84 658 GLN A C 1
ATOM 4999 O O . GLN A 1 658 ? 21.731 37.498 -11.374 1.00 49.84 658 GLN A O 1
ATOM 5004 N N . MET A 1 659 ? 23.499 36.502 -12.335 1.00 51.22 659 MET A N 1
ATOM 5005 C CA . MET A 1 659 ? 22.788 35.261 -12.651 1.00 51.22 659 MET A CA 1
ATOM 5006 C C . MET A 1 659 ? 22.438 34.476 -11.380 1.00 51.22 659 MET A C 1
ATOM 5008 O O . MET A 1 659 ? 21.288 34.079 -11.214 1.00 51.22 659 MET A O 1
ATOM 5012 N N . TRP A 1 660 ? 23.375 34.335 -10.438 1.00 54.91 660 TRP A N 1
ATOM 5013 C CA . TRP A 1 660 ? 23.120 33.724 -9.130 1.00 54.91 660 TRP A CA 1
ATOM 5014 C C . TRP A 1 660 ? 22.091 34.503 -8.308 1.00 54.91 660 TRP A C 1
ATOM 5016 O O . TRP A 1 660 ? 21.208 33.882 -7.729 1.00 54.91 660 TRP A O 1
ATOM 5026 N N . ALA A 1 661 ? 22.129 35.839 -8.301 1.00 61.56 661 ALA A N 1
ATOM 5027 C CA . ALA A 1 661 ? 21.114 36.652 -7.631 1.00 61.56 661 ALA A CA 1
ATOM 5028 C C . ALA A 1 661 ? 19.714 36.433 -8.232 1.00 61.56 661 ALA A C 1
ATOM 5030 O O . ALA A 1 661 ? 18.743 36.306 -7.490 1.00 61.56 661 ALA A O 1
ATOM 5031 N N . ARG A 1 662 ? 19.605 36.312 -9.563 1.00 62.28 662 ARG A N 1
ATOM 5032 C CA . ARG A 1 662 ? 18.344 35.964 -10.242 1.00 62.28 662 ARG A CA 1
ATOM 5033 C C . ARG A 1 662 ? 17.893 34.536 -9.934 1.00 62.28 662 ARG A C 1
ATOM 5035 O O . ARG A 1 662 ? 16.709 34.339 -9.699 1.00 62.28 662 ARG A O 1
ATOM 5042 N N . ILE A 1 663 ? 18.801 33.561 -9.879 1.00 69.25 663 ILE A N 1
ATOM 5043 C CA . ILE A 1 663 ? 18.478 32.175 -9.502 1.00 69.25 663 ILE A CA 1
ATOM 5044 C C . ILE A 1 663 ? 18.015 32.107 -8.042 1.00 69.25 663 ILE A C 1
ATOM 5046 O O . ILE A 1 663 ? 16.977 31.518 -7.773 1.00 69.25 663 ILE A O 1
ATOM 5050 N N . VAL A 1 664 ? 18.710 32.759 -7.106 1.00 75.44 664 VAL A N 1
ATOM 5051 C CA . VAL A 1 664 ? 18.314 32.823 -5.688 1.00 75.44 664 VAL A CA 1
ATOM 5052 C C . VAL A 1 664 ? 16.987 33.564 -5.512 1.00 75.44 664 VAL A C 1
ATOM 5054 O O . VAL A 1 664 ? 16.165 33.131 -4.712 1.00 75.44 664 VAL A O 1
ATOM 5057 N N . LEU A 1 665 ? 16.722 34.621 -6.288 1.00 68.31 665 LEU A N 1
ATOM 5058 C CA . LEU A 1 665 ? 15.424 35.299 -6.286 1.00 68.31 665 LEU A CA 1
ATOM 5059 C C . LEU A 1 665 ? 14.311 34.408 -6.860 1.00 68.31 665 LEU A C 1
ATOM 5061 O O . LEU A 1 665 ? 13.248 34.323 -6.261 1.00 68.31 665 LEU A O 1
ATOM 5065 N N . MET A 1 666 ? 14.549 33.705 -7.970 1.00 67.75 666 MET A N 1
ATOM 5066 C CA . MET A 1 666 ? 13.569 32.793 -8.577 1.00 67.75 666 MET A CA 1
ATOM 5067 C C . MET A 1 666 ? 13.303 31.562 -7.705 1.00 67.75 666 MET A C 1
ATOM 5069 O O . MET A 1 666 ? 12.152 31.172 -7.555 1.00 67.75 666 MET A O 1
ATOM 5073 N N . VAL A 1 667 ? 14.331 30.983 -7.077 1.00 73.50 667 VAL A N 1
ATOM 5074 C CA . VAL A 1 667 ? 14.196 29.889 -6.099 1.00 73.50 667 VAL A CA 1
ATOM 5075 C C . VAL A 1 667 ? 13.550 30.393 -4.809 1.00 73.50 667 VAL A C 1
ATOM 5077 O O . VAL A 1 667 ? 12.729 29.688 -4.239 1.00 73.50 667 VAL A O 1
ATOM 5080 N N . GLY A 1 668 ? 13.842 31.621 -4.373 1.00 73.12 668 GLY A N 1
ATOM 5081 C CA . GLY A 1 668 ? 13.186 32.263 -3.233 1.00 73.12 668 GLY A CA 1
ATOM 5082 C C . GLY A 1 668 ? 11.701 32.526 -3.486 1.00 73.12 668 GLY A C 1
ATOM 5083 O O . GLY A 1 668 ? 10.873 32.189 -2.648 1.00 73.12 668 GLY A O 1
ATOM 5084 N N . ILE A 1 669 ? 11.342 33.044 -4.664 1.00 70.56 669 ILE A N 1
ATOM 5085 C CA . ILE A 1 669 ? 9.949 33.223 -5.094 1.00 70.56 669 ILE A CA 1
ATOM 5086 C C . ILE A 1 669 ? 9.268 31.862 -5.258 1.00 70.56 669 ILE A C 1
ATOM 5088 O O . ILE A 1 669 ? 8.172 31.686 -4.740 1.00 70.56 669 ILE A O 1
ATOM 5092 N N . ALA A 1 670 ? 9.909 30.875 -5.889 1.00 62.09 670 ALA A N 1
ATOM 5093 C CA . ALA A 1 670 ? 9.365 29.524 -6.012 1.00 62.09 670 ALA A CA 1
ATOM 5094 C C . ALA A 1 670 ? 9.166 28.856 -4.641 1.00 62.09 670 ALA A C 1
ATOM 5096 O O . ALA A 1 670 ? 8.146 28.211 -4.429 1.00 62.09 670 ALA A O 1
ATOM 5097 N N . ALA A 1 671 ? 10.076 29.065 -3.685 1.00 64.38 671 ALA A N 1
ATOM 5098 C CA . ALA A 1 671 ? 9.935 28.599 -2.309 1.00 64.38 671 ALA A CA 1
ATOM 5099 C C . ALA A 1 671 ? 8.817 29.342 -1.562 1.00 64.38 671 ALA A C 1
ATOM 5101 O O . ALA A 1 671 ? 8.045 28.704 -0.856 1.00 64.38 671 ALA A O 1
ATOM 5102 N N . ILE A 1 672 ? 8.664 30.658 -1.740 1.00 65.25 672 ILE A N 1
ATOM 5103 C CA . ILE A 1 672 ? 7.546 31.424 -1.166 1.00 65.25 672 ILE A CA 1
ATOM 5104 C C . ILE A 1 672 ? 6.215 30.951 -1.765 1.00 65.25 672 ILE A C 1
ATOM 5106 O O . ILE A 1 672 ? 5.273 30.699 -1.018 1.00 65.25 672 ILE A O 1
ATOM 5110 N N . VAL A 1 673 ? 6.134 30.754 -3.084 1.00 58.72 673 VAL A N 1
ATOM 5111 C CA . VAL A 1 673 ? 4.955 30.201 -3.772 1.00 58.72 673 VAL A CA 1
ATOM 5112 C C . VAL A 1 673 ? 4.660 28.785 -3.276 1.00 58.72 673 VAL A C 1
ATOM 5114 O O . VAL A 1 673 ? 3.514 28.484 -2.959 1.00 58.72 673 VAL A O 1
ATOM 5117 N N . TYR A 1 674 ? 5.679 27.941 -3.109 1.00 61.28 674 TYR A N 1
ATOM 5118 C CA . TYR A 1 674 ? 5.556 26.599 -2.537 1.00 61.28 674 TYR A CA 1
ATOM 5119 C C . TYR A 1 674 ? 5.005 26.655 -1.100 1.00 61.28 674 TYR A C 1
ATOM 5121 O O . TYR A 1 674 ? 3.944 26.102 -0.830 1.00 61.28 674 TYR A O 1
ATOM 5129 N N . PHE A 1 675 ? 5.640 27.405 -0.192 1.00 54.56 675 PHE A N 1
ATOM 5130 C CA . PHE A 1 675 ? 5.216 27.542 1.210 1.00 54.56 675 PHE A CA 1
ATOM 5131 C C . PHE A 1 675 ? 3.892 28.306 1.416 1.00 54.56 675 PHE A C 1
ATOM 5133 O O . PHE A 1 675 ? 3.318 28.228 2.504 1.00 54.56 675 PHE A O 1
ATOM 5140 N N . THR A 1 676 ? 3.393 29.037 0.413 1.00 54.56 676 THR A N 1
ATOM 5141 C CA . THR A 1 676 ? 2.071 29.699 0.455 1.00 54.56 676 THR A CA 1
ATOM 5142 C C . THR A 1 676 ? 0.967 28.906 -0.245 1.00 54.56 676 THR A C 1
ATOM 5144 O O . THR A 1 676 ? -0.192 29.050 0.139 1.00 54.56 676 THR A O 1
ATOM 5147 N N . THR A 1 677 ? 1.309 28.036 -1.202 1.00 53.34 677 THR A N 1
ATOM 5148 C CA . THR A 1 677 ? 0.369 27.138 -1.898 1.00 53.34 677 THR A CA 1
ATOM 5149 C C . THR A 1 677 ? 0.159 25.842 -1.110 1.00 53.34 677 THR A C 1
ATOM 5151 O O . THR A 1 677 ? -0.975 25.477 -0.827 1.00 53.34 677 THR A O 1
ATOM 5154 N N . PHE A 1 678 ? 1.227 25.195 -0.630 1.00 54.53 678 PHE A N 1
ATOM 5155 C CA . PHE A 1 678 ? 1.156 23.975 0.195 1.00 54.53 678 PHE A CA 1
ATOM 5156 C C . PHE A 1 678 ? 0.787 24.240 1.668 1.00 54.53 678 PHE A C 1
ATOM 5158 O O . PHE A 1 678 ? 1.147 23.470 2.559 1.00 54.53 678 PHE A O 1
ATOM 5165 N N . ARG A 1 679 ? 0.080 25.340 1.959 1.00 54.94 679 ARG A N 1
ATOM 5166 C CA . ARG A 1 679 ? -0.318 25.707 3.321 1.00 54.94 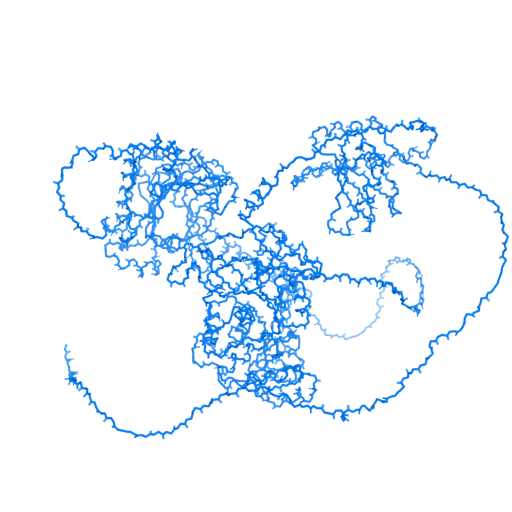679 ARG A CA 1
ATOM 5167 C C . ARG A 1 679 ? -1.791 25.381 3.551 1.00 54.94 679 ARG A C 1
ATOM 5169 O O . ARG A 1 679 ? -2.666 26.135 3.129 1.00 54.94 679 ARG A O 1
ATOM 5176 N N . THR A 1 680 ? -2.049 24.277 4.253 1.00 58.91 680 THR A N 1
ATOM 5177 C CA . THR A 1 680 ? -3.388 23.884 4.713 1.00 58.91 680 THR A CA 1
ATOM 5178 C C . THR A 1 680 ? -4.077 25.052 5.416 1.00 58.91 680 THR A C 1
ATOM 5180 O O . THR A 1 680 ? -3.504 25.665 6.321 1.00 58.91 680 THR A O 1
ATOM 5183 N N . ARG A 1 681 ? -5.303 25.375 4.998 1.00 74.81 681 ARG A N 1
ATOM 5184 C CA . ARG A 1 681 ? -6.085 26.486 5.562 1.00 74.81 681 ARG A CA 1
ATOM 5185 C C . ARG A 1 681 ? -7.048 25.949 6.614 1.00 74.81 681 ARG A C 1
ATOM 5187 O O . ARG A 1 681 ? -7.874 25.111 6.281 1.00 74.81 681 ARG A O 1
ATOM 5194 N N . GLU A 1 682 ? -6.987 26.425 7.858 1.00 84.56 682 GLU A N 1
ATOM 5195 C CA . GLU A 1 682 ? -8.042 26.131 8.842 1.00 84.56 682 GLU A CA 1
ATOM 5196 C C . GLU A 1 682 ? -9.218 27.110 8.700 1.00 84.56 682 GLU A C 1
ATOM 5198 O O . GLU A 1 682 ? -9.034 28.327 8.639 1.00 84.56 682 GLU A O 1
ATOM 5203 N N . LYS A 1 683 ? -10.440 26.572 8.708 1.00 91.12 683 LYS A N 1
ATOM 5204 C CA . LYS A 1 683 ? -11.712 27.304 8.685 1.00 91.12 683 LYS A CA 1
ATOM 5205 C C . LYS A 1 683 ? -12.597 26.793 9.823 1.00 91.12 683 LYS A C 1
ATOM 5207 O O . LYS A 1 683 ? -12.765 25.592 10.011 1.00 91.12 683 LYS A O 1
ATOM 5212 N N . LYS A 1 684 ? -13.183 27.712 10.587 1.00 94.25 684 LYS A N 1
ATOM 5213 C CA . LYS A 1 684 ? -14.065 27.387 11.718 1.00 94.25 684 LYS A CA 1
ATOM 5214 C C . LYS A 1 684 ? -15.479 27.144 11.203 1.00 94.25 684 LYS A C 1
ATOM 5216 O O . LYS A 1 684 ? -16.049 28.049 10.599 1.00 94.25 684 LYS A O 1
ATOM 5221 N N . PHE A 1 685 ? -16.049 25.965 11.454 1.00 96.62 685 PHE A N 1
ATOM 5222 C CA . PHE A 1 685 ? -17.466 25.704 11.181 1.00 96.62 685 PHE A CA 1
ATOM 5223 C C . PHE A 1 685 ? -18.329 25.899 12.426 1.00 96.62 685 PHE A C 1
ATOM 5225 O O . PHE A 1 685 ? -19.387 26.512 12.330 1.00 96.62 685 PHE A O 1
ATOM 5232 N N . ALA A 1 686 ? -17.855 25.477 13.602 1.00 97.19 686 ALA A N 1
ATOM 5233 C CA . ALA A 1 686 ? -18.475 25.798 14.889 1.00 97.19 686 ALA A CA 1
ATOM 5234 C C . ALA A 1 686 ? -17.445 25.735 16.027 1.00 97.19 686 ALA A C 1
ATOM 5236 O O . ALA A 1 686 ? -16.756 24.727 16.170 1.00 97.19 686 ALA A O 1
ATOM 5237 N N . THR A 1 687 ? -17.355 26.777 16.857 1.00 96.75 687 THR A N 1
ATOM 5238 C CA . THR A 1 687 ? -16.536 26.785 18.084 1.00 96.75 687 THR A CA 1
ATOM 5239 C C . THR A 1 687 ? -17.365 26.433 19.321 1.00 96.75 687 THR A C 1
ATOM 5241 O O . THR A 1 687 ? -18.594 26.554 19.322 1.00 96.75 687 THR A O 1
ATOM 5244 N N . GLN A 1 688 ? -16.724 25.980 20.398 1.00 94.88 688 GLN A N 1
ATOM 5245 C CA . GLN A 1 688 ? -17.412 25.562 21.628 1.00 94.88 688 GLN A CA 1
ATOM 5246 C C . GLN A 1 688 ? -18.117 26.737 22.336 1.00 94.88 688 GLN A C 1
ATOM 5248 O O . GLN A 1 688 ? -19.142 26.539 22.990 1.00 94.88 688 GLN A O 1
ATOM 5253 N N . ARG A 1 689 ? -17.613 27.964 22.144 1.00 93.44 689 ARG A N 1
ATOM 5254 C CA . ARG A 1 689 ? -18.150 29.203 22.736 1.00 93.44 689 ARG A CA 1
ATOM 5255 C C . ARG A 1 689 ? -19.435 29.705 22.072 1.00 93.44 689 ARG A C 1
ATOM 5257 O O . ARG A 1 689 ? -20.155 30.495 22.672 1.00 93.44 689 ARG A O 1
ATOM 5264 N N . GLU A 1 690 ? -19.716 29.282 20.843 1.00 94.25 690 GLU A N 1
ATOM 5265 C CA . GLU A 1 690 ? -20.932 29.666 20.122 1.00 94.25 690 GLU A CA 1
ATOM 5266 C C . GLU A 1 690 ? -22.146 28.875 20.618 1.00 94.25 690 GLU A C 1
ATOM 5268 O O . GLU A 1 690 ? -22.026 27.695 20.956 1.00 94.25 690 GLU A O 1
ATOM 5273 N N . VAL A 1 691 ? -23.323 29.507 20.610 1.00 94.69 691 VAL A N 1
ATOM 5274 C CA . VAL A 1 691 ? -24.631 28.838 20.685 1.00 94.69 691 VAL A CA 1
ATOM 5275 C C . VAL A 1 691 ? -25.252 28.900 19.294 1.00 94.69 691 VAL A C 1
ATOM 5277 O O . VAL A 1 691 ? -25.397 29.990 18.745 1.00 94.69 691 VAL A O 1
ATOM 5280 N N . LEU A 1 692 ? -25.574 27.746 18.711 1.00 95.44 692 LEU A N 1
ATOM 5281 C CA . LEU A 1 692 ? -26.067 27.649 17.335 1.00 95.44 692 LEU A CA 1
ATOM 5282 C C . LEU A 1 692 ? -27.500 27.115 17.300 1.00 95.44 692 LEU A C 1
ATOM 5284 O O . LEU A 1 692 ? -27.736 25.975 17.686 1.00 95.44 692 LEU A O 1
ATOM 5288 N N . GLU A 1 693 ? -28.444 27.914 16.797 1.00 94.06 693 GLU A N 1
ATOM 5289 C CA . GLU A 1 693 ? -29.789 27.429 16.451 1.00 94.06 693 GLU A CA 1
ATOM 5290 C C . GLU A 1 693 ? -29.673 26.387 15.324 1.00 94.06 693 GLU A C 1
ATOM 5292 O O . GLU A 1 693 ? -29.970 25.209 15.516 1.00 94.06 693 GLU A O 1
ATOM 5297 N N . LEU A 1 694 ? -29.120 26.810 14.183 1.00 96.62 694 LEU A N 1
ATOM 5298 C CA . LEU A 1 694 ? -28.719 25.973 13.056 1.00 96.62 694 LEU A CA 1
ATOM 5299 C C . LEU A 1 694 ? -27.644 26.713 12.242 1.00 96.62 694 LEU A C 1
ATOM 5301 O O . LEU A 1 694 ? -27.729 27.926 12.043 1.00 96.62 694 LEU A O 1
ATOM 5305 N N . ARG A 1 695 ? -26.634 25.993 11.751 1.00 97.94 695 ARG A N 1
ATOM 5306 C CA . ARG A 1 695 ? -25.664 26.474 10.756 1.00 97.94 695 ARG A CA 1
ATOM 5307 C C . ARG A 1 695 ? -25.452 25.398 9.705 1.00 97.94 695 ARG A C 1
ATOM 5309 O O . ARG A 1 695 ? -25.289 24.236 10.056 1.00 97.94 695 ARG A O 1
ATOM 5316 N N . THR A 1 696 ? -25.398 25.794 8.439 1.00 97.31 696 THR A N 1
ATOM 5317 C CA . THR A 1 696 ? -25.259 24.891 7.292 1.00 97.31 696 THR A CA 1
ATOM 5318 C C . THR A 1 696 ? -24.062 25.278 6.423 1.00 97.31 696 THR A C 1
ATOM 5320 O O . THR A 1 696 ? -23.625 26.430 6.413 1.00 97.31 696 THR A O 1
ATOM 5323 N N . GLN A 1 697 ? -23.517 24.309 5.692 1.00 96.38 697 GLN A N 1
ATOM 5324 C CA . GLN A 1 697 ? -22.642 24.526 4.544 1.00 96.38 697 GLN A CA 1
ATOM 5325 C C . GLN A 1 697 ? -23.125 23.599 3.417 1.00 96.38 697 GLN A C 1
ATOM 5327 O O . GLN A 1 697 ? -23.000 22.380 3.569 1.00 96.38 697 GLN A O 1
ATOM 5332 N N . PRO A 1 698 ? -23.675 24.138 2.313 1.00 95.94 698 PRO A N 1
ATOM 5333 C CA . PRO A 1 698 ? -23.958 23.346 1.124 1.00 95.94 698 PRO A CA 1
ATOM 5334 C C . PRO A 1 698 ? -22.653 22.925 0.438 1.00 95.94 698 PRO A C 1
ATOM 5336 O O . PRO A 1 698 ? -21.647 23.636 0.511 1.00 95.94 698 PRO A O 1
ATOM 5339 N N . LEU A 1 699 ? -22.690 21.777 -0.232 1.00 94.00 699 LEU A N 1
ATOM 5340 C CA . LEU A 1 699 ? -21.601 21.205 -1.021 1.00 94.00 699 LEU A CA 1
ATOM 5341 C C . LEU A 1 699 ? -22.171 20.592 -2.305 1.00 94.00 699 LEU A C 1
ATOM 5343 O O . LEU A 1 699 ? -23.313 20.127 -2.329 1.00 94.00 699 LEU A O 1
ATOM 5347 N N . ASP A 1 700 ? -21.362 20.552 -3.361 1.00 92.62 700 ASP A N 1
ATOM 5348 C CA . ASP A 1 700 ? -21.694 19.782 -4.558 1.00 92.62 700 ASP A CA 1
ATOM 5349 C C . ASP A 1 700 ? -21.612 18.285 -4.232 1.00 92.62 700 ASP A C 1
ATOM 5351 O O . ASP A 1 700 ? -20.595 17.807 -3.728 1.00 92.62 700 ASP A O 1
ATOM 5355 N N . CYS A 1 701 ? -22.683 17.539 -4.508 1.00 93.88 701 CYS A N 1
ATOM 5356 C CA . CYS A 1 701 ? -22.719 16.098 -4.272 1.00 93.88 701 CYS A CA 1
ATOM 5357 C C . CYS A 1 701 ? -21.665 15.365 -5.114 1.00 93.88 701 CYS A C 1
ATOM 5359 O O . CYS A 1 701 ? -21.546 15.599 -6.322 1.00 93.88 701 CYS A O 1
ATOM 5361 N N . SER A 1 702 ? -20.955 14.407 -4.516 1.00 91.75 702 SER A N 1
ATOM 5362 C CA . SER A 1 702 ? -20.102 13.495 -5.279 1.00 91.75 702 SER A CA 1
ATOM 5363 C C . SER A 1 702 ? -20.938 12.622 -6.232 1.00 91.75 702 SER A C 1
ATOM 5365 O O . SER A 1 702 ? -22.018 12.145 -5.882 1.00 91.75 702 SER A O 1
ATOM 5367 N N . ARG A 1 703 ? -20.451 12.404 -7.466 1.00 89.31 703 ARG A N 1
ATOM 5368 C CA . ARG A 1 703 ? -21.201 11.641 -8.488 1.00 89.31 703 ARG A CA 1
ATOM 5369 C C . ARG A 1 703 ? -21.584 10.224 -8.035 1.00 89.31 703 ARG A C 1
ATOM 5371 O O . ARG A 1 703 ? -22.768 9.930 -8.119 1.00 89.31 703 ARG A O 1
ATOM 5378 N N . PRO A 1 704 ? -20.682 9.395 -7.462 1.00 87.00 704 PRO A N 1
ATOM 5379 C CA . PRO A 1 704 ? -21.051 8.046 -7.023 1.00 87.00 704 PRO A CA 1
ATOM 5380 C C . PRO A 1 704 ? -22.173 8.039 -5.976 1.00 87.00 704 PRO A C 1
ATOM 5382 O O . PRO A 1 704 ? -23.022 7.155 -5.991 1.00 87.00 704 PRO A O 1
ATOM 5385 N N . TYR A 1 705 ? -22.210 9.053 -5.104 1.00 92.00 705 TYR A N 1
ATOM 5386 C CA . TYR A 1 705 ? -23.273 9.223 -4.116 1.00 92.00 705 TYR A CA 1
ATOM 5387 C C . TYR A 1 705 ? -24.617 9.572 -4.779 1.00 92.00 705 TYR A C 1
ATOM 5389 O O . TYR A 1 705 ? -25.630 8.982 -4.419 1.00 92.00 705 TYR A O 1
ATOM 5397 N N . LEU A 1 706 ? -24.638 10.450 -5.794 1.00 91.94 706 LEU A N 1
ATOM 5398 C CA . LEU A 1 706 ? -25.845 10.721 -6.596 1.00 91.94 706 LEU A CA 1
ATOM 5399 C C . LEU A 1 706 ? -26.312 9.497 -7.400 1.00 91.94 706 LEU A C 1
ATOM 5401 O O . LEU A 1 706 ? -27.499 9.161 -7.387 1.00 91.94 706 LEU A O 1
ATOM 5405 N N . ASP A 1 707 ? -25.384 8.825 -8.081 1.00 90.44 707 ASP A N 1
ATOM 5406 C CA . ASP A 1 707 ? -25.643 7.650 -8.923 1.00 90.44 707 ASP A CA 1
ATOM 5407 C C . ASP A 1 707 ? -26.200 6.469 -8.101 1.00 90.44 707 ASP A C 1
ATOM 5409 O O . ASP A 1 707 ? -26.899 5.601 -8.628 1.00 90.44 707 ASP A O 1
ATOM 5413 N N . GLU A 1 708 ? -25.926 6.433 -6.793 1.00 90.56 708 GLU A N 1
ATOM 5414 C CA . GLU A 1 708 ? -26.541 5.486 -5.868 1.00 90.56 708 GLU A CA 1
ATOM 5415 C C . GLU A 1 708 ? -27.847 5.997 -5.253 1.00 90.56 708 GLU A C 1
ATOM 5417 O O . GLU A 1 708 ? -28.866 5.316 -5.364 1.00 90.56 708 GLU A O 1
ATOM 5422 N N . ILE A 1 709 ? -27.851 7.184 -4.637 1.00 92.38 709 ILE A N 1
ATOM 5423 C CA . ILE A 1 709 ? -28.999 7.664 -3.852 1.00 92.38 709 ILE A CA 1
ATOM 5424 C C . ILE A 1 709 ? -30.231 7.953 -4.720 1.00 92.38 709 ILE A C 1
ATOM 5426 O O . ILE A 1 709 ? -31.361 7.837 -4.251 1.00 92.38 709 ILE A O 1
ATOM 5430 N N . SER A 1 710 ? -30.029 8.234 -6.014 1.00 91.62 710 SER A N 1
ATOM 5431 C CA . SER A 1 710 ? -31.093 8.393 -7.019 1.00 91.62 710 SER A CA 1
ATOM 5432 C C . SER A 1 710 ? -32.019 7.178 -7.173 1.00 91.62 710 SER A C 1
ATOM 5434 O O . SER A 1 710 ? -33.123 7.322 -7.697 1.00 91.62 710 SER A O 1
ATOM 5436 N N . LYS A 1 711 ? -31.615 5.998 -6.684 1.00 93.56 711 LYS A N 1
ATOM 5437 C CA . LYS A 1 711 ? -32.436 4.774 -6.653 1.00 93.56 711 LYS A CA 1
ATOM 5438 C C . LYS A 1 711 ? -33.546 4.827 -5.595 1.00 93.56 711 LYS A C 1
ATOM 5440 O O . LYS A 1 711 ? -34.541 4.119 -5.728 1.00 93.56 711 LYS A O 1
ATOM 5445 N N . PHE A 1 712 ? -33.393 5.656 -4.560 1.00 93.75 712 PHE A N 1
ATOM 5446 C CA . PHE A 1 712 ? -34.265 5.679 -3.385 1.00 93.75 712 PHE A CA 1
ATOM 5447 C C . PHE A 1 712 ? -35.162 6.924 -3.391 1.00 93.75 712 PHE A C 1
ATOM 5449 O O . PHE A 1 712 ? -34.826 7.985 -2.856 1.00 93.75 712 PHE A O 1
ATOM 5456 N N . ALA A 1 713 ? -36.329 6.799 -4.027 1.00 89.56 713 ALA A N 1
ATOM 5457 C CA . ALA A 1 713 ? -37.305 7.881 -4.134 1.00 89.56 713 ALA A CA 1
ATOM 5458 C C . ALA A 1 713 ? -37.692 8.445 -2.751 1.00 89.56 713 ALA A C 1
ATOM 5460 O O . ALA A 1 713 ? -37.991 7.701 -1.821 1.00 89.56 713 ALA A O 1
ATOM 5461 N N . GLY A 1 714 ? -37.683 9.774 -2.616 1.00 89.25 714 GLY A N 1
ATOM 5462 C CA . GLY A 1 714 ? -37.949 10.465 -1.347 1.00 89.25 714 GLY A CA 1
ATOM 5463 C C . GLY A 1 714 ? -36.748 10.586 -0.398 1.00 89.25 714 GLY A C 1
ATOM 5464 O O . GLY A 1 714 ? -36.832 11.367 0.544 1.00 89.25 714 GLY A O 1
ATOM 5465 N N . CYS A 1 715 ? -35.630 9.899 -0.659 1.00 92.44 715 CYS A N 1
ATOM 5466 C CA . CYS A 1 715 ? -34.388 9.997 0.123 1.00 92.44 715 CYS A CA 1
ATOM 5467 C C . CYS A 1 715 ? -33.246 10.708 -0.638 1.00 92.44 715 CYS A C 1
ATOM 5469 O O . CYS A 1 715 ? -32.104 10.724 -0.196 1.00 92.44 715 CYS A O 1
ATOM 5471 N N . ILE A 1 716 ? -33.539 11.321 -1.790 1.00 94.62 716 ILE A N 1
ATOM 5472 C CA . ILE A 1 716 ? -32.572 12.102 -2.576 1.00 94.62 716 ILE A CA 1
ATOM 5473 C C . ILE A 1 716 ? -32.450 13.509 -1.959 1.00 94.62 716 ILE A C 1
ATOM 5475 O O . ILE A 1 716 ? -33.467 14.198 -1.853 1.00 94.62 716 ILE A O 1
ATOM 5479 N N . PRO A 1 717 ? -31.246 13.990 -1.595 1.00 94.62 717 PRO A N 1
ATOM 5480 C CA . PRO A 1 717 ? -31.080 15.315 -1.015 1.00 94.62 717 PRO A CA 1
ATOM 5481 C C . PRO A 1 717 ? -31.222 16.395 -2.088 1.00 94.62 717 PRO A C 1
ATOM 5483 O O . PRO A 1 717 ? -30.592 16.325 -3.142 1.00 94.62 717 PRO A O 1
ATOM 5486 N N . ASN A 1 718 ? -31.973 17.459 -1.792 1.00 89.94 718 ASN A N 1
ATOM 5487 C CA . ASN A 1 718 ? -32.078 18.615 -2.695 1.00 89.94 718 ASN A CA 1
ATOM 5488 C C . ASN A 1 718 ? -30.723 19.330 -2.891 1.00 89.94 718 ASN A C 1
ATOM 5490 O O . ASN A 1 718 ? -30.508 19.996 -3.901 1.00 89.94 718 ASN A O 1
ATOM 5494 N N . GLN A 1 719 ? -29.824 19.232 -1.909 1.00 93.69 719 GLN A N 1
ATOM 5495 C CA . GLN A 1 719 ? -28.430 19.664 -1.999 1.00 93.69 719 GLN A CA 1
ATOM 5496 C C . GLN A 1 719 ? -27.606 18.900 -0.955 1.00 93.69 719 GLN A C 1
ATOM 5498 O O . GLN A 1 719 ? -28.056 18.756 0.182 1.00 93.69 719 GLN A O 1
ATOM 5503 N N . CYS A 1 720 ? -26.413 18.423 -1.315 1.00 97.25 720 CYS A N 1
ATOM 5504 C CA . CYS A 1 720 ? -25.497 17.811 -0.352 1.00 97.25 720 CYS A CA 1
ATOM 5505 C C . CYS A 1 720 ? -24.842 18.863 0.547 1.00 97.25 720 CYS A C 1
ATOM 5507 O O . CYS A 1 720 ? -24.933 20.071 0.308 1.00 97.25 720 CYS A O 1
ATOM 5509 N N . GLY A 1 721 ? -24.186 18.414 1.615 1.00 97.00 721 GLY A N 1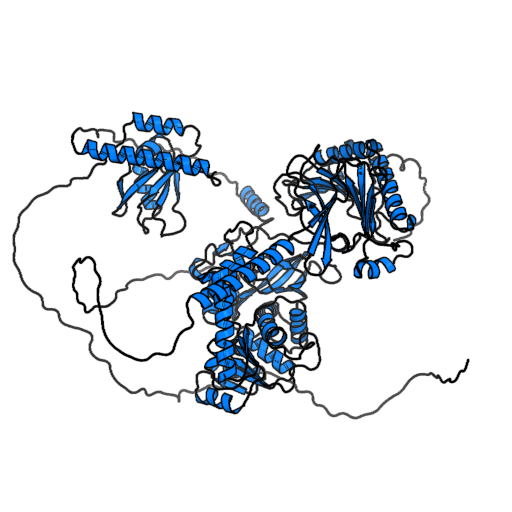
ATOM 5510 C CA . GLY A 1 721 ? -23.550 19.323 2.558 1.00 97.00 721 GLY A CA 1
ATOM 5511 C C . GLY A 1 721 ? -23.560 18.815 3.986 1.00 97.00 721 GLY A C 1
ATOM 5512 O O . GLY A 1 721 ? -23.611 17.612 4.243 1.00 97.00 721 GLY A O 1
ATOM 5513 N N . ARG A 1 722 ? -23.482 19.766 4.916 1.00 97.56 722 ARG A N 1
ATOM 5514 C CA . ARG A 1 722 ? -23.341 19.513 6.352 1.00 97.56 722 ARG A CA 1
ATOM 5515 C C . ARG A 1 722 ? -23.978 20.608 7.200 1.00 97.56 722 ARG A C 1
ATOM 5517 O O . ARG A 1 722 ? -24.054 21.763 6.780 1.00 97.56 722 ARG A O 1
ATOM 5524 N N . PHE A 1 723 ? -24.395 20.258 8.412 1.00 98.44 723 PHE A N 1
ATOM 5525 C CA . PHE A 1 723 ? -25.031 21.158 9.369 1.00 98.44 723 PHE A CA 1
ATOM 5526 C C . PHE A 1 723 ? -24.548 20.944 10.809 1.00 98.44 723 PHE A C 1
ATOM 5528 O O . PHE A 1 723 ? -24.006 19.891 11.147 1.00 98.44 723 PHE A O 1
ATOM 5535 N N . VAL A 1 724 ? -24.760 21.953 11.658 1.00 98.44 724 VAL A N 1
ATOM 5536 C CA . VAL A 1 724 ? -24.529 21.929 13.112 1.00 98.44 724 VAL A CA 1
ATOM 5537 C C . VAL A 1 724 ? -25.669 22.654 13.833 1.00 98.44 724 VAL A C 1
ATOM 5539 O O . VAL A 1 724 ? -26.073 23.737 13.410 1.00 98.44 724 VAL A O 1
ATOM 5542 N N . SER A 1 725 ? -26.151 22.094 14.944 1.00 98.25 725 SER A N 1
ATOM 5543 C CA . SER A 1 725 ? -27.139 22.711 15.839 1.00 98.25 725 SER A CA 1
ATOM 5544 C C . SER A 1 725 ? -26.866 22.345 17.301 1.00 98.25 725 SER A C 1
ATOM 5546 O O . SER A 1 725 ? -26.467 21.221 17.601 1.00 98.25 725 SER A O 1
ATOM 5548 N N . ASP A 1 726 ? -27.138 23.276 18.214 1.00 98.12 726 ASP A N 1
ATOM 5549 C CA . ASP A 1 726 ? -27.117 23.085 19.671 1.00 98.12 726 ASP A CA 1
ATOM 5550 C C . ASP A 1 726 ? -28.543 22.922 20.253 1.00 98.12 726 ASP A C 1
ATOM 5552 O O . ASP A 1 726 ? -28.743 23.131 21.451 1.00 98.12 726 ASP A O 1
ATOM 5556 N N . LYS A 1 727 ? -29.551 22.639 19.407 1.00 96.94 727 LYS A N 1
ATOM 5557 C CA . LYS A 1 727 ? -30.985 22.667 19.774 1.00 96.94 727 LYS A CA 1
ATOM 5558 C C . LYS A 1 727 ? -31.763 21.386 19.514 1.00 96.94 727 LYS A C 1
ATOM 5560 O O . LYS A 1 727 ? -32.773 21.168 20.175 1.00 96.94 727 LYS A O 1
ATOM 5565 N N . ILE A 1 728 ? -31.312 20.549 18.577 1.00 97.88 728 ILE A N 1
ATOM 5566 C CA . ILE A 1 728 ? -31.978 19.277 18.232 1.00 97.88 728 ILE A CA 1
ATOM 5567 C C . ILE A 1 728 ? -32.076 18.360 19.464 1.00 97.88 728 ILE A C 1
ATOM 5569 O O . ILE A 1 728 ? -33.061 17.646 19.634 1.00 97.88 728 ILE A O 1
ATOM 5573 N N . VAL A 1 729 ? -31.072 18.406 20.344 1.00 98.06 729 VAL A N 1
ATOM 5574 C CA . VAL A 1 729 ? -30.990 17.623 21.582 1.00 98.06 729 VAL A CA 1
ATOM 5575 C C . VAL A 1 729 ? -30.757 18.575 22.751 1.00 98.06 729 VAL A C 1
ATOM 5577 O O . VAL A 1 729 ? -29.979 19.520 22.640 1.00 98.06 729 VAL A O 1
ATOM 5580 N N . SER A 1 730 ? -31.414 18.341 23.888 1.00 97.69 730 SER A N 1
ATOM 5581 C CA . SER A 1 730 ? -31.203 19.155 25.088 1.00 97.69 730 SER A CA 1
ATOM 5582 C C . SER A 1 730 ? -29.957 18.723 25.886 1.00 97.69 730 SER A C 1
ATOM 5584 O O . SER A 1 730 ? -29.569 17.549 25.869 1.00 97.69 730 SER A O 1
ATOM 5586 N N . PRO A 1 731 ? -29.352 19.625 26.687 1.00 96.50 731 PRO A N 1
ATOM 5587 C CA . PRO A 1 731 ? -28.275 19.273 27.617 1.00 96.50 731 PRO A CA 1
ATOM 5588 C C . PRO A 1 731 ? -28.639 18.205 28.660 1.00 96.50 731 PRO A C 1
ATOM 5590 O O . PRO A 1 731 ? -27.734 17.571 29.201 1.00 96.50 731 PRO A O 1
ATOM 5593 N N . ALA A 1 732 ? -29.932 18.005 28.943 1.00 96.56 732 ALA A N 1
ATOM 5594 C CA . ALA A 1 732 ? -30.419 16.959 29.841 1.00 96.56 732 ALA A CA 1
ATOM 5595 C C . ALA A 1 732 ? -30.409 15.583 29.156 1.00 96.56 732 ALA A C 1
ATOM 5597 O O . ALA A 1 732 ? -29.828 14.639 29.687 1.00 96.56 732 ALA A O 1
ATOM 5598 N N . GLU A 1 733 ? -30.956 15.485 27.941 1.00 97.88 733 GLU A N 1
ATOM 5599 C CA . GLU A 1 733 ? -30.934 14.256 27.134 1.00 97.88 733 GLU A CA 1
ATOM 5600 C C . GLU A 1 733 ? -29.497 13.814 26.825 1.00 97.88 733 GLU A C 1
ATOM 5602 O O . GLU A 1 733 ? -29.145 12.654 27.026 1.00 97.88 733 GLU A O 1
ATOM 5607 N N . ALA A 1 734 ? -28.627 14.751 26.433 1.00 97.62 734 ALA A N 1
ATOM 5608 C CA . ALA A 1 734 ? -27.205 14.474 26.230 1.00 97.62 734 ALA A CA 1
ATOM 5609 C C . ALA A 1 734 ? -26.463 14.102 27.531 1.00 97.62 734 ALA A C 1
ATOM 5611 O O . ALA A 1 734 ? -25.432 13.438 27.471 1.00 97.62 734 ALA A O 1
ATOM 5612 N N . GLY A 1 735 ? -26.968 14.508 28.702 1.00 97.31 735 GLY A N 1
ATOM 5613 C CA . GLY A 1 735 ? -26.477 14.041 30.002 1.00 97.31 735 GLY A CA 1
ATOM 5614 C C . GLY A 1 735 ? -26.833 12.574 30.244 1.00 97.31 735 GLY A C 1
ATOM 5615 O O . GLY A 1 735 ? -25.947 11.759 30.473 1.00 97.31 735 GLY A O 1
ATOM 5616 N N . ILE A 1 736 ? -28.107 12.217 30.073 1.00 95.88 736 ILE A N 1
ATOM 5617 C CA . ILE A 1 736 ? -28.603 10.839 30.225 1.00 95.88 736 ILE A CA 1
ATOM 5618 C C . ILE A 1 736 ? -27.889 9.883 29.248 1.00 95.88 736 ILE A C 1
ATOM 5620 O O . ILE A 1 736 ? -27.512 8.776 29.626 1.00 95.88 736 ILE A O 1
ATOM 5624 N N . LEU A 1 737 ? -27.618 10.321 28.011 1.00 96.56 737 LEU A N 1
ATOM 5625 C CA . LEU A 1 737 ? -26.834 9.543 27.042 1.00 96.56 737 LEU A CA 1
ATOM 5626 C C . LEU A 1 737 ? -25.329 9.476 27.370 1.00 96.56 737 LEU A C 1
ATOM 5628 O O . LEU A 1 737 ? -24.676 8.497 27.011 1.00 96.56 737 LEU A O 1
ATOM 5632 N N . LEU A 1 738 ? -24.762 10.471 28.062 1.00 96.88 738 LEU A N 1
ATOM 5633 C CA . LEU A 1 738 ? -23.383 10.414 28.563 1.00 96.88 738 LEU A CA 1
ATOM 5634 C C . LEU A 1 738 ? -23.242 9.395 29.701 1.00 96.88 738 LEU A C 1
ATOM 5636 O O . LEU A 1 738 ? -22.255 8.662 29.742 1.00 96.88 738 LEU A O 1
ATOM 5640 N N . ASP A 1 739 ? -24.215 9.338 30.607 1.00 94.12 739 ASP A N 1
ATOM 5641 C CA . ASP A 1 739 ? -24.188 8.425 31.751 1.00 94.12 739 ASP A CA 1
ATOM 5642 C C . ASP A 1 739 ? -24.465 6.973 31.321 1.00 94.12 739 ASP A C 1
ATOM 5644 O O . ASP A 1 739 ? -23.739 6.068 31.732 1.00 94.12 739 ASP A O 1
ATOM 5648 N N . LEU A 1 740 ? -25.371 6.768 30.357 1.00 92.44 740 LEU A N 1
ATOM 5649 C CA . LEU A 1 740 ? -25.515 5.519 29.595 1.00 92.44 740 LEU A CA 1
ATOM 5650 C C . LEU A 1 740 ? -24.188 5.060 28.959 1.00 92.44 740 LEU A C 1
ATOM 5652 O O . LEU A 1 740 ? -23.792 3.902 29.105 1.00 92.44 740 LEU A O 1
ATOM 5656 N N . ALA A 1 741 ? -23.476 5.964 28.275 1.00 94.75 741 ALA A N 1
ATOM 5657 C CA . ALA A 1 741 ? -22.187 5.646 27.661 1.00 94.75 741 ALA A CA 1
ATOM 5658 C C . ALA A 1 741 ? -21.138 5.250 28.712 1.00 94.75 741 ALA A C 1
ATOM 5660 O O . ALA A 1 741 ? -20.426 4.263 28.533 1.00 94.75 741 ALA A O 1
ATOM 5661 N N . ARG A 1 742 ? -21.051 5.997 29.822 1.00 94.56 742 ARG A N 1
ATOM 5662 C CA . ARG A 1 742 ? -20.135 5.714 30.939 1.00 94.56 742 ARG A CA 1
ATOM 5663 C C . ARG A 1 742 ? -20.391 4.334 31.539 1.00 94.56 742 ARG A C 1
ATOM 5665 O O . ARG A 1 742 ? -19.456 3.543 31.587 1.00 94.56 742 ARG A O 1
ATOM 5672 N N . ALA A 1 743 ? -21.639 4.027 31.894 1.00 90.38 743 ALA A N 1
ATOM 5673 C CA . ALA A 1 743 ? -22.038 2.738 32.458 1.00 90.38 743 ALA A CA 1
ATOM 5674 C C . ALA A 1 743 ? -21.657 1.558 31.542 1.00 90.38 743 ALA A C 1
ATOM 5676 O O . ALA A 1 743 ? -21.087 0.564 31.991 1.00 90.38 743 ALA A O 1
ATOM 5677 N N . GLY A 1 744 ? -21.884 1.687 30.231 1.00 90.75 744 GLY A N 1
ATOM 5678 C CA . GLY A 1 744 ? -21.449 0.677 29.265 1.00 90.75 744 GLY A CA 1
ATOM 5679 C C . GLY A 1 744 ? -19.921 0.551 29.150 1.00 90.75 744 GLY A C 1
ATOM 5680 O O . GLY A 1 744 ? -19.403 -0.561 29.066 1.00 90.75 744 GLY A O 1
ATOM 5681 N N . PHE A 1 745 ? -19.179 1.663 29.221 1.00 93.50 745 PHE A N 1
ATOM 5682 C CA . PHE A 1 745 ? -17.708 1.669 29.227 1.00 93.50 745 PHE A CA 1
ATOM 5683 C C . PHE A 1 745 ? -17.063 1.335 30.588 1.00 93.50 745 PHE A C 1
ATOM 5685 O O . PHE A 1 745 ? -15.836 1.279 30.680 1.00 93.50 745 PHE A O 1
ATOM 5692 N N . GLU A 1 746 ? -17.830 1.072 31.646 1.00 90.31 746 GLU A N 1
ATOM 5693 C CA . GLU A 1 746 ? -17.313 0.471 32.887 1.00 90.31 746 GLU A CA 1
ATOM 5694 C C . GLU A 1 746 ? -17.206 -1.059 32.771 1.00 90.31 746 GLU A C 1
ATOM 5696 O O . GLU A 1 746 ? -16.278 -1.663 33.311 1.00 90.31 746 GLU A O 1
ATOM 5701 N N . LEU A 1 747 ? -18.069 -1.689 31.964 1.00 88.69 747 LEU A N 1
ATOM 5702 C CA . LEU A 1 747 ? -18.025 -3.128 31.669 1.00 88.69 747 LEU A CA 1
ATOM 5703 C C . LEU A 1 747 ? -16.835 -3.540 30.789 1.00 88.69 747 LEU A C 1
ATOM 5705 O O . LEU A 1 747 ? -16.454 -4.717 30.761 1.00 88.69 747 LEU A O 1
ATOM 5709 N N . GLY A 1 748 ? -16.254 -2.601 30.042 1.00 86.19 748 GLY A N 1
ATOM 5710 C CA . GLY A 1 748 ? -15.175 -2.855 29.095 1.00 86.19 748 GLY A CA 1
ATOM 5711 C C . GLY A 1 748 ? -14.649 -1.575 28.455 1.00 86.19 748 GLY A C 1
ATOM 5712 O O . GLY A 1 748 ? -15.405 -0.665 28.128 1.00 86.19 748 GLY A O 1
ATOM 5713 N N . GLN A 1 749 ? -13.331 -1.514 28.279 1.00 88.44 749 GLN A N 1
ATOM 5714 C CA . GLN A 1 749 ? -12.649 -0.484 27.495 1.00 88.44 749 GLN A CA 1
ATOM 5715 C C . GLN A 1 749 ? -11.572 -1.156 26.645 1.00 88.44 749 GLN A C 1
ATOM 5717 O O . GLN A 1 749 ? -11.040 -2.208 27.020 1.00 88.44 749 GLN A O 1
ATOM 5722 N N . SER A 1 750 ? -11.218 -0.538 25.520 1.00 84.56 750 SER A N 1
ATOM 5723 C CA . SER A 1 750 ? -10.020 -0.928 24.776 1.00 84.56 750 SER A CA 1
ATOM 5724 C C . SER A 1 750 ? -8.761 -0.725 25.619 1.00 84.56 750 SER A C 1
ATOM 5726 O O . SER A 1 750 ? -8.711 0.080 26.551 1.00 84.56 750 SER A O 1
ATOM 5728 N N . ALA A 1 751 ? -7.703 -1.434 25.252 1.00 80.12 751 ALA A N 1
ATOM 5729 C CA . ALA A 1 751 ? -6.383 -1.260 25.818 1.00 80.12 751 ALA A CA 1
ATOM 5730 C C . ALA A 1 751 ? -5.712 0.054 25.364 1.00 80.12 751 ALA A C 1
ATOM 5732 O O . ALA A 1 751 ? -4.737 0.455 26.006 1.00 80.12 751 ALA A O 1
ATOM 5733 N N . GLY A 1 752 ? -6.161 0.690 24.275 1.00 85.38 752 GLY A N 1
ATOM 5734 C CA . GLY A 1 752 ? -5.599 1.931 23.731 1.00 85.38 752 GLY A CA 1
ATOM 5735 C C . GLY A 1 752 ? -6.539 3.143 23.798 1.00 85.38 752 GLY A C 1
ATOM 5736 O O . GLY A 1 752 ? -7.273 3.327 24.766 1.00 85.38 752 GLY A O 1
ATOM 5737 N N . GLY A 1 753 ? -6.431 4.023 22.798 1.00 84.94 753 GLY A N 1
ATOM 5738 C CA . GLY A 1 753 ? -6.998 5.374 22.805 1.00 84.94 753 GLY A CA 1
ATOM 5739 C C . GLY A 1 753 ? -8.512 5.485 22.626 1.00 84.94 753 GLY A C 1
ATOM 5740 O O . GLY A 1 753 ? -9.094 6.431 23.163 1.00 84.94 753 GLY A O 1
ATOM 5741 N N . ALA A 1 754 ? -9.153 4.559 21.907 1.00 90.81 754 ALA A N 1
ATOM 5742 C CA . ALA A 1 754 ? -10.583 4.617 21.596 1.00 90.81 754 ALA A CA 1
ATOM 5743 C C . ALA A 1 754 ? -11.344 3.432 22.182 1.00 90.81 754 ALA A C 1
ATOM 5745 O O . ALA A 1 754 ? -10.797 2.361 22.393 1.00 90.81 754 ALA A O 1
ATOM 5746 N N . SER A 1 755 ? -12.633 3.588 22.449 1.00 92.44 755 SER A N 1
ATOM 5747 C CA . SER A 1 755 ? -13.527 2.477 22.778 1.00 92.44 755 SER A CA 1
ATOM 5748 C C . SER A 1 755 ? -14.887 2.722 22.142 1.00 92.44 755 SER A C 1
ATOM 5750 O O . SER A 1 755 ? -15.341 3.866 22.071 1.00 92.44 755 SER A O 1
ATOM 5752 N N . ILE A 1 756 ? -15.506 1.646 21.665 1.00 91.75 756 ILE A N 1
ATOM 5753 C CA . ILE A 1 756 ? -16.788 1.642 20.960 1.00 91.75 756 ILE A CA 1
ATOM 5754 C C . ILE A 1 756 ? -17.791 0.794 21.750 1.00 91.75 756 ILE A C 1
ATOM 5756 O O . ILE A 1 756 ? -17.420 -0.244 22.306 1.00 91.75 756 ILE A O 1
ATOM 5760 N N . LEU A 1 757 ? -19.040 1.259 21.792 1.00 91.56 757 LEU A N 1
ATOM 5761 C CA . LEU A 1 757 ? -20.202 0.554 22.330 1.00 91.56 757 LEU A CA 1
ATOM 5762 C C . LEU A 1 757 ? -21.380 0.722 21.358 1.00 91.56 757 LEU A C 1
ATOM 5764 O O . LEU A 1 757 ? -21.923 1.817 21.224 1.00 91.56 757 LEU A O 1
ATOM 5768 N N . ASP A 1 758 ? -21.771 -0.358 20.694 1.00 89.88 758 ASP A N 1
ATOM 5769 C CA . ASP A 1 758 ? -22.981 -0.453 19.870 1.00 89.88 758 ASP A CA 1
ATOM 5770 C C . ASP A 1 758 ? -24.109 -1.084 20.708 1.00 89.88 758 ASP A C 1
ATOM 5772 O O . ASP A 1 758 ? -23.936 -2.175 21.253 1.00 89.88 758 ASP A O 1
ATOM 5776 N N . LEU A 1 759 ? -25.251 -0.394 20.829 1.00 84.44 759 LEU A N 1
ATOM 5777 C CA . LEU A 1 759 ? -26.414 -0.860 21.602 1.00 84.44 759 LEU A CA 1
ATOM 5778 C C . LEU A 1 759 ? -27.371 -1.770 20.813 1.00 84.44 759 LEU A C 1
ATOM 5780 O O . LEU A 1 759 ? -28.398 -2.174 21.345 1.00 84.44 759 LEU A O 1
ATOM 5784 N N . HIS A 1 760 ? -27.059 -2.086 19.560 1.00 84.25 760 HIS A N 1
ATOM 5785 C CA . HIS A 1 760 ? -27.891 -2.928 18.699 1.00 84.25 760 HIS A CA 1
ATOM 5786 C C . HIS A 1 760 ? -27.255 -4.302 18.498 1.00 84.25 760 HIS A C 1
ATOM 5788 O O . HIS A 1 760 ? -27.897 -5.324 18.715 1.00 84.25 760 HIS A O 1
ATOM 5794 N N . SER A 1 761 ? -25.956 -4.348 18.182 1.00 81.12 761 SER A N 1
ATOM 5795 C CA . SER A 1 761 ? -25.183 -5.604 18.202 1.00 81.12 761 SER A CA 1
ATOM 5796 C C . SER A 1 761 ? -24.701 -6.006 19.604 1.00 81.12 761 SER A C 1
ATOM 5798 O O . SER A 1 761 ? -24.228 -7.128 19.813 1.00 81.12 761 SER A O 1
ATOM 5800 N N . GLY A 1 762 ? -24.767 -5.080 20.567 1.00 81.56 762 GLY A N 1
ATOM 5801 C CA . GLY A 1 762 ? -24.169 -5.218 21.893 1.00 81.56 762 GLY A CA 1
ATOM 5802 C C . GLY A 1 762 ? -22.637 -5.187 21.893 1.00 81.56 762 GLY A C 1
ATOM 5803 O O . GLY A 1 762 ? -22.035 -5.548 22.904 1.00 81.56 762 GLY A O 1
ATOM 5804 N N . ALA A 1 763 ? -21.978 -4.839 20.783 1.00 84.12 763 ALA A N 1
ATOM 5805 C CA . ALA A 1 763 ? -20.523 -4.889 20.679 1.00 84.12 763 ALA A CA 1
ATOM 5806 C C . ALA A 1 763 ? -19.848 -3.800 21.531 1.00 84.12 763 ALA A C 1
ATOM 5808 O O . ALA A 1 763 ? -19.990 -2.607 21.269 1.00 84.12 763 ALA A O 1
ATOM 5809 N N . LEU A 1 764 ? -19.054 -4.226 22.517 1.00 88.06 764 LEU A N 1
ATOM 5810 C CA . LEU A 1 764 ? -18.289 -3.377 23.432 1.00 88.06 764 LEU A CA 1
ATOM 5811 C C . LEU A 1 764 ? -16.789 -3.690 23.334 1.00 88.06 764 LEU A C 1
ATOM 5813 O O . LEU A 1 764 ? -16.383 -4.848 23.456 1.00 88.06 764 LEU A O 1
ATOM 5817 N N . SER A 1 765 ? -15.945 -2.671 23.158 1.00 85.62 765 SER A N 1
ATOM 5818 C CA . SER A 1 765 ? -14.482 -2.835 23.191 1.00 85.62 765 SER A CA 1
ATOM 5819 C C . SER A 1 765 ? -13.997 -3.268 24.581 1.00 85.62 765 SER A C 1
ATOM 5821 O O . SER A 1 765 ? -14.220 -2.559 25.560 1.00 85.62 765 SER A O 1
ATOM 5823 N N . LYS A 1 766 ? -13.281 -4.394 24.682 1.00 85.88 766 LYS A N 1
ATOM 5824 C CA . LYS A 1 766 ? -12.717 -4.910 25.941 1.00 85.88 766 LYS A CA 1
ATOM 5825 C C . LYS A 1 766 ? -11.323 -5.499 25.702 1.00 85.88 766 LYS A C 1
ATOM 5827 O O . LYS A 1 766 ? -11.159 -6.525 25.046 1.00 85.88 766 LYS A O 1
ATOM 5832 N N . GLY A 1 767 ? -10.290 -4.836 26.222 1.00 86.31 767 GLY A N 1
ATOM 5833 C CA . GLY A 1 767 ? -8.896 -5.206 25.973 1.00 86.31 767 GLY A CA 1
ATOM 5834 C C . GLY A 1 767 ? -8.505 -4.959 24.514 1.00 86.31 767 GLY A C 1
ATOM 5835 O O . GLY A 1 767 ? -8.456 -3.817 24.077 1.00 86.31 767 GLY A O 1
ATOM 5836 N N . THR A 1 768 ? -8.205 -6.010 23.753 1.00 76.00 768 THR A N 1
ATOM 5837 C CA . THR A 1 768 ? -7.864 -5.908 22.318 1.00 76.00 768 THR A CA 1
ATOM 5838 C C . THR A 1 768 ? -8.905 -6.572 21.412 1.00 76.00 768 THR A C 1
ATOM 5840 O O . THR A 1 768 ? -8.582 -6.970 20.296 1.00 76.00 768 THR A O 1
ATOM 5843 N N . GLN A 1 769 ? -10.127 -6.764 21.914 1.00 78.12 769 GLN A N 1
ATOM 5844 C CA . GLN A 1 769 ? -11.222 -7.473 21.250 1.00 78.12 769 GLN A CA 1
ATOM 5845 C C . GLN A 1 769 ? -12.557 -6.756 21.503 1.00 78.12 769 GLN A C 1
ATOM 5847 O O . GLN A 1 769 ? -12.641 -5.846 22.331 1.00 78.12 769 GLN A O 1
ATOM 5852 N N . PHE A 1 770 ? -13.606 -7.188 20.806 1.00 78.75 770 PHE A N 1
ATOM 5853 C CA . PHE A 1 770 ? -14.989 -6.848 21.134 1.00 78.75 770 PHE A CA 1
ATOM 5854 C C . PHE A 1 770 ? -15.648 -8.003 21.892 1.00 78.75 770 PHE A C 1
ATOM 5856 O O . PHE A 1 770 ? -15.401 -9.170 21.592 1.00 78.75 770 PHE A O 1
ATOM 5863 N N . VAL A 1 771 ? -16.506 -7.674 22.855 1.00 80.69 771 VAL A N 1
ATOM 5864 C CA . VAL A 1 771 ? -17.394 -8.618 23.548 1.00 80.69 771 VAL A CA 1
ATOM 5865 C C . VAL A 1 771 ? -18.844 -8.197 23.339 1.00 80.69 771 VAL A C 1
ATOM 5867 O O . VAL A 1 771 ? -19.122 -7.008 23.204 1.00 80.69 771 VAL A O 1
ATOM 5870 N N . ASN A 1 772 ? -19.778 -9.149 23.337 1.00 83.69 772 ASN A N 1
ATOM 5871 C CA . ASN A 1 772 ? -21.201 -8.819 23.391 1.00 83.69 772 ASN A CA 1
ATOM 5872 C C . ASN A 1 772 ? -21.585 -8.506 24.847 1.00 83.69 772 ASN A C 1
ATOM 5874 O O . ASN A 1 772 ? -21.482 -9.368 25.722 1.00 83.69 772 ASN A O 1
ATOM 5878 N N . VAL A 1 773 ? -22.004 -7.267 25.099 1.00 82.69 773 VAL A N 1
ATOM 5879 C CA . VAL A 1 773 ? -22.298 -6.733 26.432 1.00 82.69 773 VAL A CA 1
ATOM 5880 C C . VAL A 1 773 ? -23.496 -7.428 27.089 1.00 82.69 773 VAL A C 1
ATOM 5882 O O . VAL A 1 773 ? -23.478 -7.637 28.296 1.00 82.69 773 VAL A O 1
ATOM 5885 N N . TYR A 1 774 ? -24.483 -7.893 26.317 1.00 80.31 774 TYR A N 1
ATOM 5886 C CA . TYR A 1 774 ? -25.683 -8.571 26.835 1.00 80.31 774 TYR A CA 1
ATOM 5887 C C . TYR A 1 774 ? -25.418 -9.986 27.360 1.00 80.31 774 TYR A C 1
ATOM 5889 O O . TYR A 1 774 ? -26.256 -10.552 28.057 1.00 80.31 774 TYR A O 1
ATOM 5897 N N . ARG A 1 775 ? -24.233 -10.544 27.083 1.00 81.38 775 ARG A N 1
ATOM 5898 C CA . ARG A 1 775 ? -23.755 -11.800 27.685 1.00 81.38 775 ARG A CA 1
ATOM 5899 C C . ARG A 1 775 ? -23.044 -11.600 29.030 1.00 81.38 775 ARG A C 1
ATOM 5901 O O . ARG A 1 775 ? -22.621 -12.584 29.631 1.00 81.38 775 ARG A O 1
ATOM 5908 N N . LEU A 1 776 ? -22.892 -10.360 29.504 1.00 78.94 776 LEU A N 1
ATOM 5909 C CA . LEU A 1 776 ? -22.311 -10.046 30.813 1.00 78.94 776 LEU A CA 1
ATOM 5910 C C . LEU A 1 776 ? -23.425 -9.988 31.880 1.00 78.94 776 LEU A C 1
ATOM 5912 O O . LEU A 1 776 ? -24.351 -9.188 31.721 1.00 78.94 776 LEU A O 1
ATOM 5916 N N . PRO A 1 777 ? -23.369 -10.779 32.972 1.00 72.44 777 PRO A N 1
ATOM 5917 C CA . PRO A 1 777 ? -24.381 -10.751 34.036 1.00 72.44 777 PRO A CA 1
ATOM 5918 C C . PRO A 1 777 ? -24.612 -9.360 34.645 1.00 72.44 777 PRO A C 1
ATOM 5920 O O . PRO A 1 777 ? -25.720 -9.034 35.069 1.00 72.44 777 PRO A O 1
ATOM 5923 N N . GLU A 1 778 ? -23.575 -8.525 34.662 1.00 74.00 778 GLU A N 1
ATOM 5924 C CA . GLU A 1 778 ? -23.594 -7.159 35.180 1.00 74.00 778 GLU A CA 1
ATOM 5925 C C . GLU A 1 778 ? -24.406 -6.202 34.286 1.00 74.00 778 GLU A C 1
ATOM 5927 O O . GLU A 1 778 ? -25.031 -5.264 34.784 1.00 74.00 778 GLU A O 1
ATOM 5932 N N . ALA A 1 779 ? -24.458 -6.455 32.971 1.00 70.56 779 ALA A N 1
ATOM 5933 C CA . ALA A 1 779 ? -25.141 -5.590 32.008 1.00 70.56 779 ALA A CA 1
ATOM 5934 C C . ALA A 1 779 ? -26.658 -5.520 32.232 1.00 70.56 779 ALA A C 1
ATOM 5936 O O . ALA A 1 779 ? -27.254 -4.463 32.017 1.00 70.56 779 ALA A O 1
ATOM 5937 N N . LYS A 1 780 ? -27.272 -6.599 32.748 1.00 66.06 780 LYS A N 1
ATOM 5938 C CA . LYS A 1 780 ? -28.712 -6.664 33.065 1.00 66.06 780 LYS A CA 1
ATOM 5939 C C . LYS A 1 780 ? -29.185 -5.611 34.084 1.00 66.06 780 LYS A C 1
ATOM 5941 O O . LYS A 1 780 ? -30.386 -5.463 34.267 1.00 66.06 780 LYS A O 1
ATOM 5946 N N . LYS A 1 781 ? -28.275 -4.892 34.759 1.00 66.44 781 LYS A N 1
ATOM 5947 C CA . LYS A 1 781 ? -28.602 -3.853 35.757 1.00 66.44 781 LYS A CA 1
ATOM 5948 C C . LYS A 1 781 ? -28.188 -2.428 35.365 1.00 66.44 781 LYS A C 1
ATOM 5950 O O . LYS A 1 781 ? -28.460 -1.505 36.124 1.00 66.44 781 LYS A O 1
ATOM 5955 N N . LEU A 1 782 ? -27.522 -2.239 34.223 1.00 69.88 782 LEU A N 1
ATOM 5956 C CA . LEU A 1 782 ? -26.932 -0.946 33.827 1.00 69.88 782 LEU A CA 1
ATOM 5957 C C . LEU A 1 782 ? -27.752 -0.201 32.761 1.00 69.88 782 LEU A C 1
ATOM 5959 O O . LEU A 1 782 ? -27.704 1.028 32.669 1.00 69.88 782 LEU A O 1
ATOM 5963 N N . PHE A 1 783 ? -28.536 -0.931 31.973 1.00 75.50 783 PHE A N 1
ATOM 5964 C CA . PHE A 1 783 ? -29.372 -0.377 30.914 1.00 75.50 783 PHE A CA 1
ATOM 5965 C C . PHE A 1 783 ? -30.828 -0.304 31.385 1.00 75.50 783 PHE A C 1
ATOM 5967 O O . PHE A 1 783 ? -31.462 -1.328 31.614 1.00 75.50 783 PHE A O 1
ATOM 5974 N N . THR A 1 784 ? -31.342 0.913 31.571 1.00 77.88 784 THR A N 1
ATOM 5975 C CA . THR A 1 784 ? -32.691 1.169 32.096 1.00 77.88 784 THR A CA 1
ATOM 5976 C C . THR A 1 784 ? -33.637 1.603 30.982 1.00 77.88 784 THR A C 1
ATOM 5978 O O . THR A 1 784 ? -33.216 2.221 29.999 1.00 77.88 784 THR A O 1
ATOM 5981 N N . SER A 1 785 ? -34.940 1.388 31.164 1.00 78.62 785 SER A N 1
ATOM 5982 C CA . SER A 1 785 ? -35.975 1.856 30.231 1.00 78.62 785 SER A CA 1
ATOM 5983 C C . SER A 1 785 ? -35.918 3.379 30.017 1.00 78.62 785 SER A C 1
ATOM 5985 O O . SER A 1 785 ? -36.202 3.862 28.925 1.00 78.62 785 SER A O 1
ATOM 5987 N N . GLN A 1 786 ? -35.459 4.149 31.016 1.00 84.00 786 GLN A N 1
ATOM 5988 C CA . GLN A 1 786 ? -35.193 5.587 30.884 1.00 84.00 786 GLN A CA 1
ATOM 5989 C C . GLN A 1 786 ? -34.051 5.884 29.896 1.00 84.00 786 GLN A C 1
ATOM 5991 O O . GLN A 1 786 ? -34.222 6.726 29.013 1.00 84.00 786 GLN A O 1
ATOM 5996 N N . HIS A 1 787 ? -32.910 5.191 30.011 1.00 86.75 787 HIS A N 1
ATOM 5997 C CA . HIS A 1 787 ? -31.792 5.327 29.070 1.00 86.75 787 HIS A CA 1
ATOM 5998 C C . HIS A 1 787 ? -32.234 5.016 27.630 1.00 86.75 787 HIS A C 1
ATOM 6000 O O . HIS A 1 787 ? -31.929 5.772 26.705 1.00 86.75 787 HIS A O 1
ATOM 6006 N N . ILE A 1 788 ? -32.996 3.933 27.452 1.00 83.69 788 ILE A N 1
ATOM 6007 C CA . ILE A 1 788 ? -33.456 3.457 26.142 1.00 83.69 788 ILE A CA 1
ATOM 6008 C C . ILE A 1 788 ? -34.490 4.422 25.538 1.00 83.69 788 ILE A C 1
ATOM 6010 O O . ILE A 1 788 ? -34.378 4.790 24.370 1.00 83.69 788 ILE A O 1
ATOM 6014 N N . ASN A 1 789 ? -35.461 4.901 26.321 1.00 90.12 789 ASN A N 1
ATOM 6015 C CA . ASN A 1 789 ? -36.477 5.837 25.832 1.00 90.12 789 ASN A CA 1
ATOM 6016 C C . ASN A 1 789 ? -35.883 7.200 25.445 1.00 90.12 789 ASN A C 1
ATOM 6018 O O . ASN A 1 789 ? -36.279 7.765 24.424 1.00 90.12 789 ASN A O 1
ATOM 6022 N N . VAL A 1 790 ? -34.881 7.700 26.181 1.00 94.06 790 VAL A N 1
ATOM 6023 C CA . VAL A 1 790 ? -34.140 8.907 25.773 1.00 94.06 790 VAL A CA 1
ATOM 6024 C C . VAL A 1 790 ? -33.330 8.656 24.498 1.00 94.06 790 VAL A C 1
ATOM 6026 O O . VAL A 1 790 ? -33.338 9.512 23.616 1.00 94.06 790 VAL A O 1
ATOM 6029 N N . TYR A 1 791 ? -32.701 7.485 24.337 1.00 94.00 791 TYR A N 1
ATOM 6030 C CA . TYR A 1 791 ? -32.035 7.117 23.081 1.00 94.00 791 TYR A CA 1
ATOM 6031 C C . TYR A 1 791 ? -33.008 7.111 21.888 1.00 94.00 791 TYR A C 1
ATOM 6033 O O . TYR A 1 791 ? -32.749 7.799 20.900 1.00 94.00 791 TYR A O 1
ATOM 6041 N N . ARG A 1 792 ? -34.154 6.418 21.995 1.00 93.56 792 ARG A N 1
ATOM 6042 C CA . ARG A 1 792 ? -35.197 6.362 20.948 1.00 93.56 792 ARG A CA 1
ATOM 6043 C C . ARG A 1 792 ? -35.687 7.768 20.568 1.00 93.56 792 ARG A C 1
ATOM 6045 O O . ARG A 1 792 ? -35.773 8.102 19.385 1.00 93.56 792 ARG A O 1
ATOM 6052 N N . HIS A 1 793 ? -35.955 8.618 21.565 1.00 95.69 793 HIS A N 1
ATOM 6053 C CA . HIS A 1 793 ? -36.438 9.988 21.361 1.00 95.69 793 HIS A CA 1
ATOM 6054 C C . HIS A 1 793 ? -35.383 10.904 20.715 1.00 95.69 793 HIS A C 1
ATOM 6056 O O . HIS A 1 793 ? -35.696 11.644 19.781 1.00 95.69 793 HIS A O 1
ATOM 6062 N N . VAL A 1 794 ? -34.119 10.815 21.145 1.00 97.50 794 VAL A N 1
ATOM 6063 C CA . VAL A 1 794 ? -33.001 11.542 20.522 1.00 97.50 794 VAL A CA 1
ATOM 6064 C C . VAL A 1 794 ? -32.761 11.068 19.090 1.00 97.50 794 VAL A C 1
ATOM 6066 O O . VAL A 1 794 ? -32.616 11.905 18.201 1.00 97.50 794 VAL A O 1
ATOM 6069 N N . LYS A 1 795 ? -32.792 9.754 18.828 1.00 96.19 795 LYS A N 1
ATOM 6070 C CA . LYS A 1 795 ? -32.698 9.204 17.469 1.00 96.19 795 LYS A CA 1
ATOM 6071 C C . LYS A 1 795 ? -33.798 9.770 16.568 1.00 96.19 795 LYS A C 1
ATOM 6073 O O . LYS A 1 795 ? -33.487 10.223 15.473 1.00 96.19 795 LYS A O 1
ATOM 6078 N N . ALA A 1 796 ? -35.049 9.811 17.033 1.00 96.81 796 ALA A N 1
ATOM 6079 C CA . ALA A 1 796 ? -36.165 10.374 16.268 1.00 96.81 796 ALA A CA 1
ATOM 6080 C C . ALA A 1 796 ? -35.987 11.879 15.973 1.00 96.81 796 ALA A C 1
ATOM 6082 O O . ALA A 1 796 ? -36.158 12.306 14.834 1.00 96.81 796 ALA A O 1
ATOM 6083 N N . LYS A 1 797 ? -35.561 12.680 16.962 1.00 98.19 797 LYS A N 1
ATOM 6084 C CA . LYS A 1 797 ? -35.232 14.109 16.777 1.00 98.19 797 LYS A CA 1
ATOM 6085 C C . LYS A 1 797 ? -34.129 14.331 15.739 1.00 98.19 797 LYS A C 1
ATOM 6087 O O . LYS A 1 797 ? -34.218 15.242 14.921 1.00 98.19 797 LYS A O 1
ATOM 6092 N N . VAL A 1 798 ? -33.091 13.498 15.769 1.00 98.12 798 VAL A N 1
ATOM 6093 C CA . VAL A 1 798 ? -31.960 13.570 14.836 1.00 98.12 798 VAL A CA 1
ATOM 6094 C C . VAL A 1 798 ? -32.365 13.102 13.429 1.00 98.12 798 VAL A C 1
ATOM 6096 O O . VAL A 1 798 ? -32.004 13.758 12.457 1.00 98.12 798 VAL A O 1
ATOM 6099 N N . GLN A 1 799 ? -33.172 12.042 13.316 1.00 97.81 799 GLN A N 1
ATOM 6100 C CA . GLN A 1 799 ? -33.760 11.552 12.061 1.00 97.81 799 GLN A CA 1
ATOM 6101 C C . GLN A 1 799 ? -34.615 12.637 11.383 1.00 97.81 799 GLN A C 1
ATOM 6103 O O . GLN A 1 799 ? -34.413 12.930 10.205 1.00 97.81 799 GLN A O 1
ATOM 6108 N N . GLN A 1 800 ? -35.496 13.298 12.145 1.00 98.00 800 GLN A N 1
ATOM 6109 C CA . GLN A 1 800 ? -36.292 14.432 11.667 1.00 98.00 800 GLN A CA 1
ATOM 6110 C C . GLN A 1 800 ? -35.397 15.579 11.178 1.00 98.00 800 GLN A C 1
ATOM 6112 O O . GLN A 1 800 ? -35.570 16.055 10.062 1.00 98.00 800 GLN A O 1
ATOM 6117 N N . ALA A 1 801 ? -34.388 15.976 11.960 1.00 97.75 801 ALA A N 1
ATOM 6118 C CA . ALA A 1 801 ? -33.504 17.080 11.589 1.00 97.75 801 ALA A CA 1
ATOM 6119 C C . ALA A 1 801 ? -32.669 16.805 10.321 1.00 97.75 801 ALA A C 1
ATOM 6121 O O . ALA A 1 801 ? -32.391 17.733 9.562 1.00 97.75 801 ALA A O 1
ATOM 6122 N N . VAL A 1 802 ? -32.283 15.548 10.063 1.00 98.00 802 VAL A N 1
ATOM 6123 C CA . VAL A 1 802 ? -31.649 15.140 8.794 1.00 98.00 802 VAL A CA 1
ATOM 6124 C C . VAL A 1 802 ? -32.640 15.266 7.634 1.00 98.00 802 VAL A C 1
ATOM 6126 O O . VAL A 1 802 ? -32.293 15.850 6.605 1.00 98.00 802 VAL A O 1
ATOM 6129 N N . ALA A 1 803 ? -33.874 14.780 7.804 1.00 97.56 803 ALA A N 1
ATOM 6130 C CA . ALA A 1 803 ? -34.913 14.879 6.783 1.00 97.56 803 ALA A CA 1
ATOM 6131 C C . ALA A 1 803 ? -35.269 16.342 6.454 1.00 97.56 803 ALA A C 1
ATOM 6133 O O . ALA A 1 803 ? -35.244 16.721 5.284 1.00 97.56 803 ALA A O 1
ATOM 6134 N N . ASP A 1 804 ? -35.491 17.185 7.466 1.00 96.38 804 ASP A N 1
ATOM 6135 C CA . ASP A 1 804 ? -35.784 18.616 7.307 1.00 96.38 804 ASP A CA 1
ATOM 6136 C C . ASP A 1 804 ? -34.650 19.346 6.567 1.00 96.38 804 ASP A C 1
ATOM 6138 O O . ASP A 1 804 ? -34.883 20.109 5.624 1.00 96.38 804 ASP A O 1
ATOM 6142 N N . GLN A 1 805 ? -33.398 19.097 6.971 1.00 96.25 805 GLN A N 1
ATOM 6143 C CA . GLN A 1 805 ? -32.232 19.804 6.445 1.00 96.25 805 GLN A CA 1
ATOM 6144 C C . GLN A 1 805 ? -31.887 19.410 5.001 1.00 96.25 805 GLN A C 1
ATOM 6146 O O . GLN A 1 805 ? -31.444 20.262 4.226 1.00 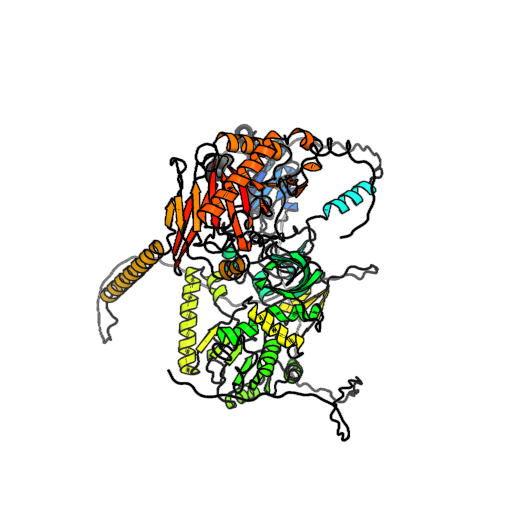96.25 805 GLN A O 1
ATOM 6151 N N . PHE A 1 806 ? -32.084 18.148 4.616 1.00 96.75 806 PHE A N 1
ATOM 6152 C CA . PHE A 1 806 ? -31.805 17.682 3.252 1.00 96.75 806 PHE A CA 1
ATOM 6153 C C . PHE A 1 806 ? -33.048 17.619 2.346 1.00 96.75 806 PHE A C 1
ATOM 6155 O O . PHE A 1 806 ? -32.904 17.406 1.139 1.00 96.75 806 PHE A O 1
ATOM 6162 N N . ARG A 1 807 ? -34.233 17.926 2.899 1.00 95.56 807 ARG A N 1
ATOM 6163 C CA . ARG A 1 807 ? -35.566 17.902 2.261 1.00 95.56 807 ARG A CA 1
ATOM 6164 C C . ARG A 1 807 ? -36.002 16.504 1.812 1.00 95.56 807 ARG A C 1
ATOM 6166 O O . ARG A 1 807 ? -36.415 16.310 0.671 1.00 95.56 807 ARG A O 1
ATOM 6173 N N . LEU A 1 808 ? -35.889 15.547 2.726 1.00 95.75 808 LEU A N 1
ATOM 6174 C CA . LEU A 1 808 ? -36.225 14.135 2.528 1.00 95.75 808 LEU A CA 1
ATOM 6175 C C . LEU A 1 808 ? -37.618 13.819 3.087 1.00 95.75 808 LEU A C 1
ATOM 6177 O O . LEU A 1 808 ? -38.136 14.544 3.937 1.00 95.75 808 LEU A O 1
ATOM 6181 N N . SER A 1 809 ? -38.182 12.680 2.689 1.00 93.56 809 SER A N 1
ATOM 6182 C CA . SER A 1 809 ? -39.226 12.031 3.485 1.00 93.56 809 SER A CA 1
ATOM 6183 C C . SER A 1 809 ? -38.599 11.352 4.705 1.00 93.56 809 SER A C 1
ATOM 6185 O O . SER A 1 809 ? -37.643 10.588 4.565 1.00 93.56 809 SER A O 1
ATOM 6187 N N . VAL A 1 810 ? -39.164 11.583 5.893 1.00 94.50 810 VAL A N 1
ATOM 6188 C CA . VAL A 1 810 ? -38.736 10.928 7.144 1.00 94.50 810 VAL A CA 1
ATOM 6189 C C . VAL A 1 810 ? -38.901 9.406 7.046 1.00 94.50 810 VAL A C 1
ATOM 6191 O O . VAL A 1 810 ? -38.040 8.659 7.506 1.00 94.50 810 VAL A O 1
ATOM 6194 N N . ASP A 1 811 ? -39.963 8.950 6.374 1.00 92.88 811 ASP A N 1
ATOM 6195 C CA . ASP A 1 811 ? -40.279 7.529 6.184 1.00 92.88 811 ASP A CA 1
ATOM 6196 C C . ASP A 1 811 ? -39.307 6.813 5.234 1.00 92.88 811 ASP A C 1
ATOM 6198 O O . AS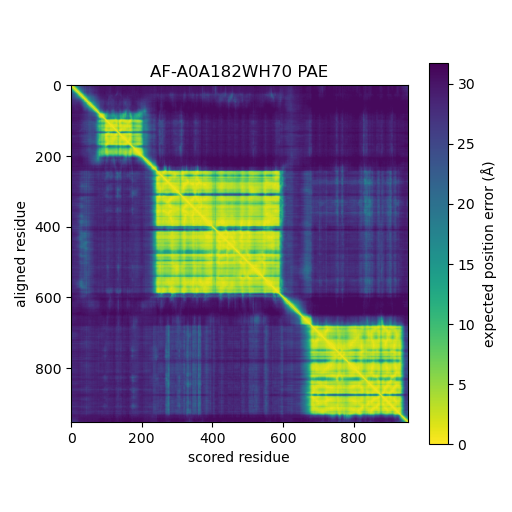P A 1 811 ? -39.209 5.589 5.266 1.00 92.88 811 ASP A O 1
ATOM 6202 N N . ALA A 1 812 ? -38.579 7.563 4.398 1.00 93.56 812 ALA A N 1
ATOM 6203 C CA . ALA A 1 812 ? -37.556 7.035 3.492 1.00 93.56 812 ALA A CA 1
ATOM 6204 C C . ALA A 1 812 ? -36.151 7.000 4.129 1.00 93.56 812 ALA A C 1
ATOM 6206 O O . ALA A 1 812 ? -35.190 6.608 3.471 1.00 93.56 812 ALA A O 1
ATOM 6207 N N . LEU A 1 813 ? -36.024 7.425 5.392 1.00 95.62 813 LEU A N 1
ATOM 6208 C CA . LEU A 1 813 ? -34.763 7.539 6.117 1.00 95.62 813 LEU A CA 1
ATOM 6209 C C . LEU A 1 813 ? -34.749 6.554 7.294 1.00 95.62 813 LEU A C 1
ATOM 6211 O O . LEU A 1 813 ? -35.397 6.779 8.316 1.00 95.62 813 LEU A O 1
ATOM 6215 N N . HIS A 1 814 ? -34.003 5.457 7.171 1.00 96.00 814 HIS A N 1
ATOM 6216 C CA . HIS A 1 814 ? -33.982 4.368 8.153 1.00 96.00 814 HIS A CA 1
ATOM 6217 C C . HIS A 1 814 ? -32.690 4.365 8.982 1.00 96.00 814 HIS A C 1
ATOM 6219 O O . HIS A 1 814 ? -31.627 4.704 8.471 1.00 96.00 814 HIS A O 1
ATOM 6225 N N . LEU A 1 815 ? -32.745 3.961 10.256 1.00 95.88 815 LEU A N 1
ATOM 6226 C CA . LEU A 1 815 ? -31.546 3.793 11.095 1.00 95.88 815 LEU A CA 1
ATOM 6227 C C . LEU A 1 815 ? -30.677 2.641 10.557 1.00 95.88 815 LEU A C 1
ATOM 6229 O O . LEU A 1 815 ? -31.230 1.626 10.139 1.00 95.88 815 LEU A O 1
ATOM 6233 N N . THR A 1 816 ? -29.342 2.759 10.578 1.00 94.12 816 THR A N 1
ATOM 6234 C CA . THR A 1 816 ? -28.456 1.707 10.041 1.00 94.12 816 THR A CA 1
ATOM 6235 C C . THR A 1 816 ? -27.160 1.467 10.827 1.00 94.12 816 THR A C 1
ATOM 6237 O O . THR A 1 816 ? -26.702 2.306 11.610 1.00 94.12 816 THR A O 1
ATOM 6240 N N . HIS A 1 817 ? -26.581 0.275 10.641 1.00 83.12 817 HIS A N 1
ATOM 6241 C CA . HIS A 1 817 ? -25.381 -0.181 11.343 1.00 83.12 817 HIS A CA 1
ATOM 6242 C C . HIS A 1 817 ? -24.088 0.322 10.677 1.00 83.12 817 HIS A C 1
ATOM 6244 O O . HIS A 1 817 ? -24.012 0.328 9.444 1.00 83.12 817 HIS A O 1
ATOM 6250 N N . PRO A 1 818 ? -23.042 0.634 11.470 1.00 84.25 818 PRO A N 1
ATOM 6251 C CA . PRO A 1 818 ? -23.046 0.705 12.936 1.00 84.25 818 PRO A CA 1
ATOM 6252 C C . PRO A 1 818 ? -23.594 2.049 13.458 1.00 84.25 818 PRO A C 1
ATOM 6254 O O . PRO A 1 818 ? -23.208 3.111 12.985 1.00 84.25 818 PRO A O 1
ATOM 6257 N N . THR A 1 819 ? -24.419 2.014 14.507 1.00 86.50 819 THR A N 1
ATOM 6258 C CA . THR A 1 819 ? -24.818 3.202 15.287 1.00 86.50 819 THR A CA 1
ATOM 6259 C C . THR A 1 819 ? -24.314 3.008 16.716 1.00 86.50 819 THR A C 1
ATOM 6261 O O . THR A 1 819 ? -24.696 2.047 17.378 1.00 86.50 819 THR A O 1
ATOM 6264 N N . PHE A 1 820 ? -23.392 3.859 17.175 1.00 93.56 820 PHE A N 1
ATOM 6265 C CA . PHE A 1 820 ? -22.524 3.524 18.310 1.00 93.56 820 PHE A CA 1
ATOM 6266 C C . PHE A 1 820 ? -22.037 4.729 19.120 1.00 93.56 820 PHE A C 1
ATOM 6268 O O . PHE A 1 820 ? -21.809 5.823 18.604 1.00 93.56 820 PHE A O 1
ATOM 6275 N N . PHE A 1 821 ? -21.802 4.496 20.409 1.00 96.81 821 PHE A N 1
ATOM 6276 C CA . PHE A 1 821 ? -21.075 5.403 21.287 1.00 96.81 821 PHE A CA 1
ATOM 6277 C C . PHE A 1 821 ? -19.568 5.247 21.091 1.00 96.81 821 PHE A C 1
ATOM 6279 O O . PHE A 1 821 ? -19.040 4.137 21.023 1.00 96.81 821 PHE A O 1
ATOM 6286 N N . SER A 1 822 ? -18.870 6.377 21.074 1.00 96.50 822 SER A N 1
ATOM 6287 C CA . SER A 1 822 ? -17.417 6.487 21.014 1.00 96.50 822 SER A CA 1
ATOM 6288 C C . SER A 1 822 ? -16.885 7.160 22.279 1.00 96.50 822 SER A C 1
ATOM 6290 O O . SER A 1 822 ? -17.431 8.162 22.748 1.00 96.50 822 SER A O 1
ATOM 6292 N N . ARG A 1 823 ? -15.792 6.617 22.814 1.00 96.88 823 ARG A N 1
ATOM 6293 C CA . ARG A 1 823 ? -15.014 7.170 23.926 1.00 96.88 823 ARG A CA 1
ATOM 6294 C C . ARG A 1 823 ? -13.563 7.295 23.484 1.00 96.88 823 ARG A C 1
ATOM 6296 O O . ARG A 1 823 ? -12.901 6.278 23.301 1.00 96.88 823 ARG A O 1
ATOM 6303 N N . LEU A 1 824 ? -13.069 8.519 23.324 1.00 96.25 824 LEU A N 1
ATOM 6304 C CA . LEU A 1 824 ? -11.723 8.808 22.820 1.00 96.25 824 LEU A CA 1
ATOM 6305 C C . LEU A 1 824 ? -10.872 9.483 23.904 1.00 96.25 824 LEU A C 1
ATOM 6307 O O . LEU A 1 824 ? -11.344 10.361 24.628 1.00 96.25 824 LEU A O 1
ATOM 6311 N N . THR A 1 825 ? -9.615 9.065 24.013 1.00 94.38 825 THR A N 1
ATOM 6312 C CA . THR A 1 825 ? -8.646 9.491 25.035 1.00 94.38 825 THR A CA 1
ATOM 6313 C C . THR A 1 825 ? -7.275 9.759 24.408 1.00 94.38 825 THR A C 1
ATOM 6315 O O . THR A 1 825 ? -7.041 9.432 23.241 1.00 94.38 825 THR A O 1
ATOM 6318 N N . ASN A 1 826 ? -6.351 10.308 25.201 1.00 90.50 826 ASN A N 1
ATOM 6319 C CA . ASN A 1 826 ? -4.950 10.498 24.815 1.00 90.50 826 ASN A CA 1
ATOM 6320 C C . ASN A 1 826 ? -4.052 9.261 25.034 1.00 90.50 826 ASN A C 1
ATOM 6322 O O . ASN A 1 826 ? -2.826 9.362 24.936 1.00 90.50 826 ASN A O 1
ATOM 6326 N N . ALA A 1 827 ? -4.626 8.093 25.343 1.00 87.69 827 ALA A N 1
ATOM 6327 C CA . ALA A 1 827 ? -3.857 6.858 25.433 1.00 87.69 827 ALA A CA 1
ATOM 6328 C C . ALA A 1 827 ? -3.375 6.419 24.039 1.00 87.69 827 ALA A C 1
ATOM 6330 O O . ALA A 1 827 ? -4.123 6.431 23.064 1.00 87.69 827 ALA A O 1
ATOM 6331 N N . THR A 1 828 ? -2.115 5.991 23.943 1.00 78.88 828 THR A N 1
ATOM 6332 C CA . THR A 1 828 ? -1.528 5.486 22.692 1.00 78.88 828 THR A CA 1
ATOM 6333 C C . THR A 1 828 ? -2.307 4.287 22.156 1.00 78.88 828 THR A C 1
ATOM 6335 O O . THR A 1 828 ? -2.583 3.355 22.920 1.00 78.88 828 THR A O 1
ATOM 6338 N N . ALA A 1 829 ? -2.573 4.263 20.849 1.00 73.44 829 ALA A N 1
ATOM 6339 C CA . ALA A 1 829 ? -3.172 3.116 20.174 1.00 73.44 829 ALA A CA 1
ATOM 6340 C C . ALA A 1 829 ? -2.385 1.815 20.419 1.00 73.44 829 ALA A C 1
ATOM 6342 O O . ALA A 1 829 ? -1.151 1.813 20.433 1.00 73.44 829 ALA A O 1
ATOM 6343 N N . LYS A 1 830 ? -3.103 0.703 20.626 1.00 67.81 830 LYS A N 1
ATOM 6344 C CA . LYS A 1 830 ? -2.524 -0.648 20.790 1.00 67.81 830 LYS A CA 1
ATOM 6345 C C . LYS A 1 830 ? -3.104 -1.646 19.784 1.00 67.81 830 LYS A C 1
ATOM 6347 O O . LYS A 1 830 ? -2.427 -2.598 19.393 1.00 67.81 830 LYS A O 1
ATOM 6352 N N . THR A 1 831 ? -4.330 -1.393 19.347 1.00 53.12 831 THR A N 1
ATOM 6353 C CA . THR A 1 831 ? -5.026 -1.987 18.206 1.00 53.12 831 THR A CA 1
ATOM 6354 C C . THR A 1 831 ? -5.260 -0.919 17.134 1.00 53.12 831 THR A C 1
ATOM 6356 O O . THR A 1 831 ? -5.077 0.269 17.387 1.00 53.12 831 THR A O 1
ATOM 6359 N N . ILE A 1 832 ? -5.689 -1.323 15.939 1.00 41.47 832 ILE A N 1
ATOM 6360 C CA . ILE A 1 832 ? -6.026 -0.381 14.857 1.00 41.47 832 ILE A CA 1
ATOM 6361 C C . ILE A 1 832 ? -7.373 0.311 15.121 1.00 41.47 832 ILE A C 1
ATOM 6363 O O . ILE A 1 832 ? -7.549 1.466 14.757 1.00 41.47 832 ILE A O 1
ATOM 6367 N N . HIS A 1 833 ? -8.284 -0.327 15.863 1.00 50.66 833 HIS A N 1
ATOM 6368 C CA . HIS A 1 833 ? -9.527 0.305 16.327 1.00 50.66 833 HIS A CA 1
ATOM 6369 C C . HIS A 1 833 ? -9.289 1.435 17.349 1.00 50.66 833 HIS A C 1
ATOM 6371 O O . HIS A 1 833 ? -10.197 2.217 17.610 1.00 50.66 833 HIS A O 1
ATOM 6377 N N . ASP A 1 834 ? -8.075 1.551 17.902 1.00 61.56 834 ASP A N 1
ATOM 6378 C CA . ASP A 1 834 ? -7.654 2.708 18.698 1.00 61.56 834 ASP A CA 1
ATOM 6379 C C . ASP A 1 834 ? -7.140 3.887 17.849 1.00 61.56 834 ASP A C 1
ATOM 6381 O O . ASP A 1 834 ? -6.826 4.938 18.409 1.00 61.56 834 ASP A O 1
ATOM 6385 N N . GLU A 1 835 ? -6.987 3.719 16.532 1.00 68.94 835 GLU A N 1
ATOM 6386 C CA . GLU A 1 835 ? -6.344 4.674 15.625 1.00 68.94 835 GLU A CA 1
ATOM 6387 C C . GLU A 1 835 ? -7.403 5.475 14.839 1.00 68.94 835 GLU A C 1
ATOM 6389 O O . GLU A 1 835 ? -7.639 5.282 13.653 1.00 68.94 835 GLU A O 1
ATOM 6394 N N . TYR A 1 836 ? -8.098 6.367 15.549 1.00 76.25 836 TYR A N 1
ATOM 6395 C CA . TYR A 1 836 ? -9.330 7.043 15.101 1.00 76.25 836 TYR A CA 1
ATOM 6396 C C . TYR A 1 836 ? -9.127 8.332 14.281 1.00 76.25 836 TYR A C 1
ATOM 6398 O O . TYR A 1 836 ? -10.086 9.054 14.010 1.00 76.25 836 TYR A O 1
ATOM 6406 N N . TRP A 1 837 ? -7.884 8.665 13.931 1.00 81.12 837 TRP A N 1
ATOM 6407 C CA . TRP A 1 837 ? -7.487 9.981 13.408 1.00 81.12 837 TRP A CA 1
ATOM 6408 C C . TRP A 1 837 ? -7.088 9.972 11.928 1.00 81.12 837 TRP A C 1
ATOM 6410 O O . TRP A 1 837 ? -6.279 10.790 11.487 1.00 81.12 837 TRP A O 1
ATOM 6420 N N . HIS A 1 838 ? -7.647 9.036 11.164 1.00 82.38 838 HIS A N 1
ATOM 6421 C CA . HIS A 1 838 ? -7.390 8.878 9.732 1.00 82.38 838 HIS A CA 1
ATOM 6422 C C . HIS A 1 838 ? -8.465 9.573 8.887 1.00 82.38 838 HIS A C 1
ATOM 6424 O O . HIS A 1 838 ? -9.632 9.636 9.277 1.00 82.38 838 HIS A O 1
ATOM 6430 N N . GLU A 1 839 ? -8.067 10.093 7.725 1.00 85.88 839 GLU A N 1
ATOM 6431 C CA . GLU A 1 839 ? -8.985 10.676 6.740 1.00 85.88 839 GLU A CA 1
ATOM 6432 C C . GLU A 1 839 ? -9.847 9.576 6.104 1.00 85.88 839 GLU A C 1
ATOM 6434 O O . GLU A 1 839 ? -9.307 8.570 5.643 1.00 85.88 839 GLU A O 1
ATOM 6439 N N . HIS A 1 840 ? -11.169 9.753 6.086 1.00 80.56 840 HIS A N 1
ATOM 6440 C CA . HIS A 1 840 ? -12.106 8.797 5.495 1.00 80.56 840 HIS A CA 1
ATOM 6441 C C . HIS A 1 840 ? -13.378 9.463 4.950 1.00 80.56 840 HIS A C 1
ATOM 6443 O O . HIS A 1 840 ? -13.734 10.589 5.308 1.00 80.56 840 HIS A O 1
ATOM 6449 N N . VAL A 1 841 ? -14.064 8.727 4.074 1.00 88.38 841 VAL A N 1
ATOM 6450 C CA . VAL A 1 841 ? -15.428 8.997 3.609 1.00 88.38 841 VAL A CA 1
ATOM 6451 C C . VAL A 1 841 ? -16.337 7.952 4.243 1.00 88.38 841 VAL A C 1
ATOM 6453 O O . VAL A 1 841 ? -16.048 6.755 4.179 1.00 88.38 841 VAL A O 1
ATOM 6456 N N . ASP A 1 842 ? -17.444 8.379 4.845 1.00 88.81 842 ASP A N 1
ATOM 6457 C CA . ASP A 1 842 ? -18.351 7.468 5.549 1.00 88.81 842 ASP A CA 1
ATOM 6458 C C . ASP A 1 842 ? -18.970 6.423 4.620 1.00 88.81 842 ASP A C 1
ATOM 6460 O O . ASP A 1 842 ? -18.940 5.240 4.942 1.00 88.81 842 ASP A O 1
ATOM 6464 N N . LYS A 1 843 ? -19.452 6.831 3.439 1.00 88.31 843 LYS A N 1
ATOM 6465 C CA . LYS A 1 843 ? -20.044 5.925 2.440 1.00 88.31 843 LYS A CA 1
ATOM 6466 C C . LYS A 1 843 ? -19.067 4.843 1.959 1.00 88.31 843 LYS A C 1
ATOM 6468 O O . LYS A 1 843 ? -19.488 3.732 1.661 1.00 88.31 843 LYS A O 1
ATOM 6473 N N . GLU A 1 844 ? -17.771 5.159 1.904 1.00 83.31 844 GLU A N 1
ATOM 6474 C CA . GLU A 1 844 ? -16.696 4.228 1.512 1.00 83.31 844 GLU A CA 1
ATOM 6475 C C . GLU A 1 844 ? -16.236 3.334 2.681 1.00 83.31 844 GLU A C 1
ATOM 6477 O O . GLU A 1 844 ? -15.632 2.282 2.470 1.00 83.31 844 GLU A O 1
ATOM 6482 N N . THR A 1 845 ? -16.524 3.743 3.921 1.00 77.25 845 THR A N 1
ATOM 6483 C CA . THR A 1 845 ? -16.198 2.998 5.149 1.00 77.25 845 THR A CA 1
ATOM 6484 C C . THR A 1 845 ? -17.339 2.057 5.552 1.00 77.25 845 THR A C 1
ATOM 6486 O O . THR A 1 845 ? -17.095 0.935 6.000 1.00 77.25 845 THR A O 1
ATOM 6489 N N . TYR A 1 846 ? -18.584 2.502 5.358 1.00 81.69 846 TYR A N 1
ATOM 6490 C CA . TYR A 1 846 ? -19.824 1.806 5.678 1.00 81.69 846 TYR A CA 1
ATOM 6491 C C . TYR A 1 846 ? -20.817 1.981 4.519 1.00 81.69 846 TYR A C 1
ATOM 6493 O O . TYR A 1 846 ? -21.509 2.994 4.423 1.00 81.69 846 TYR A O 1
ATOM 6501 N N . ASN A 1 847 ? -20.924 0.969 3.653 1.00 84.19 847 ASN A N 1
ATOM 6502 C CA . ASN A 1 847 ? -21.759 1.015 2.440 1.00 84.19 847 ASN A CA 1
ATOM 6503 C C . ASN A 1 847 ? -23.237 1.379 2.708 1.00 84.19 847 ASN A C 1
ATOM 6505 O O . ASN A 1 847 ? -23.911 1.915 1.832 1.00 84.19 847 ASN A O 1
ATOM 6509 N N . SER A 1 848 ? -23.747 1.111 3.913 1.00 90.31 848 SER A N 1
ATOM 6510 C CA . SER A 1 848 ? -25.103 1.452 4.358 1.00 90.31 848 SER A CA 1
ATOM 6511 C C . SER A 1 848 ? -25.335 2.955 4.583 1.00 90.31 848 SER A C 1
ATOM 6513 O O . SER A 1 848 ? -26.467 3.428 4.462 1.00 90.31 848 SER A O 1
ATOM 6515 N N . PHE A 1 849 ? -24.298 3.729 4.917 1.00 95.19 849 PHE A N 1
ATOM 6516 C CA . PHE A 1 849 ? -24.447 5.124 5.340 1.00 95.19 849 PHE A CA 1
ATOM 6517 C C . PHE A 1 849 ? -24.790 6.026 4.153 1.00 95.19 849 PHE A C 1
ATOM 6519 O O . PHE A 1 849 ? -23.980 6.225 3.253 1.00 95.19 849 PHE A O 1
ATOM 6526 N N . HIS A 1 850 ? -25.977 6.624 4.181 1.00 97.38 850 HIS A N 1
ATOM 6527 C CA . HIS A 1 850 ? -26.375 7.689 3.261 1.00 97.38 850 HIS A CA 1
ATOM 6528 C C . HIS A 1 850 ? -26.299 9.065 3.940 1.00 97.38 850 HIS A C 1
ATOM 6530 O O . HIS A 1 850 ? -25.883 10.042 3.309 1.00 97.38 850 HIS A O 1
ATOM 6536 N N . TYR A 1 851 ? -26.627 9.129 5.234 1.00 98.31 851 TYR A N 1
ATOM 6537 C CA . TYR A 1 851 ? -26.482 10.322 6.068 1.00 98.31 851 TYR A CA 1
ATOM 6538 C C . TYR A 1 851 ? -25.850 9.957 7.410 1.00 98.31 851 TYR A C 1
ATOM 6540 O O . TYR A 1 851 ? -26.342 9.070 8.109 1.00 98.31 851 TYR A O 1
ATOM 6548 N N . THR A 1 852 ? -24.804 10.680 7.803 1.00 98.31 852 THR A N 1
ATOM 6549 C CA . THR A 1 852 ? -24.135 10.502 9.097 1.00 98.31 852 THR A CA 1
ATOM 6550 C C . THR A 1 852 ? -24.515 11.640 10.030 1.00 98.31 852 THR A C 1
ATOM 6552 O O . THR A 1 852 ? -24.572 12.801 9.615 1.00 98.31 852 THR A O 1
ATOM 6555 N N . THR A 1 853 ? -24.699 11.345 11.317 1.00 98.50 853 THR A N 1
ATOM 6556 C CA . THR A 1 853 ? -24.726 12.370 12.365 1.00 98.50 853 THR A CA 1
ATOM 6557 C C . THR A 1 853 ? -23.859 11.989 13.559 1.00 98.50 853 THR A C 1
ATOM 6559 O O . THR A 1 853 ? -23.695 10.814 13.884 1.00 98.50 853 THR A O 1
ATOM 6562 N N . LEU A 1 854 ? -23.314 13.000 14.235 1.00 98.25 854 LEU A N 1
ATOM 6563 C CA . LEU A 1 854 ? -22.640 12.874 15.521 1.00 98.25 854 LEU A CA 1
ATOM 6564 C C . LEU A 1 854 ? -23.310 13.806 16.531 1.00 98.25 854 LEU A C 1
ATOM 6566 O O . LEU A 1 854 ? -23.387 15.016 16.312 1.00 98.25 854 LEU A O 1
ATOM 6570 N N . LEU A 1 855 ? -23.738 13.247 17.660 1.00 98.62 855 LEU A N 1
ATOM 6571 C CA . LEU A 1 855 ? -24.143 13.989 18.851 1.00 98.62 855 LEU A CA 1
ATOM 6572 C C . LEU A 1 855 ? -22.986 13.961 19.854 1.00 98.62 855 LEU A C 1
ATOM 6574 O O . LEU A 1 855 ? -22.572 12.901 20.331 1.00 98.62 855 LEU A O 1
ATOM 6578 N N . TYR A 1 856 ? -22.462 15.136 20.190 1.00 98.50 856 TYR A N 1
ATOM 6579 C CA . TYR A 1 856 ? -21.360 15.274 21.134 1.00 98.50 856 TYR A CA 1
ATOM 6580 C C . TYR A 1 856 ? -21.876 15.312 22.580 1.00 98.50 856 TYR A C 1
ATOM 6582 O O . TYR A 1 856 ? -22.799 16.057 22.918 1.00 98.50 856 TYR A O 1
ATOM 6590 N N . LEU A 1 857 ? -21.258 14.517 23.455 1.00 98.50 857 LEU A N 1
ATOM 6591 C CA . LEU A 1 857 ? -21.696 14.319 24.844 1.00 98.50 857 LEU A CA 1
ATOM 6592 C C . LEU A 1 857 ? -20.792 15.046 25.863 1.00 98.50 857 LEU A C 1
ATOM 6594 O O . LEU A 1 857 ? -21.162 15.189 27.025 1.00 98.50 857 LEU A O 1
ATOM 6598 N N . THR A 1 858 ? -19.640 15.562 25.422 1.00 98.06 858 THR A N 1
ATOM 6599 C CA . THR A 1 858 ? -18.647 16.304 26.229 1.00 98.06 858 THR A CA 1
ATOM 6600 C C . THR A 1 858 ? -18.171 17.586 25.544 1.00 98.06 858 THR A C 1
ATOM 6602 O O . THR A 1 858 ? -18.154 17.669 24.315 1.00 98.06 858 THR A O 1
ATOM 6605 N N . ASP A 1 859 ? -17.722 18.557 26.338 1.00 97.75 859 ASP A N 1
ATOM 6606 C CA . ASP A 1 859 ? -17.266 19.883 25.911 1.00 97.75 859 ASP A CA 1
ATOM 6607 C C . ASP A 1 859 ? -15.761 19.940 25.582 1.00 97.75 859 ASP A C 1
ATOM 6609 O O . ASP A 1 859 ? -14.906 19.683 26.437 1.00 97.75 859 ASP A O 1
ATOM 6613 N N . TYR A 1 860 ? -15.421 20.374 24.365 1.00 97.38 860 TYR A N 1
ATOM 6614 C CA . TYR A 1 860 ? -14.047 20.693 23.964 1.00 97.38 860 TYR A CA 1
ATOM 6615 C C . TYR A 1 860 ? -13.474 21.866 24.774 1.00 97.38 860 TYR A C 1
ATOM 6617 O O . TYR A 1 860 ? -14.159 22.849 25.052 1.00 97.38 860 TYR A O 1
ATOM 6625 N N . GLY A 1 861 ? -12.202 21.771 25.160 1.00 95.19 861 GLY A N 1
ATOM 6626 C CA . GLY A 1 861 ? -11.513 22.775 25.977 1.00 95.19 861 GLY A CA 1
ATOM 6627 C C . GLY A 1 861 ? -11.920 22.785 27.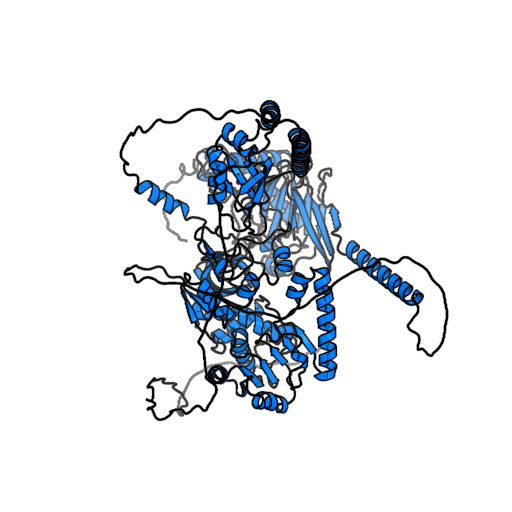456 1.00 95.19 861 GLY A C 1
ATOM 6628 O O . GLY A 1 861 ? -11.403 23.607 28.209 1.00 95.19 861 GLY A O 1
ATOM 6629 N N . LYS A 1 862 ? -12.820 21.884 27.875 1.00 95.69 862 LYS A N 1
ATOM 6630 C CA . LYS A 1 862 ? -13.310 21.749 29.255 1.00 95.69 862 LYS A CA 1
ATOM 6631 C C . LYS A 1 862 ? -13.199 20.309 29.761 1.00 95.69 862 LYS A C 1
ATOM 6633 O O . LYS A 1 862 ? -12.540 20.077 30.766 1.00 95.69 862 LYS A O 1
ATOM 6638 N N . ASP A 1 863 ? -13.798 19.355 29.049 1.00 97.12 863 ASP A N 1
ATOM 6639 C CA . ASP A 1 863 ? -13.764 17.931 29.413 1.00 97.12 863 ASP A CA 1
ATOM 6640 C C . ASP A 1 863 ? -12.600 17.192 28.708 1.00 97.12 863 ASP A C 1
ATOM 6642 O O . ASP A 1 863 ? -12.122 16.159 29.187 1.00 97.12 863 ASP A O 1
ATOM 6646 N N . PHE A 1 864 ? -12.129 17.723 27.569 1.00 97.69 864 PHE A N 1
ATOM 6647 C CA . PHE A 1 864 ? -10.989 17.210 26.798 1.00 97.69 864 PHE A CA 1
ATOM 6648 C C . PHE A 1 864 ? -10.347 18.277 25.887 1.00 97.69 864 PHE A C 1
ATOM 6650 O O . PHE A 1 864 ? -10.948 19.313 25.602 1.00 97.69 864 PHE A O 1
ATOM 6657 N N . THR A 1 865 ? -9.134 18.010 25.394 1.00 96.19 865 THR A N 1
ATOM 6658 C CA . THR A 1 865 ? -8.398 18.832 24.412 1.00 96.19 865 THR A CA 1
ATOM 6659 C C . THR A 1 865 ? -7.942 17.994 23.216 1.00 96.19 865 THR A C 1
ATOM 6661 O O . THR A 1 865 ? -7.822 16.774 23.325 1.00 96.19 865 THR A O 1
ATOM 6664 N N . GLY A 1 866 ? -7.682 18.624 22.063 1.00 94.62 866 GLY A N 1
ATOM 6665 C CA . GLY A 1 866 ? -7.631 17.901 20.782 1.00 94.62 866 GLY A CA 1
ATOM 6666 C C . GLY A 1 866 ? -9.022 17.365 20.420 1.00 94.62 866 GLY A C 1
ATOM 6667 O O . GLY A 1 866 ? -10.016 17.911 20.891 1.00 94.62 866 GLY A O 1
ATOM 6668 N N . GLY A 1 867 ? -9.141 16.303 19.623 1.00 95.31 867 GLY A N 1
ATOM 6669 C CA . GLY A 1 867 ? -10.449 15.677 19.369 1.00 95.31 867 GLY A CA 1
ATOM 6670 C C . GLY A 1 867 ? -11.474 16.528 18.601 1.00 95.31 867 GLY A C 1
ATOM 6671 O O . GLY A 1 867 ? -12.668 16.197 18.645 1.00 95.31 867 GLY A O 1
ATOM 6672 N N . ARG A 1 868 ? -11.051 17.610 17.918 1.00 97.56 868 ARG A N 1
ATOM 6673 C CA . ARG A 1 868 ? -11.910 18.352 16.975 1.00 97.56 868 ARG A CA 1
ATOM 6674 C C . ARG A 1 868 ? -12.358 17.407 15.854 1.00 97.56 868 ARG A C 1
ATOM 6676 O O . ARG A 1 868 ? -11.628 16.489 15.486 1.00 97.56 868 ARG A O 1
ATOM 6683 N N . PHE A 1 869 ? -13.556 17.620 15.318 1.00 97.81 869 PHE A N 1
ATOM 6684 C CA . PHE A 1 869 ? -14.024 16.919 14.118 1.00 97.81 869 PHE A CA 1
ATOM 6685 C C . PHE A 1 869 ? -13.709 17.798 12.903 1.00 97.81 869 PHE A C 1
ATOM 6687 O O . PHE A 1 869 ? -14.031 18.986 12.927 1.00 97.81 869 PHE A O 1
ATOM 6694 N N . VAL A 1 870 ? -13.046 17.262 11.878 1.00 96.94 870 VAL A N 1
ATOM 6695 C CA . VAL A 1 870 ? -12.417 18.060 10.812 1.00 96.94 870 VAL A CA 1
ATOM 6696 C C . VAL A 1 870 ? -12.777 17.504 9.437 1.00 96.94 870 VAL A C 1
ATOM 6698 O O . VAL A 1 870 ? -12.279 16.452 9.045 1.00 96.94 870 VAL A O 1
ATOM 6701 N N . PHE A 1 871 ? -13.600 18.239 8.688 1.00 96.81 871 PHE A N 1
ATOM 6702 C CA . PHE A 1 871 ? -13.817 18.000 7.258 1.00 96.81 871 PHE A CA 1
ATOM 6703 C C . PHE A 1 871 ? -12.647 18.550 6.433 1.00 96.81 871 PHE A C 1
ATOM 6705 O O . PHE A 1 871 ? -11.949 19.467 6.873 1.00 96.81 871 PHE A O 1
ATOM 6712 N N . ILE A 1 872 ? -12.450 18.024 5.224 1.00 92.62 872 ILE A N 1
ATOM 6713 C CA . ILE A 1 872 ? -11.363 18.419 4.326 1.00 92.62 872 ILE A CA 1
ATOM 6714 C C . ILE A 1 872 ? -11.934 18.822 2.961 1.00 92.62 872 ILE A C 1
ATOM 6716 O O . ILE A 1 872 ? -12.099 17.999 2.061 1.00 92.62 872 ILE A O 1
ATOM 6720 N N . ASP A 1 873 ? -12.204 20.117 2.807 1.00 89.75 873 ASP A N 1
ATOM 6721 C CA . ASP A 1 873 ? -12.705 20.705 1.565 1.00 89.75 873 ASP A CA 1
ATOM 6722 C C . ASP A 1 873 ? -11.529 20.847 0.572 1.00 89.75 873 ASP A C 1
ATOM 6724 O O . ASP A 1 873 ? -10.541 21.533 0.852 1.00 89.75 873 ASP A O 1
ATOM 6728 N N . ASN A 1 874 ? -11.608 20.196 -0.594 1.00 79.56 874 ASN A N 1
ATOM 6729 C CA . ASN A 1 874 ? -10.550 20.233 -1.614 1.00 79.56 874 ASN A CA 1
ATOM 6730 C C . ASN A 1 874 ? -10.803 21.371 -2.627 1.00 79.56 874 ASN A C 1
ATOM 6732 O O . ASN A 1 874 ? -11.514 21.199 -3.618 1.00 79.56 874 ASN A O 1
ATOM 6736 N N . GLU A 1 875 ? -10.201 22.542 -2.399 1.00 64.56 875 GLU A N 1
ATOM 6737 C CA . GLU A 1 875 ? -10.317 23.738 -3.254 1.00 64.56 875 GLU A CA 1
ATOM 6738 C C . GLU A 1 875 ? -9.411 23.640 -4.506 1.00 64.56 875 GLU A C 1
ATOM 6740 O O . GLU A 1 875 ? -8.462 24.404 -4.700 1.00 64.56 875 GLU A O 1
ATOM 6745 N N . GLY A 1 876 ? -9.706 22.672 -5.378 1.00 55.84 876 GLY A N 1
ATOM 6746 C CA . GLY A 1 876 ? -8.956 22.397 -6.609 1.00 55.84 876 GLY A CA 1
ATOM 6747 C C . GLY A 1 876 ? -7.783 21.425 -6.423 1.00 55.84 876 GLY A C 1
ATOM 6748 O O . GLY A 1 876 ? -7.618 20.808 -5.376 1.00 55.84 876 GLY A O 1
ATOM 6749 N N . LYS A 1 877 ? -6.951 21.256 -7.464 1.00 46.03 877 LYS A N 1
ATOM 6750 C CA . LYS A 1 877 ? -5.979 20.141 -7.559 1.00 46.03 877 LYS A CA 1
ATOM 6751 C C . LYS A 1 877 ? -4.894 20.087 -6.468 1.00 46.03 877 LYS A C 1
ATOM 6753 O O . LYS A 1 877 ? -4.273 19.037 -6.325 1.00 46.03 877 LYS A O 1
ATOM 6758 N N . HIS A 1 878 ? -4.629 21.182 -5.747 1.00 52.31 878 HIS A N 1
ATOM 6759 C CA . HIS A 1 878 ? -3.476 21.286 -4.835 1.00 52.31 878 HIS A CA 1
ATOM 6760 C C . HIS A 1 878 ? -3.748 21.968 -3.479 1.00 52.31 878 HIS A C 1
ATOM 6762 O O . HIS A 1 878 ? -2.851 21.976 -2.640 1.00 52.31 878 HIS A O 1
ATOM 6768 N N . ASN A 1 879 ? -4.955 22.492 -3.223 1.00 66.06 879 ASN A N 1
ATOM 6769 C CA . ASN A 1 879 ? -5.284 23.178 -1.966 1.00 66.06 879 ASN A CA 1
ATOM 6770 C C . ASN A 1 879 ? -6.279 22.353 -1.138 1.00 66.06 879 ASN A C 1
ATOM 6772 O O . ASN A 1 879 ? -7.310 21.927 -1.655 1.00 66.06 879 ASN A O 1
ATOM 6776 N N . ARG A 1 880 ? -6.005 22.187 0.162 1.00 82.31 880 ARG A N 1
ATOM 6777 C CA . ARG A 1 880 ? -6.920 21.552 1.127 1.00 82.31 880 ARG A CA 1
ATOM 6778 C C . ARG A 1 880 ? -7.262 22.535 2.249 1.00 82.31 880 ARG A C 1
ATOM 6780 O O . ARG A 1 880 ? -6.362 23.112 2.869 1.00 82.31 880 ARG A O 1
ATOM 6787 N N . THR A 1 881 ? -8.552 22.698 2.520 1.00 87.88 881 THR A N 1
ATOM 6788 C CA . THR A 1 881 ? -9.084 23.544 3.593 1.00 87.88 881 THR A CA 1
ATOM 6789 C C . THR A 1 881 ? -9.680 22.645 4.678 1.00 87.88 881 THR A C 1
ATOM 6791 O O . THR A 1 881 ? -10.654 21.934 4.451 1.00 87.88 881 THR A O 1
ATOM 6794 N N . HIS A 1 882 ? -9.086 22.661 5.871 1.00 92.50 882 HIS A N 1
ATOM 6795 C CA . HIS A 1 882 ? -9.559 21.919 7.040 1.00 92.50 882 HIS A CA 1
ATOM 6796 C C . HIS A 1 882 ? -10.689 22.702 7.715 1.00 92.50 882 HIS A C 1
ATOM 6798 O O . HIS A 1 882 ? -10.460 23.766 8.295 1.00 92.50 882 HIS A O 1
ATOM 6804 N N . VAL A 1 883 ? -11.912 22.183 7.638 1.00 95.44 883 VAL A N 1
ATOM 6805 C CA . VAL A 1 883 ? -13.124 22.841 8.136 1.00 95.44 883 VAL A CA 1
ATOM 6806 C C . VAL A 1 883 ? -13.599 22.143 9.405 1.00 95.44 883 VAL A C 1
ATOM 6808 O O . VAL A 1 883 ? -14.119 21.030 9.349 1.00 95.44 883 VAL A O 1
ATOM 6811 N N . TYR A 1 884 ? -13.391 22.775 10.562 1.00 96.44 884 TYR A N 1
ATOM 6812 C CA . TYR A 1 884 ? -13.473 22.082 11.850 1.00 96.44 884 TYR A CA 1
ATOM 6813 C C . TYR A 1 884 ? -14.666 22.479 12.734 1.00 96.44 884 TYR A C 1
ATOM 6815 O O . TYR A 1 884 ? -15.105 23.633 12.775 1.00 96.44 884 TYR A O 1
ATOM 6823 N N . ILE A 1 885 ? -15.144 21.497 13.498 1.00 98.19 885 ILE A N 1
ATOM 6824 C CA . ILE A 1 885 ? -16.114 21.614 14.588 1.00 98.19 885 ILE A CA 1
ATOM 6825 C C . ILE A 1 885 ? -15.384 21.343 15.907 1.00 98.19 885 ILE A C 1
ATOM 6827 O O . ILE A 1 885 ? -14.734 20.310 16.073 1.00 98.19 885 ILE A O 1
ATOM 6831 N N . GLU A 1 886 ? -15.538 22.250 16.868 1.00 98.25 886 GLU A N 1
ATOM 6832 C CA . GLU A 1 886 ? -15.239 22.009 18.280 1.00 98.25 886 GLU A CA 1
ATOM 6833 C C . GLU A 1 886 ? -16.473 21.364 18.939 1.00 98.25 886 GLU A C 1
ATOM 6835 O O . GLU A 1 886 ? -17.547 21.989 18.966 1.00 98.25 886 GLU A O 1
ATOM 6840 N N . PRO A 1 887 ? -16.365 20.122 19.451 1.00 98.19 887 PRO A N 1
ATOM 6841 C CA . PRO A 1 887 ? -17.465 19.466 20.146 1.00 98.19 887 PRO A CA 1
ATOM 6842 C C . PRO A 1 887 ? -17.935 20.233 21.385 1.00 98.19 887 PRO A C 1
ATOM 6844 O O . PRO A 1 887 ? -17.157 20.868 22.096 1.00 98.19 887 PRO A O 1
ATOM 6847 N N . LYS A 1 888 ? -19.231 20.138 21.656 1.00 97.75 888 LYS A N 1
ATOM 6848 C CA . LYS A 1 888 ? -19.924 20.806 22.757 1.00 97.75 888 LYS A CA 1
ATOM 6849 C C . LYS A 1 888 ? -21.062 19.893 23.193 1.00 97.75 888 LYS A C 1
ATOM 6851 O O . LYS A 1 888 ? -21.723 19.323 22.328 1.00 97.75 888 LYS A O 1
ATOM 6856 N N . ARG A 1 889 ? -21.312 19.722 24.489 1.00 97.62 889 ARG A N 1
ATOM 6857 C CA . ARG A 1 889 ? -22.361 18.799 24.943 1.00 97.62 889 ARG A CA 1
ATOM 6858 C C . ARG A 1 889 ? -23.732 19.214 24.386 1.00 97.62 889 ARG A C 1
ATOM 6860 O O . ARG A 1 889 ? -24.094 20.386 24.458 1.00 97.62 889 ARG A O 1
ATOM 6867 N N . ALA A 1 890 ? -24.473 18.237 23.862 1.00 97.88 890 ALA A N 1
ATOM 6868 C CA . ALA A 1 890 ? -25.752 18.379 23.152 1.00 97.88 890 ALA A CA 1
ATOM 6869 C C . ALA A 1 890 ? -25.698 19.014 21.746 1.00 97.88 890 ALA A C 1
ATOM 6871 O O . ALA A 1 890 ? -26.730 19.113 21.085 1.00 97.88 890 ALA A O 1
ATOM 6872 N N . ARG A 1 891 ? -24.511 19.372 21.236 1.00 98.56 891 ARG A N 1
ATOM 6873 C CA . ARG A 1 891 ? -24.344 19.741 19.824 1.00 98.56 891 ARG A CA 1
ATOM 6874 C C . ARG A 1 891 ? -24.504 18.508 18.940 1.00 98.56 891 ARG A C 1
ATOM 6876 O O . ARG A 1 891 ? -23.820 17.506 19.148 1.00 98.56 891 ARG A O 1
ATOM 6883 N N . VAL A 1 892 ? -25.352 18.621 17.926 1.00 98.69 892 VAL A N 1
ATOM 6884 C CA . VAL A 1 892 ? -25.477 17.673 16.816 1.00 98.69 892 VAL A CA 1
ATOM 6885 C C . VAL A 1 892 ? -24.783 18.266 15.595 1.00 98.69 892 VAL A C 1
ATOM 6887 O O . VAL A 1 892 ? -24.966 19.444 15.283 1.00 98.69 892 VAL A O 1
ATOM 6890 N N . SER A 1 893 ? -24.017 17.449 14.882 1.00 98.31 893 SER A N 1
ATOM 6891 C CA . SER A 1 893 ? -23.568 17.722 13.516 1.00 98.31 893 SER A CA 1
ATOM 6892 C C . SER A 1 893 ? -24.034 16.608 12.589 1.00 98.31 893 SER A C 1
ATOM 6894 O O . SER A 1 893 ? -23.891 15.444 12.956 1.00 98.31 893 SER A O 1
ATOM 6896 N N . GLY A 1 894 ? -24.540 16.934 11.402 1.00 98.38 894 GLY A N 1
ATOM 6897 C CA . GLY A 1 894 ? -24.998 15.944 10.422 1.00 98.38 894 GLY A CA 1
ATOM 6898 C C . GLY A 1 894 ? -24.612 16.308 8.994 1.00 98.38 894 GLY A C 1
ATOM 6899 O O . GLY A 1 894 ? -24.418 17.485 8.691 1.00 98.38 894 GLY A O 1
ATOM 6900 N N . PHE A 1 895 ? -24.435 15.311 8.129 1.00 98.56 895 PHE A N 1
ATOM 6901 C CA . PHE A 1 895 ? -23.914 15.501 6.773 1.00 98.56 895 PHE A CA 1
ATOM 6902 C C . PHE A 1 895 ? -24.269 14.347 5.822 1.00 98.56 895 PHE A C 1
ATOM 6904 O O . PHE A 1 895 ? -24.563 13.235 6.264 1.00 98.56 895 PHE A O 1
ATOM 6911 N N . THR A 1 896 ? -24.242 14.611 4.512 1.00 98.25 896 THR A N 1
ATOM 6912 C CA . THR A 1 896 ? -24.317 13.560 3.482 1.00 98.25 896 THR A CA 1
ATOM 6913 C C . THR A 1 896 ? -23.039 12.728 3.506 1.00 98.25 896 THR A C 1
ATOM 6915 O O . THR A 1 896 ? -21.942 13.285 3.485 1.00 98.25 896 THR A O 1
ATOM 6918 N N . SER A 1 897 ? -23.153 11.401 3.568 1.00 96.88 897 SER A N 1
ATOM 6919 C CA . SER A 1 897 ? -22.008 10.506 3.821 1.00 96.88 897 SER A CA 1
ATOM 6920 C C . SER A 1 897 ? -21.046 10.335 2.629 1.00 96.88 897 SER A C 1
ATOM 6922 O O . SER A 1 897 ? -20.071 9.589 2.742 1.00 96.88 897 SER A O 1
ATOM 6924 N N . GLY A 1 898 ? -21.320 10.983 1.491 1.00 92.56 898 GLY A N 1
ATOM 6925 C CA . GLY A 1 898 ? -20.546 10.894 0.253 1.00 92.56 898 GLY A CA 1
ATOM 6926 C C . GLY A 1 898 ? -19.174 11.574 0.307 1.00 92.56 898 GLY A C 1
ATOM 6927 O O . GLY A 1 898 ? -18.804 12.241 1.277 1.00 92.56 898 GLY A O 1
ATOM 6928 N N . ALA A 1 899 ? -18.398 11.415 -0.770 1.00 91.06 899 ALA A N 1
ATOM 6929 C CA . ALA A 1 899 ? -17.004 11.865 -0.843 1.00 91.06 899 ALA A CA 1
ATOM 6930 C C . ALA A 1 899 ? -16.827 13.395 -0.762 1.00 91.06 899 ALA A C 1
ATOM 6932 O O . ALA A 1 899 ? -15.718 13.879 -0.533 1.00 91.06 899 ALA A O 1
ATOM 6933 N N . GLU A 1 900 ? -17.910 14.168 -0.888 1.00 93.12 900 GLU A N 1
ATOM 6934 C CA . GLU A 1 900 ? -17.921 15.602 -0.592 1.00 93.12 900 GLU A CA 1
ATOM 6935 C C . GLU A 1 900 ? -17.675 15.933 0.897 1.00 93.12 900 GLU A C 1
ATOM 6937 O O . GLU A 1 900 ? -17.228 17.036 1.203 1.00 93.12 900 GLU A O 1
ATOM 6942 N N . ASN A 1 901 ? -17.885 14.982 1.819 1.00 95.31 901 ASN A N 1
ATOM 6943 C CA . ASN A 1 901 ? -17.649 15.132 3.262 1.00 95.31 901 ASN A CA 1
ATOM 6944 C C . ASN A 1 901 ? -16.506 14.236 3.794 1.00 95.31 901 ASN A C 1
ATOM 6946 O O . ASN A 1 901 ? -16.593 13.687 4.895 1.00 95.31 901 ASN A O 1
ATOM 6950 N N . MET A 1 902 ? -15.404 14.126 3.041 1.00 93.62 902 MET A N 1
ATOM 6951 C CA . MET A 1 902 ? -14.120 13.586 3.530 1.00 93.62 902 MET A CA 1
ATOM 6952 C C . MET A 1 902 ? -13.720 14.245 4.865 1.00 93.62 902 MET A C 1
ATOM 6954 O O . MET A 1 902 ? -13.653 15.476 4.945 1.00 93.62 902 MET A O 1
ATOM 6958 N N . HIS A 1 903 ? -13.441 13.461 5.910 1.00 94.56 903 HIS A N 1
ATOM 6959 C CA . HIS A 1 903 ? -13.184 13.995 7.254 1.00 94.56 903 HIS A CA 1
ATOM 6960 C C . HIS A 1 903 ? -12.309 13.090 8.143 1.00 94.56 903 HIS A C 1
ATOM 6962 O O . HIS A 1 903 ? -11.954 11.974 7.776 1.00 94.56 903 HIS A O 1
ATOM 6968 N N . HIS A 1 904 ? -11.939 13.590 9.326 1.00 94.06 904 HIS A N 1
ATOM 6969 C CA . HIS A 1 904 ? -11.302 12.831 10.411 1.00 94.06 904 HIS A CA 1
ATOM 6970 C C . HIS A 1 904 ? -11.624 13.436 11.792 1.00 94.06 904 HIS A C 1
ATOM 6972 O O . HIS A 1 904 ? -12.205 14.520 11.901 1.00 94.06 904 HIS A O 1
ATOM 6978 N N . VAL A 1 905 ? -11.212 12.754 12.866 1.00 94.56 905 VAL A N 1
ATOM 6979 C CA . VAL A 1 905 ? -11.196 13.298 14.236 1.00 94.56 905 VAL A CA 1
ATOM 6980 C C . VAL A 1 905 ? -9.747 13.484 14.678 1.00 94.56 905 VAL A C 1
ATOM 6982 O O . VAL A 1 905 ? -8.947 12.563 14.572 1.00 94.56 905 VAL A O 1
ATOM 6985 N N . GLU A 1 906 ? -9.383 14.657 15.188 1.00 94.44 906 GLU A N 1
ATOM 6986 C CA . GLU A 1 906 ? -8.030 14.880 15.713 1.00 94.44 906 GLU A CA 1
ATOM 6987 C C . GLU A 1 906 ? -7.721 13.975 16.912 1.00 94.44 906 GLU A C 1
ATOM 6989 O O . GLU A 1 906 ? -8.610 13.644 17.695 1.00 94.44 906 GLU A O 1
ATOM 6994 N N . GLN A 1 907 ? -6.444 13.665 17.147 1.00 92.94 907 GLN A N 1
ATOM 6995 C CA . GLN A 1 907 ? -6.029 13.021 18.396 1.00 92.94 907 GLN A CA 1
ATOM 6996 C C . GLN A 1 907 ? -6.479 13.846 19.613 1.00 92.94 907 GLN A C 1
ATOM 6998 O O . GLN A 1 907 ? -6.243 15.054 19.691 1.00 92.94 907 GLN A O 1
ATOM 7003 N N . VAL A 1 908 ? -7.115 13.192 20.585 1.00 95.19 908 VAL A N 1
ATOM 7004 C CA . VAL A 1 908 ? -7.343 13.755 21.920 1.00 95.19 908 VAL A CA 1
ATOM 7005 C C . VAL A 1 908 ? -5.986 13.851 22.617 1.00 95.19 908 VAL A C 1
ATOM 7007 O O . VAL A 1 908 ? -5.261 12.867 22.719 1.00 95.19 908 VAL A O 1
ATOM 7010 N N . THR A 1 909 ? -5.624 15.039 23.095 1.00 93.75 909 THR A N 1
ATOM 7011 C CA . THR A 1 909 ? -4.338 15.316 23.759 1.00 93.75 909 THR A CA 1
ATOM 7012 C C . THR A 1 909 ? -4.435 15.268 25.285 1.00 93.75 909 THR A C 1
ATOM 7014 O O . THR A 1 909 ? -3.439 15.006 25.961 1.00 93.75 909 THR A O 1
ATOM 7017 N N . GLY A 1 910 ? -5.640 15.431 25.836 1.00 93.06 910 GLY A N 1
ATOM 7018 C CA . GLY A 1 910 ? -5.941 15.311 27.262 1.00 93.06 910 GLY A CA 1
ATOM 7019 C C . GLY A 1 910 ? -7.444 15.190 27.514 1.00 93.06 910 GLY A C 1
ATOM 7020 O O . GLY A 1 910 ? -8.243 15.596 26.675 1.00 93.06 910 GLY A O 1
ATOM 7021 N N . GLY A 1 911 ? -7.828 14.632 28.665 1.00 96.25 911 GLY A N 1
ATOM 7022 C CA . GLY A 1 911 ? -9.231 14.384 29.023 1.00 96.25 911 GLY A CA 1
ATOM 7023 C C . GLY A 1 911 ? -9.878 13.227 28.251 1.00 96.25 911 GLY A C 1
ATOM 7024 O O . GLY A 1 911 ? -9.184 12.344 27.740 1.00 96.25 911 GLY A O 1
ATOM 7025 N N . VAL A 1 912 ? -11.216 13.211 28.203 1.00 96.69 912 VAL A N 1
ATOM 7026 C CA . VAL A 1 912 ? -12.003 12.154 27.539 1.00 96.69 912 VAL A CA 1
ATOM 7027 C C . VAL A 1 912 ? -13.138 12.761 26.716 1.00 96.69 912 VAL A C 1
ATOM 7029 O O . VAL A 1 912 ? -13.985 13.475 27.249 1.00 96.69 912 VAL A O 1
ATOM 7032 N N . ARG A 1 913 ? -13.180 12.435 25.423 1.00 97.56 913 ARG A N 1
ATOM 7033 C CA . ARG A 1 913 ? -14.240 12.836 24.490 1.00 97.56 913 ARG A CA 1
ATOM 7034 C C . ARG A 1 913 ? -15.261 11.712 24.354 1.00 97.56 913 ARG A C 1
ATOM 7036 O O . ARG A 1 913 ? -14.902 10.628 23.897 1.00 97.56 913 ARG A O 1
ATOM 7043 N N . TYR A 1 914 ? -16.523 11.992 24.662 1.00 98.44 914 TYR A N 1
ATOM 7044 C CA . TYR A 1 914 ? -17.652 11.109 24.362 1.00 98.44 914 TYR A CA 1
ATOM 7045 C C . TYR A 1 914 ? -18.530 11.706 23.255 1.00 98.44 914 TYR A C 1
ATOM 7047 O O . TYR A 1 914 ? -18.836 12.902 23.257 1.00 98.44 914 TYR A O 1
ATOM 7055 N N . ALA A 1 915 ? -18.951 10.870 22.309 1.00 98.19 915 ALA A N 1
ATOM 7056 C CA . ALA A 1 915 ? -19.931 11.210 21.277 1.00 98.19 915 ALA A CA 1
ATOM 7057 C C . ALA A 1 915 ? -20.650 9.944 20.798 1.00 98.19 915 ALA A C 1
ATOM 7059 O O . ALA A 1 915 ? -20.037 8.876 20.791 1.00 98.19 915 ALA A O 1
ATOM 7060 N N . ILE A 1 916 ? -21.901 10.059 20.362 1.00 97.88 916 ILE A N 1
ATOM 7061 C CA . ILE A 1 916 ? -22.625 8.979 19.679 1.00 97.88 916 ILE A CA 1
ATOM 7062 C C . ILE A 1 916 ? -22.742 9.299 18.186 1.00 97.88 916 ILE A C 1
ATOM 7064 O O . ILE A 1 916 ? -23.123 10.412 17.820 1.00 97.88 916 ILE A O 1
ATOM 7068 N N . THR A 1 917 ? -22.404 8.327 17.341 1.00 97.50 917 THR A N 1
ATOM 7069 C CA . THR A 1 917 ? -22.647 8.363 15.896 1.00 97.50 917 THR A CA 1
ATOM 7070 C C . THR A 1 917 ? -23.987 7.690 15.623 1.00 97.50 917 THR A C 1
ATOM 7072 O O . THR A 1 917 ? -24.174 6.532 15.999 1.00 97.50 917 THR A O 1
ATOM 7075 N N . ILE A 1 918 ? -24.915 8.415 14.997 1.00 97.31 918 ILE A N 1
ATOM 7076 C CA . ILE A 1 918 ? -26.236 7.922 14.590 1.00 97.31 918 ILE A CA 1
ATOM 7077 C C . ILE A 1 918 ? -26.326 8.107 13.077 1.00 97.31 918 ILE A C 1
ATOM 7079 O O . ILE A 1 918 ? -26.312 9.242 12.592 1.00 97.31 918 ILE A O 1
ATOM 7083 N N . SER A 1 919 ? -26.389 7.000 12.344 1.00 96.38 919 SER A N 1
ATOM 7084 C CA . SER A 1 919 ? -26.317 7.000 10.882 1.00 96.38 919 SER A CA 1
ATOM 7085 C C . SER A 1 919 ? -27.563 6.401 10.256 1.00 96.38 919 SER A C 1
ATOM 7087 O O . SER A 1 919 ? -28.186 5.490 10.807 1.00 96.38 919 SER A O 1
ATOM 7089 N N . PHE A 1 920 ? -27.903 6.908 9.075 1.00 97.69 920 PHE A N 1
ATOM 7090 C CA . PHE A 1 920 ? -29.122 6.563 8.366 1.00 97.69 920 PHE A CA 1
ATOM 7091 C C . PHE A 1 920 ? -28.843 6.089 6.942 1.00 97.69 920 PHE A C 1
ATOM 7093 O O . PHE A 1 920 ? -27.917 6.556 6.272 1.00 97.69 920 PHE A O 1
ATOM 7100 N N . THR A 1 921 ? -29.690 5.178 6.480 1.00 97.12 921 THR A N 1
ATOM 7101 C CA . THR A 1 921 ? -29.719 4.632 5.127 1.00 97.12 921 THR A CA 1
ATOM 7102 C C . THR A 1 921 ? -31.013 5.031 4.417 1.00 97.12 921 THR A C 1
ATOM 7104 O O . THR A 1 921 ? -32.053 5.190 5.056 1.00 97.12 921 THR A O 1
ATOM 7107 N N . CYS A 1 922 ? -30.944 5.150 3.094 1.00 96.38 922 CYS A N 1
ATOM 7108 C CA . CYS A 1 922 ? -32.115 5.197 2.218 1.00 96.38 922 CYS A CA 1
ATOM 7109 C C . CYS A 1 922 ? -32.603 3.798 1.799 1.00 96.38 922 CYS A C 1
ATOM 7111 O O . CYS A 1 922 ? -33.680 3.649 1.229 1.00 96.38 922 CYS A O 1
ATOM 7113 N N . ASP A 1 923 ? -31.781 2.776 2.046 1.00 94.94 923 ASP A N 1
ATOM 7114 C CA . ASP A 1 923 ? -32.014 1.398 1.638 1.00 94.94 923 ASP A CA 1
ATOM 7115 C C . ASP A 1 923 ? -32.615 0.583 2.788 1.00 94.94 923 ASP A C 1
ATOM 7117 O O . ASP A 1 923 ? -31.991 0.400 3.839 1.00 94.94 923 ASP A O 1
ATOM 7121 N N . ARG A 1 924 ? -33.830 0.074 2.576 1.00 93.00 924 ARG A N 1
ATOM 7122 C CA . ARG A 1 924 ? -34.582 -0.692 3.571 1.00 93.00 924 ARG A CA 1
ATOM 7123 C C . ARG A 1 924 ? -33.978 -2.069 3.865 1.00 93.00 924 ARG A C 1
ATOM 7125 O O . ARG A 1 924 ? -34.247 -2.591 4.943 1.00 93.00 924 ARG A O 1
ATOM 7132 N N . GLU A 1 925 ? -33.122 -2.621 2.9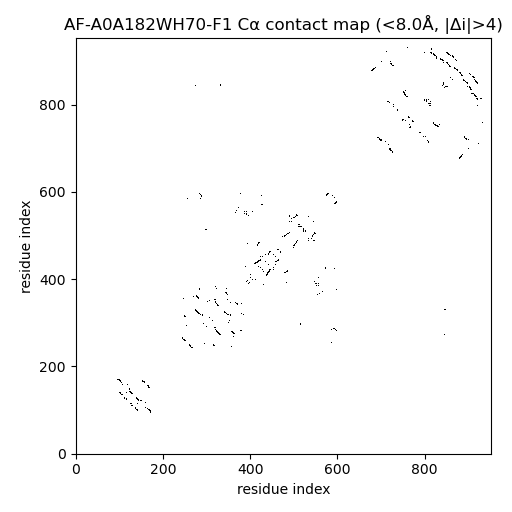99 1.00 92.00 925 GLU A N 1
ATOM 7133 C CA . GLU A 1 925 ? -32.363 -3.849 3.303 1.00 92.00 925 GLU A CA 1
ATOM 7134 C C . GLU A 1 925 ? -31.328 -3.632 4.424 1.00 92.00 925 GLU A C 1
ATOM 7136 O O . GLU A 1 925 ? -30.983 -4.565 5.146 1.00 92.00 925 GLU A O 1
ATOM 7141 N N . TYR A 1 926 ? -30.876 -2.388 4.625 1.00 91.12 926 TYR A N 1
ATOM 7142 C CA . TYR A 1 926 ? -29.933 -2.000 5.681 1.00 91.12 926 TYR A CA 1
ATOM 7143 C C . TYR A 1 926 ? -30.608 -1.324 6.889 1.00 91.12 926 TYR A C 1
ATOM 7145 O O . TYR A 1 926 ? -29.916 -0.763 7.746 1.00 91.12 926 TYR A O 1
ATOM 7153 N N . ALA A 1 927 ? -31.941 -1.339 6.970 1.00 92.25 927 ALA A N 1
ATOM 7154 C CA . ALA A 1 927 ? -32.686 -0.769 8.088 1.00 92.25 927 ALA A CA 1
ATOM 7155 C C . ALA A 1 927 ? -32.583 -1.650 9.346 1.00 92.25 927 ALA A C 1
ATOM 7157 O O . ALA A 1 927 ? -32.821 -2.855 9.288 1.00 92.25 927 ALA A O 1
ATOM 7158 N N . MET A 1 928 ? -32.292 -1.044 10.499 1.00 90.44 928 MET A N 1
ATOM 7159 C CA . MET A 1 928 ? -32.353 -1.709 11.806 1.00 90.44 928 MET A CA 1
ATOM 7160 C C . MET A 1 928 ? -33.548 -1.236 12.649 1.00 90.44 928 MET A C 1
ATOM 7162 O O . MET A 1 928 ? -34.076 -0.138 12.453 1.00 90.44 928 MET A O 1
ATOM 7166 N N . ALA A 1 929 ? -33.944 -2.059 13.621 1.00 86.50 929 ALA A N 1
ATOM 7167 C CA . ALA A 1 929 ? -34.887 -1.677 14.669 1.00 86.50 929 ALA A CA 1
ATOM 7168 C C . ALA A 1 929 ? -34.217 -0.799 15.749 1.00 86.50 929 ALA A C 1
ATOM 7170 O O . ALA A 1 929 ? -32.995 -0.695 15.816 1.00 86.50 929 ALA A O 1
ATOM 7171 N N . ASP A 1 930 ? -35.021 -0.189 16.625 1.00 84.75 930 ASP A N 1
ATOM 7172 C CA . ASP A 1 930 ? -34.522 0.353 17.896 1.00 84.75 930 ASP A CA 1
ATOM 7173 C C . ASP A 1 930 ? -34.125 -0.799 18.852 1.00 84.75 930 ASP A C 1
ATOM 7175 O O . ASP A 1 930 ? -34.677 -1.900 18.746 1.00 84.75 930 ASP A O 1
ATOM 7179 N N . PRO A 1 931 ? -33.191 -0.588 19.800 1.00 80.38 931 PRO A N 1
ATOM 7180 C CA . PRO A 1 931 ? -32.588 -1.688 20.539 1.00 80.38 931 PRO A CA 1
ATOM 7181 C C . PRO A 1 931 ? -33.573 -2.275 21.558 1.00 80.38 931 PRO A C 1
ATOM 7183 O O . PRO A 1 931 ? -34.221 -1.541 22.318 1.00 80.38 931 PRO A O 1
ATOM 7186 N N . LYS A 1 932 ? -33.670 -3.609 21.569 1.00 67.88 932 LYS A N 1
ATOM 7187 C CA . LYS A 1 932 ? -34.444 -4.396 22.540 1.00 67.88 932 LYS A CA 1
ATOM 7188 C C . LYS A 1 932 ? -33.570 -4.797 23.726 1.00 67.88 932 LYS A C 1
ATOM 7190 O O . LYS A 1 932 ? -32.388 -5.093 23.554 1.00 67.88 932 LYS A O 1
ATOM 7195 N N . PHE A 1 933 ? -34.160 -4.847 24.916 1.00 64.81 933 PHE A N 1
ATOM 7196 C CA . PHE A 1 933 ? -33.496 -5.293 26.138 1.00 64.81 933 PHE A CA 1
ATOM 7197 C C . PHE A 1 933 ? -34.379 -6.303 26.872 1.00 64.81 933 PHE A C 1
ATOM 7199 O O . PHE A 1 933 ? -35.595 -6.153 26.889 1.00 64.81 933 PHE A O 1
ATOM 7206 N N . ALA A 1 934 ? -33.757 -7.295 27.517 1.00 47.94 934 ALA A N 1
ATOM 7207 C CA . ALA A 1 934 ? -34.431 -8.402 28.210 1.00 47.94 934 ALA A CA 1
ATOM 7208 C C . ALA A 1 934 ? -35.051 -8.001 29.570 1.00 47.94 934 ALA A C 1
ATOM 7210 O O . ALA A 1 934 ? -34.761 -8.600 30.607 1.00 47.94 934 ALA A O 1
ATOM 7211 N N . LEU A 1 935 ? -35.817 -6.911 29.537 1.00 47.38 935 LEU A N 1
ATOM 7212 C CA . LEU A 1 935 ? -36.813 -6.456 30.509 1.00 47.38 935 LEU A CA 1
ATOM 7213 C C . LEU A 1 935 ? -38.187 -6.282 29.829 1.00 47.38 935 LEU A C 1
ATOM 7215 O O . LEU A 1 935 ? -39.185 -6.173 30.527 1.00 47.38 935 LEU A O 1
ATOM 7219 N N . ASP A 1 936 ? -38.231 -6.257 28.489 1.00 43.44 936 ASP A N 1
ATOM 7220 C CA . ASP A 1 936 ? -39.468 -6.200 27.703 1.00 43.44 936 ASP A CA 1
ATOM 7221 C C . ASP A 1 936 ? -40.131 -7.603 27.578 1.00 43.44 936 ASP A C 1
ATOM 7223 O O . ASP A 1 936 ? -41.290 -7.701 27.189 1.00 43.44 936 ASP A O 1
ATOM 7227 N N . ASP A 1 937 ? -39.413 -8.689 27.913 1.00 42.09 937 ASP A N 1
ATOM 7228 C CA . ASP A 1 937 ? -39.851 -10.085 27.704 1.00 42.09 937 ASP A CA 1
ATOM 7229 C C . ASP A 1 937 ? -40.798 -10.628 28.809 1.00 42.09 937 ASP A C 1
ATOM 7231 O O . ASP A 1 937 ? -41.503 -11.608 28.581 1.00 42.09 937 ASP A O 1
ATOM 7235 N N . ASP A 1 938 ? -40.838 -10.008 29.999 1.00 41.16 938 ASP A N 1
ATOM 7236 C CA . ASP A 1 938 ? -41.590 -10.512 31.170 1.00 41.16 938 ASP A CA 1
ATOM 7237 C C . ASP A 1 938 ? -43.111 -10.190 31.136 1.00 41.16 938 ASP A C 1
ATOM 7239 O O . ASP A 1 938 ? -43.848 -10.654 32.007 1.00 41.16 938 ASP A O 1
ATOM 7243 N N . GLU A 1 939 ? -43.608 -9.411 30.158 1.00 39.66 939 GLU A N 1
ATOM 7244 C CA . GLU A 1 939 ? -45.034 -9.015 30.069 1.00 39.66 939 GLU A CA 1
ATOM 7245 C C . GLU A 1 939 ? -45.844 -9.693 28.934 1.00 39.66 939 GLU A C 1
ATOM 7247 O O . GLU A 1 939 ? -47.071 -9.732 29.033 1.00 39.66 939 GLU A O 1
ATOM 7252 N N . GLU A 1 940 ? -45.226 -10.282 27.894 1.00 38.12 940 GLU A N 1
ATOM 7253 C CA . GLU A 1 940 ? -45.976 -10.886 26.761 1.00 38.12 940 GLU A CA 1
ATOM 7254 C C . GLU A 1 940 ? -46.309 -12.392 26.907 1.00 38.12 940 GLU A C 1
ATOM 7256 O O . GLU A 1 940 ? -47.306 -12.839 26.338 1.00 38.12 940 GLU A O 1
ATOM 7261 N N . GLU A 1 941 ? -45.595 -13.190 27.719 1.00 36.00 941 GLU A N 1
ATOM 7262 C CA . GLU A 1 941 ? -45.955 -14.617 27.938 1.00 36.00 941 GLU A CA 1
ATOM 7263 C C . GLU A 1 941 ? -47.214 -14.827 28.819 1.00 36.00 941 GLU A C 1
ATOM 7265 O O . GLU A 1 941 ? -47.658 -15.957 29.029 1.00 36.00 941 GLU A O 1
ATOM 7270 N N . ALA A 1 942 ? -47.850 -13.753 29.300 1.00 37.28 942 ALA A N 1
ATOM 7271 C CA . ALA A 1 942 ? -49.016 -13.804 30.187 1.00 37.28 942 ALA A CA 1
ATOM 7272 C C . ALA A 1 942 ? -50.387 -13.655 29.479 1.00 37.28 942 ALA A C 1
ATOM 7274 O O . ALA A 1 942 ? -51.390 -13.401 30.152 1.00 37.28 942 ALA A O 1
ATOM 7275 N N . GLY A 1 943 ? -50.473 -13.797 28.144 1.00 41.12 943 GLY A N 1
ATOM 7276 C CA . GLY A 1 943 ? -51.700 -13.431 27.413 1.00 41.12 943 GLY A CA 1
ATOM 7277 C C . GLY A 1 943 ? -51.927 -14.004 26.006 1.00 41.12 943 GLY A C 1
ATOM 7278 O O . GLY A 1 943 ? -52.383 -13.262 25.141 1.00 41.12 943 GLY A O 1
ATOM 7279 N N . GLY A 1 944 ? -51.676 -15.298 25.753 1.00 30.16 944 GLY A N 1
ATOM 7280 C CA . GLY A 1 944 ? -51.899 -15.905 24.425 1.00 30.16 944 GLY A CA 1
ATOM 7281 C C . GLY A 1 944 ? -52.452 -17.336 24.442 1.00 30.16 944 GLY A C 1
ATOM 7282 O O . GLY A 1 944 ? -51.700 -18.298 24.557 1.00 30.16 944 GLY A O 1
ATOM 7283 N N . THR A 1 945 ? -53.769 -17.505 24.280 1.00 33.47 945 THR A N 1
ATOM 7284 C CA . THR A 1 945 ? -54.393 -18.828 24.065 1.00 33.47 945 THR A CA 1
ATOM 7285 C C . THR A 1 945 ? -54.232 -19.315 22.624 1.00 33.47 945 THR A C 1
ATOM 7287 O O . THR A 1 945 ? -54.385 -18.524 21.699 1.00 33.47 945 THR A O 1
ATOM 7290 N N . ASN A 1 946 ? -54.032 -20.628 22.449 1.00 36.78 946 ASN A N 1
ATOM 7291 C CA . ASN A 1 946 ? -53.993 -21.336 21.160 1.00 36.78 946 ASN A CA 1
ATOM 7292 C C . ASN A 1 946 ? -54.977 -20.805 20.092 1.00 36.78 946 ASN A C 1
ATOM 7294 O O . ASN A 1 946 ? -56.188 -20.939 20.259 1.00 36.78 946 ASN A O 1
ATOM 7298 N N . ASP A 1 947 ? -54.450 -20.429 18.927 1.00 33.00 947 ASP A N 1
ATOM 7299 C CA . ASP A 1 947 ? -54.876 -21.044 17.663 1.00 33.00 947 ASP A CA 1
ATOM 7300 C C . ASP A 1 947 ? -53.660 -21.169 16.726 1.00 33.00 947 ASP A C 1
ATOM 7302 O O . ASP A 1 947 ? -52.684 -20.429 16.858 1.00 33.00 947 ASP A O 1
ATOM 7306 N N . GLY A 1 948 ? -53.668 -22.154 15.830 1.00 35.06 948 GLY A N 1
ATOM 7307 C CA . GLY A 1 948 ? -52.487 -22.574 15.079 1.00 35.06 948 GLY A CA 1
ATOM 7308 C C . GLY A 1 948 ? -52.615 -22.395 13.570 1.00 35.06 948 GLY A C 1
ATOM 7309 O O . GLY A 1 948 ? -53.549 -22.904 12.953 1.00 35.06 948 GLY A O 1
ATOM 7310 N N . ARG A 1 949 ? -51.598 -21.788 12.944 1.00 30.88 949 ARG A N 1
ATOM 7311 C CA . ARG A 1 949 ? -51.290 -21.973 11.515 1.00 30.88 949 ARG A CA 1
ATOM 7312 C C . ARG A 1 949 ? -49.812 -21.730 11.232 1.00 30.88 949 ARG A C 1
ATOM 7314 O O . ARG A 1 949 ? -49.274 -20.692 11.593 1.00 30.88 949 ARG A O 1
ATOM 7321 N N . MET A 1 950 ? -49.175 -22.691 10.566 1.00 38.59 950 MET A N 1
ATOM 7322 C CA . MET A 1 950 ? -47.818 -22.529 10.042 1.00 38.59 950 MET A CA 1
ATOM 7323 C C . MET A 1 950 ? -47.834 -21.642 8.792 1.00 38.59 950 MET A C 1
ATOM 7325 O O . MET A 1 950 ? -48.734 -21.761 7.958 1.00 38.59 950 MET A O 1
ATOM 7329 N N . GLY A 1 951 ? -46.809 -20.805 8.659 1.00 30.03 951 GLY A N 1
ATOM 7330 C CA . GLY A 1 951 ? -46.523 -19.996 7.480 1.00 30.03 951 GLY A CA 1
ATOM 7331 C C . GLY A 1 951 ? -45.084 -19.491 7.545 1.00 30.03 951 GLY A C 1
ATOM 7332 O O . GLY A 1 951 ? -44.791 -18.598 8.331 1.00 30.03 951 GLY A O 1
ATOM 7333 N N . GLU A 1 952 ? -44.208 -20.110 6.754 1.00 31.67 952 GLU A N 1
ATOM 7334 C CA . GLU A 1 952 ? -42.820 -19.686 6.485 1.00 31.67 952 GLU A CA 1
ATOM 7335 C C . GLU A 1 952 ? -42.803 -18.268 5.853 1.00 31.67 952 GLU A C 1
ATOM 7337 O O . GLU A 1 952 ? -43.803 -17.892 5.224 1.00 31.67 952 GLU A O 1
ATOM 7342 N N . PRO A 1 953 ? -41.740 -17.448 6.028 1.00 34.03 953 PRO A N 1
ATOM 7343 C CA . PRO A 1 953 ? -40.319 -17.810 5.863 1.00 34.03 953 PRO A CA 1
ATOM 7344 C C . PRO A 1 953 ? -39.413 -17.686 7.101 1.00 34.03 953 PRO A C 1
ATOM 7346 O O . PRO A 1 953 ? -39.714 -16.868 7.998 1.00 34.03 953 PRO A O 1
#

Foldseek 3Di:
DDDDDDDDDDDDDDDDDDDDDDDDDDDDDDDDDDDDDDDDPDDDDDDDDDDDDDDDDDDDDDDDDDDDDDDDDDDDDADFDDPVVLVVVCVVVVPAPWLKKKKAQAQLPQDQVLVQVVLCVLPHWPGKADPPDSPGRMIMTTHPDDSSSSSSQRQQQPDGPNGGMGIAGDGDDPDDDPVRVVVRVVVRVVVVVVVVVVVVVDVPDDDDDDDDDDDDDDDDDDDDDDDDDPPVVVVVVVVVQPFWWKFWWAAAQDALVVGTDIDRGHGQDDDLDLQKFKWFFFKAKDALVQRCVSNVFLQQVLCVVQPVPSDGDPGAADTFKGWTFTQDHHNLDDPVFDDGGFTKIFTDPPSAHHDRIRIDMDGNQGMHGQQPPDDRFFSNLDAQLLLLLLQQCCVWLVQQPPCPLPDPADGQAPAEEEEEALLASNNVNNLLLNVSHNHLYAYEHAPVCQVVSVVLVHPHYAYPVDVVSLVVVQVVAEGQEYEYPVLPDLQCLLVRNHAYAEYEHQNQCQRVLCVVLNDVRSVVVNVVSLVVSQVSCCVRRVYHYYYGHRDSGSSSVVVQSVCVSVVSGTGDEPEEDESVCPSVSSVVSVVGHMYMYGYDDDDDDDDDDDDDDDDDDDDDDDDDDDDDDDDDDDDDDDDDDDDDDDDDDDDDVVVVVVVVVVVCVVVVVVVVCVCVLLDAAEAEQADQPDAFQKDWDFDAFDPVLCVPQVVQPQRQFPTFTKMKHLPLFDLVLLQLLVQLLVLLCVQAAEPFFKWKAALAQCWTHHHQGTDRLQPDPSSLPRDDPVSLVSVVSSLLSVLVVVCVVRVGDSVLKFWFPPWIKMKGFLGHDPYSNNVQFDWDQQCSNPVQFQKKKKAWSAFEPPQFHAFWKWWWADPPDRYTYTYTDGGYHSMMMMGGRGPNGTITTTHTNHGMTMMIMIGIGSDPVRHDDRHDDVVVPPPPVPDDDDDDDDDDD

InterPro domains:
  IPR000504 RNA recognition motif domain [PF00076] (101-165)
  IPR000504 RNA recognition motif domain [PS50102] (99-172)
  IPR000504 RNA recognition motif domain [SM00360] (100-168)
  IPR005123 Oxoglutarate/iron-dependent dioxygenase domain [PS51471] (819-923)
  IPR006620 Prolyl 4-hydroxylase, alpha subunit [SM00702] (720-921)
  IPR011032 GroES-like superfamily [SSF50129] (249-398)
  IPR012677 Nucleotide-binding alpha-beta plait domain superfamily [G3DSA:3.30.70.330] (48-181)
  IPR013154 Alcohol dehydrogenase-like, N-terminal [PF08240] (274-371)
  IPR020843 Enoylreductase domain [SM00829] (261-593)
  IPR035979 RNA-binding domain superfamily [SSF54928] (94-176)
  IPR036291 NAD(P)-binding domain superfamily [SSF51735] (375-588)
  IPR037397 NAD(P)H oxidoreductase RTN4IP1, mitochondrial [cd08248] (245-588)
  IPR039210 2-oxoglutarate and iron-dependent oxygenase domain-containing protein 3 [PTHR14650] (617-933)
  IPR044862 Prolyl 4-hydroxylase alpha subunit, Fe(2+) 2OG dioxygenase domain [PF13640] (835-918)

Solvent-accessible surface area (backbone atoms only — not comparable to full-atom values): 55442 Å² total; per-residue (Å²): 132,88,89,89,80,89,87,87,88,85,86,86,85,89,82,90,80,91,77,89,87,89,84,90,82,85,83,84,85,82,87,80,93,76,85,84,86,86,77,96,71,94,71,87,88,88,85,79,86,89,86,85,81,83,85,87,79,91,83,85,89,88,83,89,80,83,90,82,90,88,87,88,88,87,80,91,82,81,90,71,78,57,69,70,59,51,49,60,58,46,62,81,43,74,86,56,96,59,54,33,37,36,40,31,58,40,50,62,79,64,48,66,64,57,56,38,58,73,37,36,83,35,30,61,62,67,45,67,49,66,63,99,51,70,84,66,31,42,36,33,42,27,32,66,48,71,67,22,43,55,44,44,53,57,52,48,53,44,76,46,89,94,26,60,25,43,50,44,87,50,81,83,71,96,76,79,58,70,72,59,52,56,51,52,52,53,50,51,54,49,52,50,51,50,54,58,49,47,58,67,53,53,78,75,62,81,88,84,88,90,87,81,88,85,81,89,87,80,92,86,87,86,87,82,82,92,81,92,59,69,68,62,55,53,53,53,58,60,69,67,49,84,61,46,32,44,33,37,30,28,70,64,69,51,55,62,88,80,28,60,38,80,38,71,74,40,69,53,83,76,77,86,45,42,52,22,34,35,30,37,46,48,13,24,23,48,48,65,64,48,59,39,42,38,62,43,56,37,44,60,64,37,26,59,74,61,25,92,85,74,52,75,75,62,72,40,35,45,32,39,18,26,9,28,30,30,74,42,70,24,77,48,50,53,72,90,80,53,46,75,69,41,51,28,26,33,42,41,63,88,66,48,67,18,40,42,24,50,54,32,67,41,49,60,58,34,47,46,74,45,58,85,91,49,54,54,59,49,49,11,61,35,53,52,34,36,25,26,31,47,27,30,42,31,73,63,60,39,42,23,56,101,44,30,67,75,52,96,67,81,42,35,58,82,39,36,37,38,31,34,26,23,71,33,55,35,18,46,40,39,53,25,55,39,53,73,46,50,27,48,51,33,32,28,30,54,74,89,42,39,67,59,45,34,72,66,68,38,85,44,62,34,40,71,85,43,69,65,46,54,53,52,54,36,73,74,42,67,23,60,34,34,39,34,54,58,55,69,29,70,66,48,68,68,68,55,85,45,36,29,50,28,39,36,17,59,40,53,62,58,43,60,34,21,59,72,49,38,68,72,49,7,52,50,52,41,53,51,49,53,52,52,43,29,55,49,17,44,75,75,35,66,19,45,65,48,70,25,52,75,53,88,42,50,58,51,53,55,50,54,46,60,30,39,70,67,70,52,46,72,64,82,74,83,50,77,39,55,64,91,43,52,57,63,45,54,57,42,37,75,76,53,55,45,32,33,33,41,75,83,91,80,92,88,89,89,90,80,91,86,85,86,88,79,90,78,86,89,82,89,84,84,86,81,87,81,90,79,84,88,85,86,86,86,82,90,84,88,88,80,89,88,79,90,79,89,87,79,86,76,86,56,69,70,58,52,51,54,50,50,51,49,50,53,47,51,51,48,51,51,47,51,51,45,66,64,50,72,48,73,39,83,44,85,74,40,58,55,88,61,84,40,77,71,48,75,46,81,42,75,67,33,62,72,47,50,75,51,38,70,76,30,79,52,43,46,56,82,55,33,35,38,38,38,24,50,59,78,37,48,66,64,58,27,44,50,54,37,52,49,49,49,56,57,50,70,80,29,44,30,74,25,10,27,29,45,40,26,70,74,79,26,39,27,22,38,46,93,45,72,43,56,43,82,76,38,85,69,44,80,78,66,75,46,74,67,53,51,52,50,49,56,51,50,51,51,41,52,50,47,53,52,16,67,73,27,64,32,40,57,91,32,54,32,46,24,75,83,40,33,38,39,40,39,30,51,46,65,56,75,49,66,81,22,59,67,59,53,81,45,31,50,29,66,62,36,81,52,37,48,32,41,30,39,39,22,39,32,33,48,82,74,46,19,33,61,48,33,41,33,33,51,47,67,72,58,101,74,35,50,32,40,40,28,34,42,39,25,54,16,26,36,37,40,31,41,17,30,69,63,50,24,26,34,33,46,66,28,71,38,56,52,45,37,34,36,38,53,27,24,11,55,50,74,92,50,47,54,81,82,68,83,60,99,75,68,66,84,69,65,87,80,76,79,81,94,81,88,82,91,78,86,134

Nearest PDB structures (foldseek):
  2vn8-assembly2_B  TM=8.970E-01  e=8.668E-33  Homo sapiens
  5dp2-assembly1_A  TM=7.769E-01  e=2.881E-20  Lyngbya majuscula
  3b70-assembly1_A  TM=7.196E-01  e=1.829E-18  Aspergillus terreus
  3gqv-assembly1_A  TM=7.040E-01  e=3.205E-18  Aspergillus terreus
  3b6z-assembly1_A  TM=7.255E-01  e=8.318E-18  Aspergillus terreus

Secondary structure (DSSP, 8-state):
----------------------------------PPPP-S--------------------------------------PPPPHHHHHHHHHTTTT-SSEEEEEES--SS--HHHHHHHHHTTS-EEEEE--S-TT--EEEEEESSHHHHHHHHH-TT-EETTEE-EEEE----S---HHHHHHHHHHHHHHHHHHHHHHHHHTT-------------------------HHHHHHHHHHT-TTEEEEEEESSSS-HHHH-EEEEEEEPP---STTEEEEEEEEEEE-HHHHHHHTTTTHHHHHHHH-TTS----SEE--SEEEEEEEEE-TTS-TTT--TT-EEEEE--TTS--SSBSEEEEEGGGEEEPPTTS-HHHHTTTHHHHHHHHIIIIIIT-TTGGGTTT-SS-SSTT-EEEEETTTSHHHHHHHHHHHHTT-EEEEEE-GGGHHHHHHTT-SEEEESS-HHHHHHHHHT-EEEEEEE-S--TTTGGGT-SSEEEEEEES--SHHHHHHHHHHHHHHHHHHHHHHHHHHHHHHHTSSEEEE------HHHHHHHHHHHHTTS------EEEETT-HHHHHHHHTTSS-EEEE--------------------------------------------------PPPPHHHHHHHHHHHHHHHHHHHHHHHHHS-PEEEEEE-TT---S-EEEEEPPPHHHHHHHTTSTT---SSEEEEEESSSS-TTHHHHHHHHHHHHHHS--BSSSEEEEETTT-EEEEBTEEEEGGGSTTGGGT--HHHHHHHHHHHHHHHHHHHHHHT--GGG-EE-S--EEEEEESSPPSSGGG-----B-HHHH-TT-SEEEEEE-S-BTTTEEE--EEEEEE-SSS-EEEEEE---TT-EEEEE-SGGG-EEEPPEEEEEEEEEEEEEES-GGG--PPPP-TTSTTTTTTS----------

Sequence (953 aa):
MNNQKRKSAANASATNGNDSDGSDYEVEWQVKPTPPKVTKADLFPLPAQVAKNIQKSARGARRVSSSEDDSDDDGEDLPTLTSAQISAILETIKNNKRLVLIVKNVNFSTAKEEIAMHFDQAGRVKSVRIPKHRSSGFAFVEMENADGFQKAFLLDGSVLDGRKINVDLSESGSKKSATRIQLLEKKNAEIRKLRKKNRKTAGKFGQRDLLGNFRNLSTATVTSAPQSSSTQEQQRRQHASYGKMSGWQIHAYGVPQEEIQFNDGIKMPILRSPTQLLVKVKASSVNPIDVAMINGYGASVLNAMRCKDGGIEFPLVLGRDFCGEIVQKGLGISSRELEVGDEVWGVVPLHLQGCHADYVVVEKYCLFKKPSNLSKIDSSAILYAGLTAWSGLYITGHLGDLLGAISPVGGGAGKKVLVLGAAGGVGTLAVQMLLAEGVEVFATCSPDAMQMVHNLGVKYVLDYTDPAHVQNVASVGRFDIVLDCAAKGTDYANEIPWLFDQYITFNSPVLKNIDAEGFAGGMYQNAVNLVRNNAASLSTRQGVVKWGYFVPAPQGIAYLQRLAEKGKLLPVVEKVYPFASIPEAYERGRISLSILFHNSIAYWKTVLFGENAAMSDGGGSVRQRKKSAGDGSGNRARKSKTTSSSGSSAPSTAQQHQMWARIVLMVGIAAIVYFTTFRTREKKFATQREVLELRTQPLDCSRPYLDEISKFAGCIPNQCGRFVSDKIVSPAEAGILLDLARAGFELGQSAGGASILDLHSGALSKGTQFVNVYRLPEAKKLFTSQHINVYRHVKAKVQQAVADQFRLSVDALHLTHPTFFSRLTNATAKTIHDEYWHEHVDKETYNSFHYTTLLYLTDYGKDFTGGRFVFIDNEGKHNRTHVYIEPKRARVSGFTSGAENMHHVEQVTGGVRYAITISFTCDREYAMADPKFALDDDEEEAGGTNDGRMGEP

pLDDT: mean 73.01, std 26.07, range [19.05, 98.69]

Organism: NCBI:txid112268

Radius of gyration: 39.27 Å; Cα contacts (8 Å, |Δi|>4): 1594; chains: 1; bounding box: 132×83×99 Å

Mean predicted aligned error: 22.31 Å